Protein AF-0000000084378434 (afdb_homodimer)

Radius of gyration: 30.89 Å; Cα contacts (8 Å, |Δi|>4): 3018; chains: 2; bounding box: 74×103×75 Å

Organism: NCBI:txid1548547

pLDDT: mean 96.82, std 3.49, range [67.31, 98.94]

Nearest PDB structures (foldseek):
  7egv-assembly1_A  TM=9.034E-01  e=2.522E-41  Trichoderma harzianum
  7egv-assembly1_B  TM=8.816E-01  e=1.423E-39  Trichoderma harzianum
  6u9d-assembly1_M  TM=8.420E-01  e=3.900E-41  Saccharomyces cerevisiae
  7ehe-assembly1_B  TM=8.910E-01  e=1.259E-38  Trichoderma harzianum
  9ev4-assembly1_A  TM=8.511E-01  e=2.263E-37  Corynebacterium glutamicum

InterPro domains:
  IPR011766 Thiamine pyrophosphate enzyme, TPP-binding [PF02775] (401-548)
  IPR012000 Thiamine pyrophosphate enzyme, central domain [PF00205] (185-322)
  IPR012001 Thiamine pyrophosphate enzyme, N-terminal TPP-binding domain [PF02776] (1-115)
  IPR017820 Sulphoacetaldehyde acetyltransferase [TIGR03457] (1-577)
  IPR029035 DHS-like NAD/FAD-binding domain superfamily [SSF52467] (177-361)
  IPR029061 Thiamin diphosphate-binding fold [SSF52518] (1-175)
  IPR029061 Thiamin diphosphate-binding fold [SSF52518] (379-575)
  IPR045229 Thiamine pyrophosphate enzyme [PTHR18968] (2-553)

Solvent-accessible surface area (backbone atoms only — not comparable to full-atom values): 55497 Å² total; per-residue (Å²): 69,19,24,24,54,34,43,51,50,26,39,44,59,66,64,50,46,56,36,24,15,41,69,33,76,38,49,37,76,39,57,69,49,28,59,85,65,58,26,46,74,43,53,45,49,40,36,32,44,12,27,24,15,14,30,23,20,8,55,53,59,73,43,74,10,30,22,38,29,23,28,28,36,38,43,42,39,22,47,42,22,37,36,36,22,32,63,61,41,23,22,23,35,39,40,34,27,26,47,36,77,91,46,64,90,54,62,31,69,18,50,50,80,61,65,57,48,44,57,88,33,36,78,43,76,30,66,49,85,45,46,81,40,32,30,59,37,52,44,49,27,56,36,44,7,62,77,66,35,11,14,12,32,36,36,33,36,29,62,38,44,54,65,76,38,89,78,77,71,57,73,72,67,83,80,86,69,51,38,39,54,71,67,39,42,51,49,46,29,53,51,55,38,62,17,66,39,42,29,34,34,28,8,59,32,16,44,78,52,72,11,47,66,34,50,48,53,42,31,61,76,53,53,21,48,34,24,18,31,50,76,24,44,20,24,50,37,55,82,42,90,45,46,36,42,19,33,18,67,50,28,26,61,25,23,36,57,54,42,38,63,18,48,22,36,40,29,36,10,41,62,62,39,55,59,36,62,43,66,41,98,90,37,77,28,68,40,86,81,33,43,25,32,36,24,26,72,50,66,81,41,57,57,63,65,46,86,56,72,34,62,27,53,10,29,31,26,43,28,36,46,54,32,38,67,69,43,67,85,52,86,40,49,19,65,80,43,35,67,60,47,49,50,49,51,51,50,35,41,51,51,39,51,50,46,58,69,69,48,45,61,62,79,52,69,68,20,47,50,32,46,58,70,42,64,80,63,38,25,40,60,49,40,45,44,52,32,43,47,73,52,53,61,75,68,40,31,38,14,27,21,44,44,36,70,42,38,50,38,45,56,51,59,72,26,58,47,57,64,25,59,45,52,35,56,42,30,46,28,64,36,36,11,59,32,16,30,52,18,24,27,71,59,37,71,89,40,54,34,33,15,36,31,36,46,56,31,37,52,53,40,56,57,46,51,43,30,27,56,66,70,62,49,39,34,31,37,41,32,43,39,42,45,39,41,46,46,56,42,41,49,25,53,75,46,39,74,59,58,83,69,64,33,75,39,81,72,62,51,64,19,51,34,28,41,35,45,68,33,42,44,40,76,38,49,47,58,85,46,44,30,58,50,50,50,52,35,49,46,35,22,75,72,68,50,34,34,25,34,39,27,35,36,28,38,62,48,54,66,81,64,94,55,82,81,71,64,71,76,58,75,65,69,50,77,90,43,55,81,72,84,69,22,23,24,54,36,41,51,51,24,39,44,57,65,64,52,47,56,35,25,14,40,70,32,76,39,49,38,76,39,57,70,48,28,59,85,66,58,24,46,73,45,52,45,49,40,35,33,43,12,27,23,14,14,32,23,20,9,55,54,60,75,43,74,10,30,22,39,30,23,30,30,35,38,42,42,39,23,46,42,22,37,38,36,21,32,62,61,41,23,24,23,36,38,41,35,27,28,46,36,76,91,48,63,90,54,62,30,71,19,50,50,81,61,65,58,49,44,56,87,31,37,77,42,76,29,67,49,86,44,45,82,41,32,30,57,38,51,44,48,26,56,35,45,7,61,75,66,35,11,14,12,34,36,34,33,36,28,64,38,44,53,65,75,38,88,78,78,72,57,73,73,67,83,79,84,69,51,40,38,53,69,66,39,43,51,51,47,30,53,52,56,38,62,17,66,39,43,28,34,35,28,6,61,32,18,45,78,50,73,13,46,68,34,51,48,54,41,31,61,76,53,53,21,47,32,24,18,32,51,75,22,45,19,24,51,37,55,82,43,90,44,45,37,43,18,34,18,67,49,27,26,62,26,23,35,56,55,42,39,62,20,49,23,36,40,30,35,9,38,62,61,38,56,60,35,63,44,65,42,98,90,37,77,27,67,40,85,81,32,44,25,33,35,24,27,72,49,67,81,41,56,57,63,65,45,88,57,70,35,62,27,52,10,31,30,25,43,28,35,47,54,29,38,67,69,43,68,84,52,87,39,48,20,64,79,44,34,67,62,47,48,51,49,51,51,49,36,42,51,51,40,52,50,49,60,70,68,47,45,61,63,80,52,70,68,20,47,50,31,46,59,70,44,64,80,63,38,25,40,62,50,42,46,43,51,33,43,46,72,51,52,61,76,67,40,32,38,13,27,19,44,44,37,69,42,39,49,38,45,57,49,61,74,26,58,45,57,66,25,58,44,52,34,56,40,31,47,29,64,37,36,11,59,33,17,29,53,19,25,26,72,58,38,71,88,40,54,32,34,13,36,31,34,46,54,31,36,53,52,40,55,57,45,50,44,30,26,57,66,68,62,49,37,36,31,36,41,33,42,38,41,45,39,41,46,46,56,42,39,49,24,51,75,48,40,76,59,58,82,69,63,32,75,39,82,72,64,50,64,19,52,33,29,43,34,45,68,33,43,45,40,78,38,51,46,58,85,47,43,30,58,50,50,49,51,34,50,46,34,22,76,73,68,50,34,34,26,33,38,28,35,35,28,36,61,48,52,65,82,65,92,56,81,82,71,62,71,74,58,75,63,68,49,77,89,44,54,80,73,82

Foldseek 3Di:
DFLLVLLLVLCVLQVAQEEEFADEPLNVVNVVCCVVSNHHYFYFPAQCLRLLLLQLQCLQQLAEREYEYYAAPRLLRNQLSQQLQQQLLGLYEYEHAAAAPVCAPVPDDNHDPRCVSCVVRAPEEQECPALQCSLVSSLVQRLCSLVVSGYYYYYYHSVSSGDDYDDDRDHHDDDAKAQFDPVLLVVLLVLLQAWQAEAEEQEPLLLSLVQQVLVVLLCVLSLYAYEYFPQFLQRYACPDLSYQWYAFQLIFPLNLQSQQPTQEYEYFADLNDPRRQDDDPNDNRHHDNHAYEHEHCDPVSVCPRHHHPGYGNTRRNNNSVSSCVSPVPPNGNNVVCSVVVSVSSVVSRVVRVVVLVVCQADDDPVRVVLVVVCVLQAGALSLLLQLCLVLDDQQAAEEEAAAFSSSNNSHRDGHRHGSRTHYSRPSRDQLNFVSSQLSNCVNPVQHATEYEHEPVSCVVHVSSLLSCQVVLRAHEYEYEYAQWRLQVQLVCVVAWVNPDDPTGHDDDQSQVVSVVSPAHRAEDGDSVCSSVVVVVSRCCCNPVSGYYYYYHYHTSRGDDHSDPPPDDHDDDDDPVCRVGD/DFLLVLLLVLCVLQVAQEEEFADEPLNVVNVVCCVVSNHHYFYFPAQCLRLLLLQLQQLQQLAEREYEYYAAPRLLRNQLSQQLQQQLLGLYEYEHAAAAPVCAPVPDDNHDPRCVSCVVRAPEEQECPALQCSLVSSLVQRLCSLVVSGYYYYYYHSVSSGDDYDDDRDHHDDDAKAQFDPVLLVVLLVLLQAWQAEAEEQEPLLLSLVQQVLVVLLCVLLLYAYEYFPQFLQRYAPPDLSYQWYAFQLIFPLNLQSQQPTQEYEYFADLNDPRRQDDDPNDNRHHDNHAYEYEHCDPVSVCPRHHHDGYGNTRRNNNSVSSCVSPVPPNGNNVVCSVVVSVSSVVSRVVRVVVLVVCQADDDPVQVVLVVVCVLQAGALSLLLQLCLVQDDQQAAEEEAAAFSSSNNSHRDGHRHGSRTHYSRPSRDQLNFVSSQLSNCVNPVQHATEYEHEPVSCVVHVSSLLSCQVVLRAHEYEYEYAQWRLQVQLVCVVAFVSPDDPTGHDDDQPQVVSVVSPAHRAEDGDSVCSSVVVVVSRCCCNPVSGYYYYYHYHTSRGDDHSDPPPDDHDDDDDPVCRVGD

Structure (mmCIF, N/CA/C/O backbone):
data_AF-0000000084378434-model_v1
#
loop_
_entity.id
_entity.type
_entity.pdbx_description
1 polymer 'Sulfoacetaldehyde acetyltransferase'
#
loop_
_atom_site.group_PDB
_atom_site.id
_atom_site.type_symbol
_atom_site.label_atom_id
_atom_site.label_alt_id
_atom_site.label_comp_id
_atom_site.label_asym_id
_atom_site.label_entity_id
_atom_site.label_seq_id
_atom_site.pdbx_PDB_ins_code
_atom_site.Cartn_x
_atom_site.Cartn_y
_atom_site.Cartn_z
_atom_site.occupancy
_atom_site.B_iso_or_equiv
_atom_site.auth_seq_id
_atom_site.auth_comp_id
_atom_site.auth_asym_id
_atom_site.auth_atom_id
_atom_site.pdbx_PDB_model_num
ATOM 1 N N . MET A 1 1 ? -36.688 0.278 -0.148 1 97.38 1 MET A N 1
ATOM 2 C CA . MET A 1 1 ? -35.531 0.044 0.696 1 97.38 1 MET A CA 1
ATOM 3 C C . MET A 1 1 ? -34.562 1.222 0.627 1 97.38 1 MET A C 1
ATOM 5 O O . MET A 1 1 ? -34.781 2.186 -0.103 1 97.38 1 MET A O 1
ATOM 9 N N . THR A 1 2 ? -33.562 1.3 1.478 1 98.25 2 THR A N 1
ATOM 10 C CA . THR A 1 2 ? -32.469 2.277 1.367 1 98.25 2 THR A CA 1
ATOM 11 C C . THR A 1 2 ? -31.391 1.784 0.414 1 98.25 2 THR A C 1
ATOM 13 O O . THR A 1 2 ? -31.312 0.588 0.127 1 98.25 2 THR A O 1
ATOM 16 N N . PRO A 1 3 ? -30.562 2.688 -0.14 1 98.5 3 PRO A N 1
ATOM 17 C CA . PRO A 1 3 ? -29.438 2.238 -0.955 1 98.5 3 PRO A CA 1
ATOM 18 C C . PRO A 1 3 ? -28.484 1.31 -0.194 1 98.5 3 PRO A C 1
ATOM 20 O O . PRO A 1 3 ? -27.938 0.37 -0.776 1 98.5 3 PRO A O 1
ATOM 23 N N . SER A 1 4 ? -28.297 1.536 1.069 1 98.69 4 SER A N 1
ATOM 24 C CA . SER A 1 4 ? -27.516 0.621 1.884 1 98.69 4 SER A CA 1
ATOM 25 C C . SER A 1 4 ? -28.125 -0.776 1.898 1 98.69 4 SER A C 1
ATOM 27 O O . SER A 1 4 ? -27.406 -1.773 1.764 1 98.69 4 SER A O 1
ATOM 29 N N . GLU A 1 5 ? -29.453 -0.837 2.117 1 98.75 5 GLU A N 1
ATOM 30 C CA . GLU A 1 5 ? -30.141 -2.123 2.088 1 98.75 5 GLU A CA 1
ATOM 31 C C . GLU A 1 5 ? -30.016 -2.787 0.719 1 98.75 5 GLU A C 1
ATOM 33 O O . GLU A 1 5 ? -29.766 -3.992 0.628 1 98.75 5 GLU A O 1
ATOM 38 N N . ALA A 1 6 ? -30.156 -2.012 -0.349 1 98.81 6 ALA A N 1
ATOM 39 C CA . ALA A 1 6 ? -30.047 -2.531 -1.71 1 98.81 6 ALA A CA 1
ATOM 40 C C . ALA A 1 6 ? -28.641 -3.078 -1.975 1 98.81 6 ALA A C 1
ATOM 42 O O . ALA A 1 6 ? -28.5 -4.129 -2.604 1 98.81 6 ALA A O 1
ATOM 43 N N . PHE A 1 7 ? -27.625 -2.34 -1.566 1 98.81 7 PHE A N 1
ATOM 44 C CA . PHE A 1 7 ? -26.234 -2.75 -1.69 1 98.81 7 PHE A CA 1
ATOM 45 C C . PHE A 1 7 ? -26 -4.086 -0.995 1 98.81 7 PHE A C 1
ATOM 47 O O . PHE A 1 7 ? -25.516 -5.035 -1.611 1 98.81 7 PHE A O 1
ATOM 54 N N . VAL A 1 8 ? -26.406 -4.223 0.242 1 98.94 8 VAL A N 1
ATOM 55 C CA . VAL A 1 8 ? -26.156 -5.398 1.069 1 98.94 8 VAL A CA 1
ATOM 56 C C . VAL A 1 8 ? -26.953 -6.586 0.524 1 98.94 8 VAL A C 1
ATOM 58 O O . VAL A 1 8 ? -26.406 -7.684 0.378 1 98.94 8 VAL A O 1
ATOM 61 N N . GLU A 1 9 ? -28.234 -6.371 0.181 1 98.81 9 GLU A N 1
ATOM 62 C CA . GLU A 1 9 ? -29.062 -7.453 -0.327 1 98.81 9 GLU A CA 1
ATOM 63 C C . GLU A 1 9 ? -28.562 -7.953 -1.679 1 98.81 9 GLU A C 1
ATOM 65 O O . GLU A 1 9 ? -28.672 -9.141 -1.989 1 98.81 9 GLU A O 1
ATOM 70 N N . THR A 1 10 ? -28 -7.023 -2.502 1 98.88 10 THR A N 1
ATOM 71 C CA . THR A 1 10 ? -27.406 -7.457 -3.766 1 98.88 10 THR A CA 1
ATOM 72 C C . THR A 1 10 ? -26.188 -8.328 -3.525 1 98.88 10 THR A C 1
ATOM 74 O O . THR A 1 10 ? -25.969 -9.32 -4.23 1 98.88 10 THR A O 1
ATOM 77 N N . MET A 1 11 ? -25.359 -7.984 -2.533 1 98.88 11 MET A N 1
ATOM 78 C CA . MET A 1 11 ? -24.219 -8.82 -2.176 1 98.88 11 MET A CA 1
ATOM 79 C C . MET A 1 11 ? -24.672 -10.188 -1.679 1 98.88 11 MET A C 1
ATOM 81 O O . MET A 1 11 ? -24.078 -11.211 -2.027 1 98.88 11 MET A O 1
ATOM 85 N N . VAL A 1 12 ? -25.75 -10.172 -0.882 1 98.75 12 VAL A N 1
ATOM 86 C CA . VAL A 1 12 ? -26.297 -11.422 -0.391 1 98.75 12 VAL A CA 1
ATOM 87 C C . VAL A 1 12 ? -26.766 -12.281 -1.568 1 98.75 12 VAL A C 1
ATOM 89 O O . VAL A 1 12 ? -26.5 -13.484 -1.615 1 98.75 12 VAL A O 1
ATOM 92 N N . ALA A 1 13 ? -27.469 -11.617 -2.49 1 98.62 13 ALA A N 1
ATOM 93 C CA . ALA A 1 13 ? -27.953 -12.328 -3.674 1 98.62 13 ALA A CA 1
ATOM 94 C C . ALA A 1 13 ? -26.797 -12.938 -4.457 1 98.62 13 ALA A C 1
ATOM 96 O O . ALA A 1 13 ? -26.938 -13.992 -5.074 1 98.62 13 ALA A O 1
ATOM 97 N N . GLN A 1 14 ? -25.625 -12.336 -4.426 1 98.62 14 GLN A N 1
ATOM 98 C CA . GLN A 1 14 ? -24.438 -12.797 -5.145 1 98.62 14 GLN A CA 1
ATOM 99 C C . GLN A 1 14 ? -23.672 -13.82 -4.32 1 98.62 14 GLN A C 1
ATOM 101 O O . GLN A 1 14 ? -22.625 -14.312 -4.754 1 98.62 14 GLN A O 1
ATOM 106 N N . GLY A 1 15 ? -24.109 -14.109 -3.109 1 98.12 15 GLY A N 1
ATOM 107 C CA . GLY A 1 15 ? -23.531 -15.172 -2.301 1 98.12 15 GLY A CA 1
ATOM 108 C C . GLY A 1 15 ? -22.359 -14.703 -1.444 1 98.12 15 GLY A C 1
ATOM 109 O O . GLY A 1 15 ? -21.547 -15.516 -1.003 1 98.12 15 GLY A O 1
ATOM 110 N N . VAL A 1 16 ? -22.281 -13.398 -1.179 1 98.75 16 VAL A N 1
ATOM 111 C CA . VAL A 1 16 ? -21.188 -12.867 -0.367 1 98.75 16 VAL A CA 1
ATOM 112 C C . VAL A 1 16 ? -21.375 -13.289 1.09 1 98.75 16 VAL A C 1
ATOM 114 O O . VAL A 1 16 ? -22.453 -13.086 1.664 1 98.75 16 VAL A O 1
ATOM 117 N N . THR A 1 17 ? -20.312 -13.836 1.662 1 98.5 17 THR A N 1
ATOM 118 C CA . THR A 1 17 ? -20.391 -14.289 3.049 1 98.5 17 THR A CA 1
ATOM 119 C C . THR A 1 17 ? -19.344 -13.57 3.906 1 98.5 17 THR A C 1
ATOM 121 O O . THR A 1 17 ? -19.5 -13.469 5.125 1 98.5 17 THR A O 1
ATOM 124 N N . ASP A 1 18 ? -18.297 -13.141 3.318 1 98.75 18 ASP A N 1
ATOM 125 C CA . ASP A 1 18 ? -17.172 -12.523 4.02 1 98.75 18 ASP A CA 1
ATOM 126 C C . ASP A 1 18 ? -16.672 -11.281 3.277 1 98.75 18 ASP A C 1
ATOM 128 O O . ASP A 1 18 ? -16.609 -11.273 2.047 1 98.75 18 ASP A O 1
ATOM 132 N N . ILE A 1 19 ? -16.391 -10.281 3.992 1 98.88 19 ILE A N 1
ATOM 133 C CA . ILE A 1 19 ? -15.773 -9.078 3.461 1 98.88 19 ILE A CA 1
ATOM 134 C C . ILE A 1 19 ? -14.539 -8.727 4.285 1 98.88 19 ILE A C 1
ATOM 136 O O . ILE A 1 19 ? -14.594 -8.695 5.516 1 98.88 19 ILE A O 1
ATOM 140 N N . PHE A 1 20 ? -13.391 -8.555 3.643 1 98.88 20 PHE A N 1
ATOM 141 C CA . PHE A 1 20 ? -12.148 -8.156 4.301 1 98.88 20 PHE A CA 1
ATOM 142 C C . PHE A 1 20 ? -11.938 -6.652 4.191 1 98.88 20 PHE A C 1
ATOM 144 O O . PHE A 1 20 ? -12.125 -6.066 3.123 1 98.88 20 PHE A O 1
ATOM 151 N N . GLY A 1 21 ? -11.602 -5.969 5.254 1 98.56 21 GLY A N 1
ATOM 152 C CA . GLY A 1 21 ? -11.328 -4.543 5.141 1 98.56 21 GLY A CA 1
ATOM 153 C C . GLY A 1 21 ? -11.117 -3.873 6.484 1 98.56 21 GLY A C 1
ATOM 154 O O . GLY A 1 21 ? -10.812 -4.539 7.477 1 98.56 21 GLY A O 1
ATOM 155 N N . ILE A 1 22 ? -11 -2.578 6.555 1 98 22 ILE A N 1
ATOM 156 C CA . ILE A 1 22 ? -11.008 -1.731 7.742 1 98 22 ILE A CA 1
ATOM 157 C C . ILE A 1 22 ? -12.273 -0.875 7.758 1 98 22 ILE A C 1
ATOM 159 O O . ILE A 1 22 ? -12.648 -0.293 6.738 1 98 22 ILE A O 1
ATOM 163 N N . MET A 1 23 ? -12.891 -0.795 8.875 1 96.69 23 MET A N 1
ATOM 164 C CA . MET A 1 23 ? -14.148 -0.06 8.992 1 96.69 23 MET A CA 1
ATOM 165 C C . MET A 1 23 ? -13.953 1.409 8.633 1 96.69 23 MET A C 1
ATOM 167 O O . MET A 1 23 ? -12.852 1.941 8.75 1 96.69 23 MET A O 1
ATOM 171 N N . GLY A 1 24 ? -14.977 1.98 8.172 1 94.31 24 GLY A N 1
ATOM 172 C CA . GLY A 1 24 ? -14.938 3.396 7.84 1 94.31 24 GLY A CA 1
ATOM 173 C C . GLY A 1 24 ? -16.312 4.047 7.836 1 94.31 24 GLY A C 1
ATOM 174 O O . GLY A 1 24 ? -17.312 3.396 7.516 1 94.31 24 GLY A O 1
ATOM 175 N N . SER A 1 25 ? -16.281 5.305 8.133 1 94.44 25 SER A N 1
ATOM 176 C CA . SER A 1 25 ? -17.531 6.059 8.188 1 94.44 25 SER A CA 1
ATOM 177 C C . SER A 1 25 ? -18.156 6.207 6.801 1 94.44 25 SER A C 1
ATOM 179 O O . SER A 1 25 ? -19.359 6.445 6.672 1 94.44 25 SER A O 1
ATOM 181 N N . ALA A 1 26 ? -17.359 5.996 5.801 1 95.69 26 ALA A N 1
ATOM 182 C CA . ALA A 1 26 ? -17.828 6.23 4.438 1 95.69 26 ALA A CA 1
ATOM 183 C C . ALA A 1 26 ? -18.828 5.168 4.02 1 95.69 26 ALA A C 1
ATOM 185 O O . ALA A 1 26 ? -19.562 5.352 3.045 1 95.69 26 ALA A O 1
ATOM 186 N N . PHE A 1 27 ? -18.875 4.039 4.676 1 97.62 27 PHE A N 1
ATOM 187 C CA . PHE A 1 27 ? -19.812 2.982 4.328 1 97.62 27 PHE A CA 1
ATOM 188 C C . PHE A 1 27 ? -20.422 2.367 5.586 1 97.62 27 PHE A C 1
ATOM 190 O O . PHE A 1 27 ? -20.828 1.199 5.582 1 97.62 27 PHE A O 1
ATOM 197 N N . MET A 1 28 ? -20.469 3.135 6.664 1 97.06 28 MET A N 1
ATOM 198 C CA . MET A 1 28 ? -20.828 2.604 7.98 1 97.06 28 MET A CA 1
ATOM 199 C C . MET A 1 28 ? -22.297 2.211 8.023 1 97.06 28 MET A C 1
ATOM 201 O O . MET A 1 28 ? -22.672 1.26 8.719 1 97.06 28 MET A O 1
ATOM 205 N N . ASP A 1 29 ? -23.109 2.938 7.312 1 97.94 29 ASP A N 1
ATOM 206 C CA . ASP A 1 29 ? -24.531 2.602 7.297 1 97.94 29 ASP A CA 1
ATOM 207 C C . ASP A 1 29 ? -24.766 1.199 6.734 1 97.94 29 ASP A C 1
ATOM 209 O O . ASP A 1 29 ? -25.516 0.413 7.301 1 97.94 29 ASP A O 1
ATOM 213 N N . ALA A 1 30 ? -24.125 0.882 5.617 1 98.44 30 ALA A N 1
ATOM 214 C CA . ALA A 1 30 ? -24.219 -0.456 5.043 1 98.44 30 ALA A CA 1
ATOM 215 C C . ALA A 1 30 ? -23.562 -1.495 5.953 1 98.44 30 ALA A C 1
ATOM 217 O O . ALA A 1 30 ? -24.109 -2.586 6.145 1 98.44 30 ALA A O 1
ATOM 218 N N . MET A 1 31 ? -22.406 -1.149 6.477 1 98.25 31 MET A N 1
ATOM 219 C CA . MET A 1 31 ? -21.656 -2.061 7.328 1 98.25 31 MET A CA 1
ATOM 220 C C . MET A 1 31 ? -22.469 -2.471 8.547 1 98.25 31 MET A C 1
ATOM 222 O O . MET A 1 31 ? -22.375 -3.609 9.008 1 98.25 31 MET A O 1
ATOM 226 N N . ASP A 1 32 ? -23.344 -1.57 9.008 1 98.19 32 ASP A N 1
ATOM 227 C CA . ASP A 1 32 ? -24.172 -1.787 10.195 1 98.19 32 ASP A CA 1
ATOM 228 C C . ASP A 1 32 ? -25.125 -2.963 10 1 98.19 32 ASP A C 1
ATOM 230 O O . ASP A 1 32 ? -25.578 -3.57 10.969 1 98.19 32 ASP A O 1
ATOM 234 N N . ILE A 1 33 ? -25.438 -3.342 8.766 1 98.38 33 ILE A N 1
ATOM 235 C CA . ILE A 1 33 ? -26.391 -4.414 8.547 1 98.38 33 ILE A CA 1
ATOM 236 C C . ILE A 1 33 ? -25.719 -5.586 7.848 1 98.38 33 ILE A C 1
ATOM 238 O O . ILE A 1 33 ? -26.391 -6.484 7.336 1 98.38 33 ILE A O 1
ATOM 242 N N . PHE A 1 34 ? -24.344 -5.684 7.809 1 98.56 34 PHE A N 1
ATOM 243 C CA . PHE A 1 34 ? -23.641 -6.836 7.266 1 98.56 34 PHE A CA 1
ATOM 244 C C . PHE A 1 34 ? -23.984 -8.102 8.039 1 98.56 34 PHE A C 1
ATOM 246 O O . PHE A 1 34 ? -24.438 -9.086 7.449 1 98.56 34 PHE A O 1
ATOM 253 N N . GLU A 1 35 ? -23.875 -8.008 9.367 1 97.62 35 GLU A N 1
ATOM 254 C CA . GLU A 1 35 ? -24.016 -9.195 10.195 1 97.62 35 GLU A CA 1
ATOM 255 C C . GLU A 1 35 ? -25.438 -9.766 10.102 1 97.62 35 GLU A C 1
ATOM 257 O O . GLU A 1 35 ? -25.609 -10.961 9.859 1 97.62 35 GLU A O 1
ATOM 262 N N . PRO A 1 36 ? -26.5 -8.906 10.273 1 97.75 36 PRO A N 1
ATOM 263 C CA . PRO A 1 36 ? -27.844 -9.477 10.148 1 97.75 36 PRO A CA 1
ATOM 264 C C . PRO A 1 36 ? -28.141 -9.969 8.742 1 97.75 36 PRO A C 1
ATOM 266 O O . PRO A 1 36 ? -29.094 -10.742 8.539 1 97.75 36 PRO A O 1
ATOM 269 N N . ALA A 1 37 ? -27.375 -9.547 7.766 1 98.5 37 ALA A N 1
ATOM 270 C CA . ALA A 1 37 ? -27.547 -10.023 6.395 1 98.5 37 ALA A CA 1
ATOM 271 C C . ALA A 1 37 ? -26.797 -11.336 6.184 1 98.5 37 ALA A C 1
ATOM 273 O O . ALA A 1 37 ? -26.906 -11.961 5.125 1 98.5 37 ALA A O 1
ATOM 274 N N . GLY A 1 38 ? -26 -11.781 7.168 1 98.19 38 GLY A N 1
ATOM 275 C CA . GLY A 1 38 ? -25.219 -13.008 7.066 1 98.19 38 GLY A CA 1
ATOM 276 C C . GLY A 1 38 ? -23.828 -12.789 6.512 1 98.19 38 GLY A C 1
ATOM 277 O O . GLY A 1 38 ? -23.172 -13.734 6.059 1 98.19 38 GLY A O 1
ATOM 278 N N . ILE A 1 39 ? -23.359 -11.539 6.457 1 98.56 39 ILE A N 1
ATOM 279 C CA . ILE A 1 39 ? -22.031 -11.211 5.941 1 98.56 39 ILE A CA 1
ATOM 280 C C . ILE A 1 39 ? -21.078 -10.938 7.102 1 98.56 39 ILE A C 1
ATOM 282 O O . ILE A 1 39 ? -21.328 -10.047 7.914 1 98.56 39 ILE A O 1
ATOM 286 N N . ARG A 1 40 ? -20.016 -11.703 7.203 1 98.31 40 ARG A N 1
ATOM 287 C CA . ARG A 1 40 ? -18.969 -11.5 8.203 1 98.31 40 ARG A CA 1
ATOM 288 C C . ARG A 1 40 ? -17.953 -10.453 7.738 1 98.31 40 ARG A C 1
ATOM 290 O O . ARG A 1 40 ? -17.406 -10.555 6.637 1 98.31 40 ARG A O 1
ATOM 297 N N . PHE A 1 41 ? -17.844 -9.406 8.5 1 98.38 41 PHE A N 1
ATOM 298 C CA . PHE A 1 41 ? -16.797 -8.422 8.266 1 98.38 41 PHE A CA 1
ATOM 299 C C . PHE A 1 41 ? -15.523 -8.805 9.008 1 98.38 41 PHE A C 1
ATOM 301 O O . PHE A 1 41 ? -15.547 -9.016 10.227 1 98.38 41 PHE A O 1
ATOM 308 N N . ILE A 1 42 ? -14.398 -8.953 8.344 1 98.5 42 ILE A N 1
ATOM 309 C CA . ILE A 1 42 ? -13.125 -9.336 8.945 1 98.5 42 ILE A CA 1
ATOM 310 C C . ILE A 1 42 ? -12.172 -8.141 8.938 1 98.5 42 ILE A C 1
ATOM 312 O O . ILE A 1 42 ? -11.57 -7.828 7.914 1 98.5 42 ILE A O 1
ATOM 316 N N . PRO A 1 43 ? -12.016 -7.48 10.086 1 98.12 43 PRO A N 1
ATOM 317 C CA . PRO A 1 43 ? -11.078 -6.355 10.164 1 98.12 43 PRO A CA 1
ATOM 318 C C . PRO A 1 43 ? -9.617 -6.789 10.023 1 98.12 43 PRO A C 1
ATOM 320 O O . PRO A 1 43 ? -9.188 -7.738 10.688 1 98.12 43 PRO A O 1
ATOM 323 N N . VAL A 1 44 ? -8.953 -6.133 9.148 1 98.44 44 VAL A N 1
ATOM 324 C CA . VAL A 1 44 ? -7.551 -6.441 8.898 1 98.44 44 VAL A CA 1
ATOM 325 C C . VAL A 1 44 ? -6.664 -5.344 9.484 1 98.44 44 VAL A C 1
ATOM 327 O O . VAL A 1 44 ? -7.168 -4.367 10.047 1 98.44 44 VAL A O 1
ATOM 330 N N . VAL A 1 45 ? -5.355 -5.547 9.422 1 97.81 45 VAL A N 1
ATOM 331 C CA . VAL A 1 45 ? -4.406 -4.551 9.914 1 97.81 45 VAL A CA 1
ATOM 332 C C . VAL A 1 45 ? -4.172 -3.49 8.844 1 97.81 45 VAL A C 1
ATOM 334 O O . VAL A 1 45 ? -4.055 -2.303 9.148 1 97.81 45 VAL A O 1
ATOM 337 N N . HIS A 1 46 ? -4.121 -3.896 7.621 1 98.44 46 HIS A N 1
ATOM 338 C CA . HIS A 1 46 ? -3.857 -3.025 6.48 1 98.44 46 HIS A CA 1
ATOM 339 C C . HIS A 1 46 ? -4.695 -3.428 5.273 1 98.44 46 HIS A C 1
ATOM 341 O O . HIS A 1 46 ? -4.816 -4.613 4.961 1 98.44 46 HIS A O 1
ATOM 347 N N . GLU A 1 47 ? -5.258 -2.525 4.527 1 98.62 47 GLU A N 1
ATOM 348 C CA . GLU A 1 47 ? -6.188 -2.809 3.438 1 98.62 47 GLU A CA 1
ATOM 349 C C . GLU A 1 47 ? -5.496 -3.545 2.295 1 98.62 47 GLU A C 1
ATOM 351 O O . GLU A 1 47 ? -6.141 -4.254 1.523 1 98.62 47 GLU A O 1
ATOM 356 N N . GLN A 1 48 ? -4.141 -3.377 2.111 1 98.69 48 GLN A N 1
ATOM 357 C CA . GLN A 1 48 ? -3.43 -4.219 1.153 1 98.69 48 GLN A CA 1
ATOM 358 C C . GLN A 1 48 ? -3.621 -5.699 1.475 1 98.69 48 GLN A C 1
ATOM 360 O O . GLN A 1 48 ? -3.805 -6.516 0.571 1 98.69 48 GLN A O 1
ATOM 365 N N . GLY A 1 49 ? -3.529 -6.074 2.795 1 98.75 49 GLY A N 1
ATOM 366 C CA . GLY A 1 49 ? -3.822 -7.434 3.221 1 98.75 49 GLY A CA 1
ATOM 367 C C . GLY A 1 49 ? -5.238 -7.867 2.896 1 98.75 49 GLY A C 1
ATOM 368 O O . GLY A 1 49 ? -5.465 -9.008 2.488 1 98.75 49 GLY A O 1
ATOM 369 N N . ALA A 1 50 ? -6.207 -6.93 3.012 1 98.94 50 ALA A N 1
ATOM 370 C CA . ALA A 1 50 ? -7.602 -7.223 2.689 1 98.94 50 ALA A CA 1
ATOM 371 C C . ALA A 1 50 ? -7.75 -7.648 1.232 1 98.94 50 ALA A C 1
ATOM 373 O O . ALA A 1 50 ? -8.445 -8.625 0.933 1 98.94 50 ALA A O 1
ATOM 374 N N . ALA A 1 51 ? -7.105 -6.898 0.354 1 98.88 51 ALA A N 1
ATOM 375 C CA . ALA A 1 51 ? -7.191 -7.207 -1.07 1 98.88 51 ALA A CA 1
ATOM 376 C C 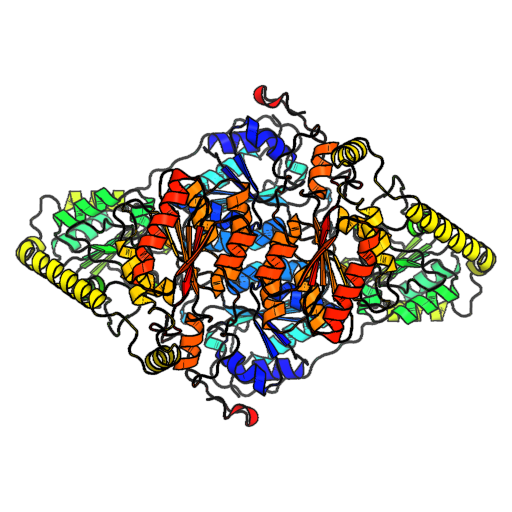. ALA A 1 51 ? -6.566 -8.562 -1.377 1 98.88 51 ALA A C 1
ATOM 378 O O . ALA A 1 51 ? -7.117 -9.352 -2.152 1 98.88 51 ALA A O 1
ATOM 379 N N . HIS A 1 52 ? -5.398 -8.875 -0.793 1 98.94 52 HIS A N 1
ATOM 380 C CA . HIS A 1 52 ? -4.766 -10.172 -0.985 1 98.94 52 HIS A CA 1
ATOM 381 C C . HIS A 1 52 ? -5.617 -11.297 -0.403 1 98.94 52 HIS A C 1
ATOM 383 O O . HIS A 1 52 ? -5.691 -12.383 -0.975 1 98.94 52 HIS A O 1
ATOM 389 N N . MET A 1 53 ? -6.234 -11.047 0.797 1 98.94 53 MET A N 1
ATOM 390 C CA . MET A 1 53 ? -7.113 -12.047 1.4 1 98.94 53 MET A CA 1
ATOM 391 C C . MET A 1 53 ? -8.312 -12.32 0.502 1 98.94 53 MET A C 1
ATOM 393 O O . MET A 1 53 ? -8.711 -13.477 0.332 1 98.94 53 MET A O 1
ATOM 397 N N . ALA A 1 54 ? -8.875 -11.234 -0.117 1 98.94 54 ALA A N 1
ATOM 398 C CA . ALA A 1 54 ? -9.977 -11.414 -1.059 1 98.94 54 ALA A CA 1
ATOM 399 C C . ALA A 1 54 ? -9.547 -12.266 -2.25 1 98.94 54 ALA A C 1
ATOM 401 O O . ALA A 1 54 ? -10.328 -13.086 -2.742 1 98.94 54 ALA A O 1
ATOM 402 N N . ASP A 1 55 ? -8.328 -12.07 -2.717 1 98.81 55 ASP A N 1
ATOM 403 C CA . ASP A 1 55 ? -7.77 -12.867 -3.803 1 98.81 55 ASP A CA 1
ATOM 404 C C . ASP A 1 55 ? -7.707 -14.344 -3.42 1 98.81 55 ASP A C 1
ATOM 406 O O . ASP A 1 55 ? -8.227 -15.203 -4.137 1 98.81 55 ASP A O 1
ATOM 410 N N . GLY A 1 56 ? -7.066 -14.641 -2.234 1 98.81 56 GLY A N 1
ATOM 411 C CA . GLY A 1 56 ? -6.984 -16.016 -1.766 1 98.81 56 GLY A CA 1
ATOM 412 C C . GLY A 1 56 ? -8.344 -16.672 -1.597 1 98.81 56 GLY A C 1
ATOM 413 O O . GLY A 1 56 ? -8.539 -17.812 -2.002 1 98.81 56 GLY A O 1
ATOM 414 N N . PHE A 1 57 ? -9.289 -15.938 -1.013 1 98.88 57 PHE A N 1
ATOM 415 C CA . PHE A 1 57 ? -10.648 -16.438 -0.813 1 98.88 57 PHE A CA 1
ATOM 416 C C . PHE A 1 57 ? -11.281 -16.844 -2.141 1 98.88 57 PHE A C 1
ATOM 418 O O . PHE A 1 57 ? -11.875 -17.906 -2.25 1 98.88 57 PHE A O 1
ATOM 425 N N . SER A 1 58 ? -11.133 -15.953 -3.127 1 98.56 58 SER A N 1
ATOM 426 C CA . SER A 1 58 ? -11.766 -16.188 -4.422 1 98.56 58 SER A CA 1
ATOM 427 C C . SER A 1 58 ? -11.164 -17.406 -5.117 1 98.56 58 SER A C 1
ATOM 429 O O . SER A 1 58 ? -11.891 -18.203 -5.715 1 98.56 58 SER A O 1
ATOM 431 N N . ARG A 1 59 ? -9.875 -17.594 -5.051 1 97.94 59 ARG A N 1
ATOM 432 C CA . ARG A 1 59 ? -9.188 -18.641 -5.785 1 97.94 59 ARG A CA 1
ATOM 433 C C . ARG A 1 59 ? -9.5 -20.016 -5.199 1 97.94 59 ARG A C 1
ATOM 435 O O . ARG A 1 59 ? -9.578 -21 -5.93 1 97.94 59 ARG A O 1
ATOM 442 N N . VAL A 1 60 ? -9.727 -20.062 -3.863 1 97.75 60 VAL A N 1
ATOM 443 C CA . VAL A 1 60 ? -10.039 -21.344 -3.221 1 97.75 60 VAL A CA 1
ATOM 444 C C . VAL A 1 60 ? -11.508 -21.688 -3.428 1 97.75 60 VAL A C 1
ATOM 446 O O . VAL A 1 60 ? -11.852 -22.828 -3.744 1 97.75 60 VAL A O 1
ATOM 449 N N . SER A 1 61 ? -12.367 -20.688 -3.314 1 96.94 61 SER A N 1
ATOM 450 C CA . SER A 1 61 ? -13.805 -20.922 -3.281 1 96.94 61 SER A CA 1
ATOM 451 C C . SER A 1 61 ? -14.383 -21.016 -4.688 1 96.94 61 SER A C 1
ATOM 453 O O . SER A 1 61 ? -15.445 -21.609 -4.895 1 96.94 61 SER A O 1
ATOM 455 N N . GLY A 1 62 ? -13.719 -20.359 -5.613 1 95.19 62 GLY A N 1
ATOM 456 C CA . GLY A 1 62 ? -14.289 -20.234 -6.941 1 95.19 62 GLY A CA 1
ATOM 457 C C . GLY A 1 62 ? -15.359 -19.156 -7.031 1 95.19 62 GLY A C 1
ATOM 458 O O . GLY A 1 62 ? -15.969 -18.969 -8.086 1 95.19 62 GLY A O 1
ATOM 459 N N . ARG A 1 63 ? -15.562 -18.453 -5.863 1 95.94 63 ARG A N 1
ATOM 460 C CA . ARG A 1 63 ? -16.531 -17.375 -5.781 1 95.94 63 ARG A CA 1
ATOM 461 C C . ARG A 1 63 ? -15.82 -16.016 -5.688 1 95.94 63 ARG A C 1
ATOM 463 O O . ARG A 1 63 ? -14.594 -15.945 -5.773 1 95.94 63 ARG A O 1
ATOM 470 N N . HIS A 1 64 ? -16.672 -14.977 -5.582 1 98.12 64 HIS A N 1
ATOM 471 C CA . HIS A 1 64 ? -16.094 -13.641 -5.441 1 98.12 64 HIS A CA 1
ATOM 472 C C . HIS A 1 64 ? -15.305 -13.516 -4.145 1 98.12 64 HIS A C 1
ATOM 474 O O . HIS A 1 64 ? -15.719 -14.039 -3.105 1 98.12 64 HIS A O 1
ATOM 480 N N . GLY A 1 65 ? -14.117 -12.961 -4.207 1 98.88 65 GLY A N 1
ATOM 481 C CA . GLY A 1 65 ? -13.547 -12.312 -3.033 1 98.88 65 GLY A CA 1
ATOM 482 C C . GLY A 1 65 ? -13.953 -10.852 -2.91 1 98.88 65 GLY A C 1
ATOM 483 O O . GLY A 1 65 ? -14.07 -10.148 -3.914 1 98.88 65 GLY A O 1
ATOM 484 N N . VAL A 1 66 ? -14.234 -10.344 -1.702 1 98.94 66 VAL A N 1
ATOM 485 C CA . VAL A 1 66 ? -14.703 -8.969 -1.535 1 98.94 66 VAL A CA 1
ATOM 486 C C . VAL A 1 66 ? -13.828 -8.25 -0.507 1 98.94 66 VAL A C 1
ATOM 488 O O . VAL A 1 66 ? -13.547 -8.789 0.562 1 98.94 66 VAL A O 1
ATOM 491 N N . CYS A 1 67 ? -13.305 -7.117 -0.838 1 98.88 67 CYS A N 1
ATOM 492 C CA . CYS A 1 67 ? -12.625 -6.234 0.103 1 98.88 67 CYS A CA 1
ATOM 493 C C . CYS A 1 67 ? -13.195 -4.824 0.035 1 98.88 67 CYS A C 1
ATOM 495 O O . CYS A 1 67 ? -13.828 -4.453 -0.956 1 98.88 67 CYS A O 1
ATOM 497 N N . ILE A 1 68 ? -13.07 -4.098 1.128 1 98.75 68 ILE A N 1
ATOM 498 C CA . ILE A 1 68 ? -13.633 -2.758 1.252 1 98.75 68 ILE A CA 1
ATOM 499 C C . ILE A 1 68 ? -12.742 -1.908 2.154 1 98.75 68 ILE A C 1
ATOM 501 O O . ILE A 1 68 ? -11.992 -2.441 2.977 1 98.75 68 ILE A O 1
ATOM 505 N N . GLY A 1 69 ? -12.648 -0.653 1.979 1 96.5 69 GLY A N 1
ATOM 506 C CA . GLY A 1 69 ? -11.914 0.268 2.834 1 96.5 69 GLY A CA 1
ATOM 507 C C . GLY A 1 69 ? -12.539 1.65 2.891 1 96.5 69 GLY A C 1
ATOM 508 O O . GLY A 1 69 ? -13.508 1.93 2.186 1 96.5 69 GLY A O 1
ATOM 509 N N . GLN A 1 70 ? -12.047 2.496 3.834 1 95.31 70 GLN A N 1
ATOM 510 C CA . GLN A 1 70 ? -12.438 3.9 3.932 1 95.31 70 GLN A CA 1
ATOM 511 C C . GLN A 1 70 ? -12.023 4.672 2.684 1 95.31 70 GLN A C 1
ATOM 513 O O . GLN A 1 70 ? -11.016 4.355 2.057 1 95.31 70 GLN A O 1
ATOM 518 N N . ASN A 1 71 ? -12.789 5.695 2.279 1 96.19 71 ASN A N 1
ATOM 519 C CA . ASN A 1 71 ? -12.461 6.457 1.078 1 96.19 71 ASN A CA 1
ATOM 520 C C . ASN A 1 71 ? -11.062 7.062 1.159 1 96.19 71 ASN A C 1
ATOM 522 O O . ASN A 1 71 ? -10.562 7.34 2.252 1 96.19 71 ASN A O 1
ATOM 526 N N . GLY A 1 72 ? -10.477 7.363 -0.024 1 97.06 72 GLY A N 1
ATOM 527 C CA . GLY A 1 72 ? -9.172 7.992 -0.094 1 97.06 72 GLY A CA 1
ATOM 528 C C . GLY A 1 72 ? -8.039 7.059 0.287 1 97.06 72 GLY A C 1
ATOM 529 O O . GLY A 1 72 ? -7.719 6.129 -0.456 1 97.06 72 GLY A O 1
ATOM 530 N N . PRO A 1 73 ? -7.48 7.234 1.466 1 97.31 73 PRO A N 1
ATOM 531 C CA . PRO A 1 73 ? -6.293 6.453 1.829 1 97.31 73 PRO A CA 1
ATOM 532 C C . PRO A 1 73 ? -6.59 4.961 1.973 1 97.31 73 PRO A C 1
ATOM 534 O O . PRO A 1 73 ? -5.777 4.129 1.568 1 97.31 73 PRO A O 1
ATOM 537 N N . GLY A 1 74 ? -7.73 4.598 2.588 1 97.88 74 GLY A N 1
ATOM 538 C CA . GLY A 1 74 ? -8.07 3.188 2.695 1 97.88 74 GLY A CA 1
ATOM 539 C C . GLY A 1 74 ? -8.148 2.486 1.353 1 97.88 74 GLY A C 1
ATOM 540 O O . GLY A 1 74 ? -7.734 1.331 1.225 1 97.88 74 GLY A O 1
ATOM 541 N N . ILE A 1 75 ? -8.664 3.205 0.36 1 98.5 75 ILE A N 1
ATOM 542 C CA . ILE A 1 75 ? -8.844 2.629 -0.967 1 98.5 75 ILE A CA 1
ATOM 543 C C . ILE A 1 75 ? -7.5 2.549 -1.686 1 98.5 75 ILE A C 1
ATOM 545 O O . ILE A 1 75 ? -7.18 1.533 -2.307 1 98.5 75 ILE A O 1
ATOM 549 N N . THR A 1 76 ? -6.676 3.59 -1.613 1 98.31 76 THR A N 1
ATOM 550 C CA . THR A 1 76 ? -5.398 3.596 -2.318 1 98.31 76 THR A CA 1
ATOM 551 C C . THR A 1 76 ? -4.461 2.539 -1.741 1 98.31 76 THR A C 1
ATOM 553 O O . THR A 1 76 ? -3.523 2.102 -2.412 1 98.31 76 THR A O 1
ATOM 556 N N . ASN A 1 77 ? -4.68 2.088 -0.519 1 98.62 77 ASN A N 1
ATOM 557 C CA . ASN A 1 77 ? -3.896 1.018 0.091 1 98.62 77 ASN A CA 1
ATOM 558 C C . ASN A 1 77 ? -4.137 -0.319 -0.605 1 98.62 77 ASN A C 1
ATOM 560 O O . ASN A 1 77 ? -3.363 -1.263 -0.429 1 98.62 77 ASN A O 1
ATOM 564 N N . CYS A 1 78 ? -5.184 -0.437 -1.446 1 98.69 78 CYS A N 1
ATOM 565 C CA . CYS A 1 78 ? -5.578 -1.712 -2.033 1 98.69 78 CYS A CA 1
ATOM 566 C C . CYS A 1 78 ? -4.957 -1.896 -3.412 1 98.69 78 CYS A C 1
ATOM 568 O O . CYS A 1 78 ? -5.078 -2.965 -4.016 1 98.69 78 CYS A O 1
ATOM 570 N N . VAL A 1 79 ? -4.219 -0.958 -3.957 1 98.62 79 VAL A N 1
ATOM 571 C CA . VAL A 1 79 ? -3.84 -0.935 -5.367 1 98.62 79 VAL A CA 1
ATOM 572 C C . VAL A 1 79 ? -2.982 -2.156 -5.691 1 98.62 79 VAL A C 1
ATOM 574 O O . VAL A 1 79 ? -3.24 -2.859 -6.672 1 98.62 79 VAL A O 1
ATOM 577 N N . THR A 1 80 ? -1.973 -2.441 -4.883 1 98.62 80 THR A N 1
ATOM 578 C CA . THR A 1 80 ? -1.072 -3.559 -5.145 1 98.62 80 THR A CA 1
ATOM 579 C C . THR A 1 80 ? -1.824 -4.883 -5.078 1 98.62 80 THR A C 1
ATOM 581 O O . THR A 1 80 ? -1.612 -5.766 -5.914 1 98.62 80 THR A O 1
ATOM 584 N N . GLY A 1 81 ? -2.707 -5.047 -4.023 1 98.62 81 GLY A N 1
ATOM 585 C CA . GLY A 1 81 ? -3.484 -6.27 -3.904 1 98.62 81 GLY A CA 1
ATOM 586 C C . GLY A 1 81 ? -4.43 -6.492 -5.07 1 98.62 81 GLY A C 1
ATOM 587 O O . GLY A 1 81 ? -4.578 -7.617 -5.551 1 98.62 81 GLY A O 1
ATOM 588 N N . ILE A 1 82 ? -5.059 -5.41 -5.582 1 98.75 82 ILE A N 1
ATOM 589 C CA . ILE A 1 82 ? -5.992 -5.512 -6.695 1 98.75 82 ILE A CA 1
ATOM 590 C C . ILE A 1 82 ? -5.23 -5.793 -7.988 1 98.75 82 ILE A C 1
ATOM 592 O O . ILE A 1 82 ? -5.684 -6.57 -8.828 1 98.75 82 ILE A O 1
ATOM 596 N N . ALA A 1 83 ? -4.066 -5.18 -8.141 1 98.38 83 ALA A N 1
ATOM 597 C CA . ALA A 1 83 ? -3.227 -5.473 -9.305 1 98.38 83 ALA A CA 1
ATOM 598 C C . ALA A 1 83 ? -2.82 -6.941 -9.328 1 98.38 83 ALA A C 1
ATOM 600 O O . ALA A 1 83 ? -2.803 -7.566 -10.391 1 98.38 83 ALA A O 1
ATOM 601 N N . ALA A 1 84 ? -2.465 -7.488 -8.188 1 98.06 84 ALA A N 1
ATOM 602 C CA . ALA A 1 84 ? -2.129 -8.906 -8.094 1 98.06 84 ALA A CA 1
ATOM 603 C C . ALA A 1 84 ? -3.307 -9.781 -8.516 1 98.06 84 ALA A C 1
ATOM 605 O O . ALA A 1 84 ? -3.137 -10.75 -9.258 1 98.06 84 ALA A O 1
ATOM 606 N N . ALA A 1 85 ? -4.473 -9.406 -8.039 1 98.38 85 ALA A N 1
ATOM 607 C CA . ALA A 1 85 ? -5.676 -10.156 -8.398 1 98.38 85 ALA A CA 1
ATOM 608 C C . ALA A 1 85 ? -5.941 -10.07 -9.898 1 98.38 85 ALA A C 1
ATOM 610 O O . ALA A 1 85 ? -6.422 -11.031 -10.5 1 98.38 85 ALA A O 1
ATOM 611 N N . TYR A 1 86 ? -5.672 -8.898 -10.477 1 97.5 86 TYR A N 1
ATOM 612 C CA . TYR A 1 86 ? -5.859 -8.688 -11.906 1 97.5 86 TYR A CA 1
ATOM 613 C C . TYR A 1 86 ? -5.008 -9.648 -12.719 1 97.5 86 TYR A C 1
ATOM 615 O O . TYR A 1 86 ? -5.516 -10.328 -13.617 1 97.5 86 TYR A O 1
ATOM 623 N N . TRP A 1 87 ? -3.779 -9.812 -12.367 1 95.06 87 TRP A N 1
ATOM 624 C CA . TRP A 1 87 ? -2.85 -10.648 -13.117 1 95.06 87 TRP A CA 1
ATOM 625 C C . TRP A 1 87 ? -3.072 -12.125 -12.805 1 95.06 87 TRP A C 1
ATOM 627 O O . TRP A 1 87 ? -2.684 -13 -13.586 1 95.06 87 TRP A O 1
ATOM 637 N N . ALA A 1 88 ? -3.73 -12.414 -11.688 1 95.69 88 ALA A N 1
ATOM 638 C CA . ALA A 1 88 ? -4.059 -13.797 -11.32 1 95.69 88 ALA A CA 1
ATOM 639 C C . ALA A 1 88 ? -5.41 -14.203 -11.891 1 95.69 88 ALA A C 1
ATOM 641 O O . ALA A 1 88 ? -5.809 -15.367 -11.789 1 95.69 88 ALA A O 1
ATOM 642 N N . HIS A 1 89 ? -6.168 -13.227 -12.492 1 95.94 89 HIS A N 1
ATOM 643 C CA . HIS A 1 89 ? -7.504 -13.469 -13.023 1 95.94 89 HIS A CA 1
ATOM 644 C C . HIS A 1 89 ? -8.461 -13.922 -11.922 1 95.94 89 HIS A C 1
ATOM 646 O O . HIS A 1 89 ? -9.227 -14.867 -12.102 1 95.94 89 HIS A O 1
ATOM 652 N N . SER A 1 90 ? -8.336 -13.297 -10.727 1 97.75 90 SER A N 1
ATOM 653 C CA . SER A 1 90 ? -9.195 -13.594 -9.586 1 97.75 90 SER A CA 1
ATOM 654 C C . SER A 1 90 ? -10.438 -12.695 -9.57 1 97.75 90 SER A C 1
ATOM 656 O O . SER A 1 90 ? -10.32 -11.477 -9.672 1 97.75 90 SER A O 1
ATOM 658 N N . PRO A 1 91 ? -11.609 -13.219 -9.484 1 98.38 91 PRO A N 1
ATOM 659 C CA . PRO A 1 91 ? -12.836 -12.414 -9.438 1 98.38 91 PRO A CA 1
ATOM 660 C C . PRO A 1 91 ? -13.023 -11.711 -8.094 1 98.38 91 PRO A C 1
ATOM 662 O O . PRO A 1 91 ? -13.922 -12.062 -7.332 1 98.38 91 PRO A O 1
ATOM 665 N N . VAL A 1 92 ? -12.297 -10.68 -7.871 1 98.94 92 VAL A N 1
ATOM 666 C CA . VAL A 1 92 ? -12.375 -9.859 -6.668 1 98.94 92 VAL A CA 1
ATOM 667 C C . VAL A 1 92 ? -13.203 -8.609 -6.949 1 98.94 92 VAL A C 1
ATOM 669 O O . VAL A 1 92 ? -13.078 -8 -8.016 1 98.94 92 VAL A O 1
ATOM 672 N N . VAL A 1 93 ? -14.141 -8.289 -6.051 1 98.94 93 VAL A N 1
ATOM 673 C CA . VAL A 1 93 ? -14.852 -7.016 -6.109 1 98.94 93 VAL A CA 1
ATOM 674 C C . VAL A 1 93 ? -14.344 -6.094 -5.004 1 98.94 93 VAL A C 1
ATOM 676 O O . VAL A 1 93 ? -14.516 -6.383 -3.816 1 98.94 93 VAL A O 1
ATOM 679 N N . ILE A 1 94 ? -13.695 -5.059 -5.391 1 98.94 94 ILE A N 1
ATOM 680 C CA . ILE A 1 94 ? -13.328 -4.039 -4.414 1 98.94 94 ILE A CA 1
ATOM 681 C C . ILE A 1 94 ? -14.422 -2.977 -4.336 1 98.94 94 ILE A C 1
ATOM 683 O O . ILE A 1 94 ? -14.766 -2.355 -5.348 1 98.94 94 ILE A O 1
ATOM 687 N N . VAL A 1 95 ? -14.977 -2.842 -3.152 1 98.94 95 VAL A N 1
ATOM 688 C CA . VAL A 1 95 ? -15.938 -1.774 -2.883 1 98.94 95 VAL A CA 1
ATOM 689 C C . VAL A 1 95 ? -15.195 -0.525 -2.406 1 98.94 95 VAL A C 1
ATOM 691 O O . VAL A 1 95 ? -14.461 -0.57 -1.421 1 98.94 95 VAL A O 1
ATOM 694 N N . THR A 1 96 ? -15.398 0.555 -3.131 1 98.81 96 THR A N 1
ATOM 695 C CA . THR A 1 96 ? -14.625 1.764 -2.869 1 98.81 96 THR A CA 1
ATOM 696 C C . THR A 1 96 ? -15.547 2.938 -2.547 1 98.81 96 THR A C 1
ATOM 698 O O . THR A 1 96 ? -15.805 3.781 -3.406 1 98.81 96 THR A O 1
ATOM 701 N N . PRO A 1 97 ? -15.938 3.045 -1.229 1 98.38 97 PRO A N 1
ATOM 702 C CA . PRO A 1 97 ? -16.609 4.293 -0.852 1 98.38 97 PRO A CA 1
ATOM 703 C C . PRO A 1 97 ? -15.773 5.531 -1.19 1 98.38 97 PRO A C 1
ATOM 705 O O . PRO A 1 97 ? -14.547 5.508 -1.06 1 98.38 97 PRO A O 1
ATOM 708 N N . GLU A 1 98 ? -16.406 6.547 -1.63 1 96.31 98 GLU A N 1
ATOM 709 C CA . GLU A 1 98 ? -15.758 7.777 -2.057 1 96.31 98 GLU A CA 1
ATOM 710 C C . GLU A 1 98 ? -16.281 8.977 -1.276 1 96.31 98 GLU A C 1
ATOM 712 O O . GLU A 1 98 ? -17.297 8.883 -0.594 1 96.31 98 GLU A O 1
ATOM 717 N N . THR A 1 99 ? -15.57 10.078 -1.344 1 94.56 99 THR A N 1
ATOM 718 C CA . THR A 1 99 ? -15.977 11.336 -0.709 1 94.56 99 THR A CA 1
ATOM 719 C C . THR A 1 99 ? -17.391 11.727 -1.137 1 94.56 99 THR A C 1
ATOM 721 O O . THR A 1 99 ? -17.828 11.391 -2.24 1 94.56 99 THR A O 1
ATOM 724 N N . GLY A 1 100 ? -18.062 12.438 -0.228 1 94.5 100 GLY A N 1
ATOM 725 C CA . GLY A 1 100 ? -19.406 12.883 -0.521 1 94.5 100 GLY A CA 1
ATOM 726 C C . GLY A 1 100 ? -19.484 13.828 -1.707 1 94.5 100 GLY A C 1
ATOM 727 O O . GLY A 1 100 ? -18.594 14.656 -1.906 1 94.5 100 GLY A O 1
ATOM 728 N N . THR A 1 101 ? -20.562 13.766 -2.42 1 95.06 101 THR A N 1
ATOM 729 C CA . THR A 1 101 ? -20.719 14.477 -3.684 1 95.06 101 THR A CA 1
ATOM 730 C C . THR A 1 101 ? -20.703 15.984 -3.461 1 95.06 101 THR A C 1
ATOM 732 O O . THR A 1 101 ? -20.281 16.75 -4.34 1 95.06 101 THR A O 1
ATOM 735 N N . MET A 1 102 ? -21.047 16.438 -2.285 1 91.25 102 MET A N 1
ATOM 736 C CA . MET A 1 102 ? -21.125 17.859 -2.02 1 91.25 102 MET A CA 1
ATOM 737 C C . MET A 1 102 ? -19.75 18.438 -1.724 1 91.25 102 MET A C 1
ATOM 739 O O . MET A 1 102 ? -19.547 19.656 -1.782 1 91.25 102 MET A O 1
ATOM 743 N N . GLY A 1 103 ? -18.828 17.594 -1.451 1 90.38 103 GLY A N 1
ATOM 744 C CA . GLY A 1 103 ? -17.5 18.062 -1.086 1 90.38 103 GLY A CA 1
ATOM 745 C C . GLY A 1 103 ? -16.453 17.781 -2.146 1 90.38 103 GLY A C 1
ATOM 746 O O . GLY A 1 103 ? -15.312 18.234 -2.037 1 90.38 103 GLY A O 1
ATOM 747 N N . MET A 1 104 ? -16.859 17.031 -3.215 1 93.19 104 MET A N 1
ATOM 748 C CA . MET A 1 104 ? -15.906 16.641 -4.254 1 93.19 104 MET A CA 1
ATOM 749 C C . MET A 1 104 ? -15.312 17.859 -4.938 1 93.19 104 MET A C 1
ATOM 751 O O . MET A 1 104 ? -16.047 18.766 -5.359 1 93.19 104 MET A O 1
ATOM 755 N N . GLY A 1 105 ? -14.031 17.906 -4.988 1 92.75 105 GLY A N 1
ATOM 756 C CA . GLY A 1 105 ? -13.336 18.984 -5.688 1 92.75 105 GLY A CA 1
ATOM 757 C C . GLY A 1 105 ? -12.914 20.109 -4.773 1 92.75 105 GLY A C 1
ATOM 758 O O . GLY A 1 105 ? -12.195 21.031 -5.195 1 92.75 105 GLY A O 1
ATOM 759 N N . LEU A 1 106 ? -13.211 20.016 -3.486 1 92.38 106 LEU A N 1
ATOM 760 C CA . LEU A 1 106 ? -12.938 21.125 -2.578 1 92.38 106 LEU A CA 1
ATOM 761 C C . LEU A 1 106 ? -11.688 20.844 -1.746 1 92.38 106 LEU A C 1
ATOM 763 O O . LEU A 1 106 ? -11.227 21.703 -0.998 1 92.38 106 LEU A O 1
ATOM 767 N N . GLY A 1 107 ? -11.148 19.625 -1.951 1 88.94 107 GLY A N 1
ATOM 768 C CA . GLY A 1 107 ? -9.961 19.281 -1.182 1 88.94 107 GLY A CA 1
ATOM 769 C C . GLY A 1 107 ? -10.273 18.922 0.26 1 88.94 107 GLY A C 1
ATOM 770 O O . GLY A 1 107 ? -9.508 19.266 1.167 1 88.94 107 GLY A O 1
ATOM 771 N N . GLY A 1 108 ? -11.391 18.219 0.41 1 86.19 108 GLY A N 1
ATOM 772 C CA . GLY A 1 108 ? -11.836 17.844 1.742 1 86.19 108 GLY A CA 1
ATOM 773 C C . GLY A 1 108 ? -11.102 16.641 2.297 1 86.19 108 GLY A C 1
ATOM 774 O O . GLY A 1 108 ? -10.164 16.141 1.672 1 86.19 108 GLY A O 1
ATOM 775 N N . PHE A 1 109 ? -11.523 16.219 3.459 1 88.5 109 PHE A N 1
ATOM 776 C CA . PHE A 1 109 ? -10.891 15.156 4.223 1 88.5 109 PHE A CA 1
ATOM 777 C C . PHE A 1 109 ? -10.992 13.828 3.48 1 88.5 109 PHE A C 1
ATOM 779 O O . PHE A 1 109 ? -12.086 13.422 3.068 1 88.5 109 PHE A O 1
ATOM 786 N N . GLN A 1 110 ? -9.859 13.188 3.17 1 93.12 110 GLN A N 1
ATOM 787 C CA . GLN A 1 110 ? -9.711 11.867 2.566 1 93.12 110 GLN A CA 1
ATOM 788 C C . GLN A 1 110 ? -10.281 11.844 1.152 1 93.12 110 GLN A C 1
ATOM 790 O O . GLN A 1 110 ? -10.828 10.82 0.715 1 93.12 110 GLN A O 1
ATOM 795 N N . GLU A 1 111 ? -10.281 13.008 0.508 1 93.19 111 GLU A N 1
ATOM 796 C CA . GLU A 1 111 ? -10.727 13.078 -0.881 1 93.19 111 GLU A CA 1
ATOM 797 C C . GLU A 1 111 ? -9.688 12.477 -1.822 1 93.19 111 GLU A C 1
ATOM 799 O O . GLU A 1 111 ? -8.484 12.688 -1.645 1 93.19 111 GLU A O 1
ATOM 804 N N . ALA A 1 112 ? -10.133 11.672 -2.697 1 96.12 112 ALA A N 1
ATOM 805 C CA . ALA A 1 112 ? -9.305 11.109 -3.76 1 96.12 112 ALA A CA 1
ATOM 806 C C . ALA A 1 112 ? -10.156 10.734 -4.973 1 96.12 112 ALA A C 1
ATOM 808 O O . ALA A 1 112 ? -11.258 10.195 -4.828 1 96.12 112 ALA A O 1
ATOM 809 N N . ASN A 1 113 ? -9.641 11.172 -6.129 1 96.44 113 ASN A N 1
ATOM 810 C CA . ASN A 1 113 ? -10.219 10.594 -7.336 1 96.44 113 ASN A CA 1
ATOM 811 C C . ASN A 1 113 ? -9.789 9.141 -7.52 1 96.44 113 ASN A C 1
ATOM 813 O O . ASN A 1 113 ? -8.719 8.867 -8.062 1 96.44 113 ASN A O 1
ATOM 817 N N . GLN A 1 114 ? -10.727 8.242 -7.219 1 97.88 114 GLN A N 1
ATOM 818 C CA . GLN A 1 114 ? -10.328 6.863 -6.969 1 97.88 114 GLN A CA 1
ATOM 819 C C . GLN A 1 114 ? -10.344 6.043 -8.258 1 97.88 114 GLN A C 1
ATOM 821 O O . GLN A 1 114 ? -9.57 5.094 -8.406 1 97.88 114 GLN A O 1
ATOM 826 N N . LEU A 1 115 ? -11.141 6.352 -9.25 1 98 115 LEU A N 1
ATOM 827 C CA . LEU A 1 115 ? -11.383 5.504 -10.414 1 98 115 LEU A CA 1
ATOM 828 C C . LEU A 1 115 ? -10.117 5.383 -11.266 1 98 115 LEU A C 1
ATOM 830 O O . LEU A 1 115 ? -9.695 4.277 -11.594 1 98 115 LEU A O 1
ATOM 834 N N . PRO A 1 116 ? -9.406 6.48 -11.555 1 97.69 116 PRO A N 1
ATOM 835 C CA . PRO A 1 116 ? -8.211 6.355 -12.391 1 97.69 116 PRO A CA 1
ATOM 836 C C . PRO A 1 116 ? -7.121 5.5 -11.75 1 97.69 116 PRO A C 1
ATOM 838 O O . PRO A 1 116 ? -6.352 4.844 -12.453 1 97.69 116 PRO A O 1
ATOM 841 N N . VAL A 1 117 ? -7.121 5.434 -10.508 1 97.94 117 VAL A N 1
ATOM 842 C CA . VAL A 1 117 ? -6.09 4.723 -9.758 1 97.94 117 VAL A CA 1
ATOM 843 C C . VAL A 1 117 ? -6.145 3.232 -10.086 1 97.94 117 VAL A C 1
ATOM 845 O O . VAL A 1 117 ? -5.113 2.559 -10.125 1 97.94 117 VAL A O 1
ATOM 848 N N . PHE A 1 118 ? -7.375 2.727 -10.375 1 98.31 118 PHE A N 1
ATOM 849 C CA . PHE A 1 118 ? -7.574 1.29 -10.523 1 98.31 118 PHE A CA 1
ATOM 850 C C . PHE A 1 118 ? -7.832 0.934 -11.984 1 98.31 118 PHE A C 1
ATOM 852 O O . PHE A 1 118 ? -8.008 -0.239 -12.32 1 98.31 118 PHE A O 1
ATOM 859 N N . GLN A 1 119 ? -7.801 1.909 -12.844 1 97.69 119 GLN A N 1
ATOM 860 C CA . GLN A 1 119 ? -8.312 1.721 -14.195 1 97.69 119 GLN A CA 1
ATOM 861 C C . GLN A 1 119 ? -7.531 0.638 -14.938 1 97.69 119 GLN A C 1
ATOM 863 O O . GLN A 1 119 ? -8.102 -0.11 -15.734 1 97.69 119 GLN A O 1
ATOM 868 N N . GLU A 1 120 ? -6.227 0.529 -14.641 1 96.5 120 GLU A N 1
ATOM 869 C CA . GLU A 1 120 ? -5.379 -0.409 -15.367 1 96.5 120 GLU A CA 1
ATOM 870 C C . GLU A 1 120 ? -5.43 -1.801 -14.742 1 96.5 120 GLU A C 1
ATOM 872 O O . GLU A 1 120 ? -4.922 -2.764 -15.32 1 96.5 120 GLU A O 1
ATOM 877 N N . PHE A 1 121 ? -6.152 -1.93 -13.602 1 97.62 121 PHE A N 1
ATOM 878 C CA . PHE A 1 121 ? -6.078 -3.178 -12.852 1 97.62 121 PHE A CA 1
ATOM 879 C C . PHE A 1 121 ? -7.477 -3.721 -12.57 1 97.62 121 PHE A C 1
ATOM 881 O O . PHE A 1 121 ? -7.668 -4.48 -11.617 1 97.62 121 PHE A O 1
ATOM 888 N N . THR A 1 122 ? -8.461 -3.279 -13.25 1 98.5 122 THR A N 1
ATOM 889 C CA . THR A 1 122 ? -9.82 -3.803 -13.117 1 98.5 122 THR A CA 1
ATOM 890 C C . THR A 1 122 ? -10.398 -4.145 -14.484 1 98.5 122 THR A C 1
ATOM 892 O O . THR A 1 122 ? -10.008 -3.557 -15.5 1 98.5 122 THR A O 1
ATOM 895 N N . LYS A 1 123 ? -11.305 -5.145 -14.484 1 98.25 123 LYS A N 1
ATOM 896 C CA . LYS A 1 123 ? -12 -5.543 -15.711 1 98.25 123 LYS A CA 1
ATOM 897 C C . LYS A 1 123 ? -13.203 -4.648 -15.977 1 98.25 123 LYS A C 1
ATOM 899 O O . LYS A 1 123 ? -13.672 -4.551 -17.109 1 98.25 123 LYS A O 1
ATOM 904 N N . TYR A 1 124 ? -13.695 -4.027 -14.93 1 98.56 124 TYR A N 1
ATOM 905 C CA . TYR A 1 124 ? -14.859 -3.145 -14.984 1 98.56 124 TYR A CA 1
ATOM 906 C C . TYR A 1 124 ? -14.883 -2.201 -13.789 1 98.56 124 TYR A C 1
ATOM 908 O O . TYR A 1 124 ? -14.555 -2.6 -12.672 1 98.56 124 TYR A O 1
ATOM 916 N N . GLN A 1 125 ? -15.164 -0.972 -14.062 1 98.81 125 GLN A N 1
ATOM 917 C CA . GLN A 1 125 ? -15.391 0.008 -13 1 98.81 125 GLN A CA 1
ATOM 918 C C . GLN A 1 125 ? -16.844 0.485 -12.984 1 98.81 125 GLN A C 1
ATOM 920 O O . GLN A 1 125 ? -17.266 1.191 -13.891 1 98.81 125 GLN A O 1
ATOM 925 N N . GLY A 1 126 ? -17.609 0.043 -11.93 1 98.81 126 GLY A N 1
ATOM 926 C CA . GLY A 1 126 ? -18.953 0.547 -11.695 1 98.81 126 GLY A CA 1
ATOM 927 C C . GLY A 1 126 ? -19 1.736 -10.758 1 98.81 126 GLY A C 1
ATOM 928 O O . GLY A 1 126 ? -18.719 1.6 -9.562 1 98.81 126 GLY A O 1
ATOM 929 N N . HIS A 1 127 ? -19.25 2.898 -11.281 1 98.56 127 HIS A N 1
ATOM 930 C CA . HIS A 1 127 ? -19.406 4.109 -10.484 1 98.56 127 HIS A CA 1
ATOM 931 C C . HIS A 1 127 ? -20.891 4.43 -10.266 1 98.56 127 HIS A C 1
ATOM 933 O O . HIS A 1 127 ? -21.625 4.699 -11.219 1 98.56 127 HIS A O 1
ATOM 939 N N . VAL A 1 128 ? -21.359 4.371 -9.023 1 98.69 128 VAL A N 1
ATOM 940 C CA . VAL A 1 128 ? -22.75 4.715 -8.719 1 98.69 128 VAL A CA 1
ATOM 941 C C . VAL A 1 128 ? -22.953 6.219 -8.867 1 98.69 128 VAL A C 1
ATOM 943 O O . VAL A 1 128 ? -22.719 6.98 -7.922 1 98.69 128 VAL A O 1
ATOM 946 N N . ASN A 1 129 ? -23.484 6.621 -9.977 1 97.75 129 ASN A N 1
ATOM 947 C CA . ASN A 1 129 ? -23.656 8.039 -10.258 1 97.75 129 ASN A CA 1
ATOM 948 C C . ASN A 1 129 ? -25.031 8.539 -9.789 1 97.75 129 ASN A C 1
ATOM 950 O O . ASN A 1 129 ? -25.297 9.734 -9.82 1 97.75 129 ASN A O 1
ATOM 954 N N . ASN A 1 130 ? -25.922 7.645 -9.461 1 97.81 130 ASN A N 1
ATOM 955 C CA . ASN A 1 130 ? -27.234 7.883 -8.859 1 97.81 130 ASN A CA 1
ATOM 956 C C . ASN A 1 130 ? -27.594 6.793 -7.855 1 97.81 130 ASN A C 1
ATOM 958 O O . ASN A 1 130 ? -27.562 5.605 -8.18 1 97.81 130 ASN A O 1
ATOM 962 N N . PRO A 1 131 ? -28 7.172 -6.625 1 97.56 131 PRO A N 1
ATOM 963 C CA . PRO A 1 131 ? -28.25 6.164 -5.594 1 97.56 131 PRO A CA 1
ATOM 964 C C . PRO A 1 131 ? -29.344 5.168 -6 1 97.56 131 PRO A C 1
ATOM 966 O O . PRO A 1 131 ? -29.344 4.027 -5.531 1 97.56 131 PRO A O 1
ATOM 969 N N . ASN A 1 132 ? -30.25 5.547 -6.879 1 98 132 ASN A N 1
ATOM 970 C CA . ASN A 1 132 ? -31.312 4.652 -7.34 1 98 132 ASN A CA 1
ATOM 971 C C . ASN A 1 132 ? -30.734 3.5 -8.164 1 98 132 ASN A C 1
ATOM 973 O O . ASN A 1 132 ? -31.438 2.508 -8.406 1 98 132 ASN A O 1
ATOM 977 N N . ARG A 1 133 ? -29.469 3.576 -8.547 1 98.31 133 ARG A N 1
ATOM 978 C CA . ARG A 1 133 ? -28.844 2.559 -9.383 1 98.31 133 ARG A CA 1
ATOM 979 C C . ARG A 1 133 ? -27.891 1.691 -8.57 1 98.31 133 ARG A C 1
ATOM 981 O O . ARG A 1 133 ? -27.094 0.944 -9.125 1 98.31 133 ARG A O 1
ATOM 988 N N . MET A 1 134 ? -28 1.742 -7.258 1 98.75 134 MET A N 1
ATOM 989 C CA . MET A 1 134 ? -27.109 1.033 -6.348 1 98.75 134 MET A CA 1
ATOM 990 C C . MET A 1 134 ? -27.109 -0.465 -6.633 1 98.75 134 MET A C 1
ATOM 992 O O . MET A 1 134 ? -26.062 -1.067 -6.836 1 98.75 134 MET A O 1
ATOM 996 N N . ALA A 1 135 ? -28.281 -1.075 -6.695 1 98.75 135 ALA A N 1
ATOM 997 C CA . ALA A 1 135 ? -28.391 -2.516 -6.91 1 98.75 135 ALA A CA 1
ATOM 998 C C . ALA A 1 135 ? -27.859 -2.908 -8.281 1 98.75 135 ALA A C 1
ATOM 1000 O O . ALA A 1 135 ? -27.203 -3.943 -8.43 1 98.75 135 ALA A O 1
ATOM 1001 N N . GLU A 1 136 ? -28.141 -2.078 -9.266 1 98.56 136 GLU A N 1
ATOM 1002 C CA . GLU A 1 136 ? -27.719 -2.324 -10.641 1 98.56 136 GLU A CA 1
ATOM 1003 C C . GLU A 1 136 ? -26.203 -2.389 -10.75 1 98.56 136 GLU A C 1
ATOM 1005 O O . GLU A 1 136 ? -25.641 -3.377 -11.234 1 98.56 136 GLU A O 1
ATOM 1010 N N . PHE A 1 137 ? -25.484 -1.382 -10.234 1 98.81 137 PHE A N 1
ATOM 1011 C CA . PHE A 1 137 ? -24.031 -1.319 -10.344 1 98.81 137 PHE A CA 1
ATOM 1012 C C . PHE A 1 137 ? -23.375 -2.385 -9.477 1 98.81 137 PHE A C 1
ATOM 1014 O O . PHE A 1 137 ? -22.359 -2.961 -9.852 1 98.81 137 PHE A O 1
ATOM 1021 N N . THR A 1 138 ? -23.953 -2.598 -8.344 1 98.94 138 THR A N 1
ATOM 1022 C CA . THR A 1 138 ? -23.422 -3.658 -7.496 1 98.94 138 THR A CA 1
ATOM 1023 C C . THR A 1 138 ? -23.484 -5.004 -8.219 1 98.94 138 THR A C 1
ATOM 1025 O O . THR A 1 138 ? -22.469 -5.699 -8.32 1 98.94 138 THR A O 1
ATOM 1028 N N . ALA A 1 139 ? -24.641 -5.328 -8.727 1 98.88 139 ALA A N 1
ATOM 1029 C CA . ALA A 1 139 ? -24.812 -6.598 -9.43 1 98.88 139 ALA A CA 1
ATOM 1030 C C . ALA A 1 139 ? -23.875 -6.695 -10.625 1 98.88 139 ALA A C 1
ATOM 1032 O O . ALA A 1 139 ? -23.281 -7.746 -10.867 1 98.88 139 ALA A O 1
ATOM 1033 N N . ARG A 1 140 ? -23.734 -5.641 -11.328 1 98.75 140 ARG A N 1
ATOM 1034 C CA . ARG A 1 140 ? -22.891 -5.633 -12.531 1 98.75 140 ARG A CA 1
ATOM 1035 C C . ARG A 1 140 ? -21.438 -5.883 -12.18 1 98.75 140 ARG A C 1
ATOM 1037 O O . ARG A 1 140 ? -20.734 -6.617 -12.891 1 98.75 140 ARG A O 1
ATOM 1044 N N . CYS A 1 141 ? -20.938 -5.211 -11.102 1 98.88 141 CYS A N 1
ATOM 1045 C CA . CYS A 1 141 ? -19.547 -5.43 -10.688 1 98.88 141 CYS A CA 1
ATOM 1046 C C . CYS A 1 141 ? -19.312 -6.895 -10.328 1 98.88 141 CYS A C 1
ATOM 1048 O O . CYS A 1 141 ? -18.281 -7.465 -10.688 1 98.88 141 CYS A O 1
ATOM 1050 N N . PHE A 1 142 ? -20.266 -7.484 -9.656 1 98.88 142 PHE A N 1
ATOM 1051 C CA . PHE A 1 142 ? -20.125 -8.875 -9.25 1 98.88 142 PHE A CA 1
ATOM 1052 C C . PHE A 1 142 ? -20.234 -9.805 -10.453 1 98.88 142 PHE A C 1
ATOM 1054 O O . PHE A 1 142 ? -19.438 -10.734 -10.602 1 98.88 142 PHE A O 1
ATOM 1061 N N . ASP A 1 143 ? -21.172 -9.602 -11.367 1 98.56 143 ASP A N 1
ATOM 1062 C CA . ASP A 1 143 ? -21.328 -10.43 -12.555 1 98.56 143 ASP A CA 1
ATOM 1063 C C . ASP A 1 143 ? -20.078 -10.352 -13.445 1 98.56 143 ASP A C 1
ATOM 1065 O O . ASP A 1 143 ? -19.578 -11.375 -13.922 1 98.56 143 ASP A O 1
ATOM 1069 N N . ARG A 1 144 ? -19.547 -9.164 -13.602 1 98.25 144 ARG A N 1
ATOM 1070 C CA . ARG A 1 144 ? -18.422 -8.938 -14.492 1 98.25 144 ARG A CA 1
ATOM 1071 C C . ARG A 1 144 ? -17.141 -9.531 -13.906 1 98.25 144 ARG A C 1
ATOM 1073 O O . ARG A 1 144 ? -16.266 -10 -14.648 1 98.25 144 ARG A O 1
ATOM 1080 N N . ALA A 1 145 ? -17.016 -9.5 -12.594 1 98.5 145 ALA A N 1
ATOM 1081 C CA . ALA A 1 145 ? -15.836 -10.094 -11.977 1 98.5 145 ALA A CA 1
ATOM 1082 C C . ALA A 1 145 ? -15.703 -11.562 -12.352 1 98.5 145 ALA A C 1
ATOM 1084 O O . ALA A 1 145 ? -14.609 -12.039 -12.664 1 98.5 145 ALA A O 1
ATOM 1085 N N . LEU A 1 146 ? -16.797 -12.297 -12.391 1 96.44 146 LEU A N 1
ATOM 1086 C CA . LEU A 1 146 ? -16.781 -13.719 -12.711 1 96.44 146 LEU A CA 1
ATOM 1087 C C . LEU A 1 146 ? -16.703 -13.93 -14.219 1 96.44 146 LEU A C 1
ATOM 1089 O O . LEU A 1 146 ? -15.977 -14.812 -14.688 1 96.44 146 LEU A O 1
ATOM 1093 N N . THR A 1 147 ? -17.453 -13.125 -14.977 1 94.44 147 THR A N 1
ATOM 1094 C CA . THR A 1 147 ? -17.516 -13.336 -16.422 1 94.44 147 THR A CA 1
ATOM 1095 C C . THR A 1 147 ? -16.188 -12.961 -17.078 1 94.44 147 THR A C 1
ATOM 1097 O O . THR A 1 147 ? -15.742 -13.617 -18.016 1 94.44 147 THR A O 1
ATOM 1100 N N . ASP A 1 148 ? -15.555 -11.898 -16.531 1 95.25 148 ASP A N 1
ATOM 1101 C CA . ASP A 1 148 ? -14.305 -11.43 -17.109 1 95.25 148 ASP A CA 1
ATOM 1102 C C . ASP A 1 148 ? -13.102 -11.992 -16.375 1 95.25 148 ASP A C 1
ATOM 1104 O O . ASP A 1 148 ? -11.953 -11.797 -16.797 1 95.25 148 ASP A O 1
ATOM 1108 N N . LEU A 1 149 ? -13.352 -12.758 -15.352 1 94.44 149 LEU A N 1
ATOM 1109 C CA . LEU A 1 149 ? -12.312 -13.398 -14.547 1 94.44 149 LEU A CA 1
ATOM 1110 C C . LEU A 1 149 ? -11.25 -12.398 -14.125 1 94.44 149 LEU A C 1
ATOM 1112 O O . LEU A 1 149 ? -10.078 -12.547 -14.484 1 94.44 149 LEU A O 1
ATOM 1116 N N . GLY A 1 150 ? -11.547 -11.469 -13.32 1 97.38 150 GLY A N 1
ATOM 1117 C CA . GLY A 1 150 ? -10.656 -10.438 -12.805 1 97.38 150 GLY A CA 1
ATOM 1118 C C . GLY A 1 150 ? -11.352 -9.477 -11.859 1 97.38 150 GLY A C 1
ATOM 1119 O O . GLY A 1 150 ? -12.562 -9.555 -11.664 1 97.38 150 GLY A O 1
ATOM 1120 N N . PRO A 1 151 ? -10.609 -8.609 -11.281 1 98.81 151 PRO A N 1
ATOM 1121 C CA . PRO A 1 151 ? -11.211 -7.695 -10.305 1 98.81 151 PRO A CA 1
ATOM 1122 C C . PRO A 1 151 ? -12.062 -6.609 -10.961 1 98.81 151 PRO A C 1
ATOM 1124 O O . PRO A 1 151 ? -11.789 -6.207 -12.094 1 98.81 151 PRO A O 1
ATOM 1127 N N . THR A 1 152 ? -13.086 -6.195 -10.266 1 98.94 152 THR A N 1
ATOM 1128 C CA . THR A 1 152 ? -13.898 -5.031 -10.609 1 98.94 152 THR A CA 1
ATOM 1129 C C . THR A 1 152 ? -13.945 -4.043 -9.453 1 98.94 152 THR A C 1
ATOM 1131 O O . THR A 1 152 ? -13.609 -4.391 -8.312 1 98.94 152 THR A O 1
ATOM 1134 N N . GLN A 1 153 ? -14.203 -2.795 -9.766 1 98.94 153 GLN A N 1
ATOM 1135 C CA . GLN A 1 153 ? -14.305 -1.743 -8.758 1 98.94 153 GLN A CA 1
ATOM 1136 C C . GLN A 1 153 ? -15.727 -1.19 -8.695 1 98.94 153 GLN A C 1
ATOM 1138 O O . GLN A 1 153 ? -16.281 -0.771 -9.711 1 98.94 153 GLN A O 1
ATOM 1143 N N . LEU A 1 154 ? -16.328 -1.283 -7.539 1 98.94 154 LEU A N 1
ATOM 1144 C CA . LEU A 1 154 ? -17.609 -0.627 -7.258 1 98.94 154 LEU A CA 1
ATOM 1145 C C . LEU A 1 154 ? -17.391 0.651 -6.453 1 98.94 154 LEU A C 1
ATOM 1147 O O . LEU A 1 154 ? -17.141 0.597 -5.246 1 98.94 154 LEU A O 1
ATOM 1151 N N . ASN A 1 155 ? -17.453 1.768 -7.141 1 98.88 155 ASN A N 1
ATOM 1152 C CA . ASN A 1 155 ? -17.188 3.068 -6.527 1 98.88 155 ASN A CA 1
ATOM 1153 C C . ASN A 1 155 ? -18.484 3.768 -6.133 1 98.88 155 ASN A C 1
ATOM 1155 O O . ASN A 1 155 ? -19.375 3.977 -6.973 1 98.88 155 ASN A O 1
ATOM 1159 N N . ILE A 1 156 ? -18.641 4.137 -4.828 1 98.75 156 ILE A N 1
ATOM 1160 C CA . ILE A 1 156 ? -19.891 4.66 -4.312 1 98.75 156 ILE A CA 1
ATOM 1161 C C . ILE A 1 156 ? -19.641 5.941 -3.521 1 98.75 156 ILE A C 1
ATOM 1163 O O . ILE A 1 156 ? -19.031 5.902 -2.443 1 98.75 156 ILE A O 1
ATOM 1167 N N . PRO A 1 157 ? -20.141 7.121 -4.004 1 97.81 157 PRO A N 1
ATOM 1168 C CA . PRO A 1 157 ? -20.094 8.289 -3.115 1 97.81 157 PRO A CA 1
ATOM 1169 C C . PRO A 1 157 ? -20.766 8.031 -1.771 1 97.81 157 PRO A C 1
ATOM 1171 O O . PRO A 1 157 ? -21.859 7.457 -1.723 1 97.81 157 PRO A O 1
ATOM 1174 N N . ARG A 1 158 ? -20.109 8.422 -0.711 1 96.75 158 ARG A N 1
ATOM 1175 C CA . ARG A 1 158 ? -20.547 8.023 0.627 1 96.75 158 ARG A CA 1
ATOM 1176 C C . ARG A 1 158 ? -21.953 8.5 0.916 1 96.75 158 ARG A C 1
ATOM 1178 O O . ARG A 1 158 ? -22.703 7.84 1.637 1 96.75 158 ARG A O 1
ATOM 1185 N N . ASP A 1 159 ? -22.406 9.656 0.385 1 96.38 159 ASP A N 1
ATOM 1186 C CA . ASP A 1 159 ? -23.75 10.18 0.649 1 96.38 159 ASP A CA 1
ATOM 1187 C C . ASP A 1 159 ? -24.797 9.414 -0.139 1 96.38 159 ASP A C 1
ATOM 1189 O O . ASP A 1 159 ? -26 9.531 0.139 1 96.38 159 ASP A O 1
ATOM 1193 N N . TYR A 1 160 ? -24.375 8.539 -1.072 1 97.69 160 TYR A N 1
ATOM 1194 C CA . TYR A 1 160 ? -25.312 7.781 -1.887 1 97.69 160 TYR A CA 1
ATOM 1195 C C . TYR A 1 160 ? -25.734 6.496 -1.187 1 97.69 160 TYR A C 1
ATOM 1197 O O . TYR A 1 160 ? -26.594 5.766 -1.681 1 97.69 160 TYR A O 1
ATOM 1205 N N . PHE A 1 161 ? -25.219 6.172 -0.032 1 98.06 161 PHE A N 1
ATOM 1206 C CA . PHE A 1 161 ? -25.688 5.051 0.773 1 98.06 161 PHE A CA 1
ATOM 1207 C C . PHE A 1 161 ? -27.016 5.379 1.438 1 98.06 161 PHE A C 1
ATOM 1209 O O . PHE A 1 161 ? -27.703 4.484 1.938 1 98.06 161 PHE A O 1
ATOM 1216 N N . TYR A 1 162 ? -27.422 6.629 1.469 1 96.81 162 TYR A N 1
ATOM 1217 C CA . TYR A 1 162 ? -28.625 7.086 2.156 1 96.81 162 TYR A CA 1
ATOM 1218 C C . TYR A 1 162 ? -29.75 7.391 1.162 1 96.81 162 TYR A C 1
ATOM 1220 O O . TYR A 1 162 ? -29.484 7.57 -0.031 1 96.81 162 TYR A O 1
ATOM 1228 N N . GLY A 1 163 ? -30.922 7.422 1.734 1 95.88 163 GLY A N 1
ATOM 1229 C CA . GLY A 1 163 ? -32.094 7.707 0.921 1 95.88 163 GLY A CA 1
ATOM 1230 C C . GLY A 1 163 ? -33.062 6.535 0.834 1 95.88 163 GLY A C 1
ATOM 1231 O O . GLY A 1 163 ? -33.062 5.668 1.708 1 95.88 163 GLY A O 1
ATOM 1232 N N . ASP A 1 164 ? -33.938 6.641 -0.061 1 95.88 164 ASP A N 1
ATOM 1233 C CA . ASP A 1 164 ? -34.906 5.57 -0.305 1 95.88 164 ASP A CA 1
ATOM 1234 C C . ASP A 1 164 ? -35.062 5.297 -1.801 1 95.88 164 ASP A C 1
ATOM 1236 O O . ASP A 1 164 ? -34.938 6.211 -2.619 1 95.88 164 ASP A O 1
ATOM 1240 N N . LEU A 1 165 ? -35.156 4.035 -2.1 1 96.81 165 LEU A N 1
ATOM 1241 C CA . LEU A 1 165 ? -35.344 3.635 -3.488 1 96.81 165 LEU A CA 1
ATOM 1242 C C . LEU A 1 165 ? -36.281 2.434 -3.58 1 96.81 165 LEU A C 1
ATOM 1244 O O . LEU A 1 165 ? -36.5 1.712 -2.6 1 96.81 165 LEU A O 1
ATOM 1248 N N . ASN A 1 166 ? -36.969 2.387 -4.719 1 96.06 166 ASN A N 1
ATOM 1249 C CA . ASN A 1 166 ? -37.75 1.21 -5.094 1 96.06 166 ASN A CA 1
ATOM 1250 C C . ASN A 1 166 ? -37.062 0.416 -6.203 1 96.06 166 ASN A C 1
ATOM 1252 O O . ASN A 1 166 ? -37 0.868 -7.348 1 96.06 166 ASN A O 1
ATOM 1256 N N . VAL A 1 167 ? -36.5 -0.738 -5.789 1 96.81 167 VAL A N 1
ATOM 1257 C CA . VAL A 1 167 ? -35.719 -1.505 -6.773 1 96.81 167 VAL A CA 1
ATOM 1258 C C . VAL A 1 167 ? -35.875 -2.998 -6.492 1 96.81 167 VAL A C 1
ATOM 1260 O O . VAL A 1 167 ? -36.156 -3.4 -5.359 1 96.81 167 VAL A O 1
ATOM 1263 N N . GLU A 1 168 ? -35.844 -3.771 -7.535 1 96.75 168 GLU A N 1
ATOM 1264 C CA . GLU A 1 168 ? -35.719 -5.219 -7.402 1 96.75 168 GLU A CA 1
ATOM 1265 C C . GLU A 1 168 ? -34.25 -5.625 -7.344 1 96.75 168 GLU A C 1
ATOM 1267 O O . GLU A 1 168 ? -33.406 -5.117 -8.109 1 96.75 168 GLU A O 1
ATOM 1272 N N . ILE A 1 169 ? -33.875 -6.48 -6.422 1 98.31 169 ILE A N 1
ATOM 1273 C CA . ILE A 1 169 ? -32.5 -6.996 -6.336 1 98.31 169 ILE A CA 1
AT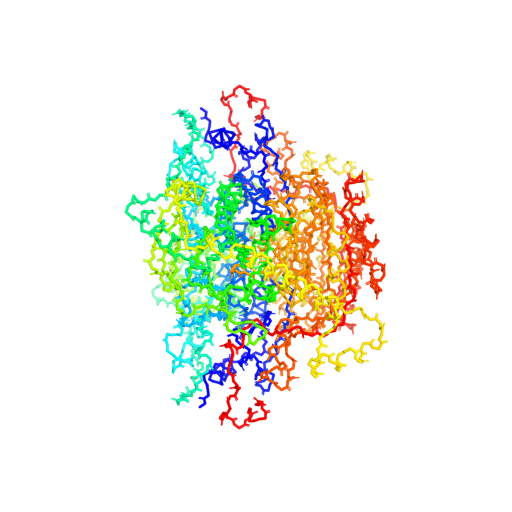OM 1274 C C . ILE A 1 169 ? -32.25 -7.938 -7.508 1 98.31 169 ILE A C 1
ATOM 1276 O O . ILE A 1 169 ? -32.906 -8.961 -7.656 1 98.31 169 ILE A O 1
ATOM 1280 N N . PRO A 1 170 ? -31.25 -7.582 -8.32 1 98 170 PRO A N 1
ATOM 1281 C CA . PRO A 1 170 ? -30.969 -8.438 -9.484 1 98 170 PRO A CA 1
ATOM 1282 C C . PRO A 1 170 ? -30.469 -9.82 -9.086 1 98 170 PRO A C 1
ATOM 1284 O O . PRO A 1 170 ? -29.703 -9.953 -8.133 1 98 170 PRO A O 1
ATOM 1287 N N . GLU A 1 171 ? -30.938 -10.781 -9.805 1 97.31 171 GLU A N 1
ATOM 1288 C CA . GLU A 1 171 ? -30.359 -12.117 -9.672 1 97.31 171 GLU A CA 1
ATOM 1289 C C . GLU A 1 171 ? -29.016 -12.211 -10.359 1 97.31 171 GLU A C 1
ATOM 1291 O O . GLU A 1 171 ? -28.797 -11.602 -11.406 1 97.31 171 GLU A O 1
ATOM 1296 N N . PRO A 1 172 ? -28.141 -13.016 -9.789 1 97.75 172 PRO A N 1
ATOM 1297 C CA . PRO A 1 172 ? -26.844 -13.211 -10.445 1 97.75 172 PRO A CA 1
ATOM 1298 C C . PRO A 1 172 ? -26.984 -13.719 -11.883 1 97.75 172 PRO A C 1
ATOM 1300 O O . PRO A 1 172 ? -27.828 -14.562 -12.164 1 97.75 172 PRO A O 1
ATOM 1303 N N . ILE A 1 173 ? -26.156 -13.188 -12.734 1 96.5 173 ILE A N 1
ATOM 1304 C CA . ILE A 1 173 ? -26.078 -13.656 -14.117 1 96.5 173 ILE A CA 1
ATOM 1305 C C . ILE A 1 173 ? -24.859 -14.555 -14.289 1 96.5 173 ILE A C 1
ATOM 1307 O O . ILE A 1 173 ? -23.734 -14.125 -14.062 1 96.5 173 ILE A O 1
ATOM 1311 N N . ARG A 1 174 ? -25.109 -15.797 -14.609 1 94.38 174 ARG A N 1
ATOM 1312 C CA . ARG A 1 174 ? -24.062 -16.766 -14.898 1 94.38 174 ARG A CA 1
ATOM 1313 C C . ARG A 1 174 ? -24.109 -17.219 -16.359 1 94.38 174 ARG A C 1
ATOM 1315 O O . ARG A 1 174 ? -25.141 -17.672 -16.828 1 94.38 174 ARG A O 1
ATOM 1322 N N . ILE A 1 175 ? -22.984 -17.016 -16.984 1 93 175 ILE A N 1
ATOM 1323 C CA . ILE A 1 175 ? -22.922 -17.328 -18.406 1 93 175 ILE A CA 1
ATOM 1324 C C . ILE A 1 175 ? -21.969 -18.5 -18.641 1 93 175 ILE A C 1
ATOM 1326 O O . ILE A 1 175 ? -20.797 -18.453 -18.219 1 93 175 ILE A O 1
ATOM 1330 N N . GLU A 1 176 ? -22.453 -19.516 -19.234 1 93.5 176 GLU A N 1
ATOM 1331 C CA . GLU A 1 176 ? -21.625 -20.656 -19.594 1 93.5 176 GLU A CA 1
ATOM 1332 C C . GLU A 1 176 ? -20.781 -20.359 -20.828 1 93.5 176 GLU A C 1
ATOM 1334 O O . GLU A 1 176 ? -21.297 -19.953 -21.859 1 93.5 176 GLU A O 1
ATOM 1339 N N . ARG A 1 177 ? -19.484 -20.562 -20.688 1 94.19 177 ARG A N 1
ATOM 1340 C CA . ARG A 1 177 ? -18.578 -20.344 -21.828 1 94.19 177 ARG A CA 1
ATOM 1341 C C . ARG A 1 177 ? -18.578 -21.562 -22.75 1 94.19 177 ARG A C 1
ATOM 1343 O O . ARG A 1 177 ? -18.672 -22.703 -22.297 1 94.19 177 ARG A O 1
ATOM 1350 N N . GLY A 1 178 ? -18.453 -21.281 -24.031 1 96.19 178 GLY A N 1
ATOM 1351 C CA . GLY A 1 178 ? -18.438 -22.344 -25.016 1 96.19 178 GLY A CA 1
ATOM 1352 C C . GLY A 1 178 ? -17.047 -22.891 -25.281 1 96.19 178 GLY A C 1
ATOM 1353 O O . GLY A 1 178 ? -16.062 -22.422 -24.719 1 96.19 178 GLY A O 1
ATOM 1354 N N . ALA A 1 179 ? -17 -23.922 -26.141 1 98.12 179 ALA A N 1
ATOM 1355 C CA . ALA A 1 179 ? -15.773 -24.656 -26.438 1 98.12 179 ALA A CA 1
ATOM 1356 C C . ALA A 1 179 ? -14.891 -23.875 -27.406 1 98.12 179 ALA A C 1
ATOM 1358 O O . ALA A 1 179 ? -13.688 -24.125 -27.5 1 98.12 179 ALA A O 1
ATOM 1359 N N . GLY A 1 180 ? -15.391 -22.922 -28.109 1 97.94 180 GLY A N 1
ATOM 1360 C CA . GLY A 1 180 ? -14.711 -22.234 -29.203 1 97.94 180 GLY A CA 1
ATOM 1361 C C . GLY A 1 180 ? -15.305 -22.562 -30.562 1 97.94 180 GLY A C 1
ATOM 1362 O O . GLY A 1 180 ? -16.328 -23.234 -30.656 1 97.94 180 GLY A O 1
ATOM 1363 N N . GLY A 1 181 ? -14.82 -21.984 -31.609 1 97.88 181 GLY A N 1
ATOM 1364 C CA . GLY A 1 181 ? -15.352 -22.141 -32.969 1 97.88 181 GLY A CA 1
ATOM 1365 C C . GLY A 1 181 ? -15.18 -23.547 -33.5 1 97.88 181 GLY A C 1
ATOM 1366 O O . GLY A 1 181 ? -14.172 -24.203 -33.25 1 97.88 181 GLY A O 1
ATOM 1367 N N . LYS A 1 182 ? -16.203 -23.984 -34.312 1 98.19 182 LYS A N 1
ATOM 1368 C CA . LYS A 1 182 ? -16.219 -25.328 -34.875 1 98.19 182 LYS A CA 1
ATOM 1369 C C . LYS A 1 182 ? -14.977 -25.594 -35.719 1 98.19 182 LYS A C 1
ATOM 1371 O O . LYS A 1 182 ? -14.344 -26.656 -35.594 1 98.19 182 LYS A O 1
ATOM 1376 N N . ASN A 1 183 ? -14.57 -24.672 -36.531 1 98.56 183 ASN A N 1
ATOM 1377 C CA . ASN A 1 183 ? -13.43 -24.859 -37.438 1 98.56 183 ASN A CA 1
ATOM 1378 C C . ASN A 1 183 ? -12.125 -24.953 -36.625 1 98.56 183 ASN A C 1
ATOM 1380 O O . ASN A 1 183 ? -11.258 -25.781 -36.969 1 98.56 183 ASN A O 1
ATOM 1384 N N . ALA A 1 184 ? -12 -24.141 -35.656 1 98.69 184 ALA A N 1
ATOM 1385 C CA . ALA A 1 184 ? -10.805 -24.172 -34.812 1 98.69 184 ALA A CA 1
ATOM 1386 C C . ALA A 1 184 ? -10.695 -25.5 -34.062 1 98.69 184 ALA A C 1
ATOM 1388 O O . ALA A 1 184 ? -9.609 -26.078 -33.969 1 98.69 184 ALA A O 1
ATOM 1389 N N . LEU A 1 185 ? -11.828 -25.953 -33.594 1 98.81 185 LEU A N 1
ATOM 1390 C CA . LEU A 1 185 ? -11.852 -27.219 -32.906 1 98.81 185 LEU A CA 1
ATOM 1391 C C . LEU A 1 185 ? -11.539 -28.375 -33.844 1 98.81 185 LEU A C 1
ATOM 1393 O O . LEU A 1 185 ? -10.82 -29.312 -33.469 1 98.81 185 LEU A O 1
ATOM 1397 N N . ASP A 1 186 ? -12.055 -28.312 -35.062 1 98.75 186 ASP A N 1
ATOM 1398 C CA . ASP A 1 186 ? -11.758 -29.328 -36.062 1 98.75 186 ASP A CA 1
ATOM 1399 C C . ASP A 1 186 ? -10.273 -29.344 -36.438 1 98.75 186 ASP A C 1
ATOM 1401 O O . ASP A 1 186 ? -9.664 -30.406 -36.531 1 98.75 186 ASP A O 1
ATOM 1405 N N . GLN A 1 187 ? -9.758 -28.203 -36.531 1 98.81 187 GLN A N 1
ATOM 1406 C CA . GLN A 1 187 ? -8.344 -28.078 -36.875 1 98.81 187 GLN A CA 1
ATOM 1407 C C . GLN A 1 187 ? -7.465 -28.578 -35.719 1 98.81 187 GLN A C 1
ATOM 1409 O O . GLN A 1 187 ? -6.465 -29.266 -35.969 1 98.81 187 GLN A O 1
ATOM 1414 N N . ALA A 1 188 ? -7.859 -28.219 -34.531 1 98.88 188 ALA A N 1
ATOM 1415 C CA . ALA A 1 188 ? -7.125 -28.688 -33.375 1 98.88 188 ALA A CA 1
ATOM 1416 C C . ALA A 1 188 ? -7.148 -30.219 -33.281 1 98.88 188 ALA A C 1
ATOM 1418 O O . ALA A 1 188 ? -6.117 -30.844 -33.062 1 98.88 188 ALA A O 1
ATOM 1419 N N . ALA A 1 189 ? -8.336 -30.766 -33.5 1 98.75 189 ALA A N 1
ATOM 1420 C CA . ALA A 1 189 ? -8.492 -32.219 -33.469 1 98.75 189 ALA A CA 1
ATOM 1421 C C . ALA A 1 189 ? -7.652 -32.906 -34.562 1 98.75 189 ALA A C 1
ATOM 1423 O O . ALA A 1 189 ? -7.027 -33.938 -34.312 1 98.75 189 ALA A O 1
ATOM 1424 N N . ALA A 1 190 ? -7.648 -32.312 -35.719 1 98.56 190 ALA A N 1
ATOM 1425 C CA . ALA A 1 190 ? -6.895 -32.875 -36.844 1 98.56 190 ALA A CA 1
ATOM 1426 C C . ALA A 1 190 ? -5.395 -32.875 -36.531 1 98.56 190 ALA A C 1
ATOM 1428 O O . ALA A 1 190 ? -4.688 -33.812 -36.875 1 98.56 190 ALA A O 1
ATOM 1429 N N . LEU A 1 191 ? -4.922 -31.797 -35.969 1 98.62 191 LEU A N 1
ATOM 1430 C CA . LEU A 1 191 ? -3.514 -31.703 -35.625 1 98.62 191 LEU A CA 1
ATOM 1431 C C . LEU A 1 191 ? -3.148 -32.75 -34.562 1 98.62 191 LEU A C 1
ATOM 1433 O O . LEU A 1 191 ? -2.113 -33.406 -34.688 1 98.62 191 LEU A O 1
ATOM 1437 N N . LEU A 1 192 ? -3.998 -32.906 -33.625 1 98.75 192 LEU A N 1
ATOM 1438 C CA . LEU A 1 192 ? -3.732 -33.875 -32.562 1 98.75 192 LEU A CA 1
ATOM 1439 C C . LEU A 1 192 ? -3.812 -35.312 -33.094 1 98.75 192 LEU A C 1
ATOM 1441 O O . LEU A 1 192 ? -3.076 -36.188 -32.656 1 98.75 192 LEU A O 1
ATOM 1445 N N . ALA A 1 193 ? -4.695 -35.531 -34.031 1 98.31 193 ALA A N 1
ATOM 1446 C CA . ALA A 1 193 ? -4.844 -36.844 -34.625 1 98.31 193 ALA A CA 1
ATOM 1447 C C . ALA A 1 193 ? -3.557 -37.281 -35.312 1 98.31 193 ALA A C 1
ATOM 1449 O O . ALA A 1 193 ? -3.229 -38.469 -35.344 1 98.31 193 ALA A O 1
ATOM 1450 N N . ARG A 1 194 ? -2.818 -36.375 -35.812 1 97.88 194 ARG A N 1
ATOM 1451 C CA . ARG A 1 194 ? -1.608 -36.688 -36.562 1 97.88 194 ARG A CA 1
ATOM 1452 C C . ARG A 1 194 ? -0.369 -36.562 -35.688 1 97.88 194 ARG A C 1
ATOM 1454 O O . ARG A 1 194 ? 0.74 -36.875 -36.094 1 97.88 194 ARG A O 1
ATOM 1461 N N . ALA A 1 195 ? -0.541 -36.188 -34.469 1 98.5 195 ALA A N 1
ATOM 1462 C CA . ALA A 1 195 ? 0.589 -35.938 -33.562 1 98.5 195 ALA A CA 1
ATOM 1463 C C . ALA A 1 195 ? 1.276 -37.25 -33.188 1 98.5 195 ALA A C 1
ATOM 1465 O O . ALA A 1 195 ? 0.612 -38.25 -32.844 1 98.5 195 ALA A O 1
ATOM 1466 N N . LYS A 1 196 ? 2.539 -37.25 -33.281 1 98.06 196 LYS A N 1
ATOM 1467 C CA . LYS A 1 196 ? 3.332 -38.406 -32.875 1 98.06 196 LYS A CA 1
ATOM 1468 C C . LYS A 1 196 ? 3.764 -38.312 -31.406 1 98.06 196 LYS A C 1
ATOM 1470 O O . LYS A 1 196 ? 3.873 -39.312 -30.703 1 98.06 196 LYS A O 1
ATOM 1475 N N . PHE A 1 197 ? 4.035 -37.125 -30.969 1 98.38 197 PHE A N 1
ATOM 1476 C CA . PHE A 1 197 ? 4.43 -36.844 -29.594 1 98.38 197 PHE A CA 1
ATOM 1477 C C . PHE A 1 197 ? 3.723 -35.594 -29.062 1 98.38 197 PHE A C 1
ATOM 1479 O O . PHE A 1 197 ? 4.367 -34.594 -28.766 1 98.38 197 PHE A O 1
ATOM 1486 N N . PRO A 1 198 ? 2.395 -35.719 -28.828 1 98.75 198 PRO A N 1
ATOM 1487 C CA . PRO A 1 198 ? 1.667 -34.562 -28.266 1 98.75 198 PRO A CA 1
ATOM 1488 C C . PRO A 1 198 ? 1.998 -34.312 -26.781 1 98.75 198 PRO A C 1
ATOM 1490 O O . PRO A 1 198 ? 2.225 -35.281 -26.031 1 98.75 198 PRO A O 1
ATOM 1493 N N . VAL A 1 199 ? 2.1 -33.125 -26.375 1 98.88 199 VAL A N 1
ATOM 1494 C CA . VAL A 1 199 ? 2.248 -32.688 -24.984 1 98.88 199 VAL A CA 1
ATOM 1495 C C . VAL A 1 199 ? 1.157 -31.688 -24.641 1 98.88 199 VAL A C 1
ATOM 1497 O O . VAL A 1 199 ? 0.817 -30.828 -25.453 1 98.88 199 VAL A O 1
ATOM 1500 N N . ILE A 1 200 ? 0.562 -31.828 -23.469 1 98.94 200 ILE A N 1
ATOM 1501 C CA . ILE A 1 200 ? -0.449 -30.906 -22.984 1 98.94 200 ILE A CA 1
ATOM 1502 C C . ILE A 1 200 ? 0.151 -30 -21.906 1 98.94 200 ILE A C 1
ATOM 1504 O O . ILE A 1 200 ? 0.792 -30.484 -20.969 1 98.94 200 ILE A O 1
ATOM 1508 N N . ILE A 1 201 ? 0.04 -28.688 -22.078 1 98.81 201 ILE A N 1
ATOM 1509 C CA . ILE A 1 201 ? 0.299 -27.719 -21.016 1 98.81 201 ILE A CA 1
ATOM 1510 C C . ILE A 1 201 ? -1.01 -27.359 -20.312 1 98.81 201 ILE A C 1
ATOM 1512 O O . ILE A 1 201 ? -1.893 -26.75 -20.906 1 98.81 201 ILE A O 1
ATOM 1516 N N . SER A 1 202 ? -1.097 -27.781 -19.094 1 98.81 202 SER A N 1
ATOM 1517 C CA . SER A 1 202 ? -2.271 -27.484 -18.281 1 98.81 202 SER A CA 1
ATOM 1518 C C . SER A 1 202 ? -2.098 -26.172 -17.516 1 98.81 202 SER A C 1
ATOM 1520 O O . SER A 1 202 ? -1.193 -26.047 -16.688 1 98.81 202 SER A O 1
ATOM 1522 N N . GLY A 1 203 ? -2.984 -25.188 -17.797 1 98.06 203 GLY A N 1
ATOM 1523 C CA . GLY A 1 203 ? -2.797 -23.859 -17.234 1 98.06 203 GLY A CA 1
ATOM 1524 C C . GLY A 1 203 ? -3.871 -23.484 -16.219 1 98.06 203 GLY A C 1
ATOM 1525 O O . GLY A 1 203 ? -4.633 -24.344 -15.773 1 98.06 203 GLY A O 1
ATOM 1526 N N . GLY A 1 204 ? -3.83 -22.203 -15.805 1 96.81 204 GLY A N 1
ATOM 1527 C CA . GLY A 1 204 ? -4.781 -21.672 -14.836 1 96.81 204 GLY A CA 1
ATOM 1528 C C . GLY A 1 204 ? -6.219 -21.766 -15.305 1 96.81 204 GLY A C 1
ATOM 1529 O O . GLY A 1 204 ? -7.137 -21.906 -14.484 1 96.81 204 GLY A O 1
ATOM 1530 N N . GLY A 1 205 ? -6.426 -21.75 -16.609 1 97.38 205 GLY A N 1
ATOM 1531 C CA . GLY A 1 205 ? -7.766 -21.891 -17.141 1 97.38 205 GLY A CA 1
ATOM 1532 C C . GLY A 1 205 ? -8.406 -23.234 -16.859 1 97.38 205 GLY A C 1
ATOM 1533 O O . GLY A 1 205 ? -9.625 -23.344 -16.781 1 97.38 205 GLY A O 1
ATOM 1534 N N . VAL A 1 206 ? -7.582 -24.281 -16.734 1 98.56 206 VAL A N 1
ATOM 1535 C CA . VAL A 1 206 ? -8.094 -25.609 -16.391 1 98.56 206 VAL A CA 1
ATOM 1536 C C . VAL A 1 206 ? -8.68 -25.594 -14.984 1 98.56 206 VAL A C 1
ATOM 1538 O O . VAL A 1 206 ? -9.719 -26.188 -14.734 1 98.56 206 VAL A O 1
ATOM 1541 N N . ILE A 1 207 ? -7.992 -24.844 -14.102 1 97.81 207 ILE A N 1
ATOM 1542 C CA . ILE A 1 207 ? -8.461 -24.719 -12.719 1 97.81 207 ILE A CA 1
ATOM 1543 C C . ILE A 1 207 ? -9.734 -23.891 -12.68 1 97.81 207 ILE A C 1
ATOM 1545 O O . ILE A 1 207 ? -10.742 -24.312 -12.117 1 97.81 207 ILE A O 1
ATOM 1549 N N . ASN A 1 208 ? -9.695 -22.734 -13.352 1 95.69 208 ASN A N 1
ATOM 1550 C CA . ASN A 1 208 ? -10.805 -21.797 -13.297 1 95.69 208 ASN A CA 1
ATOM 1551 C C . ASN A 1 208 ? -12.07 -22.375 -13.93 1 95.69 208 ASN A C 1
ATOM 1553 O O . ASN A 1 208 ? -13.18 -22.047 -13.508 1 95.69 208 ASN A O 1
ATOM 1557 N N . ALA A 1 209 ? -11.859 -23.312 -14.852 1 96.5 209 ALA A N 1
ATOM 1558 C CA . ALA A 1 209 ? -12.977 -23.922 -15.555 1 96.5 209 ALA A CA 1
ATOM 1559 C C . ALA A 1 209 ? -13.43 -25.219 -14.859 1 96.5 209 ALA A C 1
ATOM 1561 O O . ALA A 1 209 ? -14.328 -25.906 -15.336 1 96.5 209 ALA A O 1
ATOM 1562 N N . ASN A 1 210 ? -12.797 -25.578 -13.742 1 96.62 210 ASN A N 1
ATOM 1563 C CA . ASN A 1 210 ? -13.039 -26.875 -13.117 1 96.62 210 ASN A CA 1
ATOM 1564 C C . ASN A 1 210 ? -12.906 -28.016 -14.117 1 96.62 210 ASN A C 1
ATOM 1566 O O . ASN A 1 210 ? -13.781 -28.891 -14.195 1 96.62 210 ASN A O 1
ATOM 1570 N N . ALA A 1 211 ? -11.82 -28 -14.852 1 98.31 211 ALA A N 1
ATOM 1571 C CA . ALA A 1 211 ? -11.711 -28.844 -16.047 1 98.31 211 ALA A CA 1
ATOM 1572 C C . ALA A 1 211 ? -10.594 -29.875 -15.891 1 98.31 211 ALA A C 1
ATOM 1574 O O . ALA A 1 211 ? -10.031 -30.344 -16.875 1 98.31 211 ALA A O 1
ATOM 1575 N N . VAL A 1 212 ? -10.234 -30.203 -14.68 1 98.62 212 VAL A N 1
ATOM 1576 C CA . VAL A 1 212 ? -9.156 -31.172 -14.469 1 98.62 212 VAL A CA 1
ATOM 1577 C C . VAL A 1 212 ? -9.547 -32.531 -15.055 1 98.62 212 VAL A C 1
ATOM 1579 O O . VAL A 1 212 ? -8.734 -33.188 -15.703 1 98.62 212 VAL A O 1
ATOM 1582 N N . ALA A 1 213 ? -10.789 -32.938 -14.852 1 98.56 213 ALA A N 1
ATOM 1583 C CA . ALA A 1 213 ? -11.266 -34.219 -15.367 1 98.56 213 ALA A CA 1
ATOM 1584 C C . ALA A 1 213 ? -11.203 -34.25 -16.891 1 98.56 213 ALA A C 1
ATOM 1586 O O . ALA A 1 213 ? -10.812 -35.281 -17.484 1 98.56 213 ALA A O 1
ATOM 1587 N N . GLU A 1 214 ? -11.633 -33.188 -17.516 1 98.69 214 GLU A N 1
ATOM 1588 C CA . GLU A 1 214 ? -11.586 -33.094 -18.969 1 98.69 214 GLU A CA 1
ATOM 1589 C C . GLU A 1 214 ? -10.148 -33.156 -19.484 1 98.69 214 GLU A C 1
ATOM 1591 O O . GLU A 1 214 ? -9.867 -33.781 -20.5 1 98.69 214 GLU A O 1
ATOM 1596 N N . CYS A 1 215 ? -9.281 -32.469 -18.797 1 98.88 215 CYS A N 1
ATOM 1597 C CA . CYS A 1 215 ? -7.867 -32.5 -19.156 1 98.88 215 CYS A CA 1
ATOM 1598 C C . CYS A 1 215 ? -7.309 -33.906 -19.031 1 98.88 215 CYS A C 1
ATOM 1600 O O . CYS A 1 215 ? -6.566 -34.375 -19.906 1 98.88 215 CYS A O 1
ATOM 1602 N N . GLN A 1 216 ? -7.68 -34.625 -17.953 1 98.75 216 GLN A N 1
ATOM 1603 C CA . GLN A 1 216 ? -7.238 -36 -17.734 1 98.75 216 GLN A CA 1
ATOM 1604 C C . GLN A 1 216 ? -7.711 -36.906 -18.859 1 98.75 216 GLN A C 1
ATOM 1606 O O . GLN A 1 216 ? -6.93 -37.688 -19.391 1 98.75 216 GLN A O 1
ATOM 1611 N N . ALA A 1 217 ? -8.969 -36.781 -19.203 1 98.75 217 ALA A N 1
ATOM 1612 C CA . ALA A 1 217 ? -9.547 -37.625 -20.234 1 98.75 217 ALA A CA 1
ATOM 1613 C C . ALA A 1 217 ? -8.828 -37.438 -21.562 1 98.75 217 ALA A C 1
ATOM 1615 O O . ALA A 1 217 ? -8.539 -38.406 -22.266 1 98.75 217 ALA A O 1
ATOM 1616 N N . LEU A 1 218 ? -8.57 -36.25 -21.875 1 98.62 218 LEU A N 1
ATOM 1617 C CA . LEU A 1 218 ? -7.883 -35.938 -23.125 1 98.62 218 LEU A CA 1
ATOM 1618 C C . LEU A 1 218 ? -6.449 -36.469 -23.094 1 98.62 218 LEU A C 1
ATOM 1620 O O . LEU A 1 218 ? -5.98 -37.062 -24.078 1 98.62 218 LEU A O 1
ATOM 1624 N N . ALA A 1 219 ? -5.75 -36.219 -22 1 98.81 219 ALA A N 1
ATOM 1625 C CA . ALA A 1 219 ? -4.383 -36.719 -21.844 1 98.81 219 ALA A CA 1
ATOM 1626 C C . ALA A 1 219 ? -4.32 -38.25 -21.969 1 98.81 219 ALA A C 1
ATOM 1628 O O . ALA A 1 219 ? -3.426 -38.781 -22.609 1 98.81 219 ALA A O 1
ATOM 1629 N N . GLU A 1 220 ? -5.25 -38.938 -21.359 1 98.44 220 GLU A N 1
ATOM 1630 C CA . GLU A 1 220 ? -5.301 -40.406 -21.375 1 98.44 220 GLU A CA 1
ATOM 1631 C C . GLU A 1 220 ? -5.578 -40.938 -22.781 1 98.44 220 GLU A C 1
ATOM 1633 O O . GLU A 1 220 ? -4.965 -41.906 -23.203 1 98.44 220 GLU A O 1
ATOM 1638 N N . ARG A 1 221 ? -6.48 -40.281 -23.5 1 98.44 221 ARG A N 1
ATOM 1639 C CA . ARG A 1 221 ? -6.762 -40.719 -24.875 1 98.44 221 ARG A CA 1
ATOM 1640 C C . ARG A 1 221 ? -5.527 -40.562 -25.75 1 98.44 221 ARG A C 1
ATOM 1642 O O . ARG A 1 221 ? -5.262 -41.438 -26.594 1 98.44 221 ARG A O 1
ATOM 1649 N N . LEU A 1 222 ? -4.746 -39.562 -25.5 1 98.5 222 LEU A N 1
ATOM 1650 C CA . LEU A 1 222 ? -3.582 -39.25 -26.328 1 98.5 222 LEU A CA 1
ATOM 1651 C C . LEU A 1 222 ? -2.344 -39.969 -25.797 1 98.5 222 LEU A C 1
ATOM 1653 O O . LEU A 1 222 ? -1.347 -40.094 -26.516 1 98.5 222 LEU A O 1
ATOM 1657 N N . GLY A 1 223 ? -2.402 -40.438 -24.531 1 98.31 223 GLY A N 1
ATOM 1658 C CA . GLY A 1 223 ? -1.172 -40.875 -23.891 1 98.31 223 GLY A CA 1
ATOM 1659 C C . GLY A 1 223 ? -0.135 -39.75 -23.797 1 98.31 223 GLY A C 1
ATOM 1660 O O . GLY A 1 223 ? 1.066 -40.031 -23.891 1 98.31 223 GLY A O 1
ATOM 1661 N N . ALA A 1 224 ? -0.594 -38.594 -23.688 1 98.75 224 ALA A N 1
ATOM 1662 C CA . ALA A 1 224 ? 0.272 -37.406 -23.75 1 98.75 224 ALA A CA 1
ATOM 1663 C C . ALA A 1 224 ? 0.766 -37 -22.375 1 98.75 224 ALA A C 1
ATOM 1665 O O . ALA A 1 224 ? -0.012 -36.969 -21.406 1 98.75 224 ALA A O 1
ATOM 1666 N N . PRO A 1 225 ? 2.115 -36.75 -22.203 1 98.81 225 PRO A N 1
ATOM 1667 C CA . PRO A 1 225 ? 2.529 -36.094 -20.953 1 98.81 225 PRO A CA 1
ATOM 1668 C C . PRO A 1 225 ? 1.827 -34.75 -20.703 1 98.81 225 PRO A C 1
ATOM 1670 O O . PRO A 1 225 ? 1.586 -34 -21.656 1 98.81 225 PRO A O 1
ATOM 1673 N N . VAL A 1 226 ? 1.479 -34.5 -19.469 1 98.88 226 VAL A N 1
ATOM 1674 C CA . VAL A 1 226 ? 0.878 -33.25 -19.062 1 98.88 226 VAL A CA 1
ATOM 1675 C C . VAL A 1 226 ? 1.857 -32.469 -18.188 1 98.88 226 VAL A C 1
ATOM 1677 O O . VAL A 1 226 ? 2.314 -32.969 -17.156 1 98.88 226 VAL A O 1
ATOM 1680 N N . VAL A 1 227 ? 2.201 -31.281 -18.625 1 98.56 227 VAL A N 1
ATOM 1681 C CA . VAL A 1 227 ? 3.033 -30.375 -17.828 1 98.56 227 VAL A CA 1
ATOM 1682 C C . VAL A 1 227 ? 2.191 -29.203 -17.328 1 98.56 227 VAL A C 1
ATOM 1684 O O . VAL A 1 227 ? 1.239 -28.781 -17.984 1 98.56 227 VAL A O 1
ATOM 1687 N N . ASN A 1 228 ? 2.484 -28.703 -16.109 1 98.31 228 ASN A N 1
ATOM 1688 C CA . ASN A 1 228 ? 1.788 -27.547 -15.562 1 98.31 228 ASN A CA 1
ATOM 1689 C C . ASN A 1 228 ? 2.41 -26.234 -16.047 1 98.31 228 ASN A C 1
ATOM 1691 O O . ASN A 1 228 ? 3.635 -26.125 -16.125 1 98.31 228 ASN A O 1
ATOM 1695 N N . SER A 1 229 ? 1.54 -25.297 -16.406 1 97 229 SER A N 1
ATOM 1696 C CA . SER A 1 229 ? 2.088 -23.969 -16.656 1 97 229 SER A CA 1
ATOM 1697 C C . SER A 1 229 ? 2.736 -23.406 -15.406 1 97 229 SER A C 1
ATOM 1699 O O . SER A 1 229 ? 2.438 -23.828 -14.289 1 97 229 SER A O 1
ATOM 1701 N N . TYR A 1 230 ? 3.637 -22.422 -15.555 1 95.38 230 TYR A N 1
ATOM 1702 C CA . TYR A 1 230 ? 4.383 -21.812 -14.469 1 95.38 230 TYR A CA 1
ATOM 1703 C C . TYR A 1 230 ? 3.441 -21.25 -13.406 1 95.38 230 TYR A C 1
ATOM 1705 O O . TYR A 1 230 ? 2.537 -20.469 -13.719 1 95.38 230 TYR A O 1
ATOM 1713 N N . LEU A 1 231 ? 3.604 -21.734 -12.102 1 95.62 231 LEU A N 1
ATOM 1714 C CA . LEU A 1 231 ? 2.926 -21.281 -10.891 1 95.62 231 LEU A CA 1
ATOM 1715 C C . LEU A 1 231 ? 1.481 -21.781 -10.859 1 95.62 231 LEU A C 1
ATOM 1717 O O . LEU A 1 231 ? 0.635 -21.188 -10.188 1 95.62 231 LEU A O 1
ATOM 1721 N N . HIS A 1 232 ? 1.181 -22.766 -11.664 1 97.38 232 HIS A N 1
ATOM 1722 C CA . HIS A 1 232 ? -0.075 -23.516 -11.594 1 97.38 232 HIS A CA 1
ATOM 1723 C C . HIS A 1 232 ? 0.174 -25 -11.43 1 97.38 232 HIS A C 1
ATOM 1725 O O . HIS A 1 232 ? -0.406 -25.812 -12.148 1 97.38 232 HIS A O 1
ATOM 1731 N N . ASN A 1 233 ? 1.001 -25.297 -10.469 1 98.06 233 ASN A N 1
ATOM 1732 C CA . ASN A 1 233 ? 1.374 -26.672 -10.18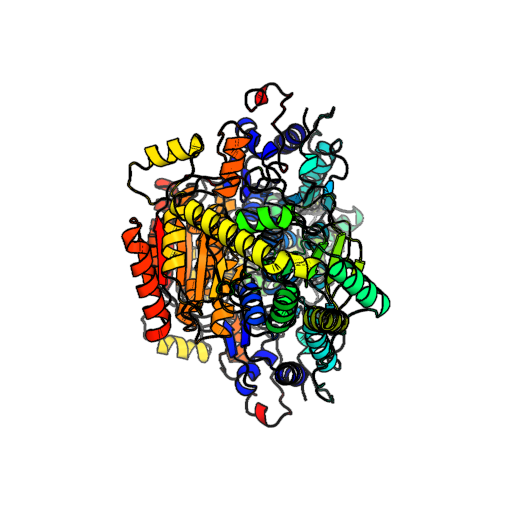 1 98.06 233 ASN A CA 1
ATOM 1733 C C . ASN A 1 233 ? 0.153 -27.531 -9.844 1 98.06 233 ASN A C 1
ATOM 1735 O O . ASN A 1 233 ? 0.223 -28.766 -9.875 1 98.06 233 ASN A O 1
ATOM 1739 N N . ASP A 1 234 ? -0.961 -26.875 -9.578 1 98.44 234 ASP A N 1
ATOM 1740 C CA . ASP A 1 234 ? -2.166 -27.562 -9.141 1 98.44 234 ASP A CA 1
ATOM 1741 C C . ASP A 1 234 ? -3.158 -27.734 -10.289 1 98.44 234 ASP A C 1
ATOM 1743 O O . ASP A 1 234 ? -4.32 -28.078 -10.062 1 98.44 234 ASP A O 1
ATOM 1747 N N . SER A 1 235 ? -2.729 -27.547 -11.508 1 98.5 235 SER A N 1
ATOM 1748 C CA . SER A 1 235 ? -3.635 -27.578 -12.656 1 98.5 235 SER A CA 1
ATOM 1749 C C . SER A 1 235 ? -3.84 -29 -13.164 1 98.5 235 SER A C 1
ATOM 1751 O O . SER A 1 235 ? -4.688 -29.234 -14.023 1 98.5 235 SER A O 1
ATOM 1753 N N . PHE A 1 236 ? -3.104 -29.969 -12.711 1 98.81 236 PHE A N 1
ATOM 1754 C CA . PHE A 1 236 ? -3.189 -31.391 -13.016 1 98.81 236 PHE A CA 1
ATOM 1755 C C . PHE A 1 236 ? -2.656 -32.219 -11.859 1 98.81 236 PHE A C 1
ATOM 1757 O O . PHE A 1 236 ? -1.646 -31.875 -11.25 1 98.81 236 PHE A O 1
ATOM 1764 N N . PRO A 1 237 ? -3.287 -33.344 -11.469 1 98.56 237 PRO A N 1
ATOM 1765 C CA . PRO A 1 237 ? -2.912 -34.062 -10.258 1 98.56 237 PRO A CA 1
ATOM 1766 C C . PRO A 1 237 ? -1.515 -34.656 -10.344 1 98.56 237 PRO A C 1
ATOM 1768 O O . PRO A 1 237 ? -1.228 -35.438 -11.266 1 98.56 237 PRO A O 1
ATOM 1771 N N . ALA A 1 238 ? -0.785 -34.438 -9.328 1 98 238 ALA A N 1
ATOM 1772 C CA . ALA A 1 238 ? 0.625 -34.812 -9.328 1 98 238 ALA A CA 1
ATOM 1773 C C . ALA A 1 238 ? 0.779 -36.312 -9.203 1 98 238 ALA A C 1
ATOM 1775 O O . ALA A 1 238 ? 1.845 -36.875 -9.5 1 98 238 ALA A O 1
ATOM 1776 N N . ASP A 1 239 ? -0.207 -37.062 -8.789 1 97.06 239 ASP A N 1
ATOM 1777 C CA . ASP A 1 239 ? -0.104 -38.5 -8.633 1 97.06 239 ASP A CA 1
ATOM 1778 C C . ASP A 1 239 ? -0.574 -39.219 -9.891 1 97.06 239 ASP A C 1
ATOM 1780 O O . ASP A 1 239 ? -0.559 -40.438 -9.953 1 97.06 239 ASP A O 1
ATOM 1784 N N . HIS A 1 240 ? -1.047 -38.5 -10.922 1 98.25 240 HIS A N 1
ATOM 1785 C CA . HIS A 1 240 ? -1.41 -39.125 -12.195 1 98.25 240 HIS A CA 1
ATOM 1786 C C . HIS A 1 240 ? -0.173 -39.594 -12.961 1 98.25 240 HIS A C 1
ATOM 1788 O O . HIS A 1 240 ? 0.853 -38.906 -12.961 1 98.25 240 HIS A O 1
ATOM 1794 N N . PRO A 1 241 ? -0.204 -40.688 -13.586 1 98 241 PRO A N 1
ATOM 1795 C CA . PRO A 1 241 ? 0.972 -41.219 -14.273 1 98 241 PRO A CA 1
ATOM 1796 C C . PRO A 1 241 ? 1.464 -40.312 -15.398 1 98 241 PRO A C 1
ATOM 1798 O O . PRO A 1 241 ? 2.652 -40.312 -15.727 1 98 241 PRO A O 1
ATOM 1801 N N . LEU A 1 242 ? 0.605 -39.469 -15.945 1 98.69 242 LEU A N 1
ATOM 1802 C CA . LEU A 1 242 ? 0.97 -38.656 -17.094 1 98.69 242 LEU A CA 1
ATOM 1803 C C . LEU A 1 242 ? 1.447 -37.281 -16.625 1 98.69 242 LEU A C 1
ATOM 1805 O O . LEU A 1 242 ? 1.865 -36.438 -17.438 1 98.69 242 LEU A O 1
ATOM 1809 N N . TRP A 1 243 ? 1.363 -37 -15.305 1 98.69 243 TRP A N 1
ATOM 1810 C CA . TRP A 1 243 ? 1.854 -35.75 -14.758 1 98.69 243 TRP A CA 1
ATOM 1811 C C . TRP A 1 243 ? 3.375 -35.656 -14.836 1 98.69 243 TRP A C 1
ATOM 1813 O O . TRP A 1 243 ? 4.066 -36.625 -14.484 1 98.69 243 TRP A O 1
ATOM 1823 N N . CYS A 1 244 ? 3.889 -34.469 -15.266 1 98.75 244 CYS A N 1
ATOM 1824 C CA . CYS A 1 244 ? 5.336 -34.406 -15.453 1 98.75 244 CYS A CA 1
ATOM 1825 C C . CYS A 1 244 ? 5.934 -33.25 -14.664 1 98.75 244 CYS A C 1
ATOM 1827 O O . CYS A 1 244 ? 7.152 -33.094 -14.609 1 98.75 244 CYS A O 1
ATOM 1829 N N . GLY A 1 245 ? 5.121 -32.375 -14.016 1 98.12 245 GLY A N 1
ATOM 1830 C CA . GLY A 1 245 ? 5.625 -31.266 -13.211 1 98.12 245 GLY A CA 1
ATOM 1831 C C . GLY A 1 245 ? 5.461 -29.906 -13.883 1 98.12 245 GLY A C 1
ATOM 1832 O O . GLY A 1 245 ? 4.965 -29.828 -15.008 1 98.12 245 GLY A O 1
ATOM 1833 N N . PRO A 1 246 ? 5.812 -28.875 -13.211 1 97.81 246 PRO A N 1
ATOM 1834 C CA . PRO A 1 246 ? 5.602 -27.516 -13.703 1 97.81 246 PRO A CA 1
ATOM 1835 C C . PRO A 1 246 ? 6.727 -27.047 -14.625 1 97.81 246 PRO A C 1
ATOM 1837 O O . PRO A 1 246 ? 7.879 -27.438 -14.453 1 97.81 246 PRO A O 1
ATOM 1840 N N . LEU A 1 247 ? 6.34 -26.172 -15.562 1 96.69 247 LEU A N 1
ATOM 1841 C CA . LEU A 1 247 ? 7.297 -25.422 -16.375 1 96.69 247 LEU A CA 1
ATOM 1842 C C . LEU A 1 247 ? 7.742 -24.156 -15.656 1 96.69 247 LEU A C 1
ATOM 1844 O O . LEU A 1 247 ? 7.387 -23.938 -14.492 1 96.69 247 LEU A O 1
ATOM 1848 N N . GLY A 1 248 ? 8.578 -23.375 -16.344 1 92.5 248 GLY A N 1
ATOM 1849 C CA . GLY A 1 248 ? 8.953 -22.047 -15.891 1 92.5 248 GLY A CA 1
ATOM 1850 C C . GLY A 1 248 ? 10.18 -22.047 -15 1 92.5 248 GLY A C 1
ATOM 1851 O O . GLY A 1 248 ? 10.922 -23.031 -14.953 1 92.5 248 GLY A O 1
ATOM 1852 N N . TYR A 1 249 ? 10.344 -20.906 -14.273 1 91.44 249 TYR A N 1
ATOM 1853 C CA . TYR A 1 249 ? 11.516 -20.703 -13.438 1 91.44 249 TYR A CA 1
ATOM 1854 C C . TYR A 1 249 ? 11.617 -21.766 -12.359 1 91.44 249 TYR A C 1
ATOM 1856 O O . TYR A 1 249 ? 10.68 -21.953 -11.578 1 91.44 249 TYR A O 1
ATOM 1864 N N . GLN A 1 250 ? 12.742 -22.484 -12.383 1 93.19 250 GLN A N 1
ATOM 1865 C CA . GLN A 1 250 ? 13.008 -23.562 -11.422 1 93.19 250 GLN A CA 1
ATOM 1866 C C . GLN A 1 250 ? 11.922 -24.641 -11.484 1 93.19 250 GLN A C 1
ATOM 1868 O O . GLN A 1 250 ? 11.523 -25.172 -10.445 1 93.19 250 GLN A O 1
ATOM 1873 N N . GLY A 1 251 ? 11.383 -24.875 -12.688 1 95.44 251 GLY A N 1
ATOM 1874 C CA . GLY A 1 251 ? 10.391 -25.922 -12.883 1 95.44 251 GLY A CA 1
ATOM 1875 C C . GLY A 1 251 ? 11.008 -27.312 -13.023 1 95.44 251 GLY A C 1
ATOM 1876 O O . GLY A 1 251 ? 12.117 -27.547 -12.547 1 95.44 251 GLY A O 1
ATOM 1877 N N . SER A 1 252 ? 10.297 -28.25 -13.586 1 97.62 252 SER A N 1
ATOM 1878 C CA . SER A 1 252 ? 10.68 -29.656 -13.727 1 97.62 252 SER A CA 1
ATOM 1879 C C . SER A 1 252 ? 11.477 -29.875 -15.008 1 97.62 252 SER A C 1
ATOM 1881 O O . SER A 1 252 ? 11.016 -29.516 -16.094 1 97.62 252 SER A O 1
ATOM 1883 N N . LYS A 1 253 ? 12.648 -30.5 -14.875 1 97.69 253 LYS A N 1
ATOM 1884 C CA . LYS A 1 253 ? 13.406 -30.859 -16.062 1 97.69 253 LYS A CA 1
ATOM 1885 C C . LYS A 1 253 ? 12.688 -31.938 -16.875 1 97.69 253 LYS A C 1
ATOM 1887 O O . LYS A 1 253 ? 12.781 -31.969 -18.094 1 97.69 253 LYS A O 1
ATOM 1892 N N . ALA A 1 254 ? 11.93 -32.781 -16.141 1 98.56 254 ALA A N 1
ATOM 1893 C CA . ALA A 1 254 ? 11.125 -33.781 -16.844 1 98.56 254 ALA A CA 1
ATOM 1894 C C . ALA A 1 254 ? 10.148 -33.094 -17.812 1 98.56 254 ALA A C 1
ATOM 1896 O O . ALA A 1 254 ? 10.039 -33.5 -18.969 1 98.56 254 ALA A O 1
ATOM 1897 N N . SER A 1 255 ? 9.484 -32.125 -17.297 1 98.31 255 SER A N 1
ATOM 1898 C CA . SER A 1 255 ? 8.539 -31.359 -18.109 1 98.31 255 SER A CA 1
ATOM 1899 C C . SER A 1 255 ? 9.234 -30.688 -19.281 1 98.31 255 SER A C 1
ATOM 1901 O O . SER A 1 255 ? 8.742 -30.734 -20.422 1 98.31 255 SER A O 1
ATOM 1903 N N . MET A 1 256 ? 10.352 -30.078 -19 1 97.88 256 MET A N 1
ATOM 1904 C CA . MET A 1 256 ? 11.07 -29.328 -20.031 1 97.88 256 MET A CA 1
ATOM 1905 C C . MET A 1 256 ? 11.594 -30.266 -21.125 1 97.88 256 MET A C 1
ATOM 1907 O O . MET A 1 256 ? 11.477 -29.969 -22.312 1 97.88 256 MET A O 1
ATOM 1911 N N . ASN A 1 257 ? 12.141 -31.391 -20.734 1 98.06 257 ASN A N 1
ATOM 1912 C CA . ASN A 1 257 ? 12.656 -32.375 -21.688 1 98.06 257 ASN A CA 1
ATOM 1913 C C . ASN A 1 257 ? 11.547 -32.938 -22.562 1 98.06 257 ASN A C 1
ATOM 1915 O O . ASN A 1 257 ? 11.711 -33.062 -23.781 1 98.06 257 ASN A O 1
ATOM 1919 N N . LEU A 1 258 ? 10.461 -33.281 -21.953 1 98.5 258 LEU A N 1
ATOM 1920 C CA . LEU A 1 258 ? 9.352 -33.875 -22.703 1 98.5 258 LEU A CA 1
ATOM 1921 C C . LEU A 1 258 ? 8.719 -32.844 -23.641 1 98.5 258 LEU A C 1
ATOM 1923 O O . LEU A 1 258 ? 8.383 -33.156 -24.781 1 98.5 258 LEU A O 1
ATOM 1927 N N . LEU A 1 259 ? 8.547 -31.625 -23.156 1 98.5 259 LEU A N 1
ATOM 1928 C CA . LEU A 1 259 ? 7.98 -30.578 -23.984 1 98.5 259 LEU A CA 1
ATOM 1929 C C . LEU A 1 259 ? 8.859 -30.312 -25.203 1 98.5 259 LEU A C 1
ATOM 1931 O O . LEU A 1 259 ? 8.352 -30.078 -26.312 1 98.5 259 LEU A O 1
ATOM 1935 N N . SER A 1 260 ? 10.148 -30.312 -25.031 1 97.81 260 SER A N 1
ATOM 1936 C CA . SER A 1 260 ? 11.094 -30.016 -26.109 1 97.81 260 SER A CA 1
ATOM 1937 C C . SER A 1 260 ? 10.961 -31.016 -27.25 1 97.81 260 SER A C 1
ATOM 1939 O O . SER A 1 260 ? 11.352 -30.734 -28.391 1 97.81 260 SER A O 1
ATOM 1941 N N . ARG A 1 261 ? 10.344 -32.156 -27.031 1 97.12 261 ARG A N 1
ATOM 1942 C CA . ARG A 1 261 ? 10.234 -33.25 -28.016 1 97.12 261 ARG A CA 1
ATOM 1943 C C . ARG A 1 261 ? 8.883 -33.188 -28.734 1 97.12 261 ARG A C 1
ATOM 1945 O O . ARG A 1 261 ? 8.656 -33.906 -29.703 1 97.12 261 ARG A O 1
ATOM 1952 N N . ALA A 1 262 ? 8.055 -32.344 -28.297 1 98.44 262 ALA A N 1
ATOM 1953 C CA . ALA A 1 262 ? 6.684 -32.312 -28.797 1 98.44 262 ALA A CA 1
ATOM 1954 C C . ALA A 1 262 ? 6.645 -31.922 -30.281 1 98.44 262 ALA A C 1
ATOM 1956 O O . ALA A 1 262 ? 7.383 -31.031 -30.719 1 98.44 262 ALA A O 1
ATOM 1957 N N . ASP A 1 263 ? 5.863 -32.625 -31.047 1 98.56 263 ASP A N 1
ATOM 1958 C CA . ASP A 1 263 ? 5.555 -32.156 -32.406 1 98.56 263 ASP A CA 1
ATOM 1959 C C . ASP A 1 263 ? 4.242 -31.375 -32.438 1 98.56 263 ASP A C 1
ATOM 1961 O O . ASP A 1 263 ? 4.004 -30.594 -33.375 1 98.56 263 ASP A O 1
ATOM 1965 N N . VAL A 1 264 ? 3.338 -31.594 -31.469 1 98.81 264 VAL A N 1
ATOM 1966 C CA . VAL A 1 264 ? 2.137 -30.797 -31.25 1 98.81 264 VAL A CA 1
ATOM 1967 C C . VAL A 1 264 ? 2.008 -30.469 -29.766 1 98.81 264 VAL A C 1
ATOM 1969 O O . VAL A 1 264 ? 2.156 -31.344 -28.906 1 98.81 264 VAL A O 1
ATOM 1972 N N . VAL A 1 265 ? 1.848 -29.203 -29.422 1 98.81 265 VAL A N 1
ATOM 1973 C CA . VAL A 1 265 ? 1.59 -28.75 -28.062 1 98.81 265 VAL A CA 1
ATOM 1974 C C . VAL A 1 265 ? 0.144 -28.266 -27.938 1 98.81 265 VAL A C 1
ATOM 1976 O O . VAL A 1 265 ? -0.303 -27.422 -28.719 1 98.81 265 VAL A O 1
ATOM 1979 N N . LEU A 1 266 ? -0.6 -28.844 -27.062 1 98.94 266 LEU A N 1
ATOM 1980 C CA . LEU A 1 266 ? -1.897 -28.312 -26.672 1 98.94 266 LEU A CA 1
ATOM 1981 C C . LEU A 1 266 ? -1.782 -27.469 -25.406 1 98.94 266 LEU A C 1
ATOM 1983 O O . LEU A 1 266 ? -1.684 -28.016 -24.312 1 98.94 266 LEU A O 1
ATOM 1987 N N . ALA A 1 267 ? -1.729 -26.172 -25.562 1 98.81 267 ALA A N 1
ATOM 1988 C CA . ALA A 1 267 ? -1.772 -25.25 -24.422 1 98.81 267 ALA A CA 1
ATOM 1989 C C . ALA A 1 267 ? -3.209 -25 -23.969 1 98.81 267 ALA A C 1
ATOM 1991 O O . ALA A 1 267 ? -3.902 -24.141 -24.516 1 98.81 267 ALA A O 1
ATOM 1992 N N . LEU A 1 268 ? -3.596 -25.75 -22.938 1 98.88 268 LEU A N 1
ATOM 1993 C CA . LEU A 1 268 ? -4.984 -25.766 -22.484 1 98.88 268 LEU A CA 1
ATOM 1994 C C . LEU A 1 268 ? -5.18 -24.812 -21.312 1 98.88 268 LEU A C 1
ATOM 1996 O O . LEU A 1 268 ? -4.703 -25.078 -20.203 1 98.88 268 LEU A O 1
ATOM 2000 N N . GLY A 1 269 ? -5.867 -23.703 -21.531 1 98.12 269 GLY A N 1
ATOM 2001 C CA . GLY A 1 269 ? -6.168 -22.766 -20.469 1 98.12 269 GLY A CA 1
ATOM 2002 C C . GLY A 1 269 ? -4.957 -21.969 -20.016 1 98.12 269 GLY A C 1
ATOM 2003 O O . GLY A 1 269 ? -4.762 -21.781 -18.812 1 98.12 269 GLY A O 1
ATOM 2004 N N . THR A 1 270 ? -4.066 -21.594 -20.875 1 96.81 270 THR A N 1
ATOM 2005 C CA . THR A 1 270 ? -2.875 -20.828 -20.5 1 96.81 270 THR A CA 1
ATOM 2006 C C . THR A 1 270 ? -2.553 -19.781 -21.562 1 96.81 270 THR A C 1
ATOM 2008 O O . THR A 1 270 ? -2.719 -20.031 -22.766 1 96.81 270 THR A O 1
ATOM 2011 N N . ARG A 1 271 ? -2.072 -18.625 -21.094 1 93.62 271 ARG A N 1
ATOM 2012 C CA . ARG A 1 271 ? -1.685 -17.531 -21.969 1 93.62 271 ARG A CA 1
ATOM 2013 C C . ARG A 1 271 ? -0.251 -17.719 -22.469 1 93.62 271 ARG A C 1
ATOM 2015 O O . ARG A 1 271 ? 0.221 -16.953 -23.312 1 93.62 271 ARG A O 1
ATOM 2022 N N . LEU A 1 272 ? 0.447 -18.703 -22.016 1 94.25 272 LEU A N 1
ATOM 2023 C CA . LEU A 1 272 ? 1.834 -18.953 -22.375 1 94.25 272 LEU A CA 1
ATOM 2024 C C . LEU A 1 272 ? 2.699 -17.719 -22.125 1 94.25 272 LEU A C 1
ATOM 2026 O O . LEU A 1 272 ? 3.439 -17.281 -23.016 1 94.25 272 LEU A O 1
ATOM 2030 N N . GLY A 1 273 ? 2.598 -17.188 -20.859 1 88.31 273 GLY A N 1
ATOM 2031 C CA . GLY A 1 273 ? 3.32 -15.977 -20.5 1 88.31 273 GLY A CA 1
ATOM 2032 C C . GLY A 1 273 ? 4.816 -16.094 -20.719 1 88.31 273 GLY A C 1
ATOM 2033 O O . GLY A 1 273 ? 5.379 -17.188 -20.641 1 88.31 273 GLY A O 1
ATOM 2034 N N . PRO A 1 274 ? 5.441 -14.977 -20.969 1 86.25 274 PRO A N 1
ATOM 2035 C CA . PRO A 1 274 ? 6.871 -14.984 -21.297 1 86.25 274 PRO A CA 1
ATOM 2036 C C . PRO A 1 274 ? 7.719 -15.633 -20.203 1 86.25 274 PRO A C 1
ATOM 2038 O O . PRO A 1 274 ? 8.664 -16.359 -20.516 1 86.25 274 PRO A O 1
ATOM 2041 N N . PHE A 1 275 ? 7.363 -15.438 -19.078 1 82.5 275 PHE A N 1
ATOM 2042 C CA . PHE A 1 275 ? 8.18 -15.898 -17.953 1 82.5 275 PHE A CA 1
ATOM 2043 C C . PHE A 1 275 ? 8.055 -17.406 -17.781 1 82.5 275 PHE A C 1
ATOM 2045 O O . PHE A 1 275 ? 9.008 -18.078 -17.375 1 82.5 275 PHE A O 1
ATOM 2052 N N . GLY A 1 276 ? 6.984 -17.984 -18.234 1 85.44 276 GLY A N 1
ATOM 2053 C CA . GLY A 1 276 ? 6.734 -19.406 -18.062 1 85.44 276 GLY A CA 1
ATOM 2054 C C . GLY A 1 276 ? 7.387 -20.266 -19.141 1 85.44 276 GLY A C 1
ATOM 2055 O O . GLY A 1 276 ? 7.488 -21.484 -18.984 1 85.44 276 GLY A O 1
ATOM 2056 N N . THR A 1 277 ? 7.945 -19.609 -20.141 1 86.94 277 THR A N 1
ATOM 2057 C CA . THR A 1 277 ? 8.477 -20.359 -21.266 1 86.94 277 THR A CA 1
ATOM 2058 C C . THR A 1 277 ? 9.953 -20.031 -21.484 1 86.94 277 THR A C 1
ATOM 2060 O O . THR A 1 277 ? 10.539 -20.438 -22.5 1 86.94 277 THR A O 1
ATOM 2063 N N . LEU A 1 278 ? 10.5 -19.359 -20.531 1 86.5 278 LEU A N 1
ATOM 2064 C CA . LEU A 1 278 ? 11.906 -18.984 -20.641 1 86.5 278 LEU A CA 1
ATOM 2065 C C . LEU A 1 278 ? 12.812 -20.188 -20.391 1 86.5 278 LEU A C 1
ATOM 2067 O O . LEU A 1 278 ? 12.508 -21.031 -19.547 1 86.5 278 LEU A O 1
ATOM 2071 N N . PRO A 1 279 ? 13.961 -20.219 -21.172 1 89.44 279 PRO A N 1
ATOM 2072 C CA . PRO A 1 279 ? 14.922 -21.297 -20.906 1 89.44 279 PRO A CA 1
ATOM 2073 C C . PRO A 1 279 ? 15.336 -21.375 -19.438 1 89.44 279 PRO A C 1
ATOM 2075 O O . PRO A 1 279 ? 15.477 -20.344 -18.781 1 89.44 279 PRO A O 1
ATOM 2078 N N . GLN A 1 280 ? 15.43 -22.531 -19 1 90.75 280 GLN A N 1
ATOM 2079 C CA . GLN A 1 280 ? 15.859 -22.812 -17.641 1 90.75 280 GLN A CA 1
ATOM 2080 C C . GLN A 1 280 ? 16.953 -23.875 -17.609 1 90.75 280 GLN A C 1
ATOM 2082 O O . GLN A 1 280 ? 17 -24.75 -18.484 1 90.75 280 GLN A O 1
ATOM 2087 N N . TYR A 1 281 ? 17.797 -23.906 -16.578 1 90.62 281 TYR A N 1
ATOM 2088 C CA . TYR A 1 281 ? 18.844 -24.891 -16.406 1 90.62 281 TYR A CA 1
ATOM 2089 C C . TYR A 1 281 ? 19.703 -25.016 -17.641 1 90.62 281 TYR A C 1
ATOM 2091 O O . TYR A 1 281 ? 20.203 -26.109 -17.969 1 90.62 281 TYR A O 1
ATOM 2099 N N . GLY A 1 282 ? 19.75 -23.922 -18.422 1 88.25 282 GLY A N 1
ATOM 2100 C CA . GLY A 1 282 ? 20.469 -23.969 -19.688 1 88.25 282 GLY A CA 1
ATOM 2101 C C . GLY A 1 282 ? 19.734 -24.719 -20.781 1 88.25 282 GLY A C 1
ATOM 2102 O O . GLY A 1 282 ? 20.266 -24.922 -21.875 1 88.25 282 GLY A O 1
ATOM 2103 N N . LEU A 1 283 ? 18.5 -25.062 -20.516 1 91.38 283 LEU A N 1
ATOM 2104 C CA . LEU A 1 283 ? 17.703 -25.812 -21.469 1 91.38 283 LEU A CA 1
ATOM 2105 C C . LEU A 1 283 ? 16.781 -24.875 -22.25 1 91.38 283 LEU A C 1
ATOM 2107 O O . LEU A 1 283 ? 15.977 -24.156 -21.656 1 91.38 283 LEU A O 1
ATOM 2111 N N . GLU A 1 284 ? 16.922 -24.844 -23.516 1 93 284 GLU A N 1
ATOM 2112 C CA . GLU A 1 284 ? 15.922 -24.25 -24.406 1 93 284 GLU A CA 1
ATOM 2113 C C . GLU A 1 284 ? 14.805 -25.25 -24.719 1 93 284 GLU A C 1
ATOM 2115 O O . GLU A 1 284 ? 14.828 -25.906 -25.766 1 93 284 GLU A O 1
ATOM 2120 N N . TYR A 1 285 ? 13.844 -25.25 -23.922 1 95 285 TYR A N 1
ATOM 2121 C CA . TYR A 1 285 ? 12.953 -26.406 -23.922 1 95 285 TYR A CA 1
ATOM 2122 C C . TYR A 1 285 ? 11.695 -26.125 -24.75 1 95 285 TYR A C 1
ATOM 2124 O O . TYR A 1 285 ? 10.906 -27.031 -25.016 1 95 285 TYR A O 1
ATOM 2132 N N . TRP A 1 286 ? 11.406 -24.875 -25.141 1 95.75 286 TRP A N 1
ATOM 2133 C CA . TRP A 1 286 ? 10.258 -24.641 -26.016 1 95.75 286 TRP A CA 1
ATOM 2134 C C . TRP A 1 286 ? 10.484 -25.266 -27.375 1 95.75 286 TRP A C 1
ATOM 2136 O O . TRP A 1 286 ? 11.477 -24.984 -28.047 1 95.75 286 TRP A O 1
ATOM 2146 N N . PRO A 1 287 ? 9.594 -26.047 -27.828 1 96 287 PRO A N 1
ATOM 2147 C CA . PRO A 1 287 ? 9.836 -26.734 -29.094 1 96 287 PRO A CA 1
ATOM 2148 C C . PRO A 1 287 ? 9.734 -25.812 -30.297 1 96 287 PRO A C 1
ATOM 2150 O O . PRO A 1 287 ? 8.711 -25.156 -30.484 1 96 287 PRO A O 1
ATOM 2153 N N . LYS A 1 288 ? 10.648 -25.812 -31.109 1 91.44 288 LYS A N 1
ATOM 2154 C CA . LYS A 1 288 ? 10.781 -24.875 -32.219 1 91.44 288 LYS A CA 1
ATOM 2155 C C . LYS A 1 288 ? 9.867 -25.25 -33.375 1 91.44 288 LYS A C 1
ATOM 2157 O O . LYS A 1 288 ? 9.367 -24.375 -34.094 1 91.44 288 LYS A O 1
ATOM 2162 N N . ASP A 1 289 ? 9.625 -26.484 -33.594 1 94.62 289 ASP A N 1
ATOM 2163 C CA . ASP A 1 289 ? 8.938 -26.922 -34.781 1 94.62 289 ASP A CA 1
ATOM 2164 C C . ASP A 1 289 ? 7.539 -27.438 -34.469 1 94.62 289 ASP A C 1
ATOM 2166 O O . ASP A 1 289 ? 6.801 -27.844 -35.375 1 94.62 289 ASP A O 1
ATOM 2170 N N . ALA A 1 290 ? 7.184 -27.391 -33.219 1 98 290 ALA A N 1
ATOM 2171 C CA . ALA A 1 290 ? 5.895 -27.953 -32.812 1 98 290 ALA A CA 1
ATOM 2172 C C . ALA A 1 290 ? 4.746 -27.062 -33.281 1 98 290 ALA A C 1
ATOM 2174 O O . ALA A 1 290 ? 4.852 -25.828 -33.281 1 98 290 ALA A O 1
ATOM 2175 N N . SER A 1 291 ? 3.65 -27.672 -33.781 1 98.62 291 SER A N 1
ATOM 2176 C CA . SER A 1 291 ? 2.389 -26.953 -33.938 1 98.62 291 SER A CA 1
ATOM 2177 C C . SER A 1 291 ? 1.73 -26.703 -32.594 1 98.62 291 SER A C 1
ATOM 2179 O O . SER A 1 291 ? 1.479 -27.641 -31.828 1 98.62 291 SER A O 1
ATOM 2181 N N . VAL A 1 292 ? 1.435 -25.453 -32.312 1 98.69 292 VAL A N 1
ATOM 2182 C CA . VAL A 1 292 ? 0.876 -25.094 -31 1 98.69 292 VAL A CA 1
ATOM 2183 C C . VAL A 1 292 ? -0.616 -24.797 -31.141 1 98.69 292 VAL A C 1
ATOM 2185 O O . VAL A 1 292 ? -1.018 -23.969 -31.953 1 98.69 292 VAL A O 1
ATOM 2188 N N . ILE A 1 293 ? -1.41 -25.531 -30.438 1 98.88 293 ILE A N 1
ATOM 2189 C CA . ILE A 1 293 ? -2.822 -25.234 -30.219 1 98.88 293 ILE A CA 1
ATOM 2190 C C . ILE A 1 293 ? -3 -24.5 -28.891 1 98.88 293 ILE A C 1
ATOM 2192 O O . ILE A 1 293 ? -2.625 -25.016 -27.828 1 98.88 293 ILE A O 1
ATOM 2196 N N . GLN A 1 294 ? -3.52 -23.344 -28.922 1 98.81 294 GLN A N 1
ATOM 2197 C CA . GLN A 1 294 ? -3.74 -22.594 -27.688 1 98.81 294 GLN A CA 1
ATOM 2198 C C . GLN A 1 294 ? -5.23 -22.391 -27.422 1 98.81 294 GLN A C 1
ATOM 2200 O O . GLN A 1 294 ? -5.965 -21.922 -28.297 1 98.81 294 GLN A O 1
ATOM 2205 N N . VAL A 1 295 ? -5.668 -22.828 -26.281 1 98.81 295 VAL A N 1
ATOM 2206 C CA . VAL A 1 295 ? -7.035 -22.625 -25.812 1 98.81 295 VAL A CA 1
ATOM 2207 C C . VAL A 1 295 ? -7.055 -21.562 -24.703 1 98.81 295 VAL A C 1
ATOM 2209 O O . VAL A 1 295 ? -6.398 -21.734 -23.672 1 98.81 295 VAL A O 1
ATOM 2212 N N . ASP A 1 296 ? -7.715 -20.516 -24.891 1 97.75 296 ASP A N 1
ATOM 2213 C CA . ASP A 1 296 ? -7.875 -19.438 -23.906 1 97.75 296 ASP A CA 1
ATOM 2214 C C . ASP A 1 296 ? -9.25 -18.797 -24.031 1 97.75 296 ASP A C 1
ATOM 2216 O O . ASP A 1 296 ? -9.797 -18.688 -25.125 1 97.75 296 ASP A O 1
ATOM 2220 N N . ALA A 1 297 ? -9.766 -18.453 -22.891 1 96.31 297 ALA A N 1
ATOM 2221 C CA . ALA A 1 297 ? -11.094 -17.828 -22.891 1 96.31 297 ALA A CA 1
ATOM 2222 C C . ALA A 1 297 ? -11.016 -16.375 -23.344 1 96.31 297 ALA A C 1
ATOM 2224 O O . ALA A 1 297 ? -12.039 -15.773 -23.688 1 96.31 297 ALA A O 1
ATOM 2225 N N . ASP A 1 298 ? -9.891 -15.789 -23.266 1 95.12 298 ASP A N 1
ATOM 2226 C CA . ASP A 1 298 ? -9.656 -14.422 -23.719 1 95.12 298 ASP A CA 1
ATOM 2227 C C . ASP A 1 298 ? -8.977 -14.391 -25.078 1 95.12 298 ASP A C 1
ATOM 2229 O O . ASP A 1 298 ? -7.797 -14.734 -25.203 1 95.12 298 ASP A O 1
ATOM 2233 N N . HIS A 1 299 ? -9.672 -13.953 -26.125 1 96.06 299 HIS A N 1
ATOM 2234 C CA . HIS A 1 299 ? -9.164 -13.953 -27.5 1 96.06 299 HIS A CA 1
ATOM 2235 C C . HIS A 1 299 ? -7.914 -13.094 -27.625 1 96.06 299 HIS A C 1
ATOM 2237 O O . HIS A 1 299 ? -7.109 -13.281 -28.531 1 96.06 299 HIS A O 1
ATOM 2243 N N . LYS A 1 300 ? -7.711 -12.102 -26.703 1 94.75 300 LYS A N 1
ATOM 2244 C CA . LYS A 1 300 ? -6.578 -11.188 -26.812 1 94.75 300 LYS A CA 1
ATOM 2245 C C . LYS A 1 300 ? -5.27 -11.891 -26.469 1 94.75 300 LYS A C 1
ATOM 2247 O O . LYS A 1 300 ? -4.188 -11.391 -26.797 1 94.75 300 LYS A O 1
ATOM 2252 N N . MET A 1 301 ? -5.359 -13.047 -25.766 1 95.5 301 MET A N 1
ATOM 2253 C CA . MET A 1 301 ? -4.164 -13.758 -25.328 1 95.5 301 MET A CA 1
ATOM 2254 C C . MET A 1 301 ? -3.697 -14.758 -26.375 1 95.5 301 MET A C 1
ATOM 2256 O O . MET A 1 301 ? -2.57 -15.25 -26.312 1 95.5 301 MET A O 1
ATOM 2260 N N . LEU A 1 302 ? -4.594 -15.125 -27.297 1 97.69 302 LEU A N 1
ATOM 2261 C CA . LEU A 1 302 ? -4.266 -16.141 -28.297 1 97.69 302 LEU A CA 1
ATOM 2262 C C . LEU A 1 302 ? -3.178 -15.648 -29.25 1 97.69 302 LEU A C 1
ATOM 2264 O O . LEU A 1 302 ? -3.375 -14.672 -29.969 1 97.69 302 LEU A O 1
ATOM 2268 N N . GLY A 1 303 ? -2.102 -16.266 -29.203 1 96.81 303 GLY A N 1
ATOM 2269 C CA . GLY A 1 303 ? -1.013 -15.953 -30.109 1 96.81 303 GLY A CA 1
ATOM 2270 C C . GLY A 1 303 ? -0.239 -14.711 -29.719 1 96.81 303 GLY A C 1
ATOM 2271 O O . GLY A 1 303 ? 0.579 -14.211 -30.5 1 96.81 303 GLY A O 1
ATOM 2272 N N . LEU A 1 304 ? -0.429 -14.227 -28.531 1 95.31 304 LEU A N 1
ATOM 2273 C CA . LEU A 1 304 ? 0.194 -12.977 -28.109 1 95.31 304 LEU A CA 1
ATOM 2274 C C . LEU A 1 304 ? 1.687 -13.172 -27.859 1 95.31 304 LEU A C 1
ATOM 2276 O O . LEU A 1 304 ? 2.5 -12.344 -28.281 1 95.31 304 LEU A O 1
ATOM 2280 N N . VAL A 1 305 ? 2.037 -14.234 -27.234 1 94.06 305 VAL A N 1
ATOM 2281 C CA . VAL A 1 305 ? 3.408 -14.398 -26.75 1 94.06 305 VAL A CA 1
ATOM 2282 C C . VAL A 1 305 ? 4.137 -15.422 -27.609 1 94.06 305 VAL A C 1
ATOM 2284 O O . VAL A 1 305 ? 5.32 -15.25 -27.922 1 94.06 305 VAL A O 1
ATOM 2287 N N . LYS A 1 306 ? 3.395 -16.453 -28.047 1 94.94 306 LYS A N 1
ATOM 2288 C CA . LYS A 1 306 ? 3.955 -17.531 -28.875 1 94.94 306 LYS A CA 1
ATOM 2289 C C . LYS A 1 306 ? 3.209 -17.641 -30.203 1 94.94 306 LYS A C 1
ATOM 2291 O O . LYS A 1 306 ? 2.008 -17.375 -30.266 1 94.94 306 LYS A O 1
ATOM 2296 N N . GLU A 1 307 ? 4 -18.047 -31.188 1 96.06 307 GLU A N 1
ATOM 2297 C CA . GLU A 1 307 ? 3.346 -18.391 -32.438 1 96.06 307 GLU A CA 1
ATOM 2298 C C . GLU A 1 307 ? 2.469 -19.625 -32.281 1 96.06 307 GLU A C 1
ATOM 2300 O O . GLU A 1 307 ? 2.893 -20.625 -31.703 1 96.06 307 GLU A O 1
ATOM 2305 N N . ILE A 1 308 ? 1.231 -19.594 -32.812 1 98 308 ILE A N 1
ATOM 2306 C CA . ILE A 1 308 ? 0.326 -20.719 -32.688 1 98 308 ILE A CA 1
ATOM 2307 C C . ILE A 1 308 ? -0.167 -21.156 -34.062 1 98 308 ILE A C 1
ATOM 2309 O O . ILE A 1 308 ? -0.269 -20.344 -34.969 1 98 308 ILE A O 1
ATOM 2313 N N . ALA A 1 309 ? -0.426 -22.391 -34.125 1 98.62 309 ALA A N 1
ATOM 2314 C CA . ALA A 1 309 ? -1.034 -22.938 -35.344 1 98.62 309 ALA A CA 1
ATOM 2315 C C . ALA A 1 309 ? -2.551 -22.781 -35.312 1 98.62 309 ALA A C 1
ATOM 2317 O O . ALA A 1 309 ? -3.174 -22.516 -36.344 1 98.62 309 ALA A O 1
ATOM 2318 N N . VAL A 1 310 ? -3.17 -23.016 -34.188 1 98.75 310 VAL A N 1
ATOM 2319 C CA . VAL A 1 310 ? -4.613 -22.906 -34 1 98.75 310 VAL A CA 1
ATOM 2320 C C . VAL A 1 310 ? -4.926 -22.219 -32.688 1 98.75 310 VAL A C 1
ATOM 2322 O O . VAL A 1 310 ? -4.383 -22.594 -31.641 1 98.75 310 VAL A O 1
ATOM 2325 N N . GLY A 1 311 ? -5.672 -21.156 -32.719 1 98.69 311 GLY A N 1
ATOM 2326 C CA . GLY A 1 311 ? -6.242 -20.547 -31.547 1 98.69 311 GLY A CA 1
ATOM 2327 C C . GLY A 1 311 ? -7.695 -20.922 -31.312 1 98.69 311 GLY A C 1
ATOM 2328 O O . GLY A 1 311 ? -8.523 -20.797 -32.219 1 98.69 311 GLY A O 1
ATOM 2329 N N . VAL A 1 312 ? -7.973 -21.469 -30.172 1 98.81 312 VAL A N 1
ATOM 2330 C CA . VAL A 1 312 ? -9.336 -21.797 -29.781 1 98.81 312 VAL A CA 1
ATOM 2331 C C . VAL A 1 312 ? -9.805 -20.844 -28.672 1 98.81 312 VAL A C 1
ATOM 2333 O O . VAL A 1 312 ? -9.312 -20.906 -27.547 1 98.81 312 VAL A O 1
ATOM 2336 N N . CYS A 1 313 ? -10.688 -19.953 -28.984 1 98.38 313 CYS A N 1
ATOM 2337 C CA . CYS A 1 313 ? -11.258 -19.047 -28 1 98.38 313 CYS A CA 1
ATOM 2338 C C . CYS A 1 313 ? -12.43 -19.703 -27.266 1 98.38 313 CYS A C 1
ATOM 2340 O O . CYS A 1 313 ? -13.578 -19.594 -27.703 1 98.38 313 CYS A O 1
ATOM 2342 N N . GLY A 1 314 ? -12.164 -20.359 -26.141 1 97.94 314 GLY A N 1
ATOM 2343 C CA . GLY A 1 314 ? -13.203 -21.094 -25.422 1 97.94 314 GLY A CA 1
ATOM 2344 C C . GLY A 1 314 ? -12.789 -21.5 -24.016 1 97.94 314 GLY A C 1
ATOM 2345 O O . GLY A 1 314 ? -11.664 -21.219 -23.594 1 97.94 314 GLY A O 1
ATOM 2346 N N . ASP A 1 315 ? -13.742 -22.062 -23.391 1 98 315 ASP A N 1
ATOM 2347 C CA . ASP A 1 315 ? -13.523 -22.625 -22.062 1 98 315 ASP A CA 1
ATOM 2348 C C . ASP A 1 315 ? -12.625 -23.859 -22.141 1 98 315 ASP A C 1
ATOM 2350 O O . ASP A 1 315 ? -12.805 -24.719 -23.016 1 98 315 ASP A O 1
ATOM 2354 N N . ALA A 1 316 ? -11.688 -23.953 -21.219 1 98.56 316 ALA A N 1
ATOM 2355 C CA . ALA A 1 316 ? -10.719 -25.031 -21.266 1 98.56 316 ALA A CA 1
ATOM 2356 C C . ALA A 1 316 ? -11.406 -26.391 -21.219 1 98.56 316 ALA A C 1
ATOM 2358 O O . ALA A 1 316 ? -11.047 -27.312 -21.969 1 98.56 316 ALA A O 1
ATOM 2359 N N . GLY A 1 317 ? -12.383 -26.547 -20.281 1 98.62 317 GLY A N 1
ATOM 2360 C CA . GLY A 1 317 ? -13.094 -27.812 -20.156 1 98.62 317 GLY A CA 1
ATOM 2361 C C . GLY A 1 317 ? -13.945 -28.141 -21.359 1 98.62 317 GLY A C 1
ATOM 2362 O O . GLY A 1 317 ? -13.891 -29.25 -21.891 1 98.62 317 GLY A O 1
ATOM 2363 N N . ALA A 1 318 ? -14.68 -27.172 -21.828 1 98.62 318 ALA A N 1
ATOM 2364 C CA . ALA A 1 318 ? -15.539 -27.359 -22.984 1 98.62 318 ALA A CA 1
ATOM 2365 C C . ALA A 1 318 ? -14.711 -27.672 -24.234 1 98.62 318 ALA A C 1
ATOM 2367 O O . ALA A 1 318 ? -15.086 -28.516 -25.047 1 98.62 318 ALA A O 1
ATOM 2368 N N . ALA A 1 319 ? -13.633 -26.969 -24.406 1 98.88 319 ALA A N 1
ATOM 2369 C CA . ALA A 1 319 ? -12.758 -27.203 -25.562 1 98.88 319 ALA A CA 1
ATOM 2370 C C . ALA A 1 319 ? -12.141 -28.594 -25.5 1 98.88 319 ALA A C 1
ATOM 2372 O O . ALA A 1 319 ? -12.078 -29.281 -26.516 1 98.88 319 ALA A O 1
ATOM 2373 N N . ALA A 1 320 ? -11.664 -28.984 -24.344 1 98.81 320 ALA A N 1
ATOM 2374 C CA . ALA A 1 320 ? -11.07 -30.312 -24.172 1 98.81 320 ALA A CA 1
ATOM 2375 C C . ALA A 1 320 ? -12.07 -31.406 -24.516 1 98.81 320 ALA A C 1
ATOM 2377 O O . ALA A 1 320 ? -11.734 -32.375 -25.203 1 98.81 320 ALA A O 1
ATOM 2378 N N . ASP A 1 321 ? -13.266 -31.25 -24.047 1 98.56 321 ASP A N 1
ATOM 2379 C CA . ASP A 1 321 ? -14.328 -32.219 -24.312 1 98.56 321 ASP A CA 1
ATOM 2380 C C . ASP A 1 321 ? -14.641 -32.281 -25.797 1 98.56 321 ASP A C 1
ATOM 2382 O O . ASP A 1 321 ? -14.828 -33.375 -26.359 1 98.56 321 ASP A O 1
ATOM 2386 N N . ALA A 1 322 ? -14.742 -31.141 -26.375 1 98.75 322 ALA A N 1
ATOM 2387 C CA . ALA A 1 322 ? -15.062 -31.062 -27.812 1 98.75 322 ALA A CA 1
ATOM 2388 C C . ALA A 1 322 ? -13.961 -31.703 -28.641 1 98.75 322 ALA A C 1
ATOM 2390 O O . ALA A 1 322 ? -14.25 -32.406 -29.625 1 98.75 322 ALA A O 1
ATOM 2391 N N . ILE A 1 323 ? -12.734 -31.422 -28.344 1 98.81 323 ILE A N 1
ATOM 2392 C CA . ILE A 1 323 ? -11.602 -32 -29.062 1 98.81 323 ILE A CA 1
ATOM 2393 C C . ILE A 1 323 ? -11.602 -33.531 -28.859 1 98.81 323 ILE A C 1
ATOM 2395 O O . ILE A 1 323 ? -11.43 -34.281 -29.828 1 98.81 323 ILE A O 1
ATOM 2399 N N . LEU A 1 324 ? -11.781 -34 -27.594 1 98.75 324 LEU A N 1
ATOM 2400 C CA . LEU A 1 324 ? -11.797 -35.438 -27.281 1 98.75 324 LEU A CA 1
ATOM 2401 C C . LEU A 1 324 ? -12.867 -36.156 -28.094 1 98.75 324 LEU A C 1
ATOM 2403 O O . LEU A 1 324 ? -12.625 -37.25 -28.625 1 98.75 324 LEU A O 1
ATOM 2407 N N . SER A 1 325 ? -14.016 -35.562 -28.156 1 98.38 325 SER A N 1
ATOM 2408 C CA . SER A 1 325 ? -15.117 -36.156 -28.891 1 98.38 325 SER A CA 1
ATOM 2409 C C . SER A 1 325 ? -14.758 -36.375 -30.359 1 98.38 325 SER A C 1
ATOM 2411 O O . SER A 1 325 ? -15.203 -37.344 -30.984 1 98.38 325 SER A O 1
ATOM 2413 N N . ARG A 1 326 ? -13.969 -35.531 -30.922 1 98.06 326 ARG A N 1
ATOM 2414 C CA . ARG A 1 326 ? -13.617 -35.562 -32.344 1 98.06 326 ARG A CA 1
ATOM 2415 C C . ARG A 1 326 ? -12.57 -36.656 -32.625 1 98.06 326 ARG A C 1
ATOM 2417 O O . ARG A 1 326 ? -12.5 -37.188 -33.719 1 98.06 326 ARG A O 1
ATOM 2424 N N . ILE A 1 327 ? -11.789 -37 -31.609 1 97.94 327 ILE A N 1
ATOM 2425 C CA . ILE A 1 327 ? -10.68 -37.875 -31.891 1 97.94 327 ILE A CA 1
ATOM 2426 C C . ILE A 1 327 ? -10.906 -39.219 -31.203 1 97.94 327 ILE A C 1
ATOM 2428 O O . ILE A 1 327 ? -10.117 -40.156 -31.359 1 97.94 327 ILE A O 1
ATOM 2432 N N . SER A 1 328 ? -11.945 -39.344 -30.422 1 96 328 SER A N 1
ATOM 2433 C CA . SER A 1 328 ? -12.164 -40.5 -29.562 1 96 328 SER A CA 1
ATOM 2434 C C . SER A 1 328 ? -12.227 -41.781 -30.375 1 96 328 SER A C 1
ATOM 2436 O O . SER A 1 328 ? -11.742 -42.844 -29.938 1 96 328 SER A O 1
ATOM 2438 N N . SER A 1 329 ? -12.711 -41.781 -31.562 1 93.69 329 SER A N 1
ATOM 2439 C CA . SER A 1 329 ? -12.93 -43 -32.344 1 93.69 329 SER A CA 1
ATOM 2440 C C . SER A 1 329 ? -11.906 -43.094 -33.469 1 93.69 329 SER A C 1
ATOM 2442 O O . SER A 1 329 ? -11.961 -44.062 -34.25 1 93.69 329 SER A O 1
ATOM 2444 N N . GLU A 1 330 ? -11.031 -42.281 -33.438 1 95.06 330 GLU A N 1
ATOM 2445 C CA . GLU A 1 330 ? -10.039 -42.312 -34.5 1 95.06 330 GLU A CA 1
ATOM 2446 C C . GLU A 1 330 ? -8.773 -43.031 -34.094 1 95.06 330 GLU A C 1
ATOM 2448 O O . GLU A 1 330 ? -8.5 -43.188 -32.875 1 95.06 330 GLU A O 1
ATOM 2453 N N . THR A 1 331 ? -8.211 -43.656 -35.125 1 97 331 THR A N 1
ATOM 2454 C CA . THR A 1 331 ? -6.844 -44.125 -34.875 1 97 331 THR A CA 1
ATOM 2455 C C . THR A 1 331 ? -5.863 -42.969 -34.938 1 97 331 THR A C 1
ATOM 2457 O O . THR A 1 331 ? -5.766 -42.281 -35.969 1 97 331 THR A O 1
ATOM 2460 N N . LEU A 1 332 ? -5.199 -42.75 -33.844 1 98.12 332 LEU A N 1
ATOM 2461 C CA . LEU A 1 332 ? -4.289 -41.625 -33.781 1 98.12 332 LEU A CA 1
ATOM 2462 C C . LEU A 1 332 ? -2.859 -42.062 -34.094 1 98.12 332 LEU A C 1
ATOM 2464 O O . LEU A 1 332 ? -2.479 -43.188 -33.844 1 98.12 332 LEU A O 1
ATOM 2468 N N . ALA A 1 333 ? -2.105 -41.094 -34.594 1 98.12 333 ALA A N 1
ATOM 2469 C CA . ALA A 1 333 ? -0.698 -41.375 -34.875 1 98.12 333 ALA A CA 1
ATOM 2470 C C . ALA A 1 333 ? 0.046 -41.75 -33.594 1 98.12 333 ALA A C 1
ATOM 2472 O O . ALA A 1 333 ? 0.91 -42.656 -33.625 1 98.12 333 ALA A O 1
ATOM 2473 N N . CYS A 1 334 ? -0.337 -41.188 -32.531 1 97.5 334 CYS A N 1
ATOM 2474 C CA . CYS A 1 334 ? 0.39 -41.375 -31.281 1 97.5 334 CYS A CA 1
ATOM 2475 C C . CYS A 1 334 ? -0 -42.688 -30.641 1 97.5 334 CYS A C 1
ATOM 2477 O O . CYS A 1 334 ? 0.676 -43.156 -29.719 1 97.5 334 CYS A O 1
ATOM 2479 N N . ASP A 1 335 ? -1.017 -43.344 -31.094 1 97.38 335 ASP A N 1
ATOM 2480 C CA . ASP A 1 335 ? -1.381 -44.656 -30.594 1 97.38 335 ASP A CA 1
ATOM 2481 C C . ASP A 1 335 ? -0.257 -45.656 -30.812 1 97.38 335 ASP A C 1
ATOM 2483 O O . ASP A 1 335 ? -0.069 -46.562 -30.016 1 97.38 335 ASP A O 1
ATOM 2487 N N . ALA A 1 336 ? 0.464 -45.438 -31.812 1 96.88 336 ALA A N 1
ATOM 2488 C CA . ALA A 1 336 ? 1.496 -46.375 -32.25 1 96.88 336 ALA A CA 1
ATOM 2489 C C . ALA A 1 336 ? 2.666 -46.375 -31.281 1 96.88 336 ALA A C 1
ATOM 2491 O O . ALA A 1 336 ? 3.404 -47.375 -31.203 1 96.88 336 ALA A O 1
ATOM 2492 N N . THR A 1 337 ? 2.812 -45.406 -30.547 1 96.25 337 THR A N 1
ATOM 2493 C CA . THR A 1 337 ? 3.994 -45.281 -29.703 1 96.25 337 THR A CA 1
ATOM 2494 C C . THR A 1 337 ? 3.6 -45.094 -28.234 1 96.25 337 THR A C 1
ATOM 2496 O O . THR A 1 337 ? 4.391 -44.562 -27.438 1 96.25 337 THR A O 1
ATOM 2499 N N . ARG A 1 338 ? 2.428 -45.406 -27.875 1 96.75 338 ARG A N 1
ATOM 2500 C CA . ARG A 1 338 ? 1.855 -45.094 -26.578 1 96.75 338 ARG A CA 1
ATOM 2501 C C . ARG A 1 338 ? 2.713 -45.688 -25.453 1 96.75 338 ARG A C 1
ATOM 2503 O O . ARG A 1 338 ? 3.064 -44.969 -24.5 1 96.75 338 ARG A O 1
ATOM 2510 N N . ASP A 1 339 ? 3.104 -46.938 -25.516 1 97.06 339 ASP A N 1
ATOM 2511 C CA . ASP A 1 339 ? 3.875 -47.625 -24.469 1 97.06 339 ASP A CA 1
ATOM 2512 C C . ASP A 1 339 ? 5.289 -47.062 -24.375 1 97.06 339 ASP A C 1
ATOM 2514 O O . ASP A 1 339 ? 5.824 -46.875 -23.281 1 97.06 339 ASP A O 1
ATOM 2518 N N . GLU A 1 340 ? 5.781 -46.844 -25.516 1 97.25 340 GLU A N 1
ATOM 2519 C CA . GLU A 1 340 ? 7.117 -46.25 -25.547 1 97.25 340 GLU A CA 1
ATOM 2520 C C . GLU A 1 340 ? 7.133 -44.875 -24.906 1 97.25 340 GLU A C 1
ATOM 2522 O O . GLU A 1 340 ? 8.031 -44.531 -24.125 1 97.25 340 GLU A O 1
ATOM 2527 N N . ARG A 1 341 ? 6.168 -44.062 -25.219 1 97.75 341 ARG A N 1
ATOM 2528 C CA . ARG A 1 341 ? 6.074 -42.719 -24.656 1 97.75 341 ARG A CA 1
ATOM 2529 C C . ARG A 1 341 ? 5.809 -42.781 -23.156 1 97.75 341 ARG A C 1
ATOM 2531 O O . ARG A 1 341 ? 6.344 -42 -22.391 1 97.75 341 ARG A O 1
ATOM 2538 N N . ALA A 1 342 ? 5.035 -43.719 -22.719 1 98.19 342 ALA A N 1
ATOM 2539 C CA . ALA A 1 342 ? 4.797 -43.938 -21.281 1 98.19 342 ALA A CA 1
ATOM 2540 C C . ALA A 1 342 ? 6.098 -44.219 -20.547 1 98.19 342 ALA A C 1
ATOM 2542 O O . ALA A 1 342 ? 6.32 -43.75 -19.438 1 98.19 342 ALA A O 1
ATOM 2543 N N . SER A 1 343 ? 6.867 -45.031 -21.172 1 98.12 343 SER A N 1
ATOM 2544 C CA . SER A 1 343 ? 8.164 -45.375 -20.594 1 98.12 343 SER A CA 1
ATOM 2545 C C . SER A 1 343 ? 9.078 -44.156 -20.562 1 98.12 343 SER A C 1
ATOM 2547 O O . SER A 1 343 ? 9.812 -43.938 -19.578 1 98.12 343 SER A O 1
ATOM 2549 N N . GLN A 1 344 ? 9.016 -43.375 -21.594 1 98 344 GLN A N 1
ATOM 2550 C CA . GLN A 1 344 ? 9.812 -42.156 -21.641 1 98 344 GLN A CA 1
ATOM 2551 C C . GLN A 1 344 ? 9.391 -41.156 -20.547 1 98 344 GLN A C 1
ATOM 2553 O O . GLN A 1 344 ? 10.234 -40.562 -19.891 1 98 344 GLN A O 1
ATOM 2558 N N . ILE A 1 345 ? 8.109 -41.062 -20.391 1 98.62 345 ILE A N 1
ATOM 2559 C CA . ILE A 1 345 ? 7.566 -40.188 -19.344 1 98.62 345 ILE A CA 1
ATOM 2560 C C . ILE A 1 345 ? 8.055 -40.656 -17.969 1 98.62 345 ILE A C 1
ATOM 2562 O O . ILE A 1 345 ? 8.562 -39.844 -17.188 1 98.62 345 ILE A O 1
ATOM 2566 N N . LYS A 1 346 ? 7.93 -41.906 -17.719 1 98.44 346 LYS A N 1
ATOM 2567 C CA . LYS A 1 346 ? 8.352 -42.469 -16.438 1 98.44 346 LYS A CA 1
ATOM 2568 C C . LYS A 1 346 ? 9.844 -42.281 -16.203 1 98.44 346 LYS A C 1
ATOM 2570 O O . LYS A 1 346 ? 10.258 -41.938 -15.094 1 98.44 346 LYS A O 1
ATOM 2575 N N . ASN A 1 347 ? 10.625 -42.469 -17.25 1 98.56 347 ASN A N 1
ATOM 2576 C CA . ASN A 1 347 ? 12.07 -42.344 -17.141 1 98.56 347 ASN A CA 1
ATOM 2577 C C . ASN A 1 347 ? 12.477 -40.906 -16.844 1 98.56 347 ASN A C 1
ATOM 2579 O O . ASN A 1 347 ? 13.344 -40.656 -16 1 98.56 347 ASN A O 1
ATOM 2583 N N . GLU A 1 348 ? 11.852 -39.938 -17.578 1 98.62 348 GLU A N 1
ATOM 2584 C CA . GLU A 1 348 ? 12.156 -38.531 -17.359 1 98.62 348 GLU A CA 1
ATOM 2585 C C . GLU A 1 348 ? 11.773 -38.125 -15.938 1 98.62 348 GLU A C 1
ATOM 2587 O O . GLU A 1 348 ? 12.508 -37.375 -15.289 1 98.62 348 GLU A O 1
ATOM 2592 N N . LYS A 1 349 ? 10.656 -38.562 -15.508 1 98.5 349 LYS A N 1
ATOM 2593 C CA . LYS A 1 349 ? 10.203 -38.25 -14.164 1 98.5 349 LYS A CA 1
ATOM 2594 C C . LYS A 1 349 ? 11.148 -38.812 -13.109 1 98.5 349 LYS A C 1
ATOM 2596 O O . LYS A 1 349 ? 11.508 -38.125 -12.148 1 98.5 349 LYS A O 1
ATOM 2601 N N . SER A 1 350 ? 11.484 -40.062 -13.273 1 98.38 350 SER A N 1
ATOM 2602 C CA . SER A 1 350 ? 12.375 -40.75 -12.328 1 98.38 350 SER A CA 1
ATOM 2603 C C . SER A 1 350 ? 13.734 -40.062 -12.273 1 98.38 350 SER A C 1
ATOM 2605 O O . SER A 1 350 ? 14.312 -39.875 -11.203 1 98.38 350 SER A O 1
ATOM 2607 N N . ALA A 1 351 ? 14.211 -39.719 -13.453 1 98.56 351 ALA A N 1
ATOM 2608 C CA . ALA A 1 351 ? 15.5 -39.031 -13.523 1 98.56 351 ALA A CA 1
ATOM 2609 C C . ALA A 1 351 ? 15.445 -37.688 -12.797 1 98.56 351 ALA A C 1
ATOM 2611 O O . ALA A 1 351 ? 16.391 -37.312 -12.094 1 98.56 351 ALA A O 1
ATOM 2612 N N . TRP A 1 352 ? 14.422 -36.969 -13.016 1 98.19 352 TRP A N 1
ATOM 2613 C CA . TRP A 1 352 ? 14.258 -35.656 -12.375 1 98.19 352 TRP A CA 1
ATOM 2614 C C . TRP A 1 352 ? 14.141 -35.812 -10.859 1 98.19 352 TRP A C 1
ATOM 2616 O O . TRP A 1 352 ? 14.742 -35.031 -10.109 1 98.19 352 TRP A O 1
ATOM 2626 N N . GLU A 1 353 ? 13.383 -36.781 -10.406 1 97.5 353 GLU A N 1
ATOM 2627 C CA . GLU A 1 353 ? 13.25 -37.031 -8.977 1 97.5 353 GLU A CA 1
ATOM 2628 C C . GLU A 1 353 ? 14.602 -37.375 -8.352 1 97.5 353 GLU A C 1
ATOM 2630 O O . GLU A 1 353 ? 14.891 -36.938 -7.234 1 97.5 353 GLU A O 1
ATOM 2635 N N . GLN A 1 354 ? 15.305 -38.156 -9.031 1 98.06 354 GLN A N 1
ATOM 2636 C CA . GLN A 1 354 ? 16.641 -38.5 -8.547 1 98.06 354 GLN A CA 1
ATOM 2637 C C . GLN A 1 354 ? 17.531 -37.281 -8.477 1 98.06 354 GLN A C 1
ATOM 2639 O O . GLN A 1 354 ? 18.297 -37.094 -7.52 1 98.06 354 GLN A O 1
ATOM 2644 N N . GLU A 1 355 ? 17.406 -36.469 -9.477 1 97.25 355 GLU A N 1
ATOM 2645 C CA . GLU A 1 355 ? 18.188 -35.25 -9.461 1 97.25 355 GLU A CA 1
ATOM 2646 C C . GLU A 1 355 ? 17.812 -34.375 -8.273 1 97.25 355 GLU A C 1
ATOM 2648 O O . GLU A 1 355 ? 18.672 -33.781 -7.625 1 97.25 355 GLU A O 1
ATOM 2653 N N . LEU A 1 356 ? 16.516 -34.219 -7.984 1 96.94 356 LEU A N 1
ATOM 2654 C CA . LEU A 1 356 ? 16.047 -33.438 -6.855 1 96.94 356 LEU A CA 1
ATOM 2655 C C . LEU A 1 356 ? 16.562 -34 -5.535 1 96.94 356 LEU A C 1
ATOM 2657 O O . LEU A 1 356 ? 16.891 -33.25 -4.609 1 96.94 356 LEU A O 1
ATOM 2661 N N . ASN A 1 357 ? 16.641 -35.312 -5.445 1 96.38 357 ASN A N 1
ATOM 2662 C CA . ASN A 1 357 ? 17.172 -35.969 -4.25 1 96.38 357 ASN A CA 1
ATOM 2663 C C . ASN A 1 357 ? 18.656 -35.656 -4.051 1 96.38 357 ASN A C 1
ATOM 2665 O O . ASN A 1 357 ? 19.109 -35.469 -2.922 1 96.38 357 ASN A O 1
ATOM 2669 N N . ASP A 1 358 ? 19.344 -35.562 -5.152 1 96.62 358 ASP A N 1
ATOM 2670 C CA . ASP A 1 358 ? 20.797 -35.406 -5.102 1 96.62 358 ASP A CA 1
ATOM 2671 C C . ASP A 1 358 ? 21.188 -33.938 -4.992 1 96.62 358 ASP A C 1
ATOM 2673 O O . ASP A 1 358 ? 22.297 -33.594 -4.582 1 96.62 358 ASP A O 1
ATOM 2677 N N . TRP A 1 359 ? 20.312 -33.031 -5.441 1 95.5 359 TRP A N 1
ATOM 2678 C CA . TRP A 1 359 ? 20.562 -31.609 -5.484 1 95.5 359 TRP A CA 1
ATOM 2679 C C . TRP A 1 359 ? 20.297 -30.969 -4.129 1 95.5 359 TRP A C 1
ATOM 2681 O O . TRP A 1 359 ? 19.266 -30.312 -3.926 1 95.5 359 TRP A O 1
ATOM 2691 N N . ILE A 1 360 ? 21.266 -31.016 -3.205 1 93.5 360 ILE A N 1
ATOM 2692 C CA . ILE A 1 360 ? 20.984 -30.641 -1.821 1 93.5 360 ILE A CA 1
ATOM 2693 C C . ILE A 1 360 ? 21.406 -29.203 -1.577 1 93.5 360 ILE A C 1
ATOM 2695 O O . ILE A 1 360 ? 21 -28.594 -0.586 1 93.5 360 ILE A O 1
ATOM 2699 N N . HIS A 1 361 ? 22.312 -28.609 -2.441 1 94.81 361 HIS A N 1
ATOM 2700 C CA . HIS A 1 361 ? 22.75 -27.219 -2.354 1 94.81 361 HIS A CA 1
ATOM 2701 C C . HIS A 1 361 ? 23.219 -26.703 -3.707 1 94.81 361 HIS A C 1
ATOM 2703 O O . HIS A 1 361 ? 23.422 -27.484 -4.637 1 94.81 361 HIS A O 1
ATOM 2709 N N . GLU A 1 362 ? 23.219 -25.422 -3.842 1 95.31 362 GLU A N 1
ATOM 2710 C CA . GLU A 1 362 ? 23.75 -24.812 -5.062 1 95.31 362 GLU A CA 1
ATOM 2711 C C . GLU A 1 362 ? 25.25 -25.031 -5.195 1 95.31 362 GLU A C 1
ATOM 2713 O O . GLU A 1 362 ? 25.938 -25.203 -4.191 1 95.31 362 GLU A O 1
ATOM 2718 N N . LYS A 1 363 ? 25.766 -24.969 -6.449 1 94.25 363 LYS A N 1
ATOM 2719 C CA . LYS A 1 363 ? 27.156 -25.375 -6.656 1 94.25 363 LYS A CA 1
ATOM 2720 C C . LYS A 1 363 ? 27.984 -24.234 -7.238 1 94.25 363 LYS A C 1
ATOM 2722 O O . LYS A 1 363 ? 29.188 -24.375 -7.441 1 94.25 363 LYS A O 1
ATOM 2727 N N . ASP A 1 364 ? 27.359 -23.125 -7.535 1 93.81 364 ASP A N 1
ATOM 2728 C CA . ASP A 1 364 ? 28.125 -22 -8.062 1 93.81 364 ASP A CA 1
ATOM 2729 C C . ASP A 1 364 ? 29.094 -21.453 -7.012 1 93.81 364 ASP A C 1
ATOM 2731 O O . ASP A 1 364 ? 28.953 -21.734 -5.82 1 93.81 364 ASP A O 1
ATOM 2735 N N . GLU A 1 365 ? 30.062 -20.656 -7.426 1 96.19 365 GLU A N 1
ATOM 2736 C CA . GLU A 1 365 ? 31.156 -20.203 -6.578 1 96.19 365 GLU A CA 1
ATOM 2737 C C . GLU A 1 365 ? 30.641 -19.406 -5.387 1 96.19 365 GLU A C 1
ATOM 2739 O O . GLU A 1 365 ? 31.047 -19.641 -4.25 1 96.19 365 GLU A O 1
ATOM 2744 N N . PHE A 1 366 ? 29.797 -18.469 -5.629 1 96.25 366 PHE A N 1
ATOM 2745 C CA . PHE A 1 366 ? 29.266 -17.641 -4.555 1 96.25 366 PHE A CA 1
ATOM 2746 C C . PHE A 1 366 ? 28.578 -18.5 -3.5 1 96.25 366 PHE A C 1
ATOM 2748 O O . PHE A 1 366 ? 28.781 -18.297 -2.301 1 96.25 366 PHE A O 1
ATOM 2755 N N . SER A 1 367 ? 27.781 -19.406 -3.938 1 97.12 367 SER A N 1
ATOM 2756 C CA . SER A 1 367 ? 27.031 -20.266 -3.029 1 97.12 367 SER A CA 1
ATOM 2757 C C . SER A 1 367 ? 27.953 -21.141 -2.186 1 97.12 367 SER A C 1
ATOM 2759 O O . SER A 1 367 ? 27.734 -21.312 -0.987 1 97.12 367 SER A O 1
ATOM 2761 N N . LEU A 1 368 ? 28.938 -21.672 -2.844 1 97.25 368 LEU A N 1
ATOM 2762 C CA . LEU A 1 368 ? 29.891 -22.516 -2.111 1 97.25 368 LEU A CA 1
ATOM 2763 C C . LEU A 1 368 ? 30.625 -21.688 -1.05 1 97.25 368 LEU A C 1
ATOM 2765 O O . LEU A 1 368 ? 30.875 -22.188 0.05 1 97.25 368 LEU A O 1
ATOM 2769 N N . GLU A 1 369 ? 30.906 -20.469 -1.369 1 97.69 369 GLU A N 1
ATOM 2770 C CA . GLU A 1 369 ? 31.516 -19.578 -0.39 1 97.69 369 GLU A CA 1
ATOM 2771 C C . GLU A 1 369 ? 30.547 -19.266 0.754 1 97.69 369 GLU A C 1
ATOM 2773 O O . GLU A 1 369 ? 30.953 -19.234 1.92 1 97.69 369 GLU A O 1
ATOM 2778 N N . ALA A 1 370 ? 29.328 -18.984 0.387 1 96.5 370 ALA A N 1
ATOM 2779 C CA . ALA A 1 370 ? 28.297 -18.688 1.39 1 96.5 370 ALA A CA 1
ATOM 2780 C C . ALA A 1 370 ? 28.094 -19.875 2.328 1 96.5 370 ALA A C 1
ATOM 2782 O O . ALA A 1 370 ? 27.906 -19.703 3.533 1 96.5 370 ALA A O 1
ATOM 2783 N N . ILE A 1 371 ? 28.094 -21.078 1.813 1 96.94 371 ILE A N 1
ATOM 2784 C CA . ILE A 1 371 ? 27.938 -22.297 2.596 1 96.94 371 ILE A CA 1
ATOM 2785 C C . ILE A 1 371 ? 29.109 -22.453 3.561 1 96.94 371 ILE A C 1
ATOM 2787 O O . ILE A 1 371 ? 28.906 -22.781 4.738 1 96.94 371 ILE A O 1
ATOM 2791 N N . LYS A 1 372 ? 30.25 -22.25 3.049 1 97 372 LYS A N 1
ATOM 2792 C CA . LYS A 1 372 ? 31.438 -22.328 3.896 1 97 372 LYS A CA 1
ATOM 2793 C C . LYS A 1 372 ? 31.375 -21.297 5.023 1 97 372 LYS A C 1
ATOM 2795 O O . LYS A 1 372 ? 31.703 -21.609 6.168 1 97 372 LYS A O 1
ATOM 2800 N N . ALA A 1 373 ? 30.938 -20.141 4.641 1 95.25 373 ALA A N 1
ATOM 2801 C CA . ALA A 1 373 ? 30.844 -19.062 5.617 1 95.25 373 ALA A CA 1
ATOM 2802 C C . ALA A 1 373 ? 29.828 -19.375 6.707 1 95.25 373 ALA A C 1
ATOM 2804 O O . ALA A 1 373 ? 30 -18.984 7.863 1 95.25 373 ALA A O 1
ATOM 2805 N N . ALA A 1 374 ? 28.797 -20.062 6.34 1 94.5 374 ALA A N 1
ATOM 2806 C CA . ALA A 1 374 ? 27.766 -20.422 7.297 1 94.5 374 ALA A CA 1
ATOM 2807 C C . ALA A 1 374 ? 28.266 -21.453 8.305 1 94.5 374 ALA A C 1
ATOM 2809 O O . ALA A 1 374 ? 27.703 -21.609 9.391 1 94.5 374 ALA A O 1
ATOM 2810 N N . ASP A 1 375 ? 29.281 -22.172 8.008 1 93.94 375 ASP A N 1
ATOM 2811 C CA . ASP A 1 375 ? 30 -23.078 8.898 1 93.94 375 ASP A CA 1
ATOM 2812 C C . ASP A 1 375 ? 29.047 -24.062 9.562 1 93.94 375 ASP A C 1
ATOM 2814 O O . ASP A 1 375 ? 29.062 -24.219 10.781 1 93.94 375 ASP A O 1
ATOM 2818 N N . GLY A 1 376 ? 28.141 -24.609 8.812 1 90.12 376 GLY A N 1
ATOM 2819 C CA . GLY A 1 376 ? 27.25 -25.656 9.273 1 90.12 376 GLY A CA 1
ATOM 2820 C C . GLY A 1 376 ? 26.125 -25.141 10.164 1 90.12 376 GLY A C 1
ATOM 2821 O O . GLY A 1 376 ? 25.312 -25.922 10.656 1 90.12 376 GLY A O 1
ATOM 2822 N N . ARG A 1 377 ? 25.984 -23.938 10.414 1 91.62 377 ARG A N 1
ATOM 2823 C CA . ARG A 1 377 ? 25.031 -23.344 11.336 1 91.62 377 ARG A CA 1
ATOM 2824 C C . ARG A 1 377 ? 23.641 -23.25 10.711 1 91.62 377 ARG A C 1
ATOM 2826 O O . ARG A 1 377 ? 22.641 -23.188 11.422 1 91.62 377 ARG A O 1
ATOM 2833 N N . TYR A 1 378 ? 23.391 -23.203 9.305 1 95.5 378 TYR A N 1
ATOM 2834 C CA . TYR A 1 378 ? 22.156 -23 8.578 1 95.5 378 TYR A CA 1
ATOM 2835 C C . TYR A 1 378 ? 21.906 -24.125 7.586 1 95.5 378 TYR A C 1
ATOM 2837 O O . TYR A 1 378 ? 22.859 -24.75 7.102 1 95.5 378 TYR A O 1
ATOM 2845 N N . MET A 1 379 ? 20.688 -24.406 7.367 1 96.69 379 MET A N 1
ATOM 2846 C CA . MET A 1 379 ? 20.359 -25.469 6.414 1 96.69 379 MET A CA 1
ATOM 2847 C C . MET A 1 379 ? 20.391 -24.938 4.984 1 96.69 379 MET A C 1
ATOM 2849 O O . MET A 1 379 ? 20.266 -23.734 4.762 1 96.69 379 MET A O 1
ATOM 2853 N N . HIS A 1 380 ? 20.594 -25.891 4.059 1 97.06 380 HIS A N 1
ATOM 2854 C CA . HIS A 1 380 ? 20.5 -25.547 2.643 1 97.06 380 HIS A CA 1
ATOM 2855 C C . HIS A 1 380 ? 19.047 -25.375 2.223 1 97.06 380 HIS A C 1
ATOM 2857 O O . HIS A 1 380 ? 18.188 -26.203 2.555 1 97.06 380 HIS A O 1
ATOM 2863 N N . PRO A 1 381 ? 18.766 -24.297 1.49 1 96.94 381 PRO A N 1
ATOM 2864 C CA . PRO A 1 381 ? 17.375 -24.031 1.092 1 96.94 381 PRO A CA 1
ATOM 2865 C C . PRO A 1 381 ? 16.734 -25.219 0.379 1 96.94 381 PRO A C 1
ATOM 2867 O O . PRO A 1 381 ? 15.578 -25.562 0.655 1 96.94 381 PRO A O 1
ATOM 2870 N N . ARG A 1 382 ? 17.422 -25.922 -0.537 1 97 382 ARG A N 1
ATOM 2871 C CA . ARG A 1 382 ? 16.859 -27.031 -1.293 1 97 382 ARG A CA 1
ATOM 2872 C C . ARG A 1 382 ? 16.516 -28.203 -0.375 1 97 382 ARG A C 1
ATOM 2874 O O . ARG A 1 382 ? 15.508 -28.891 -0.587 1 97 382 ARG A O 1
ATOM 2881 N N . GLN A 1 383 ? 17.344 -28.391 0.659 1 96.19 383 GLN A N 1
ATOM 2882 C CA . GLN A 1 383 ? 17.047 -29.438 1.625 1 96.19 383 GLN A CA 1
ATOM 2883 C C . GLN A 1 383 ? 15.789 -29.109 2.424 1 96.19 383 GLN A C 1
ATOM 2885 O O . GLN A 1 383 ? 14.977 -30 2.697 1 96.19 383 GLN A O 1
ATOM 2890 N N . ALA A 1 384 ? 15.734 -27.875 2.83 1 97.56 384 ALA A N 1
ATOM 2891 C CA . ALA A 1 384 ? 14.547 -27.438 3.553 1 97.56 384 ALA A CA 1
ATOM 2892 C C . ALA A 1 384 ? 13.289 -27.625 2.707 1 97.56 384 ALA A C 1
ATOM 2894 O O . ALA A 1 384 ? 12.266 -28.094 3.203 1 97.56 384 ALA A O 1
ATOM 2895 N N . LEU A 1 385 ? 13.328 -27.234 1.432 1 98 385 LEU A N 1
ATOM 2896 C CA . LEU A 1 385 ? 12.188 -27.344 0.523 1 98 385 LEU A CA 1
ATOM 2897 C C . LEU A 1 385 ? 11.797 -28.797 0.312 1 98 385 LEU A C 1
ATOM 2899 O O . LEU A 1 385 ? 10.602 -29.125 0.246 1 98 385 LEU A O 1
ATOM 2903 N N . ARG A 1 386 ? 12.766 -29.703 0.153 1 97.5 386 ARG A N 1
ATOM 2904 C CA . ARG A 1 386 ? 12.492 -31.125 -0.019 1 97.5 386 ARG A CA 1
ATOM 2905 C C . ARG A 1 386 ? 11.82 -31.703 1.224 1 97.5 386 ARG A C 1
ATOM 2907 O O . ARG A 1 386 ? 10.883 -32.5 1.118 1 97.5 386 ARG A O 1
ATOM 2914 N N . ALA A 1 387 ? 12.336 -31.297 2.41 1 97.81 387 ALA A N 1
ATOM 2915 C CA . ALA A 1 387 ? 11.75 -31.75 3.67 1 97.81 387 ALA A CA 1
ATOM 2916 C C . ALA A 1 387 ? 10.312 -31.25 3.807 1 97.81 387 ALA A C 1
ATOM 2918 O O . ALA A 1 387 ? 9.438 -32 4.266 1 97.81 387 ALA A O 1
ATOM 2919 N N . LEU A 1 388 ? 10.062 -30.047 3.447 1 98.56 388 LEU A N 1
ATOM 2920 C CA . LEU A 1 388 ? 8.711 -29.484 3.494 1 98.56 388 LEU A CA 1
ATOM 2921 C C . LEU A 1 388 ? 7.773 -30.25 2.561 1 98.56 388 LEU A C 1
ATOM 2923 O O . LEU A 1 388 ? 6.637 -30.547 2.926 1 98.56 388 LEU A O 1
ATOM 2927 N N . GLU A 1 389 ? 8.227 -30.469 1.307 1 97.62 389 GLU A N 1
ATOM 2928 C CA . GLU A 1 389 ? 7.422 -31.203 0.335 1 97.62 389 GLU A CA 1
ATOM 2929 C C . GLU A 1 389 ? 6.965 -32.562 0.898 1 97.62 389 GLU A C 1
ATOM 2931 O O . GLU A 1 389 ? 5.793 -32.906 0.772 1 97.62 389 GLU A O 1
ATOM 2936 N N . LYS A 1 390 ? 7.848 -33.25 1.532 1 96.44 390 LYS A N 1
ATOM 2937 C CA . LYS A 1 390 ? 7.555 -34.594 2.062 1 96.44 390 LYS A CA 1
ATOM 2938 C C . LYS A 1 390 ? 6.594 -34.5 3.244 1 96.44 390 LYS A C 1
ATOM 2940 O O . LYS A 1 390 ? 5.797 -35.406 3.467 1 96.44 390 LYS A O 1
ATOM 2945 N N . ALA A 1 391 ? 6.641 -33.406 3.936 1 97.75 391 ALA A N 1
ATOM 2946 C CA . ALA A 1 391 ? 5.859 -33.281 5.16 1 97.75 391 ALA A CA 1
ATOM 2947 C C . ALA A 1 391 ? 4.477 -32.688 4.871 1 97.75 391 ALA A C 1
ATOM 2949 O O . ALA A 1 391 ? 3.568 -32.781 5.699 1 97.75 391 ALA A O 1
ATOM 2950 N N . LEU A 1 392 ? 4.273 -32.062 3.752 1 97.81 392 LEU A N 1
ATOM 2951 C CA . LEU A 1 392 ? 3.021 -31.391 3.432 1 97.81 392 LEU A CA 1
ATOM 2952 C C . LEU A 1 392 ? 1.895 -32.406 3.223 1 97.81 392 LEU A C 1
ATOM 2954 O O . LEU A 1 392 ? 2.031 -33.312 2.432 1 97.81 392 LEU A O 1
ATOM 2958 N N . PRO A 1 393 ? 0.76 -32.219 3.914 1 97.25 393 PRO A N 1
ATOM 2959 C CA . PRO A 1 393 ? -0.385 -33.094 3.656 1 97.25 393 PRO A CA 1
ATOM 2960 C C . PRO A 1 393 ? -0.917 -32.969 2.23 1 97.25 393 PRO A C 1
ATOM 2962 O O . PRO A 1 393 ? -0.733 -31.938 1.591 1 97.25 393 PRO A O 1
ATOM 2965 N N . THR A 1 394 ? -1.691 -33.969 1.789 1 95.56 394 THR A N 1
ATOM 2966 C CA . THR A 1 394 ? -2.145 -34.062 0.405 1 95.56 394 THR A CA 1
ATOM 2967 C C . THR A 1 394 ? -3.182 -33 0.101 1 95.56 394 THR A C 1
ATOM 2969 O O . THR A 1 394 ? -3.344 -32.594 -1.052 1 95.56 394 THR A O 1
ATOM 2972 N N . ASP A 1 395 ? -3.861 -32.469 1.099 1 96.88 395 ASP A N 1
ATOM 2973 C CA . ASP A 1 395 ? -4.93 -31.516 0.861 1 96.88 395 ASP A CA 1
ATOM 2974 C C . ASP A 1 395 ? -4.492 -30.109 1.268 1 96.88 395 ASP A C 1
ATOM 2976 O O . ASP A 1 395 ? -5.32 -29.188 1.356 1 96.88 395 ASP A O 1
ATOM 2980 N N . ALA A 1 396 ? -3.213 -29.891 1.475 1 98.25 396 ALA A N 1
ATOM 2981 C CA . ALA A 1 396 ? -2.693 -28.594 1.912 1 98.25 396 ALA A CA 1
ATOM 2982 C C . ALA A 1 396 ? -2.846 -27.547 0.817 1 98.25 396 ALA A C 1
ATOM 2984 O O . ALA A 1 396 ? -2.738 -27.859 -0.372 1 98.25 396 ALA A O 1
ATOM 2985 N N . MET A 1 397 ? -3.199 -26.344 1.223 1 98.81 397 MET A N 1
ATOM 2986 C CA . MET A 1 397 ? -3.098 -25.141 0.398 1 98.81 397 MET A CA 1
ATOM 2987 C C . MET A 1 397 ? -1.784 -24.406 0.663 1 98.81 397 MET A C 1
ATOM 2989 O O . MET A 1 397 ? -1.385 -24.25 1.815 1 98.81 397 MET A O 1
ATOM 2993 N N . VAL A 1 398 ? -1.08 -24.031 -0.404 1 98.88 398 VAL A N 1
ATOM 2994 C CA . VAL A 1 398 ? 0.216 -23.375 -0.244 1 98.88 398 VAL A CA 1
ATOM 2995 C C . VAL A 1 398 ? 0.245 -22.078 -1.044 1 98.88 398 VAL A C 1
ATOM 2997 O O . VAL A 1 398 ? -0.154 -22.047 -2.211 1 98.88 398 VAL A O 1
ATOM 3000 N N . SER A 1 399 ? 0.56 -21 -0.393 1 98.81 399 SER A N 1
ATOM 3001 C CA . SER A 1 399 ? 0.895 -19.766 -1.096 1 98.81 399 SER A CA 1
ATOM 3002 C C . SER A 1 399 ? 2.398 -19.5 -1.08 1 98.81 399 SER A C 1
ATOM 3004 O O . SER A 1 399 ? 3.088 -19.891 -0.132 1 98.81 399 SER A O 1
ATOM 3006 N N . THR A 1 400 ? 2.934 -18.938 -2.115 1 98.38 400 THR A N 1
ATOM 3007 C CA . THR A 1 400 ? 4.348 -18.594 -2.178 1 98.38 400 THR A CA 1
ATOM 3008 C C . THR A 1 400 ? 4.516 -17.109 -2.516 1 98.38 400 THR A C 1
ATOM 3010 O O . THR A 1 400 ? 3.793 -16.578 -3.359 1 98.38 400 THR A O 1
ATOM 3013 N N . ASP A 1 401 ? 5.402 -16.469 -1.798 1 97.56 401 ASP A N 1
ATOM 3014 C CA . ASP A 1 401 ? 5.859 -15.133 -2.191 1 97.56 401 ASP A CA 1
ATOM 3015 C C . ASP A 1 401 ? 6.855 -15.211 -3.35 1 97.56 401 ASP A C 1
ATOM 3017 O O . ASP A 1 401 ? 7.105 -16.297 -3.885 1 97.56 401 ASP A O 1
ATOM 3021 N N . ILE A 1 402 ? 7.305 -14.078 -3.812 1 94.12 402 ILE A N 1
ATOM 3022 C CA . ILE A 1 402 ? 8.398 -14.078 -4.781 1 94.12 402 ILE A CA 1
ATOM 3023 C C . ILE A 1 402 ? 9.734 -13.977 -4.051 1 94.12 402 ILE A C 1
ATOM 3025 O O . ILE A 1 402 ? 9.781 -13.617 -2.871 1 94.12 402 ILE A O 1
ATOM 3029 N N . GLY A 1 403 ? 10.773 -14.359 -4.684 1 93.31 403 GLY A N 1
ATOM 3030 C CA . GLY A 1 403 ? 12.109 -14.398 -4.098 1 93.31 403 GLY A CA 1
ATOM 3031 C C . GLY A 1 403 ? 12.898 -15.625 -4.5 1 93.31 403 GLY A C 1
ATOM 3032 O O . GLY A 1 403 ? 12.352 -16.562 -5.082 1 93.31 403 GLY A O 1
ATOM 3033 N N . ASN A 1 404 ? 14.102 -15.633 -4.082 1 95 404 ASN A N 1
ATOM 3034 C CA . ASN A 1 404 ? 15.008 -16.688 -4.543 1 95 404 ASN A CA 1
ATOM 3035 C C . ASN A 1 404 ? 14.555 -18.062 -4.062 1 95 404 ASN A C 1
ATOM 3037 O O . ASN A 1 404 ? 14.203 -18.922 -4.871 1 95 404 ASN A O 1
ATOM 3041 N N . ILE A 1 405 ? 14.406 -18.281 -2.746 1 94.69 405 ILE A N 1
ATOM 3042 C CA . ILE A 1 405 ? 14.047 -19.578 -2.205 1 94.69 405 ILE A CA 1
ATOM 3043 C C . ILE A 1 405 ? 12.609 -19.922 -2.59 1 94.69 405 ILE A C 1
ATOM 3045 O O . ILE A 1 405 ? 12.312 -21.062 -2.949 1 94.69 405 ILE A O 1
ATOM 3049 N N . ASN A 1 406 ? 11.758 -18.938 -2.574 1 94.94 406 ASN A N 1
ATOM 3050 C CA . ASN A 1 406 ? 10.359 -19.172 -2.92 1 94.94 406 ASN A CA 1
ATOM 3051 C C . ASN A 1 406 ? 10.195 -19.562 -4.387 1 94.94 406 ASN A C 1
ATOM 3053 O O . ASN A 1 406 ? 9.336 -20.375 -4.73 1 94.94 406 ASN A O 1
ATOM 3057 N N . SER A 1 407 ? 11.031 -19 -5.211 1 93.31 407 SER A N 1
ATOM 3058 C CA . SER A 1 407 ? 10.977 -19.375 -6.621 1 93.31 407 SER A CA 1
ATOM 3059 C C . SER A 1 407 ? 11.539 -20.781 -6.844 1 93.31 407 SER A C 1
ATOM 3061 O O . SER A 1 407 ? 11.047 -21.516 -7.695 1 93.31 407 SER A O 1
ATOM 3063 N N . VAL A 1 408 ? 12.531 -21.125 -6.086 1 95.75 408 VAL A N 1
ATOM 3064 C CA . VAL A 1 408 ? 13.117 -22.469 -6.16 1 95.75 408 VAL A CA 1
ATOM 3065 C C . VAL A 1 408 ? 12.086 -23.5 -5.727 1 95.75 408 VAL A C 1
ATOM 3067 O O . VAL A 1 408 ? 12.102 -24.641 -6.215 1 95.75 408 VAL A O 1
ATOM 3070 N N . ALA A 1 409 ? 11.141 -23.094 -4.926 1 97.19 409 ALA A N 1
ATOM 3071 C CA . ALA A 1 409 ? 10.117 -24 -4.414 1 97.19 409 ALA A CA 1
ATOM 3072 C C . ALA A 1 409 ? 9.273 -24.578 -5.551 1 97.19 409 ALA A C 1
ATOM 3074 O O . ALA A 1 409 ? 8.641 -25.625 -5.395 1 97.19 409 ALA A O 1
ATOM 3075 N N . ASN A 1 410 ? 9.281 -23.969 -6.738 1 96.38 410 ASN A N 1
ATOM 3076 C CA . ASN A 1 410 ? 8.516 -24.422 -7.895 1 96.38 410 ASN A CA 1
ATOM 3077 C C . ASN A 1 410 ? 8.852 -25.875 -8.25 1 96.38 410 ASN A C 1
ATOM 3079 O O . ASN A 1 410 ? 7.977 -26.625 -8.695 1 96.38 410 ASN A O 1
ATOM 3083 N N . SER A 1 411 ? 10.07 -26.328 -8.031 1 96.06 411 SER A N 1
ATOM 3084 C CA . SER A 1 411 ? 10.516 -27.672 -8.383 1 96.06 411 SER A CA 1
ATOM 3085 C C . SER A 1 411 ? 10.008 -28.703 -7.387 1 96.06 411 SER A C 1
ATOM 3087 O O . SER A 1 411 ? 10.016 -29.906 -7.672 1 96.06 411 SER A O 1
ATOM 3089 N N . TYR A 1 412 ? 9.523 -28.234 -6.258 1 97.25 412 TYR A N 1
ATOM 3090 C CA . TYR A 1 412 ? 9.25 -29.172 -5.172 1 97.25 412 TYR A CA 1
ATOM 3091 C C . TYR A 1 412 ? 7.754 -29.234 -4.887 1 97.25 412 TYR A C 1
ATOM 3093 O O . TYR A 1 412 ? 7.281 -30.203 -4.266 1 97.25 412 TYR A O 1
ATOM 3101 N N . LEU A 1 413 ? 6.992 -28.266 -5.297 1 97.88 413 LEU A N 1
ATOM 3102 C CA . LEU A 1 413 ? 5.578 -28.188 -4.957 1 97.88 413 LEU A CA 1
ATOM 3103 C C . LEU A 1 413 ? 4.758 -29.125 -5.84 1 97.88 413 LEU A C 1
ATOM 3105 O O . LEU A 1 413 ? 4.844 -29.062 -7.07 1 97.88 413 LEU A O 1
ATOM 3109 N N . ARG A 1 414 ? 4.004 -29.984 -5.305 1 96.5 414 ARG A N 1
ATOM 3110 C CA . ARG A 1 414 ? 3.123 -30.938 -5.965 1 96.5 414 ARG A CA 1
ATOM 3111 C C . ARG A 1 414 ? 1.753 -30.969 -5.297 1 96.5 414 ARG A C 1
ATOM 3113 O O . ARG A 1 414 ? 1.652 -30.922 -4.066 1 96.5 414 ARG A O 1
ATOM 3120 N N . PHE A 1 415 ? 0.732 -31.031 -6.09 1 98.25 415 PHE A N 1
ATOM 3121 C CA . PHE A 1 415 ? -0.625 -31 -5.555 1 98.25 415 PHE A CA 1
ATOM 3122 C C . PHE A 1 415 ? -1.485 -32.094 -6.203 1 98.25 415 PHE A C 1
ATOM 3124 O O . PHE A 1 415 ? -1.365 -32.344 -7.402 1 98.25 415 PHE A O 1
ATOM 3131 N N . LYS A 1 416 ? -2.35 -32.688 -5.449 1 96.62 416 LYS A N 1
ATOM 3132 C CA . LYS A 1 416 ? -3.252 -33.719 -5.945 1 96.62 416 LYS A CA 1
ATOM 3133 C C . LYS A 1 416 ? -4.562 -33.094 -6.438 1 96.62 416 LYS A C 1
ATOM 3135 O O . LYS A 1 416 ? -5.23 -33.688 -7.305 1 96.62 416 LYS A O 1
ATOM 3140 N N . GLN A 1 417 ? -4.93 -32.031 -5.871 1 96.38 417 GLN A N 1
ATOM 3141 C CA . GLN A 1 417 ? -6.195 -31.406 -6.246 1 96.38 417 GLN A CA 1
ATOM 3142 C C . GLN A 1 417 ? -6 -29.938 -6.641 1 96.38 417 GLN A C 1
ATOM 3144 O O . GLN A 1 417 ? -5.055 -29.297 -6.191 1 96.38 417 GLN A O 1
ATOM 3149 N N . PRO A 1 418 ? -6.863 -29.422 -7.57 1 97.81 418 PRO A N 1
ATOM 3150 C CA . PRO A 1 418 ? -6.805 -28.016 -7.965 1 97.81 418 PRO A CA 1
ATOM 3151 C C . PRO A 1 418 ? -7.105 -27.062 -6.809 1 97.81 418 PRO A C 1
ATOM 3153 O O . PRO A 1 418 ? -7.492 -27.516 -5.727 1 97.81 418 PRO A O 1
ATOM 3156 N N . ARG A 1 419 ? -6.879 -25.766 -7.02 1 98.25 419 ARG A N 1
ATOM 3157 C CA . ARG A 1 419 ? -7.133 -24.719 -6.035 1 98.25 419 ARG A CA 1
ATOM 3158 C C . ARG A 1 419 ? -6.363 -24.984 -4.746 1 98.25 419 ARG A C 1
ATOM 3160 O O . ARG A 1 419 ? -6.938 -24.938 -3.654 1 98.25 419 ARG A O 1
ATOM 3167 N N . SER A 1 420 ? -5.047 -25.328 -4.922 1 98.62 420 SER A N 1
ATOM 3168 C CA . SER A 1 420 ? -4.184 -25.656 -3.795 1 98.62 420 SER A CA 1
ATOM 3169 C C . SER A 1 420 ? -2.912 -24.828 -3.805 1 98.62 420 SER A C 1
ATOM 3171 O O . SER A 1 420 ? -2.16 -24.812 -2.826 1 98.62 420 SER A O 1
ATOM 3173 N N . PHE A 1 421 ? -2.635 -24.125 -4.879 1 98.5 421 PHE A N 1
ATOM 3174 C CA . PHE A 1 421 ? -1.412 -23.344 -4.996 1 98.5 421 PHE A CA 1
ATOM 3175 C C . PHE A 1 421 ? -1.731 -21.891 -5.332 1 98.5 421 PHE A C 1
ATOM 3177 O O . PHE A 1 421 ? -2.434 -21.609 -6.305 1 98.5 421 PHE A O 1
ATOM 3184 N N . PHE A 1 422 ? -1.216 -20.938 -4.527 1 98.31 422 PHE A N 1
ATOM 3185 C CA . PHE A 1 422 ? -1.475 -19.516 -4.664 1 98.31 422 PHE A CA 1
ATOM 3186 C C . PHE A 1 422 ? -0.169 -18.734 -4.758 1 98.31 422 PHE A C 1
ATOM 3188 O O . PHE A 1 422 ? 0.376 -18.297 -3.738 1 98.31 422 PHE A O 1
ATOM 3195 N N . ALA A 1 423 ? 0.265 -18.516 -5.945 1 96.12 423 ALA A N 1
ATOM 3196 C CA . ALA A 1 423 ? 1.484 -17.75 -6.184 1 96.12 423 ALA A CA 1
ATOM 3197 C C . ALA A 1 423 ? 1.158 -16.312 -6.594 1 96.12 423 ALA A C 1
ATOM 3199 O O . ALA A 1 423 ? 0.02 -16.016 -6.961 1 96.12 423 ALA A O 1
ATOM 3200 N N . ALA A 1 424 ? 2.137 -15.352 -6.492 1 91.19 424 ALA A N 1
ATOM 3201 C CA . ALA A 1 424 ? 1.977 -13.938 -6.832 1 91.19 424 ALA A CA 1
ATOM 3202 C C . ALA A 1 424 ? 1.933 -13.734 -8.344 1 91.19 424 ALA A C 1
ATOM 3204 O O . ALA A 1 424 ? 1.716 -12.625 -8.82 1 91.19 424 ALA A O 1
ATOM 3205 N N . MET A 1 425 ? 1.975 -14.797 -9.141 1 91.69 425 MET A N 1
ATOM 3206 C CA . MET A 1 425 ? 1.838 -14.867 -10.586 1 91.69 425 MET A CA 1
ATOM 3207 C C . MET A 1 425 ? 2.779 -13.883 -11.273 1 91.69 425 MET A C 1
ATOM 3209 O O . MET A 1 425 ? 3.9 -13.664 -10.812 1 91.69 425 MET A O 1
ATOM 3213 N N . SER A 1 426 ? 2.371 -13.312 -12.445 1 88.69 426 SER A N 1
ATOM 3214 C CA . SER A 1 426 ? 3.248 -12.453 -13.227 1 88.69 426 SER A CA 1
ATOM 3215 C C . SER A 1 426 ? 3.5 -11.125 -12.523 1 88.69 426 SER A C 1
ATOM 3217 O O . SER A 1 426 ? 4.527 -10.477 -12.75 1 88.69 426 SER A O 1
ATOM 3219 N N . PHE A 1 427 ? 2.592 -10.742 -11.648 1 94.38 427 PHE A N 1
ATOM 3220 C CA . PHE A 1 427 ? 2.805 -9.477 -10.961 1 94.38 427 PHE A CA 1
ATOM 3221 C C . PHE A 1 427 ? 3.955 -9.586 -9.969 1 94.38 427 PHE A C 1
ATOM 3223 O O . PHE A 1 427 ? 4.672 -8.617 -9.727 1 94.38 427 PHE A O 1
ATOM 3230 N N . GLY A 1 428 ? 4.121 -10.781 -9.344 1 94.94 428 GLY A N 1
ATOM 3231 C CA . GLY A 1 428 ? 5.309 -11.125 -8.578 1 94.94 428 GLY A CA 1
ATOM 3232 C C . GLY A 1 428 ? 5.578 -10.164 -7.434 1 94.94 428 GLY A C 1
ATOM 3233 O O . GLY A 1 428 ? 6.715 -9.734 -7.23 1 94.94 428 GLY A O 1
ATOM 3234 N N . ASN A 1 429 ? 4.555 -9.711 -6.715 1 96.31 429 ASN A N 1
ATOM 3235 C CA . ASN A 1 429 ? 4.812 -8.773 -5.625 1 96.31 429 ASN A CA 1
ATOM 3236 C C . ASN A 1 429 ? 5.227 -9.492 -4.348 1 96.31 429 ASN A C 1
ATOM 3238 O O . ASN A 1 429 ? 4.73 -10.586 -4.055 1 96.31 429 ASN A O 1
ATOM 3242 N N . CYS A 1 430 ? 6.133 -8.914 -3.598 1 97.25 430 CYS A N 1
ATOM 3243 C CA . CYS A 1 430 ? 6.457 -9.336 -2.24 1 97.25 430 CYS A CA 1
ATOM 3244 C C . CYS A 1 430 ? 5.344 -8.953 -1.27 1 97.25 430 CYS A C 1
ATOM 3246 O O . CYS A 1 430 ? 4.621 -7.984 -1.5 1 97.25 430 CYS A O 1
ATOM 3248 N N . GLY A 1 431 ? 5.234 -9.742 -0.2 1 97.94 431 GLY A N 1
ATOM 3249 C CA . GLY A 1 431 ? 4.191 -9.492 0.776 1 97.94 431 GLY A CA 1
ATOM 3250 C C . GLY A 1 431 ? 2.859 -10.117 0.405 1 97.94 431 GLY A C 1
ATOM 3251 O O . GLY A 1 431 ? 1.845 -9.867 1.058 1 97.94 431 GLY A O 1
ATOM 3252 N N . TYR A 1 432 ? 2.832 -10.938 -0.571 1 98.56 432 TYR A N 1
ATOM 3253 C CA . TYR A 1 432 ? 1.633 -11.516 -1.163 1 98.56 432 TYR A CA 1
ATOM 3254 C C . TYR A 1 432 ? 1.193 -12.758 -0.395 1 98.56 432 TYR A C 1
ATOM 3256 O O . TYR A 1 432 ? 0.007 -12.93 -0.101 1 98.56 432 TYR A O 1
ATOM 3264 N N . ALA A 1 433 ? 2.066 -13.664 -0.035 1 98.81 433 ALA A N 1
ATOM 3265 C CA . ALA A 1 433 ? 1.778 -15.055 0.314 1 98.81 433 ALA A CA 1
ATOM 3266 C C . ALA A 1 433 ? 0.976 -15.141 1.609 1 98.81 433 ALA A C 1
ATOM 3268 O O . ALA A 1 433 ? -0.023 -15.859 1.683 1 98.81 433 ALA A O 1
ATOM 3269 N N . PHE A 1 434 ? 1.396 -14.391 2.633 1 98.88 434 PHE A N 1
ATOM 3270 C CA . PHE A 1 434 ? 0.822 -14.562 3.963 1 98.88 434 PHE A CA 1
ATOM 3271 C C . PHE A 1 434 ? -0.629 -14.094 3.988 1 98.88 434 PHE A C 1
ATOM 3273 O O . PHE A 1 434 ? -1.524 -14.859 4.352 1 98.88 434 PHE A O 1
ATOM 3280 N N . PRO A 1 435 ? -0.96 -12.844 3.518 1 98.94 435 PRO A N 1
ATOM 3281 C CA . PRO A 1 435 ? -2.371 -12.453 3.533 1 98.94 435 PRO A CA 1
ATOM 3282 C C . PRO A 1 435 ? -3.232 -13.305 2.607 1 98.94 435 PRO A C 1
ATOM 3284 O O . PRO A 1 435 ? -4.387 -13.594 2.924 1 98.94 435 PRO A O 1
ATOM 3287 N N . THR A 1 436 ? -2.691 -13.742 1.485 1 98.94 436 THR A N 1
ATOM 3288 C CA . THR A 1 436 ? -3.449 -14.547 0.538 1 98.94 436 THR A CA 1
ATOM 3289 C C . THR A 1 436 ? -3.871 -15.875 1.172 1 98.94 436 THR A C 1
ATOM 3291 O O . THR A 1 436 ? -5.016 -16.297 1.021 1 98.94 436 THR A O 1
ATOM 3294 N N . ILE A 1 437 ? -2.957 -16.5 1.927 1 98.94 437 ILE A N 1
ATOM 3295 C CA . ILE A 1 437 ? -3.268 -17.797 2.525 1 98.94 437 ILE A CA 1
ATOM 3296 C C . ILE A 1 437 ? -4.289 -17.609 3.646 1 98.94 437 ILE A C 1
ATOM 3298 O O . ILE A 1 437 ? -5.09 -18.516 3.914 1 98.94 437 ILE A O 1
ATOM 3302 N N . ILE A 1 438 ? -4.277 -16.438 4.34 1 98.94 438 ILE A N 1
ATOM 3303 C CA . ILE A 1 438 ? -5.285 -16.125 5.348 1 98.94 438 ILE A CA 1
ATOM 3304 C C . ILE A 1 438 ? -6.672 -16.125 4.711 1 98.94 438 ILE A C 1
ATOM 3306 O O . ILE A 1 438 ? -7.605 -16.734 5.234 1 98.94 438 ILE A O 1
ATOM 3310 N N . GLY A 1 439 ? -6.812 -15.43 3.543 1 98.94 439 GLY A N 1
ATOM 3311 C CA . GLY A 1 439 ? -8.078 -15.43 2.822 1 98.94 439 GLY A CA 1
ATOM 3312 C C . GLY A 1 439 ? -8.508 -16.812 2.379 1 98.94 439 GLY A C 1
ATOM 3313 O O . GLY A 1 439 ? -9.688 -17.156 2.471 1 98.94 439 GLY A O 1
ATOM 3314 N N . ALA A 1 440 ? -7.512 -17.594 1.875 1 98.94 440 ALA A N 1
ATOM 3315 C CA . ALA A 1 440 ? -7.805 -18.953 1.459 1 98.94 440 ALA A CA 1
ATOM 3316 C C . ALA A 1 440 ? -8.336 -19.781 2.627 1 98.94 440 ALA A C 1
ATOM 3318 O O . ALA A 1 440 ? -9.281 -20.562 2.469 1 98.94 440 ALA A O 1
ATOM 3319 N N . LYS A 1 441 ? -7.734 -19.656 3.832 1 98.94 441 LYS A N 1
ATOM 3320 C CA . LYS A 1 441 ? -8.148 -20.375 5.031 1 98.94 441 LYS A CA 1
ATOM 3321 C C . LYS A 1 441 ? -9.578 -20.016 5.426 1 98.94 441 LYS A C 1
ATOM 3323 O O . LYS A 1 441 ? -10.328 -20.875 5.887 1 98.94 441 LYS A O 1
ATOM 3328 N N . VAL A 1 442 ? -9.961 -18.766 5.277 1 98.88 442 VAL A N 1
ATOM 3329 C CA . VAL A 1 442 ? -11.32 -18.344 5.574 1 98.88 442 VAL A CA 1
ATOM 3330 C C . VAL A 1 442 ? -12.305 -19.078 4.668 1 98.88 442 VAL A C 1
ATOM 3332 O O . VAL A 1 442 ? -13.375 -19.5 5.113 1 98.88 442 VAL A O 1
ATOM 3335 N N . ALA A 1 443 ? -11.945 -19.297 3.371 1 98.75 443 ALA A N 1
ATOM 3336 C CA . ALA A 1 443 ? -12.812 -19.953 2.389 1 98.75 443 ALA A CA 1
ATOM 3337 C C . ALA A 1 443 ? -12.859 -21.453 2.609 1 98.75 443 ALA A C 1
ATOM 3339 O O . ALA A 1 443 ? -13.867 -22.094 2.314 1 98.75 443 ALA A O 1
ATOM 3340 N N . ALA A 1 444 ? -11.742 -22.047 3.076 1 98.62 444 ALA A N 1
ATOM 3341 C CA . ALA A 1 444 ? -11.625 -23.484 3.301 1 98.62 444 ALA A CA 1
ATOM 3342 C C . ALA A 1 444 ? -10.984 -23.781 4.652 1 98.62 444 ALA A C 1
ATOM 3344 O O . ALA A 1 444 ? -9.859 -24.281 4.715 1 98.62 444 ALA A O 1
ATOM 3345 N N . PRO A 1 445 ? -11.758 -23.594 5.754 1 98.31 445 PRO A N 1
ATOM 3346 C CA . PRO A 1 445 ? -11.188 -23.719 7.098 1 98.31 445 PRO A CA 1
ATOM 3347 C C . PRO A 1 445 ? -10.734 -25.141 7.422 1 98.31 445 PRO A C 1
ATOM 3349 O O . PRO A 1 445 ? -9.898 -25.328 8.312 1 98.31 445 PRO A O 1
ATOM 3352 N N . GLU A 1 446 ? -11.25 -26.125 6.672 1 97.88 446 GLU A N 1
ATOM 3353 C CA . GLU A 1 446 ? -10.938 -27.531 6.957 1 97.88 446 GLU A CA 1
ATOM 3354 C C . GLU A 1 446 ? -9.586 -27.922 6.363 1 97.88 446 GLU A C 1
ATOM 3356 O O . GLU A 1 446 ? -9 -28.922 6.77 1 97.88 446 GLU A O 1
ATOM 3361 N N . ARG A 1 447 ? -9.062 -27.188 5.348 1 98.5 447 ARG A N 1
ATOM 3362 C CA . ARG A 1 447 ? -7.816 -27.531 4.676 1 98.5 447 ARG A CA 1
ATOM 3363 C C . ARG A 1 447 ? -6.625 -26.859 5.348 1 98.5 447 ARG A C 1
ATOM 3365 O O . ARG A 1 447 ? -6.715 -25.703 5.758 1 98.5 447 ARG A O 1
ATOM 3372 N N . PRO A 1 448 ? -5.484 -27.578 5.543 1 98.75 448 PRO A N 1
ATOM 3373 C CA . PRO A 1 448 ? -4.273 -26.922 6.023 1 98.75 448 PRO A CA 1
ATOM 3374 C C . PRO A 1 448 ? -3.809 -25.797 5.098 1 98.75 448 PRO A C 1
ATOM 3376 O O . PRO A 1 448 ? -3.881 -25.922 3.875 1 98.75 448 PRO A O 1
ATOM 3379 N N . ALA A 1 449 ? -3.447 -24.688 5.676 1 98.88 449 ALA A N 1
ATOM 3380 C CA . ALA A 1 449 ? -3.033 -23.484 4.941 1 98.88 449 ALA A CA 1
ATOM 3381 C C . ALA A 1 449 ? -1.613 -23.078 5.316 1 98.88 449 ALA A C 1
ATOM 3383 O O . ALA A 1 449 ? -1.324 -22.828 6.488 1 98.88 449 ALA A O 1
ATOM 3384 N N . VAL A 1 450 ? -0.667 -23 4.324 1 98.94 450 VAL A N 1
ATOM 3385 C CA . VAL A 1 450 ? 0.746 -22.75 4.582 1 98.94 450 VAL A CA 1
ATOM 3386 C C . VAL A 1 450 ? 1.263 -21.688 3.615 1 98.94 450 VAL A C 1
ATOM 3388 O O . VAL A 1 450 ? 1.045 -21.781 2.404 1 98.94 450 VAL A O 1
ATOM 3391 N N . ALA A 1 451 ? 1.944 -20.688 4.133 1 98.88 451 ALA A N 1
ATOM 3392 C CA . ALA A 1 451 ? 2.596 -19.672 3.309 1 98.88 451 ALA A CA 1
ATOM 3393 C C . ALA A 1 451 ? 4.109 -19.844 3.311 1 98.88 451 ALA A C 1
ATOM 3395 O O . ALA A 1 451 ? 4.719 -20.031 4.367 1 98.88 451 ALA A O 1
ATOM 3396 N N . TYR A 1 452 ? 4.734 -19.906 2.119 1 98.81 452 TYR A N 1
ATOM 3397 C CA . TYR A 1 452 ? 6.184 -19.828 1.965 1 98.81 452 TYR A CA 1
ATOM 3398 C C . TYR A 1 452 ? 6.625 -18.391 1.692 1 98.81 452 TYR A C 1
ATOM 3400 O O . TYR A 1 452 ? 6.234 -17.797 0.685 1 98.81 452 TYR A O 1
ATOM 3408 N N . VAL A 1 453 ? 7.453 -17.875 2.6 1 98.5 453 VAL A N 1
ATOM 3409 C CA . VAL A 1 453 ? 7.805 -16.453 2.494 1 98.5 453 VAL A CA 1
ATOM 3410 C C . VAL A 1 453 ? 9.289 -16.266 2.805 1 98.5 453 VAL A C 1
ATOM 3412 O O . VAL A 1 453 ? 9.82 -16.891 3.721 1 98.5 453 VAL A O 1
ATOM 3415 N N . GLY A 1 454 ? 9.984 -15.422 1.969 1 97.88 454 GLY A N 1
ATOM 3416 C CA . GLY A 1 454 ? 11.328 -15.008 2.322 1 97.88 454 GLY A CA 1
ATOM 3417 C C . GLY A 1 454 ? 11.359 -13.945 3.408 1 97.88 454 GLY A C 1
ATOM 3418 O O . GLY A 1 454 ? 10.367 -13.258 3.635 1 97.88 454 GLY A O 1
ATOM 3419 N N . ASP A 1 455 ? 12.516 -13.797 4.051 1 97.75 455 ASP A N 1
ATOM 3420 C CA . ASP A 1 455 ? 12.633 -12.891 5.191 1 97.75 455 ASP A CA 1
ATOM 3421 C C . ASP A 1 455 ? 12.336 -11.453 4.781 1 97.75 455 ASP A C 1
ATOM 3423 O O . ASP A 1 455 ? 11.664 -10.719 5.512 1 97.75 455 ASP A O 1
ATOM 3427 N N . GLY A 1 456 ? 12.812 -10.984 3.588 1 97.5 456 GLY A N 1
ATOM 3428 C CA . GLY A 1 456 ? 12.492 -9.641 3.127 1 97.5 456 GLY A CA 1
ATOM 3429 C C . GLY A 1 456 ? 11 -9.43 2.912 1 97.5 456 GLY A C 1
ATOM 3430 O O . GLY A 1 456 ? 10.43 -8.461 3.42 1 97.5 456 GLY A O 1
ATOM 3431 N N . ALA A 1 457 ? 10.359 -10.336 2.152 1 97.88 457 ALA A N 1
ATOM 3432 C CA . ALA A 1 457 ? 8.93 -10.258 1.867 1 97.88 457 ALA A CA 1
ATOM 3433 C C . ALA A 1 457 ? 8.109 -10.359 3.148 1 97.88 457 ALA A C 1
ATOM 3435 O O . ALA A 1 457 ? 7.051 -9.742 3.27 1 97.88 457 ALA A O 1
ATOM 3436 N N . TRP A 1 458 ? 8.609 -11.133 4.129 1 98.44 458 TRP A N 1
ATOM 3437 C CA . TRP A 1 458 ? 7.914 -11.328 5.398 1 98.44 458 TRP A CA 1
ATOM 3438 C C . TRP A 1 458 ? 7.719 -9.992 6.117 1 98.44 458 TRP A C 1
ATOM 3440 O O . TRP A 1 458 ? 6.652 -9.742 6.684 1 98.44 458 TRP A O 1
ATOM 3450 N N . GLY A 1 459 ? 8.711 -9.164 6.074 1 97.62 459 GLY A N 1
ATOM 3451 C CA . GLY A 1 459 ? 8.617 -7.867 6.727 1 97.62 459 GLY A CA 1
ATOM 3452 C C . GLY A 1 459 ? 7.465 -7.027 6.215 1 97.62 459 GLY A C 1
ATOM 3453 O O . GLY A 1 459 ? 6.91 -6.211 6.953 1 97.62 459 GLY A O 1
ATOM 3454 N N . MET A 1 460 ? 6.992 -7.277 5.008 1 98.06 460 MET A N 1
ATOM 3455 C CA . MET A 1 460 ? 5.988 -6.445 4.352 1 98.06 460 MET A CA 1
ATOM 3456 C C . MET A 1 460 ? 4.586 -6.809 4.824 1 98.06 460 MET A C 1
ATOM 3458 O O . MET A 1 460 ? 3.672 -5.984 4.758 1 98.06 460 MET A O 1
ATOM 3462 N N . SER A 1 461 ? 4.41 -8.078 5.312 1 98.06 461 SER A N 1
ATOM 3463 C CA . SER A 1 461 ? 3.035 -8.5 5.574 1 98.06 461 SER A CA 1
ATOM 3464 C C . SER A 1 461 ? 2.908 -9.172 6.938 1 98.06 461 SER A C 1
ATOM 3466 O O . SER A 1 461 ? 1.814 -9.57 7.336 1 98.06 461 SER A O 1
ATOM 3468 N N . LEU A 1 462 ? 3.98 -9.273 7.781 1 98.5 462 LEU A N 1
ATOM 3469 C CA . LEU A 1 462 ? 3.975 -10.023 9.031 1 98.5 462 LEU A CA 1
ATOM 3470 C C . LEU A 1 462 ? 2.943 -9.453 10 1 98.5 462 LEU A C 1
ATOM 3472 O O . LEU A 1 462 ? 2.5 -10.148 10.922 1 98.5 462 LEU A O 1
ATOM 3476 N N . MET A 1 463 ? 2.508 -8.164 9.805 1 97.94 463 MET A N 1
ATOM 3477 C CA . MET A 1 463 ? 1.592 -7.531 10.742 1 97.94 463 MET A CA 1
ATOM 3478 C C . MET A 1 463 ? 0.233 -8.227 10.734 1 97.94 463 MET A C 1
ATOM 3480 O O . MET A 1 463 ? -0.501 -8.172 11.727 1 97.94 463 MET A O 1
ATOM 3484 N N . GLU A 1 464 ? -0.115 -8.922 9.633 1 98.69 464 GLU A N 1
ATOM 3485 C CA . GLU A 1 464 ? -1.401 -9.609 9.539 1 98.69 464 GLU A CA 1
ATOM 3486 C C . GLU A 1 464 ? -1.455 -10.812 10.484 1 98.69 464 GLU A C 1
ATOM 3488 O O . GLU A 1 464 ? -2.508 -11.43 10.648 1 98.69 464 GLU A O 1
ATOM 3493 N N . THR A 1 465 ? -0.286 -11.148 11.164 1 98.81 465 THR A N 1
ATOM 3494 C CA . THR A 1 465 ? -0.329 -12.102 12.266 1 98.81 465 THR A CA 1
ATOM 3495 C C . THR A 1 465 ? -1.333 -11.664 13.32 1 98.81 465 THR A C 1
ATOM 3497 O O . THR A 1 465 ? -2.039 -12.492 13.898 1 98.81 465 THR A O 1
ATOM 3500 N N . MET A 1 466 ? -1.409 -10.367 13.508 1 98.12 466 MET A N 1
ATOM 3501 C CA . MET A 1 466 ? -2.352 -9.828 14.484 1 98.12 466 MET A CA 1
ATOM 3502 C C . MET A 1 466 ? -3.791 -10.062 14.039 1 98.12 466 MET A C 1
ATOM 3504 O O . MET A 1 466 ? -4.676 -10.289 14.867 1 98.12 466 MET A O 1
ATOM 3508 N N . THR A 1 467 ? -4.098 -9.977 12.711 1 98.31 467 THR A N 1
ATOM 3509 C CA . THR A 1 467 ? -5.414 -10.305 12.18 1 98.31 467 THR A CA 1
ATOM 3510 C C . THR A 1 467 ? -5.758 -11.766 12.453 1 98.31 467 THR A C 1
ATOM 3512 O O . THR A 1 467 ? -6.863 -12.078 12.898 1 98.31 467 THR A O 1
ATOM 3515 N N . CYS A 1 468 ? -4.762 -12.664 12.195 1 98.75 468 CYS A N 1
ATOM 3516 C CA . CYS A 1 468 ? -4.984 -14.094 12.422 1 98.75 468 CYS A CA 1
ATOM 3517 C C . CYS A 1 468 ? -5.379 -14.359 13.867 1 98.75 468 CYS A C 1
ATOM 3519 O O . CYS A 1 468 ? -6.34 -15.094 14.125 1 98.75 468 CYS A O 1
ATOM 3521 N N . VAL A 1 469 ? -4.621 -13.773 14.758 1 98.31 469 VAL A N 1
ATOM 3522 C CA . VAL A 1 469 ? -4.828 -14.023 16.188 1 98.31 469 VAL A CA 1
ATOM 3523 C C . VAL A 1 469 ? -6.164 -13.43 16.625 1 98.31 469 VAL A C 1
ATOM 3525 O O . VAL A 1 469 ? -6.961 -14.102 17.281 1 98.31 469 VAL A O 1
ATOM 3528 N N . ARG A 1 470 ? -6.441 -12.203 16.219 1 97.12 470 ARG A N 1
ATOM 3529 C CA . ARG A 1 470 ? -7.629 -11.477 16.641 1 97.12 470 ARG A CA 1
ATOM 3530 C C . ARG A 1 470 ? -8.898 -12.102 16.078 1 97.12 470 ARG A C 1
ATOM 3532 O O . ARG A 1 470 ? -9.922 -12.164 16.75 1 97.12 470 ARG A O 1
ATOM 3539 N N . GLU A 1 471 ? -8.875 -12.547 14.82 1 97.44 471 GLU A N 1
ATOM 3540 C CA . GLU A 1 471 ? -10.062 -13.031 14.117 1 97.44 471 GLU A CA 1
ATOM 3541 C C . GLU A 1 471 ? -10.117 -14.562 14.117 1 97.44 471 GLU A C 1
ATOM 3543 O O . GLU A 1 471 ? -10.977 -15.156 13.477 1 97.44 471 GLU A O 1
ATOM 3548 N N . ASN A 1 472 ? -9.156 -15.211 14.836 1 97.56 472 ASN A N 1
ATOM 3549 C CA . ASN A 1 472 ? -9.109 -16.672 14.961 1 97.56 472 ASN A CA 1
ATOM 3550 C C . ASN A 1 472 ? -9.078 -17.344 13.594 1 97.56 472 ASN A C 1
ATOM 3552 O O . ASN A 1 472 ? -9.914 -18.203 13.305 1 97.56 472 ASN A O 1
ATOM 3556 N N . ILE A 1 473 ? -8.219 -16.938 12.75 1 98.81 473 ILE A N 1
ATOM 3557 C CA . ILE A 1 473 ? -7.949 -17.547 11.461 1 98.81 473 ILE A CA 1
ATOM 3558 C C . ILE A 1 473 ? -6.57 -18.203 11.477 1 98.81 473 ILE A C 1
ATOM 3560 O O . ILE A 1 473 ? -5.57 -17.578 11.133 1 98.81 473 ILE A O 1
ATOM 3564 N N . PRO A 1 474 ? -6.48 -19.469 11.859 1 98.81 474 PRO A N 1
ATOM 3565 C CA . PRO A 1 474 ? -5.188 -20.125 12.062 1 98.81 474 PRO A CA 1
ATOM 3566 C C . PRO A 1 474 ? -4.504 -20.5 10.742 1 98.81 474 PRO A C 1
ATOM 3568 O O . PRO A 1 474 ? -5.09 -21.203 9.914 1 98.81 474 PRO A O 1
ATOM 3571 N N . VAL A 1 475 ? -3.314 -20.047 10.523 1 98.94 475 VAL A N 1
ATOM 3572 C CA . VAL A 1 475 ? -2.502 -20.391 9.367 1 98.94 475 VAL A CA 1
ATOM 3573 C C . VAL A 1 475 ? -1.068 -20.672 9.805 1 98.94 475 VAL A C 1
ATOM 3575 O O . VAL A 1 475 ? -0.721 -20.484 10.969 1 98.94 475 VAL A O 1
ATOM 3578 N N . THR A 1 476 ? -0.273 -21.234 8.945 1 98.94 476 THR A N 1
ATOM 3579 C CA . THR A 1 476 ? 1.15 -21.469 9.156 1 98.94 476 THR A CA 1
ATOM 3580 C C . THR A 1 476 ? 1.984 -20.703 8.133 1 98.94 476 THR A C 1
ATOM 3582 O O . THR A 1 476 ? 1.679 -20.719 6.941 1 98.94 476 THR A O 1
ATOM 3585 N N . ALA A 1 477 ? 2.93 -19.969 8.602 1 98.94 477 ALA A N 1
ATOM 3586 C CA . ALA A 1 477 ? 3.914 -19.359 7.711 1 98.94 477 ALA A CA 1
ATOM 3587 C C . ALA A 1 477 ? 5.289 -20 7.902 1 98.94 477 ALA A C 1
ATOM 3589 O O . ALA A 1 477 ? 5.766 -20.141 9.031 1 98.94 477 ALA A O 1
ATOM 3590 N N . VAL A 1 478 ? 5.859 -20.438 6.844 1 98.88 478 VAL A N 1
ATOM 3591 C CA . VAL A 1 478 ? 7.262 -20.844 6.805 1 98.88 478 VAL A CA 1
ATOM 3592 C C . VAL A 1 478 ? 8.109 -19.688 6.27 1 98.88 478 VAL A C 1
ATOM 3594 O O . VAL A 1 478 ? 8.062 -19.375 5.078 1 98.88 478 VAL A O 1
ATOM 3597 N N . VAL A 1 479 ? 8.883 -19.125 7.141 1 98.81 479 VAL A N 1
ATOM 3598 C CA . VAL A 1 479 ? 9.695 -17.969 6.789 1 98.81 479 VAL A CA 1
ATOM 3599 C C . VAL A 1 479 ? 11.148 -18.391 6.594 1 98.81 479 VAL A C 1
ATOM 3601 O O . VAL A 1 479 ? 11.828 -18.75 7.555 1 98.81 479 VAL A O 1
ATOM 3604 N N . PHE A 1 480 ? 11.594 -18.312 5.352 1 98.38 480 PHE A N 1
ATOM 3605 C CA . PHE A 1 480 ? 12.992 -18.609 5.055 1 98.38 480 PHE A CA 1
ATOM 3606 C C . PHE A 1 480 ? 13.875 -17.406 5.379 1 98.38 480 PHE A C 1
ATOM 3608 O O . PHE A 1 480 ? 13.891 -16.422 4.633 1 98.38 480 PHE A O 1
ATOM 3615 N N . ASN A 1 481 ? 14.578 -17.516 6.461 1 98 481 ASN A N 1
ATOM 3616 C CA . ASN A 1 481 ? 15.453 -16.438 6.914 1 98 481 ASN A CA 1
ATOM 3617 C C . ASN A 1 481 ? 16.891 -16.672 6.469 1 98 481 ASN A C 1
ATOM 3619 O O . ASN A 1 481 ? 17.641 -17.422 7.098 1 98 481 ASN A O 1
ATOM 3623 N N . ASN A 1 482 ? 17.281 -16.031 5.43 1 96.81 482 ASN A N 1
ATOM 3624 C CA . ASN A 1 482 ? 18.656 -16.109 4.961 1 96.81 482 ASN A CA 1
ATOM 3625 C C . ASN A 1 482 ? 19.359 -14.758 5.055 1 96.81 482 ASN A C 1
ATOM 3627 O O . ASN A 1 482 ? 20.484 -14.602 4.566 1 96.81 482 ASN A O 1
ATOM 3631 N N . GLY A 1 483 ? 18.625 -13.734 5.527 1 96.75 483 GLY A N 1
ATOM 3632 C CA . GLY A 1 483 ? 19.219 -12.445 5.867 1 96.75 483 GLY A CA 1
ATOM 3633 C C . GLY A 1 483 ? 19.547 -11.602 4.652 1 96.75 483 GLY A C 1
ATOM 3634 O O . GLY A 1 483 ? 20.453 -10.773 4.691 1 96.75 483 GLY A O 1
ATOM 3635 N N . GLN A 1 484 ? 18.812 -11.797 3.561 1 97.12 484 GLN A N 1
ATOM 3636 C CA . GLN A 1 484 ? 19.141 -11.047 2.357 1 97.12 484 GLN A CA 1
ATOM 3637 C C . GLN A 1 484 ? 17.984 -11.039 1.371 1 97.12 484 GLN A C 1
ATOM 3639 O O . GLN A 1 484 ? 17.141 -11.945 1.386 1 97.12 484 GLN A O 1
ATOM 3644 N N . TRP A 1 485 ? 17.906 -10 0.543 1 97.06 485 TRP A N 1
ATOM 3645 C CA . TRP A 1 485 ? 17.109 -10.062 -0.68 1 97.06 485 TRP A CA 1
ATOM 3646 C C . TRP A 1 485 ? 17.797 -10.945 -1.724 1 97.06 485 TRP A C 1
ATOM 3648 O O . TRP A 1 485 ? 18.453 -10.438 -2.633 1 97.06 485 TRP A O 1
ATOM 3658 N N . GLY A 1 486 ? 17.547 -12.219 -1.618 1 96 486 GLY A N 1
ATOM 3659 C CA . GLY A 1 486 ? 18.328 -13.203 -2.342 1 96 486 GLY A CA 1
ATOM 3660 C C . GLY A 1 486 ? 18.219 -13.078 -3.848 1 96 486 GLY A C 1
ATOM 3661 O O . GLY A 1 486 ? 19.203 -13.203 -4.57 1 96 486 GLY A O 1
ATOM 3662 N N . ALA A 1 487 ? 17.047 -12.836 -4.371 1 94.19 487 ALA A N 1
ATOM 3663 C CA . ALA A 1 487 ? 16.844 -12.742 -5.812 1 94.19 487 ALA A CA 1
ATOM 3664 C C . ALA A 1 487 ? 17.625 -11.578 -6.402 1 94.19 487 ALA A C 1
ATOM 3666 O O . ALA A 1 487 ? 18.281 -11.727 -7.438 1 94.19 487 ALA A O 1
ATOM 3667 N N . GLU A 1 488 ? 17.578 -10.43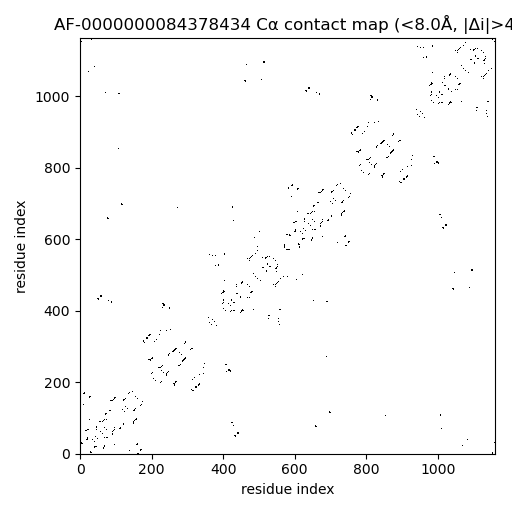 -5.754 1 94.44 488 GLU A N 1
ATOM 3668 C CA . GLU A 1 488 ? 18.281 -9.242 -6.246 1 94.44 488 GLU A CA 1
ATOM 3669 C C . GLU A 1 488 ? 19.781 -9.359 -6.02 1 94.44 488 GLU A C 1
ATOM 3671 O O . GLU A 1 488 ? 20.578 -8.867 -6.828 1 94.44 488 GLU A O 1
ATOM 3676 N N . LYS A 1 489 ? 20.125 -9.961 -4.926 1 95.56 489 LYS A N 1
ATOM 3677 C CA . LYS A 1 489 ? 21.547 -10.148 -4.645 1 95.56 489 LYS A CA 1
ATOM 3678 C C . LYS A 1 489 ? 22.203 -11.016 -5.707 1 95.56 489 LYS A C 1
ATOM 3680 O O . LYS A 1 489 ? 23.375 -10.805 -6.051 1 95.56 489 LYS A O 1
ATOM 3685 N N . LYS A 1 490 ? 21.516 -12.016 -6.188 1 95.5 490 LYS A N 1
ATOM 3686 C CA . LYS A 1 490 ? 22.031 -12.852 -7.266 1 95.5 490 LYS A CA 1
ATOM 3687 C C . LYS A 1 490 ? 22.422 -12.008 -8.477 1 95.5 490 LYS A C 1
ATOM 3689 O O . LYS A 1 490 ? 23.422 -12.281 -9.141 1 95.5 490 LYS A O 1
ATOM 3694 N N . ASN A 1 491 ? 21.609 -10.992 -8.766 1 94.94 491 ASN A N 1
ATOM 3695 C CA . ASN A 1 491 ? 21.938 -10.086 -9.859 1 94.94 491 ASN A CA 1
ATOM 3696 C C . ASN A 1 491 ? 23.203 -9.281 -9.562 1 94.94 491 ASN A C 1
ATOM 3698 O O . ASN A 1 491 ? 24 -9.016 -10.469 1 94.94 491 ASN A O 1
ATOM 3702 N N . GLN A 1 492 ? 23.422 -8.906 -8.32 1 95.75 492 GLN A N 1
ATOM 3703 C CA . GLN A 1 492 ? 24.625 -8.172 -7.949 1 95.75 492 GLN A CA 1
ATOM 3704 C C . GLN A 1 492 ? 25.859 -9.062 -8.047 1 95.75 492 GLN A C 1
ATOM 3706 O O . GLN A 1 492 ? 26.953 -8.594 -8.398 1 95.75 492 GLN A O 1
ATOM 3711 N N . VAL A 1 493 ? 25.688 -10.328 -7.77 1 95.38 493 VAL A N 1
ATOM 3712 C CA . VAL A 1 493 ? 26.766 -11.305 -7.91 1 95.38 493 VAL A CA 1
ATOM 3713 C C . VAL A 1 493 ? 27.141 -11.453 -9.383 1 95.38 493 VAL A C 1
ATOM 3715 O O . VAL A 1 493 ? 28.328 -11.43 -9.734 1 95.38 493 VAL A O 1
ATOM 3718 N N . ASP A 1 494 ? 26.141 -11.523 -10.211 1 94.44 494 ASP A N 1
ATOM 3719 C CA . ASP A 1 494 ? 26.359 -11.906 -11.609 1 94.44 494 ASP A CA 1
ATOM 3720 C C . ASP A 1 494 ? 26.781 -10.703 -12.445 1 94.44 494 ASP A C 1
ATOM 3722 O O . ASP A 1 494 ? 27.516 -10.844 -13.422 1 94.44 494 ASP A O 1
ATOM 3726 N N . PHE A 1 495 ? 26.312 -9.461 -11.992 1 94.88 495 PHE A N 1
ATOM 3727 C CA . PHE A 1 495 ? 26.453 -8.359 -12.938 1 94.88 495 PHE A CA 1
ATOM 3728 C C . PHE A 1 495 ? 27.281 -7.227 -12.336 1 94.88 495 PHE A C 1
ATOM 3730 O O . PHE A 1 495 ? 27.781 -6.363 -13.055 1 94.88 495 PHE A O 1
ATOM 3737 N N . TYR A 1 496 ? 27.5 -7.191 -11.039 1 96.12 496 TYR A N 1
ATOM 3738 C CA . TYR A 1 496 ? 28.094 -6 -10.438 1 96.12 496 TYR A CA 1
ATOM 3739 C C . TYR A 1 496 ? 29.25 -6.367 -9.523 1 96.12 496 TYR A C 1
ATOM 3741 O O . TYR A 1 496 ? 29.469 -5.723 -8.492 1 96.12 496 TYR A O 1
ATOM 3749 N N . ASN A 1 497 ? 29.969 -7.422 -9.828 1 95.94 497 ASN A N 1
ATOM 3750 C CA . ASN A 1 497 ? 31.203 -7.836 -9.172 1 95.94 497 ASN A CA 1
ATOM 3751 C C . ASN A 1 497 ? 31.047 -7.887 -7.66 1 95.94 497 ASN A C 1
ATOM 3753 O O . ASN A 1 497 ? 31.906 -7.395 -6.922 1 95.94 497 ASN A O 1
ATOM 3757 N N . ARG A 1 498 ? 29.828 -8.297 -7.207 1 95.56 498 ARG A N 1
ATOM 3758 C CA . ARG A 1 498 ? 29.516 -8.539 -5.801 1 95.56 498 ARG A CA 1
ATOM 3759 C C . ARG A 1 498 ? 29.547 -7.234 -5.004 1 95.56 498 ARG A C 1
ATOM 3761 O O . ARG A 1 498 ? 29.938 -7.23 -3.834 1 95.56 498 ARG A O 1
ATOM 3768 N N . ARG A 1 499 ? 29.359 -6.055 -5.684 1 96.5 499 ARG A N 1
ATOM 3769 C CA . ARG A 1 499 ? 29.078 -4.828 -4.953 1 96.5 499 ARG A CA 1
ATOM 3770 C C . ARG A 1 499 ? 27.641 -4.816 -4.441 1 96.5 499 ARG A C 1
ATOM 3772 O O . ARG A 1 499 ? 26.703 -4.602 -5.215 1 96.5 499 ARG A O 1
ATOM 3779 N N . PHE A 1 500 ? 27.5 -5.145 -3.166 1 95.31 500 PHE A N 1
ATOM 3780 C CA . PHE A 1 500 ? 26.188 -5.359 -2.576 1 95.31 500 PHE A CA 1
ATOM 3781 C C . PHE A 1 500 ? 25.625 -4.059 -2.006 1 95.31 500 PHE A C 1
ATOM 3783 O O . PHE A 1 500 ? 26.203 -3.488 -1.076 1 95.31 500 PHE A O 1
ATOM 3790 N N . VAL A 1 501 ? 24.531 -3.576 -2.602 1 94.94 501 VAL A N 1
ATOM 3791 C CA . VAL A 1 501 ? 23.844 -2.367 -2.172 1 94.94 501 VAL A CA 1
ATOM 3792 C C . VAL A 1 501 ? 22.391 -2.699 -1.816 1 94.94 501 VAL A C 1
ATOM 3794 O O . VAL A 1 501 ? 21.641 -3.211 -2.652 1 94.94 501 VAL A O 1
ATOM 3797 N N . GLY A 1 502 ? 22.016 -2.475 -0.604 1 93.94 502 GLY A N 1
ATOM 3798 C CA . GLY A 1 502 ? 20.625 -2.502 -0.195 1 93.94 502 GLY A CA 1
ATOM 3799 C C . GLY A 1 502 ? 20.078 -3.906 -0.05 1 93.94 502 GLY A C 1
ATOM 3800 O O . GLY A 1 502 ? 18.859 -4.094 0.084 1 93.94 502 GLY A O 1
ATOM 3801 N N . GLY A 1 503 ? 20.906 -4.945 -0.107 1 93.38 503 GLY A N 1
ATOM 3802 C CA . GLY A 1 503 ? 20.375 -6.305 -0.172 1 93.38 503 GLY A CA 1
ATOM 3803 C C . GLY A 1 503 ? 20.531 -7.062 1.134 1 93.38 503 GLY A C 1
ATOM 3804 O O . GLY A 1 503 ? 19.938 -8.125 1.312 1 93.38 503 GLY A O 1
ATOM 3805 N N . GLU A 1 504 ? 21.25 -6.539 2.059 1 93.75 504 GLU A N 1
ATOM 3806 C CA . GLU A 1 504 ? 21.5 -7.219 3.326 1 93.75 504 GLU A CA 1
ATOM 3807 C C . GLU A 1 504 ? 20.406 -6.906 4.344 1 93.75 504 GLU A C 1
ATOM 3809 O O . GLU A 1 504 ? 20.031 -5.746 4.523 1 93.75 504 GLU A O 1
ATOM 3814 N N . LEU A 1 505 ? 19.906 -7.984 4.941 1 94.69 505 LEU A N 1
ATOM 3815 C CA . LEU A 1 505 ? 18.859 -7.84 5.945 1 94.69 505 LEU A CA 1
ATOM 3816 C C . LEU A 1 505 ? 19.328 -8.359 7.301 1 94.69 505 LEU A C 1
ATOM 3818 O O . LEU A 1 505 ? 19.469 -9.562 7.496 1 94.69 505 LEU A O 1
ATOM 3822 N N . GLU A 1 506 ? 19.734 -7.496 8.164 1 91.5 506 GLU A N 1
ATOM 3823 C CA . GLU A 1 506 ? 19.922 -7.898 9.555 1 91.5 506 GLU A CA 1
ATOM 3824 C C . GLU A 1 506 ? 18.578 -8.031 10.273 1 91.5 506 GLU A C 1
ATOM 3826 O O . GLU A 1 506 ? 17.922 -7.027 10.578 1 91.5 506 GLU A O 1
ATOM 3831 N N . ASN A 1 507 ? 18.266 -9.242 10.516 1 88.06 507 ASN A N 1
ATOM 3832 C CA . ASN A 1 507 ? 16.922 -9.508 11.055 1 88.06 507 ASN A CA 1
ATOM 3833 C C . ASN A 1 507 ? 16.984 -9.891 12.531 1 88.06 507 ASN A C 1
ATOM 3835 O O . ASN A 1 507 ? 17.953 -10.508 12.977 1 88.06 507 ASN A O 1
ATOM 3839 N N . GLN A 1 508 ? 15.906 -9.578 13.172 1 91.81 508 GLN A N 1
ATOM 3840 C CA . GLN A 1 508 ? 15.617 -10.203 14.461 1 91.81 508 GLN A CA 1
ATOM 3841 C C . GLN A 1 508 ? 14.938 -11.555 14.273 1 91.81 508 GLN A C 1
ATOM 3843 O O . GLN A 1 508 ? 14.836 -12.055 13.148 1 91.81 508 GLN A O 1
ATOM 3848 N N . SER A 1 509 ? 14.625 -12.125 15.422 1 95.69 509 SER A N 1
ATOM 3849 C CA . SER A 1 509 ? 13.938 -13.414 15.367 1 95.69 509 SER A CA 1
ATOM 3850 C C . SER A 1 509 ? 12.477 -13.25 14.945 1 95.69 509 SER A C 1
ATOM 3852 O O . SER A 1 509 ? 11.672 -12.695 15.695 1 95.69 509 SER A O 1
ATOM 3854 N N . PHE A 1 510 ? 12.18 -13.758 13.789 1 98.12 510 PHE A N 1
ATOM 3855 C CA . PHE A 1 510 ? 10.797 -13.68 13.344 1 98.12 510 PHE A CA 1
ATOM 3856 C C . PHE A 1 510 ? 9.898 -14.555 14.211 1 98.12 510 PHE A C 1
ATOM 3858 O O . PHE A 1 510 ? 8.719 -14.234 14.406 1 98.12 510 PHE A O 1
ATOM 3865 N N . ALA A 1 511 ? 10.438 -15.695 14.727 1 98.44 511 ALA A N 1
ATOM 3866 C CA . ALA A 1 511 ? 9.711 -16.5 15.703 1 98.44 511 ALA A CA 1
ATOM 3867 C C . ALA A 1 511 ? 9.414 -15.688 16.969 1 98.44 511 ALA A C 1
ATOM 3869 O O . ALA A 1 511 ? 8.32 -15.781 17.531 1 98.44 511 ALA A O 1
ATOM 3870 N N . GLY A 1 512 ? 10.422 -14.945 17.422 1 98.31 512 GLY A N 1
ATOM 3871 C CA . GLY A 1 512 ? 10.219 -14.086 18.578 1 98.31 512 GLY A CA 1
ATOM 3872 C C . GLY A 1 512 ? 9.164 -13.023 18.344 1 98.31 512 GLY A C 1
ATOM 3873 O O . GLY A 1 512 ? 8.32 -12.781 19.219 1 98.31 512 GLY A O 1
ATOM 3874 N N . ILE A 1 513 ? 9.227 -12.375 17.219 1 98.5 513 ILE A N 1
ATOM 3875 C CA . ILE A 1 513 ? 8.242 -11.359 16.859 1 98.5 513 ILE A CA 1
ATOM 3876 C C . ILE A 1 513 ? 6.848 -11.984 16.828 1 98.5 513 ILE A C 1
ATOM 3878 O O . ILE A 1 513 ? 5.883 -11.383 17.312 1 98.5 513 ILE A O 1
ATOM 3882 N N . ALA A 1 514 ? 6.75 -13.203 16.25 1 98.56 514 ALA A N 1
ATOM 3883 C CA . ALA A 1 514 ? 5.477 -13.914 16.188 1 98.56 514 ALA A CA 1
ATOM 3884 C C . ALA A 1 514 ? 4.902 -14.133 17.578 1 98.56 514 ALA A C 1
ATOM 3886 O O . ALA A 1 514 ? 3.717 -13.898 17.812 1 98.56 514 ALA A O 1
ATOM 3887 N N . ARG A 1 515 ? 5.715 -14.57 18.516 1 98.56 515 ARG A N 1
ATOM 3888 C CA . ARG A 1 515 ? 5.266 -14.797 19.875 1 98.56 515 ARG A CA 1
ATOM 3889 C C . ARG A 1 515 ? 4.789 -13.492 20.531 1 98.56 515 ARG A C 1
ATOM 3891 O O . ARG A 1 515 ? 3.781 -13.477 21.234 1 98.56 515 ARG A O 1
ATOM 3898 N N . ALA A 1 516 ? 5.539 -12.43 20.234 1 98.12 516 ALA A N 1
ATOM 3899 C CA . ALA A 1 516 ? 5.148 -11.125 20.766 1 98.12 516 ALA A CA 1
ATOM 3900 C C . ALA A 1 516 ? 3.807 -10.68 20.188 1 98.12 516 ALA A C 1
ATOM 3902 O O . ALA A 1 516 ? 3.109 -9.859 20.797 1 98.12 516 ALA A O 1
ATOM 3903 N N . MET A 1 517 ? 3.383 -11.227 19.078 1 98.25 517 MET A N 1
ATOM 3904 C CA . MET A 1 517 ? 2.131 -10.844 18.438 1 98.25 517 MET A CA 1
ATOM 3905 C C . MET A 1 517 ? 1.015 -11.82 18.781 1 98.25 517 MET A C 1
ATOM 3907 O O . MET A 1 517 ? -0.104 -11.695 18.281 1 98.25 517 MET A O 1
ATOM 3911 N N . GLY A 1 518 ? 1.294 -12.82 19.562 1 98.06 518 GLY A N 1
ATOM 3912 C CA . GLY A 1 518 ? 0.261 -13.711 20.062 1 98.06 518 GLY A CA 1
ATOM 3913 C C . GLY A 1 518 ? 0.177 -15.016 19.297 1 98.06 518 GLY A C 1
ATOM 3914 O O . GLY A 1 518 ? -0.67 -15.867 19.578 1 98.06 518 GLY A O 1
ATOM 3915 N N . ALA A 1 519 ? 1.028 -15.227 18.297 1 98.75 519 ALA A N 1
ATOM 3916 C CA . ALA A 1 519 ? 1.099 -16.484 17.562 1 98.75 519 ALA A CA 1
ATOM 3917 C C . ALA A 1 519 ? 2.18 -17.391 18.125 1 98.75 519 ALA A C 1
ATOM 3919 O O . ALA A 1 519 ? 2.914 -17.016 19.031 1 98.75 519 ALA A O 1
ATOM 3920 N N . ASN A 1 520 ? 2.207 -18.641 17.656 1 98.81 520 ASN A N 1
ATOM 3921 C CA . ASN A 1 520 ? 3.344 -19.516 17.938 1 98.81 520 ASN A CA 1
ATOM 3922 C C . ASN A 1 520 ? 4.543 -19.172 17.062 1 98.81 520 ASN A C 1
ATOM 3924 O O . ASN A 1 520 ? 4.379 -18.75 15.906 1 98.81 520 ASN A O 1
ATOM 3928 N N . GLY A 1 521 ? 5.695 -19.203 17.625 1 98.75 521 GLY A N 1
ATOM 3929 C CA . GLY A 1 521 ? 6.941 -19.016 16.906 1 98.75 521 GLY A CA 1
ATOM 3930 C C . GLY A 1 521 ? 7.961 -20.109 17.156 1 98.75 521 GLY A C 1
ATOM 3931 O O . GLY A 1 521 ? 8.328 -20.359 18.297 1 98.75 521 GLY A O 1
ATOM 3932 N N . ILE A 1 522 ? 8.422 -20.75 16.062 1 98.25 522 ILE A N 1
ATOM 3933 C CA . ILE A 1 522 ? 9.398 -21.828 16.141 1 98.25 522 ILE A CA 1
ATOM 3934 C C . ILE A 1 522 ? 10.586 -21.531 15.227 1 98.25 522 ILE A C 1
ATOM 3936 O O . ILE A 1 522 ? 10.406 -21.094 14.086 1 98.25 522 ILE A O 1
ATOM 3940 N N . THR A 1 523 ? 11.742 -21.656 15.727 1 98.25 523 THR A N 1
ATOM 3941 C CA . THR A 1 523 ? 12.945 -21.547 14.906 1 98.25 523 THR A CA 1
ATOM 3942 C C . THR A 1 523 ? 13.508 -22.922 14.586 1 98.25 523 THR A C 1
ATOM 3944 O O . THR A 1 523 ? 13.648 -23.766 15.477 1 98.25 523 THR A O 1
ATOM 3947 N N . VAL A 1 524 ? 13.773 -23.188 13.352 1 98.25 524 VAL A N 1
ATOM 3948 C CA . VAL A 1 524 ? 14.328 -24.453 12.891 1 98.25 524 VAL A CA 1
ATOM 3949 C C . VAL A 1 524 ? 15.672 -24.219 12.211 1 98.25 524 VAL A C 1
ATOM 3951 O O . VAL A 1 524 ? 15.766 -23.438 11.25 1 98.25 524 VAL A O 1
ATOM 3954 N N . SER A 1 525 ? 16.75 -24.938 12.617 1 95.56 525 SER A N 1
ATOM 3955 C CA . SER A 1 525 ? 18.078 -24.734 12.062 1 95.56 525 SER A CA 1
ATOM 3956 C C . SER A 1 525 ? 18.641 -26.031 11.5 1 95.56 525 SER A C 1
ATOM 3958 O O . SER A 1 525 ? 19.719 -26.031 10.898 1 95.56 525 SER A O 1
ATOM 3960 N N . ASP A 1 526 ? 17.969 -27.109 11.734 1 96.19 526 ASP A N 1
ATOM 3961 C CA . ASP A 1 526 ? 18.375 -28.422 11.227 1 96.19 526 ASP A CA 1
ATOM 3962 C C . ASP A 1 526 ? 17.312 -29.016 10.305 1 96.19 526 ASP A C 1
ATOM 3964 O O . ASP A 1 526 ? 16.125 -28.969 10.617 1 96.19 526 ASP A O 1
ATOM 3968 N N . VAL A 1 527 ? 17.797 -29.609 9.25 1 96.5 527 VAL A N 1
ATOM 3969 C CA . VAL A 1 527 ? 16.891 -30.141 8.227 1 96.5 527 VAL A CA 1
ATOM 3970 C C . VAL A 1 527 ? 16.016 -31.219 8.836 1 96.5 527 VAL A C 1
ATOM 3972 O O . VAL A 1 527 ? 14.836 -31.359 8.469 1 96.5 527 VAL A O 1
ATOM 3975 N N . ALA A 1 528 ? 16.516 -31.984 9.742 1 96.94 528 ALA A N 1
ATOM 3976 C CA . ALA A 1 528 ? 15.781 -33.094 10.359 1 96.94 528 ALA A CA 1
ATOM 3977 C C . ALA A 1 528 ? 14.562 -32.562 11.125 1 96.94 528 ALA A C 1
ATOM 3979 O O . ALA A 1 528 ? 13.602 -33.312 11.352 1 96.94 528 ALA A O 1
ATOM 3980 N N . ASP A 1 529 ? 14.586 -31.297 11.484 1 98.06 529 ASP A N 1
ATOM 3981 C CA . ASP A 1 529 ? 13.523 -30.719 12.305 1 98.06 529 ASP A CA 1
ATOM 3982 C C . ASP A 1 529 ? 12.469 -30.047 11.438 1 98.06 529 ASP A C 1
ATOM 3984 O O . ASP A 1 529 ? 11.398 -29.672 11.93 1 98.06 529 ASP A O 1
ATOM 3988 N N . VAL A 1 530 ? 12.719 -29.906 10.148 1 98.44 530 VAL A N 1
ATOM 3989 C CA . VAL A 1 530 ? 11.805 -29.172 9.273 1 98.44 530 VAL A CA 1
ATOM 3990 C C . VAL A 1 530 ? 10.461 -29.875 9.211 1 98.44 530 VAL A C 1
ATOM 3992 O O . VAL A 1 530 ? 9.414 -29.266 9.43 1 98.44 530 VAL A O 1
ATOM 3995 N N . GLY A 1 531 ? 10.43 -31.156 8.859 1 98.25 531 GLY A N 1
ATOM 3996 C CA . GLY A 1 531 ? 9.211 -31.938 8.789 1 98.25 531 GLY A CA 1
ATOM 3997 C C . GLY A 1 531 ? 8.414 -31.922 10.078 1 98.25 531 GLY A C 1
ATOM 3998 O O . GLY A 1 531 ? 7.242 -31.531 10.086 1 98.25 531 GLY A O 1
ATOM 3999 N N . PRO A 1 532 ? 9.023 -32.312 11.203 1 98.38 532 PRO A N 1
ATOM 4000 C CA . PRO A 1 532 ? 8.344 -32.281 12.5 1 98.38 532 PRO A CA 1
ATOM 4001 C C . PRO A 1 532 ? 7.793 -30.922 12.875 1 98.38 532 PRO A C 1
ATOM 4003 O O . PRO A 1 532 ? 6.688 -30.812 13.414 1 98.38 532 PRO A O 1
ATOM 4006 N N . ALA A 1 533 ? 8.57 -29.875 12.594 1 98.62 533 ALA A N 1
ATOM 4007 C CA . ALA A 1 533 ? 8.109 -28.531 12.898 1 98.62 533 ALA A CA 1
ATOM 4008 C C . ALA A 1 533 ? 6.852 -28.188 12.109 1 98.62 533 ALA A C 1
ATOM 4010 O O . ALA A 1 533 ? 5.922 -27.562 12.641 1 98.62 533 ALA A O 1
ATOM 4011 N N . LEU A 1 534 ? 6.855 -28.516 10.836 1 98.75 534 LEU A N 1
ATOM 4012 C CA . LEU A 1 534 ? 5.672 -28.281 10.016 1 98.75 534 LEU A CA 1
ATOM 4013 C C . LEU A 1 534 ? 4.484 -29.078 10.531 1 98.75 534 LEU A C 1
ATOM 4015 O O . LEU A 1 534 ? 3.363 -28.562 10.602 1 98.75 534 LEU A O 1
ATOM 4019 N N . ASP A 1 535 ? 4.711 -30.359 10.867 1 98.38 535 ASP A N 1
ATOM 4020 C CA . ASP A 1 535 ? 3.65 -31.203 11.398 1 98.3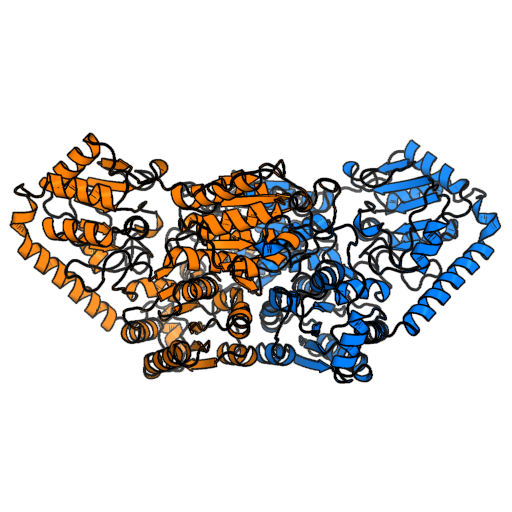8 535 ASP A CA 1
ATOM 4021 C C . ASP A 1 535 ? 3.043 -30.609 12.656 1 98.38 535 ASP A C 1
ATOM 4023 O O . ASP A 1 535 ? 1.82 -30.562 12.805 1 98.38 535 ASP A O 1
ATOM 4027 N N . ASP A 1 536 ? 3.918 -30.188 13.523 1 98.56 536 ASP A N 1
ATOM 4028 C CA . ASP A 1 536 ? 3.461 -29.547 14.758 1 98.56 536 ASP A CA 1
ATOM 4029 C C . ASP A 1 536 ? 2.641 -28.297 14.469 1 98.56 536 ASP A C 1
ATOM 4031 O O . ASP A 1 536 ? 1.595 -28.078 15.078 1 98.56 536 ASP A O 1
ATOM 4035 N N . ALA A 1 537 ? 3.131 -27.469 13.555 1 98.88 537 ALA A N 1
ATOM 4036 C CA . ALA A 1 537 ? 2.443 -26.234 13.195 1 98.88 537 ALA A CA 1
ATOM 4037 C C . ALA A 1 537 ? 1.064 -26.531 12.602 1 98.88 537 ALA A C 1
ATOM 4039 O O . ALA A 1 537 ? 0.092 -25.844 12.914 1 98.88 537 ALA A O 1
ATOM 4040 N N . LEU A 1 538 ? 0.96 -27.531 11.797 1 98.75 538 LEU A N 1
ATOM 4041 C CA . LEU A 1 538 ? -0.302 -27.875 11.148 1 98.75 538 LEU A CA 1
ATOM 4042 C C . LEU A 1 538 ? -1.28 -28.484 12.148 1 98.75 538 LEU A C 1
ATOM 4044 O O . LEU A 1 538 ? -2.49 -28.281 12.039 1 98.75 538 LEU A O 1
ATOM 4048 N N . GLN A 1 539 ? -0.757 -29.25 13.078 1 98.31 539 GLN A N 1
ATOM 4049 C CA . GLN A 1 539 ? -1.615 -29.766 14.141 1 98.31 539 GLN A CA 1
ATOM 4050 C C . GLN A 1 539 ? -2.186 -28.625 14.984 1 98.31 539 GLN A C 1
ATOM 4052 O O . GLN A 1 539 ? -3.383 -28.594 15.273 1 98.31 539 GLN A O 1
ATOM 4057 N N . ALA A 1 540 ? -1.303 -27.719 15.312 1 98.69 540 ALA A N 1
ATOM 4058 C CA . ALA A 1 540 ? -1.755 -26.547 16.062 1 98.69 540 ALA A CA 1
ATOM 4059 C C . ALA A 1 540 ? -2.797 -25.766 15.266 1 98.69 540 ALA A C 1
ATOM 4061 O O . ALA A 1 540 ? -3.764 -25.25 15.836 1 98.69 540 ALA A O 1
ATOM 4062 N N . GLN A 1 541 ? -2.629 -25.656 13.969 1 98.81 541 GLN A N 1
ATOM 4063 C CA . GLN A 1 541 ? -3.543 -24.938 13.078 1 98.81 541 GLN A CA 1
ATOM 4064 C C . GLN A 1 541 ? -4.918 -25.609 13.062 1 98.81 541 GLN A C 1
ATOM 4066 O O . GLN A 1 541 ? -5.938 -24.938 13.25 1 98.81 541 GLN A O 1
ATOM 4071 N N . GLN A 1 542 ? -4.965 -26.922 12.844 1 98.19 542 GLN A N 1
ATOM 4072 C CA . GLN A 1 542 ? -6.195 -27.656 12.562 1 98.19 542 GLN A CA 1
ATOM 4073 C C . GLN A 1 542 ? -6.93 -28.016 13.852 1 98.19 542 GLN A C 1
ATOM 4075 O O . GLN A 1 542 ? -8.156 -28.062 13.883 1 98.19 542 GLN A O 1
ATOM 4080 N N . LYS A 1 543 ? -6.164 -28.172 14.953 1 97.81 543 LYS A N 1
ATOM 4081 C CA . LYS A 1 543 ? -6.781 -28.688 16.172 1 97.81 543 LYS A CA 1
ATOM 4082 C C . LYS A 1 543 ? -6.93 -27.578 17.219 1 97.81 543 LYS A C 1
ATOM 4084 O O . LYS A 1 543 ? -7.945 -27.516 17.922 1 97.81 543 LYS A O 1
ATOM 4089 N N . ASP A 1 544 ? -5.949 -26.734 17.297 1 97.56 544 ASP A N 1
ATOM 4090 C CA . ASP A 1 544 ? -5.941 -25.75 18.375 1 97.56 544 ASP A CA 1
ATOM 4091 C C . ASP A 1 544 ? -6.375 -24.375 17.875 1 97.56 544 ASP A C 1
ATOM 4093 O O . ASP A 1 544 ? -6.586 -23.469 18.672 1 97.56 544 ASP A O 1
ATOM 4097 N N . GLY A 1 545 ? -6.469 -24.203 16.547 1 97.94 545 GLY A N 1
ATOM 4098 C CA . GLY A 1 545 ? -6.836 -22.906 15.992 1 97.94 545 GLY A CA 1
ATOM 4099 C C . GLY A 1 545 ? -5.75 -21.859 16.156 1 97.94 545 GLY A C 1
ATOM 4100 O O . GLY A 1 545 ? -6.047 -20.688 16.344 1 97.94 545 GLY A O 1
ATOM 4101 N N . ALA A 1 546 ? -4.465 -22.281 16.141 1 98.62 546 ALA A N 1
ATOM 4102 C CA . ALA A 1 546 ? -3.354 -21.375 16.375 1 98.62 546 ALA A CA 1
ATOM 4103 C C . ALA A 1 546 ? -2.584 -21.094 15.086 1 98.62 546 ALA A C 1
ATOM 4105 O O . ALA A 1 546 ? -2.408 -21.984 14.258 1 98.62 546 ALA A O 1
ATOM 4106 N N . THR A 1 547 ? -2.215 -19.859 14.953 1 98.88 547 THR A N 1
ATOM 4107 C CA . THR A 1 547 ? -1.279 -19.484 13.906 1 98.88 547 THR A CA 1
ATOM 4108 C C . THR A 1 547 ? 0.161 -19.719 14.352 1 98.88 547 THR A C 1
ATOM 4110 O O . THR A 1 547 ? 0.521 -19.406 15.492 1 98.88 547 THR A O 1
ATOM 4113 N N . THR A 1 548 ? 1.001 -20.328 13.5 1 98.94 548 THR A N 1
ATOM 4114 C CA . THR A 1 548 ? 2.395 -20.609 13.828 1 98.94 548 THR A CA 1
ATOM 4115 C C . THR A 1 548 ? 3.322 -20.062 12.742 1 98.94 548 THR A C 1
ATOM 4117 O O . THR A 1 548 ? 3.092 -20.281 11.555 1 98.94 548 THR A O 1
ATOM 4120 N N . ILE A 1 549 ? 4.312 -19.328 13.172 1 98.94 549 ILE A N 1
ATOM 4121 C CA . ILE A 1 549 ? 5.402 -18.906 12.297 1 98.94 549 ILE A CA 1
ATOM 4122 C C . ILE A 1 549 ? 6.613 -19.812 12.5 1 98.94 549 ILE A C 1
ATOM 4124 O O . ILE A 1 549 ? 7.172 -19.875 13.602 1 98.94 549 ILE A O 1
ATOM 4128 N N . VAL A 1 550 ? 6.938 -20.531 11.453 1 98.88 550 VAL A N 1
ATOM 4129 C CA . VAL A 1 550 ? 8.117 -21.391 11.453 1 98.88 550 VAL A CA 1
ATOM 4130 C C . VAL A 1 550 ? 9.281 -20.672 10.766 1 98.88 550 VAL A C 1
ATOM 4132 O O . VAL A 1 550 ? 9.305 -20.547 9.539 1 98.88 550 VAL A O 1
ATOM 4135 N N . GLU A 1 551 ? 10.18 -20.219 11.555 1 98.62 551 GLU A N 1
ATOM 4136 C CA . GLU A 1 551 ? 11.375 -19.547 11.055 1 98.62 551 GLU A CA 1
ATOM 4137 C C . GLU A 1 551 ? 12.469 -20.547 10.695 1 98.62 551 GLU A C 1
ATOM 4139 O O . GLU A 1 551 ? 13.055 -21.172 11.586 1 98.62 551 GLU A O 1
ATOM 4144 N N . VAL A 1 552 ? 12.695 -20.688 9.414 1 98.56 552 VAL A N 1
ATOM 4145 C CA . VAL A 1 552 ? 13.688 -21.625 8.914 1 98.56 552 VAL A CA 1
ATOM 4146 C C . VAL A 1 552 ? 14.984 -20.891 8.602 1 98.56 552 VAL A C 1
ATOM 4148 O O . VAL A 1 552 ? 15.023 -20.047 7.711 1 98.56 552 VAL A O 1
ATOM 4151 N N . MET A 1 553 ? 16.062 -21.266 9.297 1 98 553 MET A N 1
ATOM 4152 C CA . MET A 1 553 ? 17.359 -20.609 9.109 1 98 553 MET A CA 1
ATOM 4153 C C . MET A 1 553 ? 18.125 -21.25 7.949 1 98 553 MET A C 1
ATOM 4155 O O . MET A 1 553 ? 18.484 -22.422 8 1 98 553 MET A O 1
ATOM 4159 N N . CYS A 1 554 ? 18.344 -20.438 6.891 1 97.44 554 CYS A N 1
ATOM 4160 C CA . CYS A 1 554 ? 18.953 -20.953 5.664 1 97.44 554 CYS A CA 1
ATOM 4161 C C . CYS A 1 554 ? 20.266 -20.25 5.363 1 97.44 554 CYS A C 1
ATOM 4163 O O . CYS A 1 554 ? 20.484 -19.109 5.809 1 97.44 554 CYS A O 1
ATOM 4165 N N . THR A 1 555 ? 21.156 -20.922 4.641 1 97.44 555 THR A N 1
ATOM 4166 C CA . THR A 1 555 ? 22.375 -20.312 4.133 1 97.44 555 THR A CA 1
ATOM 4167 C C . THR A 1 555 ? 22.031 -19.219 3.111 1 97.44 555 THR A C 1
ATOM 4169 O O . THR A 1 555 ? 20.891 -19.109 2.674 1 97.44 555 THR A O 1
ATOM 4172 N N . GLN A 1 556 ? 23.031 -18.484 2.707 1 96.94 556 GLN A N 1
ATOM 4173 C CA . GLN A 1 556 ? 22.859 -17.406 1.748 1 96.94 556 GLN A CA 1
ATOM 4174 C C . GLN A 1 556 ? 23.109 -17.891 0.322 1 96.94 556 GLN A C 1
ATOM 4176 O O . GLN A 1 556 ? 23.312 -17.078 -0.584 1 96.94 556 GLN A O 1
ATOM 4181 N N . GLU A 1 557 ? 23.219 -19.234 0.182 1 97.19 557 GLU A N 1
ATOM 4182 C CA . GLU A 1 557 ? 23.391 -19.719 -1.186 1 97.19 557 GLU A CA 1
ATOM 4183 C C . GLU A 1 557 ? 22.234 -19.266 -2.076 1 97.19 557 GLU A C 1
ATOM 4185 O O . GLU A 1 557 ? 21.109 -19.062 -1.6 1 97.19 557 GLU A O 1
ATOM 4190 N N . LEU A 1 558 ? 22.484 -19 -3.338 1 95.06 558 LEU A N 1
ATOM 4191 C CA . LEU A 1 558 ? 21.531 -18.406 -4.27 1 95.06 558 LEU A CA 1
ATOM 4192 C C . LEU A 1 558 ? 21.297 -19.328 -5.465 1 95.06 558 LEU A C 1
ATOM 4194 O O . LEU A 1 558 ? 22.25 -19.828 -6.059 1 95.06 558 LEU A O 1
ATOM 4198 N N . GLY A 1 559 ? 19.984 -19.547 -5.676 1 90.19 559 GLY A N 1
ATOM 4199 C CA . GLY A 1 559 ? 19.656 -20.234 -6.918 1 90.19 559 GLY A CA 1
ATOM 4200 C C . GLY A 1 559 ? 19.891 -19.375 -8.148 1 90.19 559 GLY A C 1
ATOM 4201 O O . GLY A 1 559 ? 20.328 -18.234 -8.039 1 90.19 559 GLY A O 1
ATOM 4202 N N . ASP A 1 560 ? 19.672 -19.938 -9.328 1 84.56 560 ASP A N 1
ATOM 4203 C CA . ASP A 1 560 ? 19.859 -19.25 -10.602 1 84.56 560 ASP A CA 1
ATOM 4204 C C . ASP A 1 560 ? 19.031 -17.969 -10.664 1 84.56 560 ASP A C 1
ATOM 4206 O O . ASP A 1 560 ? 17.984 -17.875 -10.016 1 84.56 560 ASP A O 1
ATOM 4210 N N . PRO A 1 561 ? 19.531 -17.031 -11.406 1 78.69 561 PRO A N 1
ATOM 4211 C CA . PRO A 1 561 ? 18.75 -15.797 -11.523 1 78.69 561 PRO A CA 1
ATOM 4212 C C . PRO A 1 561 ? 17.438 -16 -12.273 1 78.69 561 PRO A C 1
ATOM 4214 O O . PRO A 1 561 ? 17.312 -16.922 -13.07 1 78.69 561 PRO A O 1
ATOM 4217 N N . PHE A 1 562 ? 16.453 -15.148 -11.977 1 70.25 562 PHE A N 1
ATOM 4218 C CA . PHE A 1 562 ? 15.164 -15.195 -12.648 1 70.25 562 PHE A CA 1
ATOM 4219 C C . PHE A 1 562 ? 15.328 -15.023 -14.156 1 70.25 562 PHE A C 1
ATOM 4221 O O . PHE A 1 562 ? 14.758 -15.781 -14.938 1 70.25 562 PHE A O 1
ATOM 4228 N N . ARG A 1 563 ? 16.047 -13.914 -14.414 1 69.62 563 ARG A N 1
ATOM 4229 C CA . ARG A 1 563 ? 16.234 -13.562 -15.82 1 69.62 563 ARG A CA 1
ATOM 4230 C C . ARG A 1 563 ? 17.688 -13.211 -16.109 1 69.62 563 ARG A C 1
ATOM 4232 O O . ARG A 1 563 ? 18.188 -12.172 -15.672 1 69.62 563 ARG A O 1
ATOM 4239 N N . ARG A 1 564 ? 18.25 -14 -16.891 1 67.31 564 ARG A N 1
ATOM 4240 C CA . ARG A 1 564 ? 19.625 -13.719 -17.266 1 67.31 564 ARG A CA 1
ATOM 4241 C C . ARG A 1 564 ? 19.688 -12.578 -18.281 1 67.31 564 ARG A C 1
ATOM 4243 O O . ARG A 1 564 ? 20.719 -11.906 -18.406 1 67.31 564 ARG A O 1
ATOM 4250 N N . ASP A 1 565 ? 18.562 -12.344 -18.875 1 70.75 565 ASP A N 1
ATOM 4251 C CA . ASP A 1 565 ? 18.562 -11.352 -19.953 1 70.75 565 ASP A CA 1
ATOM 4252 C C . ASP A 1 565 ? 18.031 -10.008 -19.438 1 70.75 565 ASP A C 1
ATOM 4254 O O . ASP A 1 565 ? 17.828 -9.078 -20.234 1 70.75 565 ASP A O 1
ATOM 4258 N N . ALA A 1 566 ? 17.891 -9.945 -18.141 1 76.06 566 ALA A N 1
ATOM 4259 C CA . ALA A 1 566 ? 17.25 -8.742 -17.625 1 76.06 566 ALA A CA 1
ATOM 4260 C C . ALA A 1 566 ? 18.266 -7.617 -17.438 1 76.06 566 ALA A C 1
ATOM 4262 O O . ALA A 1 566 ? 17.891 -6.441 -17.422 1 76.06 566 ALA A O 1
ATOM 4263 N N . LEU A 1 567 ? 19.484 -7.922 -17.312 1 89.06 567 LEU A N 1
ATOM 4264 C CA . LEU A 1 567 ? 20.516 -6.93 -17.047 1 89.06 567 LEU A CA 1
ATOM 4265 C C . LEU A 1 567 ? 21.641 -7.047 -18.078 1 89.06 567 LEU A C 1
ATOM 4267 O O . LEU A 1 567 ? 21.766 -8.062 -18.75 1 89.06 567 LEU A O 1
ATOM 4271 N N . SER A 1 568 ? 22.328 -5.941 -18.266 1 91.44 568 SER A N 1
ATOM 4272 C CA . SER A 1 568 ? 23.562 -5.918 -19.047 1 91.44 568 SER A CA 1
ATOM 4273 C C . SER A 1 568 ? 24.766 -5.582 -18.156 1 91.44 568 SER A C 1
ATOM 4275 O O . SER A 1 568 ? 24.609 -4.984 -17.094 1 91.44 568 SER A O 1
ATOM 4277 N N . LYS A 1 569 ? 25.906 -6.012 -18.625 1 93.12 569 LYS A N 1
ATOM 4278 C CA . LYS A 1 569 ? 27.125 -5.656 -17.906 1 93.12 569 LYS A CA 1
ATOM 4279 C C . LYS A 1 569 ? 27.312 -4.141 -17.844 1 93.12 569 LYS A C 1
ATOM 4281 O O . LYS A 1 569 ? 27.062 -3.445 -18.828 1 93.12 569 LYS A O 1
ATOM 4286 N N . PRO A 1 570 ? 27.719 -3.633 -16.688 1 95.44 570 PRO A N 1
ATOM 4287 C CA . PRO A 1 570 ? 27.844 -2.182 -16.547 1 95.44 570 PRO A CA 1
ATOM 4288 C C . PRO A 1 570 ? 28.938 -1.59 -17.438 1 95.44 570 PRO A C 1
ATOM 4290 O O . PRO A 1 570 ? 30 -2.195 -17.609 1 95.44 570 PRO A O 1
ATOM 4293 N N . VAL A 1 571 ? 28.672 -0.49 -18.031 1 97.19 571 VAL A N 1
ATOM 4294 C CA . VAL A 1 571 ? 29.609 0.372 -18.734 1 97.19 571 VAL A CA 1
ATOM 4295 C C . VAL A 1 571 ? 29.688 1.73 -18.047 1 97.19 571 VAL A C 1
ATOM 4297 O O . VAL A 1 571 ? 28.672 2.268 -17.594 1 97.19 571 VAL A O 1
ATOM 4300 N N . ARG A 1 572 ? 30.984 2.225 -17.875 1 97.94 572 ARG A N 1
ATOM 4301 C CA . ARG A 1 572 ? 31.188 3.516 -17.234 1 97.94 572 ARG A CA 1
ATOM 4302 C C . ARG A 1 572 ? 32.094 4.406 -18.062 1 97.94 572 ARG A C 1
ATOM 4304 O O . ARG A 1 572 ? 33.125 3.955 -18.562 1 97.94 572 ARG A O 1
ATOM 4311 N N . TYR A 1 573 ? 31.656 5.645 -18.234 1 97.56 573 TYR A N 1
ATOM 4312 C CA . TYR A 1 573 ? 32.438 6.578 -19.031 1 97.56 573 TYR A CA 1
ATOM 4313 C C . TYR A 1 573 ? 33 7.695 -18.156 1 97.56 573 TYR A C 1
ATOM 4315 O O . TYR A 1 573 ? 34.062 8.258 -18.469 1 97.56 573 TYR A O 1
ATOM 4323 N N . LEU A 1 574 ? 32.312 8.031 -17.047 1 97.69 574 LEU A N 1
ATOM 4324 C CA . LEU A 1 574 ? 32.781 9.07 -16.156 1 97.69 574 LEU A CA 1
ATOM 4325 C C . LEU A 1 574 ? 33.906 8.531 -15.25 1 97.69 574 LEU A C 1
ATOM 4327 O O . LEU A 1 574 ? 33.812 7.418 -14.742 1 97.69 574 LEU A O 1
ATOM 4331 N N . GLU A 1 575 ? 34.906 9.328 -14.984 1 97.44 575 GLU A N 1
ATOM 4332 C CA . GLU A 1 575 ? 36.094 8.914 -14.273 1 97.44 575 GLU A CA 1
ATOM 4333 C C . GLU A 1 575 ? 35.781 8.414 -12.867 1 97.44 575 GLU A C 1
ATOM 4335 O O . GLU A 1 575 ? 36.281 7.383 -12.438 1 97.44 575 GLU A O 1
ATOM 4340 N N . LYS A 1 576 ? 34.969 9 -12.188 1 96.62 576 LYS A N 1
ATOM 4341 C CA . LYS A 1 576 ? 34.688 8.688 -10.789 1 96.62 576 LYS A CA 1
ATOM 4342 C C . LYS A 1 576 ? 33.969 7.348 -10.648 1 96.62 576 LYS A C 1
ATOM 4344 O O . LYS A 1 576 ? 33.938 6.758 -9.57 1 96.62 576 LYS A O 1
ATOM 4349 N N . TYR A 1 577 ? 33.438 6.812 -11.82 1 97.94 577 TYR A N 1
ATOM 4350 C CA . TYR A 1 577 ? 32.688 5.559 -11.75 1 97.94 577 TYR A CA 1
ATOM 4351 C C . TYR A 1 577 ? 33.469 4.426 -12.414 1 97.94 577 TYR A C 1
ATOM 4353 O O . TYR A 1 577 ? 33.031 3.281 -12.438 1 97.94 577 TYR A O 1
ATOM 4361 N N . GLN A 1 578 ? 34.625 4.605 -12.898 1 96.38 578 GLN A N 1
ATOM 4362 C CA . GLN A 1 578 ? 35.375 3.674 -13.734 1 96.38 578 GLN A CA 1
ATOM 4363 C C . GLN A 1 578 ? 35.656 2.379 -12.984 1 96.38 578 GLN A C 1
ATOM 4365 O O . GLN A 1 578 ? 35.781 1.316 -13.602 1 96.38 578 GLN A O 1
ATOM 4370 N N . GLN A 1 579 ? 35.656 2.459 -11.688 1 95.44 579 GLN A N 1
ATOM 4371 C CA . GLN A 1 579 ? 35.969 1.267 -10.906 1 95.44 579 GLN A CA 1
ATOM 4372 C C . GLN A 1 579 ? 34.719 0.438 -10.664 1 95.44 579 GLN A C 1
ATOM 4374 O O . GLN A 1 579 ? 34.781 -0.695 -10.188 1 95.44 579 GLN A O 1
ATOM 4379 N N . TYR A 1 580 ? 33.625 0.891 -11.016 1 96.69 580 TYR A N 1
ATOM 4380 C CA . TYR A 1 580 ? 32.344 0.234 -10.75 1 96.69 580 TYR A CA 1
ATOM 4381 C C . TYR A 1 580 ? 31.844 -0.505 -11.984 1 96.69 580 TYR A C 1
ATOM 4383 O O . TYR A 1 580 ? 30.766 -0.197 -12.508 1 96.69 580 TYR A O 1
ATOM 4391 N N . VAL A 1 581 ? 32.688 -1.462 -12.531 1 95.25 581 VAL A N 1
ATOM 4392 C CA . VAL A 1 581 ? 32.344 -2.307 -13.672 1 95.25 581 VAL A CA 1
ATOM 4393 C C . VAL A 1 581 ? 32.469 -3.777 -13.273 1 95.25 581 VAL A C 1
ATOM 4395 O O . VAL A 1 581 ? 33.188 -4.125 -12.336 1 95.25 581 VAL A O 1
ATOM 4398 N N . MET B 1 1 ? 28.531 9.688 -21.484 1 97.31 1 MET B N 1
ATOM 4399 C CA . MET B 1 1 ? 28.172 8.953 -20.281 1 97.31 1 MET B CA 1
ATOM 4400 C C . MET B 1 1 ? 27.062 7.941 -20.562 1 97.31 1 MET B C 1
ATOM 4402 O O . MET B 1 1 ? 26.578 7.859 -21.688 1 97.31 1 MET B O 1
ATOM 4406 N N . THR B 1 2 ? 26.766 7.031 -19.672 1 98.25 2 THR B N 1
ATOM 4407 C CA . THR B 1 2 ? 25.594 6.156 -19.766 1 98.25 2 THR B CA 1
ATOM 4408 C C . THR B 1 2 ? 24.344 6.852 -19.234 1 98.25 2 THR B C 1
ATOM 4410 O O . THR B 1 2 ? 24.453 7.832 -18.5 1 98.25 2 THR B O 1
ATOM 4413 N N . PRO B 1 3 ? 23.141 6.395 -19.641 1 98.5 3 PRO B N 1
ATOM 4414 C CA . PRO B 1 3 ? 21.922 6.949 -19.047 1 98.5 3 PRO B CA 1
ATOM 4415 C C . PRO B 1 3 ? 21.891 6.801 -17.531 1 98.5 3 PRO B C 1
ATOM 4417 O O . PRO B 1 3 ? 21.375 7.684 -16.828 1 98.5 3 PRO B O 1
ATOM 4420 N N . SER B 1 4 ? 22.406 5.723 -17.016 1 98.69 4 SER B N 1
ATOM 4421 C CA . SER B 1 4 ? 22.5 5.566 -15.57 1 98.69 4 SER B CA 1
ATOM 4422 C C . SER B 1 4 ? 23.359 6.664 -14.953 1 98.69 4 SER B C 1
ATOM 4424 O O . SER B 1 4 ? 23 7.234 -13.922 1 98.69 4 SER B O 1
ATOM 4426 N N . GLU B 1 5 ? 24.531 6.922 -15.57 1 98.75 5 GLU B N 1
ATOM 4427 C CA . GLU B 1 5 ? 25.406 7.996 -15.102 1 98.75 5 GLU B CA 1
ATOM 4428 C C . GLU B 1 5 ? 24.703 9.352 -15.188 1 98.75 5 GLU B C 1
ATOM 4430 O O . GLU B 1 5 ? 24.781 10.156 -14.266 1 98.75 5 GLU B O 1
ATOM 4435 N N . ALA B 1 6 ? 23.984 9.586 -16.281 1 98.81 6 ALA B N 1
ATOM 4436 C CA . ALA B 1 6 ? 23.266 10.844 -16.469 1 98.81 6 ALA B CA 1
ATOM 4437 C C . ALA B 1 6 ? 22.172 11.016 -15.414 1 98.81 6 ALA B C 1
ATOM 4439 O O . ALA B 1 6 ? 21.984 12.117 -14.891 1 98.81 6 ALA B O 1
ATOM 4440 N N . PHE B 1 7 ? 21.422 9.961 -15.148 1 98.81 7 PHE B N 1
ATOM 4441 C CA . PHE B 1 7 ? 20.391 9.945 -14.125 1 98.81 7 PHE B CA 1
ATOM 4442 C C . PHE B 1 7 ? 20.969 10.305 -12.758 1 98.81 7 PHE B C 1
ATOM 4444 O O . PHE B 1 7 ? 20.5 11.242 -12.109 1 98.81 7 PHE B O 1
ATOM 4451 N N . VAL B 1 8 ? 22.031 9.664 -12.352 1 98.88 8 VAL B N 1
ATOM 4452 C CA . VAL B 1 8 ? 22.641 9.82 -11.031 1 98.88 8 VAL B CA 1
ATOM 4453 C C . VAL B 1 8 ? 23.25 11.211 -10.914 1 98.88 8 VAL B C 1
ATOM 4455 O O . VAL B 1 8 ? 23.047 11.914 -9.922 1 98.88 8 VAL B O 1
ATOM 4458 N N . GLU B 1 9 ? 23.984 11.656 -11.953 1 98.81 9 GLU B N 1
ATOM 4459 C CA . GLU B 1 9 ? 24.641 12.961 -11.914 1 98.81 9 GLU B CA 1
ATOM 4460 C C . GLU B 1 9 ? 23.609 14.086 -11.891 1 98.81 9 GLU B C 1
ATOM 4462 O O . GLU B 1 9 ? 23.844 15.133 -11.281 1 98.81 9 GLU B O 1
ATOM 4467 N N . THR B 1 10 ? 22.453 13.867 -12.562 1 98.88 10 THR B N 1
ATOM 4468 C CA . THR B 1 10 ? 21.391 14.875 -12.508 1 98.88 10 THR B CA 1
ATOM 4469 C C . THR B 1 10 ? 20.812 14.969 -11.094 1 98.88 10 THR B C 1
ATOM 4471 O O . THR B 1 10 ? 20.516 16.062 -10.609 1 98.88 10 THR B O 1
ATOM 4474 N N . MET B 1 11 ? 20.656 13.82 -10.414 1 98.88 11 MET B N 1
ATOM 4475 C CA . MET B 1 11 ? 20.203 13.836 -9.023 1 98.88 11 MET B CA 1
ATOM 4476 C C . MET B 1 11 ? 21.219 14.547 -8.125 1 98.88 11 MET B C 1
ATOM 4478 O O . MET B 1 11 ? 20.828 15.312 -7.246 1 98.88 11 MET B O 1
ATOM 4482 N N . VAL B 1 12 ? 22.484 14.273 -8.398 1 98.69 12 VAL B N 1
ATOM 4483 C CA . VAL B 1 12 ? 23.547 14.938 -7.637 1 98.69 12 VAL B CA 1
ATOM 4484 C C . VAL B 1 12 ? 23.469 16.453 -7.848 1 98.69 12 VAL B C 1
ATOM 4486 O O . VAL B 1 12 ? 23.562 17.219 -6.891 1 98.69 12 VAL B O 1
ATOM 4489 N N . ALA B 1 13 ? 23.297 16.828 -9.109 1 98.62 13 ALA B N 1
ATOM 4490 C CA . ALA B 1 13 ? 23.188 18.25 -9.43 1 98.62 13 ALA B CA 1
ATOM 4491 C C . ALA B 1 13 ? 22 18.891 -8.703 1 98.62 13 ALA B C 1
ATOM 4493 O O . ALA B 1 13 ? 22.047 20.062 -8.344 1 98.62 13 ALA B O 1
ATOM 4494 N N . GLN B 1 14 ? 20.953 18.141 -8.422 1 98.56 14 GLN B N 1
ATOM 4495 C CA . GLN B 1 14 ? 19.766 18.625 -7.75 1 98.56 14 GLN B CA 1
ATOM 4496 C C . GLN B 1 14 ? 19.906 18.547 -6.234 1 98.56 14 GLN B C 1
ATOM 4498 O O . GLN B 1 14 ? 18.984 18.891 -5.492 1 98.56 14 GLN B O 1
ATOM 4503 N N . GLY B 1 15 ? 21.016 18.031 -5.746 1 98.12 15 GLY B N 1
ATOM 4504 C CA . GLY B 1 15 ? 21.328 18.031 -4.324 1 98.12 15 GLY B CA 1
ATOM 4505 C C . GLY B 1 15 ? 20.797 16.812 -3.6 1 98.12 15 GLY B C 1
ATOM 4506 O O . GLY B 1 15 ? 20.641 16.828 -2.375 1 98.12 15 GLY B O 1
ATOM 4507 N N . VAL B 1 16 ? 20.516 15.734 -4.32 1 98.75 16 VAL B N 1
ATOM 4508 C CA . VAL B 1 16 ? 20 14.523 -3.697 1 98.75 16 VAL B CA 1
ATOM 4509 C C . VAL B 1 16 ? 21.094 13.852 -2.869 1 98.75 16 VAL B C 1
ATOM 4511 O O . VAL B 1 16 ? 22.203 13.617 -3.365 1 98.75 16 VAL B O 1
ATOM 4514 N N . THR B 1 17 ? 20.75 13.539 -1.617 1 98.5 17 THR B N 1
ATOM 4515 C CA . THR B 1 17 ? 21.719 12.914 -0.736 1 98.5 17 THR B CA 1
ATOM 4516 C C . THR B 1 17 ? 21.219 11.562 -0.244 1 98.5 17 THR B C 1
ATOM 4518 O O . THR B 1 17 ? 22 10.703 0.146 1 98.5 17 THR B O 1
ATOM 4521 N N . ASP B 1 18 ? 19.953 11.383 -0.199 1 98.75 18 ASP B N 1
ATOM 4522 C CA . ASP B 1 18 ? 19.312 10.18 0.331 1 98.75 18 ASP B CA 1
ATOM 4523 C C . ASP B 1 18 ? 18.172 9.719 -0.57 1 98.75 18 ASP B C 1
ATOM 4525 O O . ASP B 1 18 ? 17.422 10.539 -1.094 1 98.75 18 ASP B O 1
ATOM 4529 N N . ILE B 1 19 ? 18.094 8.469 -0.779 1 98.88 19 ILE B N 1
ATOM 4530 C CA . ILE B 1 19 ? 16.969 7.855 -1.487 1 98.88 19 ILE B CA 1
ATOM 4531 C C . ILE B 1 19 ? 16.391 6.715 -0.649 1 98.88 19 ILE B C 1
ATOM 4533 O O . ILE B 1 19 ? 17.141 5.859 -0.158 1 98.88 19 ILE B O 1
ATOM 4537 N N . PHE B 1 20 ? 15.094 6.73 -0.4 1 98.88 20 PHE B N 1
ATOM 4538 C CA . PHE B 1 20 ? 14.398 5.676 0.331 1 98.88 20 PHE B CA 1
ATOM 4539 C C . PHE B 1 20 ? 13.773 4.672 -0.629 1 98.88 20 PHE B C 1
ATOM 4541 O O . PHE B 1 20 ? 13.148 5.062 -1.621 1 98.88 20 PHE B O 1
ATOM 4548 N N . GLY B 1 21 ? 13.938 3.395 -0.422 1 98.56 21 GLY B N 1
ATOM 4549 C CA . GLY B 1 21 ? 13.273 2.432 -1.289 1 98.56 21 GLY B CA 1
ATOM 4550 C C . GLY B 1 21 ? 13.695 0.999 -1.021 1 98.56 21 GLY B C 1
ATOM 4551 O O . GLY B 1 21 ? 14.203 0.687 0.059 1 98.56 21 GLY B O 1
ATOM 4552 N N . ILE B 1 22 ? 13.297 0.051 -1.826 1 98 22 ILE B N 1
ATOM 4553 C CA . ILE B 1 22 ? 13.75 -1.333 -1.876 1 98 22 ILE B CA 1
ATOM 4554 C C . ILE B 1 22 ? 14.516 -1.579 -3.178 1 98 22 ILE B C 1
ATOM 4556 O O . ILE B 1 22 ? 14.07 -1.163 -4.25 1 98 22 ILE B O 1
ATOM 4560 N N . MET B 1 23 ? 15.617 -2.236 -3.08 1 96.75 23 MET B N 1
ATOM 4561 C CA . MET B 1 23 ? 16.453 -2.473 -4.25 1 96.75 23 MET B CA 1
ATOM 4562 C C . MET B 1 23 ? 15.703 -3.268 -5.312 1 96.75 23 MET B C 1
ATOM 4564 O O . MET B 1 23 ? 14.773 -4.012 -4.992 1 96.75 23 MET B O 1
ATOM 4568 N N . GLY B 1 24 ? 16.062 -3.055 -6.492 1 94.31 24 GLY B N 1
ATOM 4569 C CA . GLY B 1 24 ? 15.453 -3.787 -7.594 1 94.31 24 GLY B CA 1
ATOM 4570 C C . GLY B 1 24 ? 16.344 -3.857 -8.82 1 94.31 24 GLY B C 1
ATOM 4571 O O . GLY B 1 24 ? 17.109 -2.932 -9.094 1 94.31 24 GLY B O 1
ATOM 4572 N N . SER B 1 25 ? 16.141 -4.918 -9.547 1 94.38 25 SER B N 1
ATOM 4573 C CA . SER B 1 25 ? 16.938 -5.129 -10.75 1 94.38 25 SER B CA 1
ATOM 4574 C C . SER B 1 25 ? 16.578 -4.109 -11.828 1 94.38 25 SER B C 1
ATOM 4576 O O . SER B 1 25 ? 17.375 -3.85 -12.734 1 94.38 25 SER B O 1
ATOM 4578 N N . ALA B 1 26 ? 15.453 -3.5 -11.68 1 95.69 26 ALA B N 1
ATOM 4579 C CA . ALA B 1 26 ? 14.969 -2.596 -12.727 1 95.69 26 ALA B CA 1
ATOM 4580 C C . ALA B 1 26 ? 15.797 -1.316 -12.766 1 95.69 26 ALA B C 1
ATOM 4582 O O . ALA B 1 26 ? 15.766 -0.577 -13.75 1 95.69 26 ALA B O 1
ATOM 4583 N N . PHE B 1 27 ? 16.516 -0.992 -11.719 1 97.56 27 PHE B N 1
ATOM 4584 C CA . PHE B 1 27 ? 17.328 0.213 -11.688 1 97.56 27 PHE B CA 1
ATOM 4585 C C . PHE B 1 27 ? 18.688 -0.07 -11.055 1 97.56 27 PHE B C 1
ATOM 4587 O O . PHE B 1 27 ? 19.312 0.827 -10.484 1 97.56 27 PHE B O 1
ATOM 4594 N N . MET B 1 28 ? 19.125 -1.317 -11.125 1 97 28 MET B N 1
ATOM 4595 C CA . MET B 1 28 ? 20.297 -1.764 -10.375 1 97 28 MET B CA 1
ATOM 4596 C C . MET B 1 28 ? 21.578 -1.132 -10.922 1 97 28 MET B C 1
ATOM 4598 O O . MET B 1 28 ? 22.516 -0.862 -10.172 1 97 28 MET B O 1
ATOM 4602 N N . ASP B 1 29 ? 21.609 -0.909 -12.211 1 97.88 29 ASP B N 1
ATOM 4603 C CA . ASP B 1 29 ? 22.781 -0.286 -12.797 1 97.88 29 ASP B CA 1
ATOM 4604 C C . ASP B 1 29 ? 23.016 1.106 -12.219 1 97.88 29 ASP B C 1
ATOM 4606 O O . ASP B 1 29 ? 24.141 1.456 -11.867 1 97.88 29 ASP B O 1
ATOM 4610 N N . ALA B 1 30 ? 21.969 1.912 -12.133 1 98.38 30 ALA B N 1
ATOM 4611 C CA . ALA B 1 30 ? 22.078 3.238 -11.523 1 98.38 30 ALA B CA 1
ATOM 4612 C C . ALA B 1 30 ? 22.375 3.139 -10.031 1 98.38 30 ALA B C 1
ATOM 4614 O O . ALA B 1 30 ? 23.203 3.889 -9.508 1 98.38 30 ALA B O 1
ATOM 4615 N N . MET B 1 31 ? 21.688 2.227 -9.375 1 98.19 31 MET B N 1
ATOM 4616 C CA . MET B 1 31 ? 21.828 2.049 -7.934 1 98.19 31 MET B CA 1
ATOM 4617 C C . MET B 1 31 ? 23.266 1.715 -7.57 1 98.19 31 MET B C 1
ATOM 4619 O O . MET B 1 31 ? 23.766 2.141 -6.527 1 98.19 31 MET B O 1
ATOM 4623 N N . ASP B 1 32 ? 23.969 1.03 -8.484 1 98.19 32 ASP B N 1
ATOM 4624 C CA . ASP B 1 32 ? 25.344 0.582 -8.266 1 98.19 32 ASP B CA 1
ATOM 4625 C C . ASP B 1 32 ? 26.281 1.77 -8.094 1 98.19 32 ASP B C 1
ATOM 4627 O O . ASP B 1 32 ? 27.359 1.635 -7.5 1 98.19 32 ASP B O 1
ATOM 4631 N N . ILE B 1 33 ? 25.922 2.957 -8.57 1 98.38 33 ILE B N 1
ATOM 4632 C CA . ILE B 1 33 ? 26.844 4.09 -8.492 1 98.38 33 ILE B CA 1
ATOM 4633 C C . ILE B 1 33 ? 26.234 5.18 -7.609 1 98.38 33 ILE B C 1
ATOM 4635 O O . ILE B 1 33 ? 26.703 6.32 -7.609 1 98.38 33 ILE B O 1
ATOM 4639 N N . PHE B 1 34 ? 25.172 4.895 -6.77 1 98.56 34 PHE B N 1
ATOM 4640 C CA . PHE B 1 34 ? 24.625 5.855 -5.82 1 98.56 34 PHE B CA 1
ATOM 4641 C C . PHE B 1 34 ? 25.688 6.277 -4.809 1 98.56 34 PHE B C 1
ATOM 4643 O O . PHE B 1 34 ? 25.953 7.469 -4.656 1 98.56 34 PHE B O 1
ATOM 4650 N N . GLU B 1 35 ? 26.312 5.27 -4.211 1 97.62 35 GLU B N 1
ATOM 4651 C CA . GLU B 1 35 ? 27.234 5.543 -3.104 1 97.62 35 GLU B CA 1
ATOM 4652 C C . GLU B 1 35 ? 28.422 6.371 -3.568 1 97.62 35 GLU B C 1
ATOM 4654 O O . GLU B 1 35 ? 28.75 7.395 -2.963 1 97.62 35 GLU B O 1
ATOM 4659 N N . PRO B 1 36 ? 29.125 5.961 -4.684 1 97.75 36 PRO B N 1
ATOM 4660 C CA . PRO B 1 36 ? 30.25 6.785 -5.121 1 97.75 36 PRO B CA 1
ATOM 4661 C C . PRO B 1 36 ? 29.812 8.172 -5.59 1 97.75 36 PRO B C 1
ATOM 4663 O O . PRO B 1 36 ? 30.641 9.086 -5.688 1 97.75 36 PRO B O 1
ATOM 4666 N N . ALA B 1 37 ? 28.547 8.352 -5.887 1 98.5 37 ALA B N 1
ATOM 4667 C CA . ALA B 1 37 ? 28.031 9.656 -6.27 1 98.5 37 ALA B CA 1
ATOM 4668 C C . ALA B 1 37 ? 27.688 10.492 -5.035 1 98.5 37 ALA B C 1
ATOM 4670 O O . ALA B 1 37 ? 27.344 11.672 -5.152 1 98.5 37 ALA B O 1
ATOM 4671 N N . GLY B 1 38 ? 27.734 9.898 -3.834 1 98.19 38 GLY B N 1
ATOM 4672 C CA . GLY B 1 38 ? 27.422 10.594 -2.596 1 98.19 38 GLY B CA 1
ATOM 4673 C C . GLY B 1 38 ? 25.969 10.453 -2.197 1 98.19 38 GLY B C 1
ATOM 4674 O O . GLY B 1 38 ? 25.453 11.227 -1.381 1 98.19 38 GLY B O 1
ATOM 4675 N N . ILE B 1 39 ? 25.219 9.508 -2.803 1 98.56 39 ILE B N 1
ATOM 4676 C CA . ILE B 1 39 ? 23.812 9.289 -2.494 1 98.56 39 ILE B CA 1
ATOM 4677 C C . ILE B 1 39 ? 23.672 8.047 -1.614 1 98.56 39 ILE B C 1
ATOM 4679 O O . ILE B 1 39 ? 24.078 6.953 -2 1 98.56 39 ILE B O 1
ATOM 4683 N N . ARG B 1 40 ? 23.109 8.211 -0.432 1 98.31 40 ARG B N 1
ATOM 4684 C CA . ARG B 1 40 ? 22.812 7.105 0.479 1 98.31 40 ARG B CA 1
ATOM 4685 C C . ARG B 1 40 ? 21.484 6.449 0.132 1 98.31 40 ARG B C 1
ATOM 4687 O O . ARG B 1 40 ? 20.469 7.125 0.031 1 98.31 40 ARG B O 1
ATOM 4694 N N . PHE B 1 41 ? 21.547 5.172 -0.199 1 98.31 41 PHE B N 1
ATOM 4695 C CA . PHE B 1 41 ? 20.328 4.395 -0.375 1 98.31 41 PHE B CA 1
ATOM 4696 C C . PHE B 1 41 ? 19.875 3.791 0.949 1 98.31 41 PHE B C 1
ATOM 4698 O O . PHE B 1 41 ? 20.656 3.111 1.627 1 98.31 41 PHE B O 1
ATOM 4705 N N . ILE B 1 42 ? 18.672 4.043 1.4 1 98.5 42 ILE B N 1
ATOM 4706 C CA . ILE B 1 42 ? 18.141 3.541 2.66 1 98.5 42 ILE B CA 1
ATOM 4707 C C . ILE B 1 42 ? 17.078 2.484 2.379 1 98.5 42 ILE B C 1
ATOM 4709 O O . ILE B 1 42 ? 15.93 2.816 2.059 1 98.5 42 ILE B O 1
ATOM 4713 N N . PRO B 1 43 ? 17.422 1.208 2.535 1 98.12 43 PRO B N 1
ATOM 4714 C CA . PRO B 1 43 ? 16.438 0.143 2.334 1 98.12 43 PRO B CA 1
ATOM 4715 C C . PRO B 1 43 ? 15.359 0.135 3.408 1 98.12 43 PRO B C 1
ATOM 4717 O O . PRO B 1 43 ? 15.664 0.208 4.602 1 98.12 43 PRO B O 1
ATOM 4720 N N . VAL B 1 44 ? 14.156 0.114 2.939 1 98.44 44 VAL B N 1
ATOM 4721 C CA . VAL B 1 44 ? 13.016 0.11 3.848 1 98.44 44 VAL B CA 1
ATOM 4722 C C . VAL B 1 44 ? 12.367 -1.274 3.859 1 98.44 44 VAL B C 1
ATOM 4724 O O . VAL B 1 44 ? 12.812 -2.18 3.15 1 98.44 44 VAL B O 1
ATOM 4727 N N . VAL B 1 45 ? 11.375 -1.453 4.727 1 97.81 45 VAL B N 1
ATOM 4728 C CA . VAL B 1 45 ? 10.656 -2.717 4.805 1 97.81 45 VAL B CA 1
ATOM 4729 C C . VAL B 1 45 ? 9.57 -2.758 3.732 1 97.81 45 VAL B C 1
ATOM 4731 O O . VAL B 1 45 ? 9.328 -3.803 3.121 1 97.81 45 VAL B O 1
ATOM 4734 N N . HIS B 1 46 ? 8.945 -1.667 3.492 1 98.44 46 HIS B N 1
ATOM 4735 C CA . HIS B 1 46 ? 7.848 -1.543 2.535 1 98.44 46 HIS B CA 1
ATOM 4736 C C . HIS B 1 46 ? 7.914 -0.213 1.793 1 98.44 46 HIS B C 1
ATOM 4738 O O . HIS B 1 46 ? 8.148 0.833 2.402 1 98.44 46 HIS B O 1
ATOM 4744 N N . GLU B 1 47 ? 7.676 -0.156 0.521 1 98.62 47 GLU B N 1
ATOM 4745 C CA . GLU B 1 47 ? 7.852 1.035 -0.304 1 98.62 47 GLU B CA 1
ATOM 4746 C C . GLU B 1 47 ? 6.855 2.127 0.085 1 98.62 47 GLU B C 1
ATOM 4748 O O . GLU B 1 47 ? 7.102 3.311 -0.153 1 98.62 47 GLU B O 1
ATOM 4753 N N . GLN B 1 48 ? 5.656 1.775 0.667 1 98.69 48 GLN B N 1
ATOM 4754 C CA . GLN B 1 48 ? 4.789 2.807 1.225 1 98.69 48 GLN B CA 1
ATOM 4755 C C . GLN B 1 48 ? 5.527 3.639 2.271 1 98.69 48 GLN B C 1
ATOM 4757 O O . GLN B 1 48 ? 5.375 4.859 2.322 1 98.69 48 GLN B O 1
ATOM 4762 N N . GLY B 1 49 ? 6.316 2.967 3.168 1 98.75 49 GLY B N 1
ATOM 4763 C CA . GLY B 1 49 ? 7.16 3.67 4.121 1 98.75 49 GLY B CA 1
ATOM 4764 C C . GLY B 1 49 ? 8.188 4.57 3.461 1 98.75 49 GLY B C 1
ATOM 4765 O O . GLY B 1 49 ? 8.438 5.684 3.934 1 98.75 49 GLY B O 1
ATOM 4766 N N . ALA B 1 50 ? 8.734 4.121 2.312 1 98.94 50 ALA B N 1
ATOM 4767 C CA . ALA B 1 50 ? 9.711 4.918 1.567 1 98.94 50 ALA B CA 1
ATOM 4768 C C . ALA B 1 50 ? 9.102 6.246 1.125 1 98.94 50 ALA B C 1
ATOM 4770 O O . ALA B 1 50 ? 9.734 7.297 1.259 1 98.94 50 ALA B O 1
ATOM 4771 N N . ALA B 1 51 ? 7.902 6.172 0.598 1 98.88 51 ALA B N 1
ATOM 4772 C CA . ALA B 1 51 ? 7.234 7.383 0.123 1 98.88 51 ALA B CA 1
ATOM 4773 C C . ALA B 1 51 ? 6.941 8.336 1.277 1 98.88 51 ALA B C 1
ATOM 4775 O O . ALA B 1 51 ? 7.133 9.547 1.152 1 98.88 51 ALA B O 1
ATOM 4776 N N . HIS B 1 52 ? 6.465 7.816 2.414 1 98.94 52 HIS B N 1
ATOM 4777 C CA . HIS B 1 52 ? 6.215 8.648 3.584 1 98.94 52 HIS B CA 1
ATOM 4778 C C . HIS B 1 52 ? 7.512 9.242 4.125 1 98.94 52 HIS B C 1
ATOM 4780 O O . HIS B 1 52 ? 7.535 10.391 4.574 1 98.94 52 HIS B O 1
ATOM 4786 N N . MET B 1 53 ? 8.609 8.422 4.141 1 98.94 53 MET B N 1
ATOM 4787 C CA . MET B 1 53 ? 9.906 8.922 4.594 1 98.94 53 MET B CA 1
ATOM 4788 C C . MET B 1 53 ? 10.391 10.047 3.695 1 98.94 53 MET B C 1
ATOM 4790 O O . MET B 1 53 ? 10.914 11.055 4.184 1 98.94 53 MET B O 1
ATOM 4794 N N . ALA B 1 54 ? 10.172 9.891 2.352 1 98.94 54 ALA B N 1
ATOM 4795 C CA . ALA B 1 54 ? 10.531 10.953 1.417 1 98.94 54 ALA B CA 1
ATOM 4796 C C . ALA B 1 54 ? 9.758 12.234 1.712 1 98.94 54 ALA B C 1
ATOM 4798 O O . ALA B 1 54 ? 10.297 13.336 1.608 1 98.94 54 ALA B O 1
ATOM 4799 N N . ASP B 1 55 ? 8.5 12.094 2.072 1 98.81 55 ASP B N 1
ATOM 4800 C CA . ASP B 1 55 ? 7.66 13.227 2.453 1 98.81 55 ASP B CA 1
ATOM 4801 C C . ASP B 1 55 ? 8.227 13.938 3.678 1 98.81 55 ASP B C 1
ATOM 4803 O O . ASP B 1 55 ? 8.453 15.148 3.646 1 98.81 55 ASP B O 1
ATOM 4807 N N . GLY B 1 56 ? 8.492 13.156 4.773 1 98.81 56 GLY B N 1
ATOM 4808 C CA . GLY B 1 56 ? 9.07 13.734 5.973 1 98.81 56 GLY B CA 1
ATOM 4809 C C . GLY B 1 56 ? 10.398 14.43 5.723 1 98.81 56 GLY B C 1
ATOM 4810 O O . GLY B 1 56 ? 10.625 15.539 6.219 1 98.81 56 GLY B O 1
ATOM 4811 N N . PHE B 1 57 ? 11.258 13.797 4.934 1 98.88 57 PHE B N 1
ATOM 4812 C CA . PHE B 1 57 ? 12.555 14.359 4.586 1 98.88 57 PHE B CA 1
ATOM 4813 C C . PHE B 1 57 ? 12.391 15.719 3.904 1 98.88 57 PHE B C 1
ATOM 4815 O O . PHE B 1 57 ? 13.086 16.672 4.246 1 98.88 57 PHE B O 1
ATOM 4822 N N . SER B 1 58 ? 11.477 15.758 2.943 1 98.5 58 SER B N 1
ATOM 4823 C CA . SER B 1 58 ? 11.289 16.969 2.162 1 98.5 58 SER B CA 1
ATOM 4824 C C . SER B 1 58 ? 10.758 18.109 3.029 1 98.5 58 SER B C 1
ATOM 4826 O O . SER B 1 58 ? 11.188 19.25 2.896 1 98.5 58 SER B O 1
ATOM 4828 N N . ARG B 1 59 ? 9.852 17.844 3.926 1 97.88 59 ARG B N 1
ATOM 4829 C CA . ARG B 1 59 ? 9.18 18.859 4.719 1 97.88 59 ARG B CA 1
ATOM 4830 C C . ARG B 1 59 ? 10.133 19.469 5.742 1 97.88 59 ARG B C 1
ATOM 4832 O O . ARG B 1 59 ? 10.047 20.656 6.047 1 97.88 59 ARG B O 1
ATOM 4839 N N . VAL B 1 60 ? 11.086 18.656 6.238 1 97.75 60 VAL B N 1
ATOM 4840 C CA . VAL B 1 60 ? 12.039 19.156 7.227 1 97.75 60 VAL B CA 1
ATOM 4841 C C . VAL B 1 60 ? 13.148 19.938 6.527 1 97.75 60 VAL B C 1
ATOM 4843 O O . VAL B 1 60 ? 13.547 21.016 6.977 1 97.75 60 VAL B O 1
ATOM 4846 N N . SER B 1 61 ? 13.609 19.422 5.406 1 96.88 61 SER B N 1
ATOM 4847 C CA . SER B 1 61 ? 14.805 19.953 4.766 1 96.88 61 SER B CA 1
ATOM 4848 C C . SER B 1 61 ? 14.469 21.125 3.861 1 96.88 61 SER B C 1
ATOM 4850 O O . SER B 1 61 ? 15.328 21.969 3.574 1 96.88 61 SER B O 1
ATOM 4852 N N . GLY B 1 62 ? 13.242 21.141 3.375 1 95.06 62 GLY B N 1
ATOM 4853 C CA . GLY B 1 62 ? 12.883 22.125 2.365 1 95.06 62 GLY B CA 1
ATOM 4854 C C . GLY B 1 62 ? 13.375 21.75 0.976 1 95.06 62 GLY B C 1
ATOM 4855 O O . GLY B 1 62 ? 13.188 22.516 0.024 1 95.06 62 GLY B O 1
ATOM 4856 N N . ARG B 1 63 ? 14.008 20.531 0.904 1 95.81 63 ARG B N 1
ATOM 4857 C CA . ARG B 1 63 ? 14.508 20 -0.364 1 95.81 63 ARG B CA 1
ATOM 4858 C C . ARG B 1 63 ? 13.648 18.844 -0.847 1 95.81 63 ARG B C 1
ATOM 4860 O O . ARG B 1 63 ? 12.625 18.516 -0.239 1 95.81 63 ARG B O 1
ATOM 4867 N N . HIS B 1 64 ? 14.102 18.281 -1.987 1 98.12 64 HIS B N 1
ATOM 4868 C CA . HIS B 1 64 ? 13.375 17.141 -2.514 1 98.12 64 HIS B CA 1
ATOM 4869 C C . HIS B 1 64 ? 13.469 15.945 -1.568 1 98.12 64 HIS B C 1
ATOM 4871 O O . HIS B 1 64 ? 14.523 15.695 -0.98 1 98.12 64 HIS B O 1
ATOM 4877 N N . GLY B 1 65 ? 12.359 15.297 -1.297 1 98.88 65 GLY B N 1
ATOM 4878 C CA . GLY B 1 65 ? 12.414 13.898 -0.897 1 98.88 65 GLY B CA 1
ATOM 4879 C C . GLY B 1 65 ? 12.398 12.938 -2.072 1 98.88 65 GLY B C 1
ATOM 4880 O O . GLY B 1 65 ? 11.719 13.188 -3.074 1 98.88 65 GLY B O 1
ATOM 4881 N N . VAL B 1 66 ? 13.164 11.836 -2.043 1 98.94 66 VAL B N 1
ATOM 4882 C CA . VAL B 1 66 ? 13.25 10.93 -3.178 1 98.94 66 VAL B CA 1
ATOM 4883 C C . VAL B 1 66 ? 12.969 9.5 -2.715 1 98.94 66 VAL B C 1
ATOM 4885 O O . VAL B 1 66 ? 13.508 9.055 -1.698 1 98.94 66 VAL B O 1
ATOM 4888 N N . CYS B 1 67 ? 12.062 8.82 -3.34 1 98.88 67 CYS B N 1
ATOM 4889 C CA . CYS B 1 67 ? 11.836 7.391 -3.137 1 98.88 67 CYS B CA 1
ATOM 4890 C C . CYS B 1 67 ? 11.859 6.641 -4.465 1 98.88 67 CYS B C 1
ATOM 4892 O O . CYS B 1 67 ? 11.68 7.246 -5.523 1 98.88 67 CYS B O 1
ATOM 4894 N N . ILE B 1 68 ? 12.195 5.375 -4.398 1 98.75 68 ILE B N 1
ATOM 4895 C CA . ILE B 1 68 ? 12.336 4.535 -5.582 1 98.75 68 ILE B CA 1
ATOM 4896 C C . ILE B 1 68 ? 11.922 3.102 -5.25 1 98.75 68 ILE B C 1
ATOM 4898 O O . ILE B 1 68 ? 11.961 2.693 -4.09 1 98.75 68 ILE B O 1
ATOM 4902 N N . GLY B 1 69 ? 11.406 2.35 -6.148 1 96.38 69 GLY B N 1
ATOM 4903 C CA . GLY B 1 69 ? 11.078 0.944 -5.977 1 96.38 69 GLY B CA 1
ATOM 4904 C C . GLY B 1 69 ? 11.219 0.134 -7.25 1 96.38 69 GLY B C 1
ATOM 4905 O O . GLY B 1 69 ? 11.492 0.689 -8.32 1 96.38 69 GLY B O 1
ATOM 4906 N N . GLN B 1 70 ? 11.164 -1.212 -7.117 1 95.31 70 GLN B N 1
ATOM 4907 C CA . GLN B 1 70 ? 11.141 -2.129 -8.25 1 95.31 70 GLN B CA 1
ATOM 4908 C C . GLN B 1 70 ? 9.898 -1.916 -9.109 1 95.31 70 GLN B C 1
ATOM 4910 O O . GLN B 1 70 ? 8.844 -1.544 -8.594 1 95.31 70 GLN B O 1
ATOM 4915 N N . ASN B 1 71 ? 9.984 -2.117 -10.43 1 96.25 71 ASN B N 1
ATOM 4916 C CA . ASN B 1 71 ? 8.844 -1.898 -11.312 1 96.25 71 ASN B CA 1
ATOM 4917 C C . ASN B 1 71 ? 7.641 -2.74 -10.891 1 96.25 71 ASN B C 1
ATOM 4919 O O . ASN B 1 71 ? 7.801 -3.818 -10.32 1 96.25 71 ASN B O 1
ATOM 4923 N N . GLY B 1 72 ? 6.422 -2.283 -11.289 1 97.12 72 GLY B N 1
ATOM 4924 C CA . GLY B 1 72 ? 5.191 -3.01 -11 1 97.12 72 GLY B CA 1
ATOM 4925 C C . GLY B 1 72 ? 4.793 -2.953 -9.539 1 97.12 72 GLY B C 1
ATOM 4926 O O . GLY B 1 72 ? 4.367 -1.904 -9.047 1 97.12 72 GLY B O 1
ATOM 4927 N N . PRO B 1 73 ? 4.996 -4.035 -8.812 1 97.38 73 PRO B N 1
ATOM 4928 C CA . PRO B 1 73 ? 4.504 -4.086 -7.438 1 97.38 73 PRO B CA 1
ATOM 4929 C C . PRO B 1 73 ? 5.219 -3.096 -6.52 1 97.38 73 PRO B C 1
ATOM 4931 O O . PRO B 1 73 ? 4.586 -2.48 -5.656 1 97.38 73 PRO B O 1
ATOM 4934 N N . GLY B 1 74 ? 6.551 -2.953 -6.641 1 97.88 74 GLY B N 1
ATOM 4935 C CA . GLY B 1 74 ? 7.254 -1.984 -5.82 1 97.88 74 GLY B CA 1
ATOM 4936 C C . GLY B 1 74 ? 6.734 -0.57 -5.984 1 97.88 74 GLY B C 1
ATOM 4937 O O . GLY B 1 74 ? 6.66 0.187 -5.012 1 97.88 74 GLY B O 1
ATOM 4938 N N . ILE B 1 75 ? 6.367 -0.238 -7.227 1 98.5 75 ILE B N 1
ATOM 4939 C CA . ILE B 1 75 ? 5.902 1.11 -7.527 1 98.5 75 ILE B CA 1
ATOM 4940 C C . ILE B 1 75 ? 4.473 1.29 -7.023 1 98.5 75 ILE B C 1
ATOM 4942 O O . ILE B 1 75 ? 4.145 2.316 -6.426 1 98.5 75 ILE B O 1
ATOM 4946 N N . THR B 1 76 ? 3.59 0.315 -7.23 1 98.38 76 THR B N 1
ATOM 4947 C CA . THR B 1 76 ? 2.197 0.447 -6.816 1 98.38 76 THR B CA 1
ATOM 4948 C C . THR B 1 76 ? 2.092 0.514 -5.293 1 98.38 76 THR B C 1
ATOM 4950 O O . THR B 1 76 ? 1.104 1.021 -4.758 1 98.38 76 THR B O 1
ATOM 4953 N N . ASN B 1 77 ? 3.092 0.041 -4.562 1 98.62 77 ASN B N 1
ATOM 4954 C CA . ASN B 1 77 ? 3.129 0.134 -3.105 1 98.62 77 ASN B CA 1
ATOM 4955 C C . ASN B 1 77 ? 3.271 1.58 -2.639 1 98.62 77 ASN B C 1
ATOM 4957 O O . ASN B 1 77 ? 3.027 1.887 -1.471 1 98.62 77 ASN B O 1
ATOM 4961 N N . CYS B 1 78 ? 3.625 2.518 -3.535 1 98.69 78 CYS B N 1
ATOM 4962 C CA . CYS B 1 78 ? 3.943 3.889 -3.152 1 98.69 78 CYS B CA 1
ATOM 4963 C C . CYS B 1 78 ? 2.723 4.789 -3.287 1 98.69 78 CYS B C 1
ATOM 4965 O O . CYS B 1 78 ? 2.76 5.957 -2.893 1 98.69 78 CYS B O 1
ATOM 4967 N N . VAL B 1 79 ? 1.581 4.336 -3.75 1 98.62 79 VAL B N 1
ATOM 4968 C CA . VAL B 1 79 ? 0.473 5.184 -4.18 1 98.62 79 VAL B CA 1
ATOM 4969 C C . VAL B 1 79 ? -0.043 6 -2.998 1 98.62 79 VAL B C 1
ATOM 4971 O O . VAL B 1 79 ? -0.212 7.219 -3.104 1 98.62 79 VAL B O 1
ATOM 4974 N N . THR B 1 80 ? -0.284 5.363 -1.862 1 98.62 80 THR B N 1
ATOM 4975 C CA . THR B 1 80 ? -0.828 6.055 -0.697 1 98.62 80 THR B CA 1
ATOM 4976 C C . THR B 1 80 ? 0.151 7.109 -0.187 1 98.62 80 THR B C 1
ATOM 4978 O O . THR B 1 80 ? -0.253 8.219 0.165 1 98.62 80 THR B O 1
ATOM 4981 N N . GLY B 1 81 ? 1.483 6.734 -0.114 1 98.62 81 GLY B N 1
ATOM 4982 C CA . GLY B 1 81 ? 2.486 7.688 0.331 1 98.62 81 GLY B CA 1
ATOM 4983 C C . GLY B 1 81 ? 2.609 8.891 -0.581 1 98.62 81 GLY B C 1
ATOM 4984 O O . GLY B 1 81 ? 2.756 10.023 -0.109 1 98.62 81 GLY B O 1
ATOM 4985 N N . ILE B 1 82 ? 2.512 8.68 -1.91 1 98.75 82 ILE B N 1
ATOM 4986 C CA . ILE B 1 82 ? 2.625 9.773 -2.875 1 98.75 82 ILE B CA 1
ATOM 4987 C C . ILE B 1 82 ? 1.37 10.641 -2.824 1 98.75 82 ILE B C 1
ATOM 4989 O O . ILE B 1 82 ? 1.45 11.867 -2.926 1 98.75 82 ILE B O 1
ATOM 4993 N N . ALA B 1 83 ? 0.214 10.016 -2.639 1 98.38 83 ALA B N 1
ATOM 4994 C CA . ALA B 1 83 ? -1.021 10.781 -2.475 1 98.38 83 ALA B CA 1
ATOM 4995 C C . ALA B 1 83 ? -0.95 11.68 -1.245 1 98.38 83 ALA B C 1
ATOM 4997 O O . ALA B 1 83 ? -1.404 12.828 -1.281 1 98.38 83 ALA B O 1
ATOM 4998 N N . ALA B 1 84 ? -0.415 11.172 -0.162 1 98.06 84 ALA B N 1
ATOM 4999 C CA . ALA B 1 84 ? -0.236 11.977 1.044 1 98.06 84 ALA B CA 1
ATOM 5000 C C . ALA B 1 84 ? 0.67 13.172 0.776 1 98.06 84 ALA B C 1
ATOM 5002 O O . ALA B 1 84 ? 0.376 14.289 1.206 1 98.06 84 ALA B O 1
ATOM 5003 N N . ALA B 1 85 ? 1.744 12.914 0.065 1 98.31 85 ALA B N 1
ATOM 5004 C CA . ALA B 1 85 ? 2.668 13.992 -0.275 1 98.31 85 ALA B CA 1
ATOM 5005 C C . ALA B 1 85 ? 1.992 15.031 -1.158 1 98.31 85 ALA B C 1
ATOM 5007 O O . ALA B 1 85 ? 2.277 16.234 -1.048 1 98.31 85 ALA B O 1
ATOM 5008 N N . TYR B 1 86 ? 1.136 14.562 -2.059 1 97.5 86 TYR B N 1
ATOM 5009 C CA . TYR B 1 86 ? 0.403 15.445 -2.955 1 97.5 86 TYR B CA 1
ATOM 5010 C C . TYR B 1 86 ? -0.459 16.422 -2.17 1 97.5 86 TYR B C 1
ATOM 5012 O O . TYR B 1 86 ? -0.399 17.641 -2.398 1 97.5 86 TYR B O 1
ATOM 5020 N N . TRP B 1 87 ? -1.161 15.961 -1.193 1 95.06 87 TRP B N 1
ATOM 5021 C CA . TRP B 1 87 ? -2.082 16.781 -0.421 1 95.06 87 TRP B CA 1
ATOM 5022 C C . TRP B 1 87 ? -1.328 17.641 0.599 1 95.06 87 TRP B C 1
ATOM 5024 O O . TRP B 1 87 ? -1.838 18.656 1.066 1 95.06 87 TRP B O 1
ATOM 5034 N N . ALA B 1 88 ? -0.102 17.25 0.919 1 95.62 88 ALA B N 1
ATOM 5035 C CA . ALA B 1 88 ? 0.735 18.016 1.839 1 95.62 88 ALA B CA 1
ATOM 5036 C C . ALA B 1 88 ? 1.565 19.047 1.089 1 95.62 88 ALA B C 1
ATOM 5038 O O . ALA B 1 88 ? 2.252 19.875 1.706 1 95.62 88 ALA B O 1
ATOM 5039 N N . HIS B 1 89 ? 1.537 19 -0.28 1 95.88 89 HIS B N 1
ATOM 5040 C CA . HIS B 1 89 ? 2.328 19.891 -1.115 1 95.88 89 HIS B CA 1
ATOM 5041 C C . HIS B 1 89 ? 3.822 19.703 -0.867 1 95.88 89 HIS B C 1
ATOM 5043 O O . HIS B 1 89 ? 4.562 20.688 -0.732 1 95.88 89 HIS B O 1
ATOM 5049 N N . SER B 1 90 ? 4.25 18.438 -0.695 1 97.69 90 SER B N 1
ATOM 5050 C CA . SER B 1 90 ? 5.652 18.094 -0.473 1 97.69 90 SER B CA 1
ATOM 5051 C C . SER B 1 90 ? 6.367 17.812 -1.79 1 97.69 90 SER B C 1
ATOM 5053 O O . SER B 1 90 ? 5.891 17.031 -2.609 1 97.69 90 SER B O 1
ATOM 5055 N N . PRO B 1 91 ? 7.477 18.422 -2.061 1 98.31 91 PRO B N 1
ATOM 5056 C CA . PRO B 1 91 ? 8.227 18.172 -3.293 1 98.31 91 PRO B CA 1
ATOM 5057 C C . PRO B 1 91 ? 8.953 16.828 -3.285 1 98.31 91 PRO B C 1
ATOM 5059 O O . PRO B 1 91 ? 10.18 16.781 -3.213 1 98.31 91 PRO B O 1
ATOM 5062 N N . VAL B 1 92 ? 8.234 15.789 -3.471 1 98.88 92 VAL B N 1
ATOM 5063 C CA . VAL B 1 92 ? 8.758 14.422 -3.539 1 98.88 92 VAL B CA 1
ATOM 5064 C C . VAL B 1 92 ? 8.898 13.992 -4.996 1 98.88 92 VAL B C 1
ATOM 5066 O O . VAL B 1 92 ? 8.023 14.289 -5.82 1 98.88 92 VAL B O 1
ATOM 5069 N N . VAL B 1 93 ? 10.055 13.414 -5.348 1 98.94 93 VAL B N 1
ATOM 5070 C CA . VAL B 1 93 ? 10.227 12.789 -6.652 1 98.94 93 VAL B CA 1
ATOM 5071 C C . VAL B 1 93 ? 10.219 11.273 -6.504 1 98.94 93 VAL B C 1
ATOM 5073 O O . VAL B 1 93 ? 11.102 10.695 -5.863 1 98.94 93 VAL B O 1
ATOM 5076 N N . ILE B 1 94 ? 9.203 10.656 -7.023 1 98.94 94 ILE B N 1
ATOM 5077 C CA . ILE B 1 94 ? 9.203 9.195 -7.07 1 98.94 94 ILE B CA 1
ATOM 5078 C C . ILE B 1 94 ? 9.805 8.727 -8.391 1 98.94 94 ILE B C 1
ATOM 5080 O O . ILE B 1 94 ? 9.32 9.086 -9.469 1 98.94 94 ILE B O 1
ATOM 5084 N N . VAL B 1 95 ? 10.883 7.973 -8.266 1 98.94 95 VAL B N 1
ATOM 5085 C CA . VAL B 1 95 ? 11.492 7.332 -9.422 1 98.94 95 VAL B CA 1
ATOM 5086 C C . VAL B 1 95 ? 10.859 5.957 -9.648 1 98.94 95 VAL B C 1
ATOM 5088 O O . VAL B 1 95 ? 10.867 5.109 -8.75 1 98.94 95 VAL B O 1
ATOM 5091 N N . THR B 1 96 ? 10.289 5.777 -10.828 1 98.81 96 THR B N 1
ATOM 5092 C CA . THR B 1 96 ? 9.516 4.566 -11.094 1 98.81 96 THR B CA 1
ATOM 5093 C C . THR B 1 96 ? 10.094 3.809 -12.289 1 98.81 96 THR B C 1
ATOM 5095 O O . THR B 1 96 ? 9.578 3.908 -13.406 1 98.81 96 THR B O 1
ATOM 5098 N N . PRO B 1 97 ? 11.133 2.934 -12 1 98.38 97 PRO B N 1
ATOM 5099 C CA . PRO B 1 97 ? 11.516 2.014 -13.07 1 98.38 97 PRO B CA 1
ATOM 5100 C C . PRO B 1 97 ? 10.344 1.189 -13.594 1 98.38 97 PRO B C 1
ATOM 5102 O O . PRO B 1 97 ? 9.477 0.782 -12.812 1 98.38 97 PRO B O 1
ATOM 5105 N N . GLU B 1 98 ? 10.305 0.979 -14.859 1 96.38 98 GLU B N 1
ATOM 5106 C CA . GLU B 1 98 ? 9.211 0.26 -15.516 1 96.38 98 GLU B CA 1
ATOM 5107 C C . GLU B 1 98 ? 9.742 -0.945 -16.297 1 96.38 98 GLU B C 1
ATOM 5109 O O . GLU B 1 98 ? 10.945 -1.075 -16.5 1 96.38 98 GLU B O 1
ATOM 5114 N N . THR B 1 99 ? 8.859 -1.828 -16.672 1 94.62 99 THR B N 1
ATOM 5115 C CA . THR B 1 99 ? 9.188 -2.996 -17.484 1 94.62 99 THR B CA 1
ATOM 5116 C C . THR B 1 99 ? 9.93 -2.584 -18.75 1 94.62 99 THR B C 1
ATOM 5118 O O . THR B 1 99 ? 9.727 -1.482 -19.266 1 94.62 99 THR B O 1
ATOM 5121 N N . GLY B 1 100 ? 10.773 -3.508 -19.219 1 94.56 100 GLY B N 1
ATOM 5122 C CA . GLY B 1 100 ? 11.539 -3.238 -20.422 1 94.56 100 GLY B CA 1
ATOM 5123 C C . GLY B 1 100 ? 10.664 -3.043 -21.641 1 94.56 100 GLY B C 1
ATOM 5124 O O . GLY B 1 100 ? 9.633 -3.711 -21.797 1 94.56 100 GLY B O 1
ATOM 5125 N N . THR B 1 101 ? 11.109 -2.225 -22.531 1 95.06 101 THR B N 1
ATOM 5126 C CA . THR B 1 101 ? 10.312 -1.799 -23.688 1 95.06 101 THR B CA 1
ATOM 5127 C C . THR B 1 101 ? 10.023 -2.979 -24.609 1 95.06 101 THR B C 1
ATOM 5129 O O . THR B 1 101 ? 9 -2.998 -25.297 1 95.06 101 THR B O 1
ATOM 5132 N N . MET B 1 102 ? 10.852 -3.992 -24.594 1 91.31 102 MET B N 1
ATOM 5133 C CA . MET B 1 102 ? 10.672 -5.121 -25.5 1 91.31 102 MET B CA 1
ATOM 5134 C C . MET B 1 102 ? 9.617 -6.086 -24.969 1 91.31 102 MET B C 1
ATOM 5136 O O . MET B 1 102 ? 9.109 -6.922 -25.719 1 91.31 102 MET B O 1
ATOM 5140 N N . GLY B 1 103 ? 9.281 -5.945 -23.734 1 90.44 103 GLY B N 1
ATOM 5141 C CA . GLY B 1 103 ? 8.336 -6.875 -23.141 1 90.44 103 GLY B CA 1
ATOM 5142 C C . GLY B 1 103 ? 6.996 -6.238 -22.812 1 90.44 103 GLY B C 1
ATOM 5143 O O . GLY B 1 103 ? 6.055 -6.93 -22.422 1 90.44 103 GLY B O 1
ATOM 5144 N N . MET B 1 104 ? 6.898 -4.891 -23 1 93.19 104 MET B N 1
ATOM 5145 C CA . MET B 1 104 ? 5.676 -4.172 -22.656 1 93.19 104 MET B CA 1
ATOM 5146 C C . MET B 1 104 ? 4.492 -4.695 -23.469 1 93.19 104 MET B C 1
ATOM 5148 O O . MET B 1 104 ? 4.574 -4.812 -24.688 1 93.19 104 MET B O 1
ATOM 5152 N N . GLY B 1 105 ? 3.453 -5.039 -22.797 1 92.75 105 GLY B N 1
ATOM 5153 C CA . GLY B 1 105 ? 2.227 -5.469 -23.438 1 92.75 105 GLY B CA 1
ATOM 5154 C C . GLY B 1 105 ? 2.115 -6.977 -23.562 1 92.75 105 GLY B C 1
ATOM 5155 O O . GLY B 1 105 ? 1.068 -7.5 -23.953 1 92.75 105 GLY B O 1
ATOM 5156 N N . LEU B 1 106 ? 3.111 -7.703 -23.078 1 92.31 106 LEU B N 1
ATOM 5157 C CA . LEU B 1 106 ? 3.117 -9.148 -23.281 1 92.31 106 LEU B CA 1
ATOM 5158 C C . LEU B 1 106 ? 2.707 -9.867 -22 1 92.31 106 LEU B C 1
ATOM 5160 O O . LEU B 1 106 ? 2.551 -11.094 -21.984 1 92.31 106 LEU B O 1
ATOM 5164 N N . GLY B 1 107 ? 2.502 -9.07 -20.938 1 89 107 GLY B N 1
ATOM 5165 C CA . GLY B 1 107 ? 2.123 -9.68 -19.688 1 89 107 GLY B CA 1
ATOM 5166 C C . GLY B 1 107 ? 3.285 -10.344 -18.969 1 89 107 GLY B C 1
ATOM 5167 O O . GLY B 1 107 ? 3.121 -11.398 -18.344 1 89 107 GLY B O 1
ATOM 5168 N N . GLY B 1 108 ? 4.438 -9.672 -19.078 1 86.31 108 GLY B N 1
ATOM 5169 C CA . GLY B 1 108 ? 5.645 -10.211 -18.469 1 86.31 108 GLY B CA 1
ATOM 5170 C C . GLY B 1 108 ? 5.719 -9.977 -16.969 1 86.31 108 GLY B C 1
ATOM 5171 O O . GLY B 1 108 ? 4.773 -9.461 -16.375 1 86.31 108 GLY B O 1
ATOM 5172 N N . PHE B 1 109 ? 6.828 -10.375 -16.406 1 88.75 109 PHE B N 1
ATOM 5173 C CA . PHE B 1 109 ? 7.066 -10.344 -14.969 1 88.75 109 PHE B CA 1
ATOM 5174 C C . PHE B 1 109 ? 7.078 -8.906 -14.453 1 88.75 109 PHE B C 1
ATOM 5176 O O . PHE B 1 109 ? 7.789 -8.055 -14.984 1 88.75 109 PHE B O 1
ATOM 5183 N N . GLN B 1 110 ? 6.195 -8.57 -13.5 1 93.31 110 GLN B N 1
ATOM 5184 C CA . GLN B 1 110 ? 6.09 -7.305 -12.781 1 93.31 110 GLN B CA 1
ATOM 5185 C C . GLN B 1 110 ? 5.727 -6.164 -13.727 1 93.31 110 GLN B C 1
ATOM 5187 O O . GLN B 1 110 ? 6.176 -5.031 -13.539 1 93.31 110 GLN B O 1
ATOM 5192 N N . GLU B 1 111 ? 5.035 -6.504 -14.805 1 93.19 111 GLU B N 1
ATOM 5193 C CA . GLU B 1 111 ? 4.562 -5.48 -15.734 1 93.19 111 GLU B CA 1
ATOM 5194 C C . GLU B 1 111 ? 3.385 -4.707 -15.148 1 93.19 111 GLU B C 1
ATOM 5196 O O . GLU B 1 111 ? 2.5 -5.293 -14.523 1 93.19 111 GLU B O 1
ATOM 5201 N N . ALA B 1 112 ? 3.455 -3.447 -15.258 1 96.12 112 ALA B N 1
ATOM 5202 C CA . ALA B 1 112 ? 2.363 -2.557 -14.875 1 96.12 112 ALA B CA 1
ATOM 5203 C C . ALA B 1 112 ? 2.432 -1.241 -15.648 1 96.12 112 ALA B C 1
ATOM 5205 O O . ALA B 1 112 ? 3.514 -0.685 -15.844 1 96.12 112 ALA B O 1
ATOM 5206 N N . ASN B 1 113 ? 1.25 -0.882 -16.172 1 96.5 113 ASN B N 1
ATOM 5207 C CA . ASN B 1 113 ? 1.168 0.496 -16.641 1 96.5 113 ASN B CA 1
ATOM 5208 C C . ASN B 1 113 ? 1.123 1.486 -15.477 1 96.5 113 ASN B C 1
ATOM 5210 O O . ASN B 1 113 ? 0.056 1.745 -14.922 1 96.5 113 ASN B O 1
ATOM 5214 N N . GLN B 1 114 ? 2.254 2.137 -15.258 1 97.88 114 GLN B N 1
ATOM 5215 C CA . GLN B 1 114 ? 2.463 2.785 -13.969 1 97.88 114 GLN B CA 1
ATOM 5216 C C . GLN B 1 114 ? 1.967 4.227 -13.992 1 97.88 114 GLN B C 1
ATOM 5218 O O . GLN B 1 114 ? 1.543 4.758 -12.961 1 97.88 114 GLN B O 1
ATOM 5223 N N . LEU B 1 115 ? 1.931 4.918 -15.109 1 98.06 115 LEU B N 1
ATOM 5224 C CA . LEU B 1 115 ? 1.675 6.355 -15.188 1 98.06 115 LEU B CA 1
ATOM 5225 C C . LEU B 1 115 ? 0.245 6.676 -14.758 1 98.06 115 LEU B C 1
ATOM 5227 O O . LEU B 1 115 ? 0.025 7.535 -13.906 1 98.06 115 LEU B O 1
ATOM 5231 N N . PRO B 1 116 ? -0.771 5.934 -15.227 1 97.69 116 PRO B N 1
ATOM 5232 C CA . PRO B 1 116 ? -2.143 6.266 -14.836 1 97.69 116 PRO B CA 1
ATOM 5233 C C . PRO B 1 116 ? -2.381 6.105 -13.336 1 97.69 116 PRO B C 1
ATOM 5235 O O . PRO B 1 116 ? -3.207 6.816 -12.758 1 97.69 116 PRO B O 1
ATOM 5238 N N . VAL B 1 117 ? -1.646 5.289 -12.734 1 97.94 117 VAL B N 1
ATOM 5239 C CA . VAL B 1 117 ? -1.823 4.973 -11.32 1 97.94 117 VAL B CA 1
ATOM 5240 C C . VAL B 1 117 ? -1.565 6.223 -10.477 1 97.94 117 VAL B C 1
ATOM 5242 O O . VAL B 1 117 ? -2.201 6.418 -9.438 1 97.94 117 VAL B O 1
ATOM 5245 N N . PHE B 1 118 ? -0.647 7.094 -10.953 1 98.31 118 PHE B N 1
ATOM 5246 C CA . PHE B 1 118 ? -0.193 8.227 -10.156 1 98.31 118 PHE B CA 1
ATOM 5247 C C . PHE B 1 118 ? -0.728 9.539 -10.719 1 98.31 118 PHE B C 1
ATOM 5249 O O . PHE B 1 118 ? -0.466 10.609 -10.164 1 98.31 118 PHE B O 1
ATOM 5256 N N . GLN B 1 119 ? -1.505 9.469 -11.75 1 97.69 119 GLN B N 1
ATOM 5257 C CA . GLN B 1 119 ? -1.833 10.656 -12.523 1 97.69 119 GLN B CA 1
ATOM 5258 C C . GLN B 1 119 ? -2.564 11.688 -11.664 1 97.69 119 GLN B C 1
ATOM 5260 O O . GLN B 1 119 ? -2.381 12.891 -11.836 1 97.69 119 GLN B O 1
ATOM 5265 N N . GLU B 1 120 ? -3.367 11.203 -10.711 1 96.5 120 GLU B N 1
ATOM 5266 C CA . GLU B 1 120 ? -4.188 12.102 -9.906 1 96.5 120 GLU B CA 1
ATOM 5267 C C . GLU B 1 120 ? -3.416 12.625 -8.703 1 96.5 120 GLU B C 1
ATOM 5269 O O . GLU B 1 120 ? -3.883 13.531 -8.008 1 96.5 120 GLU B O 1
ATOM 5274 N N . PHE B 1 121 ? -2.174 12.125 -8.516 1 97.56 121 PHE B N 1
ATOM 5275 C CA . PHE B 1 121 ? -1.461 12.438 -7.277 1 97.56 121 PHE B CA 1
ATOM 5276 C C . PHE B 1 121 ? -0.074 12.992 -7.578 1 97.56 121 PHE B C 1
ATOM 5278 O O . PHE B 1 121 ? 0.827 12.914 -6.738 1 97.56 121 PHE B O 1
ATOM 5285 N N . THR B 1 122 ? 0.177 13.43 -8.758 1 98.5 122 THR B N 1
ATOM 5286 C CA . THR B 1 122 ? 1.44 14.062 -9.117 1 98.5 122 THR B CA 1
ATOM 5287 C C . THR B 1 122 ? 1.196 15.391 -9.836 1 98.5 122 THR B C 1
ATOM 5289 O O . THR B 1 122 ? 0.153 15.578 -10.461 1 98.5 122 THR B O 1
ATOM 5292 N N . LYS B 1 123 ? 2.172 16.312 -9.672 1 98.25 123 LYS B N 1
ATOM 5293 C CA . LYS B 1 123 ? 2.115 17.609 -10.344 1 98.25 123 LYS B CA 1
ATOM 5294 C C . LYS B 1 123 ? 2.65 17.5 -11.766 1 98.25 123 LYS B C 1
ATOM 5296 O O . LYS B 1 123 ? 2.338 18.344 -12.617 1 98.25 123 LYS B O 1
ATOM 5301 N N . TYR B 1 124 ? 3.459 16.5 -12.016 1 98.56 124 TYR B N 1
ATOM 5302 C CA . TYR B 1 124 ? 4.086 16.266 -13.305 1 98.56 124 TYR B CA 1
ATOM 5303 C C . TYR B 1 124 ? 4.535 14.812 -13.43 1 98.56 124 TYR B C 1
ATOM 5305 O O . TYR B 1 124 ? 5.031 14.227 -12.469 1 98.56 124 TYR B O 1
ATOM 5313 N N . GLN B 1 125 ? 4.27 14.242 -14.562 1 98.81 125 GLN B N 1
ATOM 5314 C CA . GLN B 1 125 ? 4.781 12.914 -14.883 1 98.81 125 GLN B CA 1
ATOM 5315 C C . GLN B 1 125 ? 5.781 12.969 -16.031 1 98.81 125 GLN B C 1
ATOM 5317 O O . GLN B 1 125 ? 5.402 13.227 -17.188 1 98.81 125 GLN B O 1
ATOM 5322 N N . GLY B 1 126 ? 7.105 12.758 -15.695 1 98.81 126 GLY B N 1
ATOM 5323 C CA . GLY B 1 126 ? 8.141 12.625 -16.703 1 98.81 126 GLY B CA 1
ATOM 5324 C C . GLY B 1 126 ? 8.383 11.188 -17.125 1 98.81 126 GLY B C 1
ATOM 5325 O O . GLY B 1 126 ? 8.891 10.383 -16.344 1 98.81 126 GLY B O 1
ATOM 5326 N N . HIS B 1 127 ? 7.961 10.828 -18.312 1 98.5 127 HIS B N 1
ATOM 5327 C CA . HIS B 1 127 ? 8.211 9.508 -18.875 1 98.5 127 HIS B CA 1
ATOM 5328 C C . HIS B 1 127 ? 9.391 9.531 -19.828 1 98.5 127 HIS B C 1
ATOM 5330 O O . HIS B 1 127 ? 9.344 10.203 -20.859 1 98.5 127 HIS B O 1
ATOM 5336 N N . VAL B 1 128 ? 10.484 8.852 -19.5 1 98.62 128 VAL B N 1
ATOM 5337 C CA . VAL B 1 128 ? 11.641 8.781 -20.391 1 98.62 128 VAL B CA 1
ATOM 5338 C C . VAL B 1 128 ? 11.305 7.926 -21.609 1 98.62 128 VAL B C 1
ATOM 5340 O O . VAL B 1 128 ? 11.469 6.703 -21.578 1 98.62 128 VAL B O 1
ATOM 5343 N N . ASN B 1 129 ? 10.984 8.562 -22.688 1 97.75 129 ASN B N 1
ATOM 5344 C CA . ASN B 1 129 ? 10.578 7.852 -23.891 1 97.75 129 ASN B CA 1
ATOM 5345 C C . ASN B 1 129 ? 11.766 7.562 -24.797 1 97.75 129 ASN B C 1
ATOM 5347 O O . ASN B 1 129 ? 11.633 6.844 -25.797 1 97.75 129 ASN B O 1
ATOM 5351 N N . ASN B 1 130 ? 12.898 8.195 -24.578 1 97.81 130 ASN B N 1
ATOM 5352 C CA . ASN B 1 130 ? 14.188 7.977 -25.219 1 97.81 130 ASN B CA 1
ATOM 5353 C C . ASN B 1 130 ? 15.336 8.117 -24.219 1 97.81 130 ASN B C 1
ATOM 5355 O O . ASN B 1 130 ? 15.445 9.133 -23.531 1 97.81 130 ASN B O 1
ATOM 5359 N N . PRO B 1 131 ? 16.25 7.117 -24.156 1 97.56 131 PRO B N 1
ATOM 5360 C CA . PRO B 1 131 ? 17.297 7.156 -23.141 1 97.56 131 PRO B CA 1
ATOM 5361 C C . PRO B 1 131 ? 18.188 8.398 -23.266 1 97.56 131 PRO B C 1
ATOM 5363 O O . PRO B 1 131 ? 18.75 8.852 -22.266 1 97.56 131 PRO B O 1
ATOM 5366 N N . ASN B 1 132 ? 18.281 9 -24.438 1 98 132 ASN B N 1
ATOM 5367 C CA . ASN B 1 132 ? 19.078 10.203 -24.625 1 98 132 ASN B CA 1
ATOM 5368 C C . ASN B 1 132 ? 18.484 11.398 -23.891 1 98 132 ASN B C 1
ATOM 5370 O O . ASN B 1 132 ? 19.156 12.414 -23.703 1 98 132 ASN B O 1
ATOM 5374 N N . ARG B 1 133 ? 17.266 11.266 -23.391 1 98.31 133 ARG B N 1
ATOM 5375 C CA . ARG B 1 133 ? 16.578 12.359 -22.719 1 98.31 133 ARG B CA 1
ATOM 5376 C C . ARG B 1 133 ? 16.547 12.125 -21.203 1 98.31 133 ARG B C 1
ATOM 5378 O O . ARG B 1 133 ? 15.805 12.805 -20.484 1 98.31 133 ARG B O 1
ATOM 5385 N N . MET B 1 134 ? 17.359 11.219 -20.703 1 98.75 134 MET B N 1
ATOM 5386 C CA . MET B 1 134 ? 17.375 10.828 -19.297 1 98.75 134 MET B CA 1
ATOM 5387 C C . MET B 1 134 ? 17.625 12.039 -18.406 1 98.75 134 MET B C 1
ATOM 5389 O O . MET B 1 134 ? 16.859 12.305 -17.484 1 98.75 134 MET B O 1
ATOM 5393 N N . ALA B 1 135 ? 18.656 12.812 -18.688 1 98.75 135 ALA B N 1
ATOM 5394 C CA . ALA B 1 135 ? 19.016 13.961 -17.859 1 98.75 135 ALA B CA 1
ATOM 5395 C C . ALA B 1 135 ? 17.922 15.023 -17.891 1 98.75 135 ALA B C 1
ATOM 5397 O O . ALA B 1 135 ? 17.609 15.648 -16.875 1 98.75 135 ALA B O 1
ATOM 5398 N N . GLU B 1 136 ? 17.344 15.219 -19.078 1 98.56 136 GLU B N 1
ATOM 5399 C CA . GLU B 1 136 ? 16.297 16.219 -19.281 1 98.56 136 GLU B CA 1
ATOM 5400 C C . GLU B 1 136 ? 15.086 15.922 -18.406 1 98.56 136 GLU B C 1
ATOM 5402 O O . GLU B 1 136 ? 14.648 16.766 -17.641 1 98.56 136 GLU B O 1
ATOM 5407 N N . PHE B 1 137 ? 14.555 14.695 -18.469 1 98.81 137 PHE B N 1
ATOM 5408 C CA . PHE B 1 137 ? 13.352 14.336 -17.734 1 98.81 137 PHE B CA 1
ATOM 5409 C C . PHE B 1 137 ? 13.633 14.281 -16.234 1 98.81 137 PHE B C 1
ATOM 5411 O O . PHE B 1 137 ? 12.781 14.648 -15.422 1 98.81 137 PHE B O 1
ATOM 5418 N N . THR B 1 138 ? 14.781 13.797 -15.914 1 98.88 138 THR B N 1
ATOM 5419 C CA . THR B 1 138 ? 15.141 13.789 -14.5 1 98.88 138 THR B CA 1
ATOM 5420 C C . THR B 1 138 ? 15.141 15.211 -13.93 1 98.88 138 THR B C 1
ATOM 5422 O O . THR B 1 138 ? 14.484 15.477 -12.922 1 98.88 138 THR B O 1
ATOM 5425 N N . ALA B 1 139 ? 15.828 16.094 -14.602 1 98.88 139 ALA B N 1
ATOM 5426 C CA . ALA B 1 139 ? 15.906 17.484 -14.148 1 98.88 139 ALA B CA 1
ATOM 5427 C C . ALA B 1 139 ? 14.516 18.109 -14.078 1 98.88 139 ALA B C 1
ATOM 5429 O O . ALA B 1 139 ? 14.203 18.828 -13.125 1 98.88 139 ALA B O 1
ATOM 5430 N N . ARG B 1 140 ? 13.719 17.844 -15.023 1 98.75 140 ARG B N 1
ATOM 5431 C CA . ARG B 1 140 ? 12.383 18.438 -15.094 1 98.75 140 ARG B CA 1
ATOM 5432 C C . ARG B 1 140 ? 11.516 17.969 -13.93 1 98.75 140 ARG B C 1
ATOM 5434 O O . ARG B 1 140 ? 10.773 18.766 -13.352 1 98.75 140 ARG B O 1
ATOM 5441 N N . CYS B 1 141 ? 11.57 16.641 -13.617 1 98.88 141 CYS B N 1
ATOM 5442 C CA . CYS B 1 141 ? 10.797 16.125 -12.492 1 98.88 141 CYS B CA 1
ATOM 5443 C C . CYS B 1 141 ? 11.211 16.812 -11.195 1 98.88 141 CYS B C 1
ATOM 5445 O O . CYS B 1 141 ? 10.367 17.156 -10.375 1 98.88 141 CYS B O 1
ATOM 5447 N N . PHE B 1 142 ? 12.5 17 -11.031 1 98.88 142 PHE B N 1
ATOM 5448 C CA . PHE B 1 142 ? 12.992 17.625 -9.812 1 98.88 142 PHE B CA 1
ATOM 5449 C C . PHE B 1 142 ? 12.633 19.109 -9.773 1 98.88 142 PHE B C 1
ATOM 5451 O O . PHE B 1 142 ? 12.18 19.625 -8.75 1 98.88 142 PHE B O 1
ATOM 5458 N N . ASP B 1 143 ? 12.789 19.844 -10.867 1 98.56 143 ASP B N 1
ATOM 5459 C CA . ASP B 1 143 ? 12.453 21.266 -10.922 1 98.56 143 ASP B CA 1
ATOM 5460 C C . ASP B 1 143 ? 10.961 21.484 -10.664 1 98.56 143 ASP B C 1
ATOM 5462 O O . ASP B 1 143 ? 10.578 22.375 -9.891 1 98.56 143 ASP B O 1
ATOM 5466 N N . ARG B 1 144 ? 10.141 20.656 -11.242 1 98.25 144 ARG B N 1
ATOM 5467 C CA . ARG B 1 144 ? 8.688 20.797 -11.141 1 98.25 144 ARG B CA 1
ATOM 5468 C C . ARG B 1 144 ? 8.195 20.453 -9.742 1 98.25 144 ARG B C 1
ATOM 5470 O O . ARG B 1 144 ? 7.227 21.031 -9.258 1 98.25 144 ARG B O 1
ATOM 5477 N N . ALA B 1 145 ? 8.844 19.5 -9.109 1 98.5 145 ALA B N 1
ATOM 5478 C CA . ALA B 1 145 ? 8.445 19.156 -7.75 1 98.5 145 ALA B CA 1
ATOM 5479 C C . ALA B 1 145 ? 8.523 20.375 -6.828 1 98.5 145 ALA B C 1
ATOM 5481 O O . ALA B 1 145 ? 7.629 20.609 -6.016 1 98.5 145 ALA B O 1
ATOM 5482 N N . LEU B 1 146 ? 9.555 21.188 -6.973 1 96.31 146 LEU B N 1
ATOM 5483 C CA . LEU B 1 146 ? 9.742 22.359 -6.133 1 96.31 146 LEU B CA 1
ATOM 5484 C C . LEU B 1 146 ? 8.875 23.516 -6.613 1 96.31 146 LEU B C 1
ATOM 5486 O O . LEU B 1 146 ? 8.281 24.234 -5.805 1 96.31 146 LEU B O 1
ATOM 5490 N N . THR B 1 147 ? 8.805 23.703 -7.941 1 94.38 147 THR B N 1
ATOM 5491 C CA . THR B 1 147 ? 8.078 24.844 -8.469 1 94.38 147 THR B CA 1
ATOM 5492 C C . THR B 1 147 ? 6.574 24.688 -8.266 1 94.38 147 THR B C 1
ATOM 5494 O O . THR B 1 147 ? 5.871 25.656 -7.984 1 94.38 147 THR B O 1
ATOM 5497 N N . ASP B 1 148 ? 6.113 23.422 -8.391 1 95.19 148 ASP B N 1
ATOM 5498 C CA . ASP B 1 148 ? 4.68 23.172 -8.266 1 95.19 148 ASP B CA 1
ATOM 5499 C C . ASP B 1 148 ? 4.324 22.703 -6.855 1 95.19 148 ASP B C 1
ATOM 5501 O O . ASP B 1 148 ? 3.145 22.547 -6.527 1 95.19 148 ASP B O 1
ATOM 5505 N N . LEU B 1 149 ? 5.316 22.594 -6.016 1 94.25 149 LEU B N 1
ATOM 5506 C CA . LEU B 1 149 ? 5.148 22.188 -4.621 1 94.25 149 LEU B CA 1
ATOM 5507 C C . LEU B 1 149 ? 4.289 20.938 -4.512 1 94.25 149 LEU B C 1
ATOM 5509 O O . LEU B 1 149 ? 3.217 20.969 -3.906 1 94.25 149 LEU B O 1
ATOM 5513 N N . GLY B 1 150 ? 4.73 19.844 -4.949 1 97.31 150 GLY B N 1
ATOM 5514 C CA . GLY B 1 150 ? 4.066 18.547 -4.918 1 97.31 150 GLY B CA 1
ATOM 5515 C C . GLY B 1 150 ? 4.883 17.438 -5.555 1 97.31 150 GLY B C 1
ATOM 5516 O O . GLY B 1 150 ? 5.961 17.688 -6.098 1 97.31 150 GLY B O 1
ATOM 5517 N N . PRO B 1 151 ? 4.402 16.25 -5.465 1 98.81 151 PRO B N 1
ATOM 5518 C CA . PRO B 1 151 ? 5.184 15.133 -5.996 1 98.81 151 PRO B CA 1
ATOM 5519 C C . PRO B 1 151 ? 5.164 15.078 -7.523 1 98.81 151 PRO B C 1
ATOM 5521 O O . PRO B 1 151 ? 4.195 15.516 -8.148 1 98.81 151 PRO B O 1
ATOM 5524 N N . THR B 1 152 ? 6.25 14.609 -8.086 1 98.94 152 THR B N 1
ATOM 5525 C CA . THR B 1 152 ? 6.367 14.281 -9.5 1 98.94 152 THR B CA 1
ATOM 5526 C C . THR B 1 152 ? 6.801 12.828 -9.688 1 98.94 152 THR B C 1
ATOM 5528 O O . THR B 1 152 ? 7.289 12.195 -8.742 1 98.94 152 THR B O 1
ATOM 5531 N N . GLN B 1 153 ? 6.48 12.273 -10.836 1 98.94 153 GLN B N 1
ATOM 5532 C CA . GLN B 1 153 ? 6.855 10.898 -11.164 1 98.94 153 GLN B CA 1
ATOM 5533 C C . GLN B 1 153 ? 7.844 10.867 -12.328 1 98.94 153 GLN B C 1
ATOM 5535 O O . GLN B 1 153 ? 7.578 11.43 -13.391 1 98.94 153 GLN B O 1
ATOM 5540 N N . LEU B 1 154 ? 8.992 10.297 -12.086 1 98.94 154 LEU B N 1
ATOM 5541 C CA . LEU B 1 154 ? 9.961 10 -13.141 1 98.94 154 LEU B CA 1
ATOM 5542 C C . LEU B 1 154 ? 9.898 8.531 -13.531 1 98.94 154 LEU B C 1
ATOM 5544 O O . LEU B 1 154 ? 10.414 7.672 -12.812 1 98.94 154 LEU B O 1
ATOM 5548 N N . ASN B 1 155 ? 9.258 8.258 -14.641 1 98.88 155 ASN B N 1
ATOM 5549 C CA . ASN B 1 155 ? 9.047 6.891 -15.117 1 98.88 155 ASN B CA 1
ATOM 5550 C C . ASN B 1 155 ? 10.086 6.496 -16.156 1 98.88 155 ASN B C 1
ATOM 5552 O O . ASN B 1 155 ? 10.227 7.168 -17.188 1 98.88 155 ASN B O 1
ATOM 5556 N N . ILE B 1 156 ? 10.844 5.395 -15.914 1 98.75 156 ILE B N 1
ATOM 5557 C CA . ILE B 1 156 ? 11.977 5.027 -16.766 1 98.75 156 ILE B CA 1
ATOM 5558 C C . ILE B 1 156 ? 11.875 3.551 -17.141 1 98.75 156 ILE B C 1
ATOM 5560 O O . ILE B 1 156 ? 12.039 2.674 -16.281 1 98.75 156 ILE B O 1
ATOM 5564 N N . PRO B 1 157 ? 11.672 3.221 -18.453 1 97.88 157 PRO B N 1
ATOM 5565 C CA . PRO B 1 157 ? 11.828 1.814 -18.828 1 97.88 157 PRO B CA 1
ATOM 5566 C C . PRO B 1 157 ? 13.195 1.25 -18.438 1 97.88 157 PRO B C 1
ATOM 5568 O O . PRO B 1 157 ? 14.219 1.901 -18.641 1 97.88 157 PRO B O 1
ATOM 5571 N N . ARG B 1 158 ? 13.188 0.078 -17.859 1 96.75 158 ARG B N 1
ATOM 5572 C CA . ARG B 1 158 ? 14.391 -0.454 -17.234 1 96.75 158 ARG B CA 1
ATOM 5573 C C . ARG B 1 158 ? 15.523 -0.591 -18.234 1 96.75 158 ARG B C 1
ATOM 5575 O O . ARG B 1 158 ? 16.703 -0.431 -17.891 1 96.75 158 ARG B O 1
ATOM 5582 N N . ASP B 1 159 ? 15.258 -0.885 -19.531 1 96.38 159 ASP B N 1
ATOM 5583 C CA . ASP B 1 159 ? 16.297 -1.06 -20.531 1 96.38 159 ASP B CA 1
ATOM 5584 C C . ASP B 1 159 ? 16.875 0.287 -20.969 1 96.38 159 ASP B C 1
ATOM 5586 O O . ASP B 1 159 ? 17.938 0.341 -21.594 1 96.38 159 ASP B O 1
ATOM 5590 N N . TYR B 1 160 ? 16.25 1.401 -20.531 1 97.69 160 TYR B N 1
ATOM 5591 C CA . TYR B 1 160 ? 16.719 2.725 -20.922 1 97.69 160 TYR B CA 1
ATOM 5592 C C . TYR B 1 160 ? 17.797 3.227 -19.969 1 97.69 160 TYR B C 1
ATOM 5594 O O . TYR B 1 160 ? 18.375 4.293 -20.172 1 97.69 160 TYR B O 1
ATOM 5602 N N . PHE B 1 161 ? 18.141 2.51 -18.922 1 98.06 161 PHE B N 1
ATOM 5603 C CA . PHE B 1 161 ? 19.266 2.844 -18.062 1 98.06 161 PHE B CA 1
ATOM 5604 C C . PHE B 1 161 ? 20.594 2.529 -18.75 1 98.06 161 PHE B C 1
ATOM 5606 O O . PHE B 1 161 ? 21.641 2.98 -18.297 1 98.06 161 PHE B O 1
ATOM 5613 N N . TYR B 1 162 ? 20.578 1.778 -19.812 1 96.81 162 TYR B N 1
ATOM 5614 C CA . TYR B 1 162 ? 21.781 1.325 -20.516 1 96.81 162 TYR B CA 1
ATOM 5615 C C . TYR B 1 162 ? 22 2.107 -21.797 1 96.81 162 TYR B C 1
ATOM 5617 O O . TYR B 1 162 ? 21.062 2.74 -22.312 1 96.81 162 TYR B O 1
ATOM 5625 N N . GLY B 1 163 ? 23.219 2.014 -22.234 1 95.88 163 GLY B N 1
ATOM 5626 C CA . GLY B 1 163 ? 23.578 2.693 -23.469 1 95.88 163 GLY B CA 1
ATOM 5627 C C . GLY B 1 163 ? 24.594 3.805 -23.266 1 95.88 163 GLY B C 1
ATOM 5628 O O . GLY B 1 163 ? 25.328 3.809 -22.281 1 95.88 163 GLY B O 1
ATOM 5629 N N . ASP B 1 164 ? 24.734 4.586 -24.25 1 95.88 164 ASP B N 1
ATOM 5630 C CA . ASP B 1 164 ? 25.641 5.73 -24.203 1 95.88 164 ASP B CA 1
ATOM 5631 C C . ASP B 1 164 ? 24.984 6.984 -24.766 1 95.88 164 ASP B C 1
ATOM 5633 O O . ASP B 1 164 ? 24.172 6.898 -25.688 1 95.88 164 ASP B O 1
ATOM 5637 N N . LEU B 1 165 ? 25.234 8.062 -24.094 1 96.88 165 LEU B N 1
ATOM 5638 C CA . LEU B 1 165 ? 24.688 9.344 -24.547 1 96.88 165 LEU B CA 1
ATOM 5639 C C . LEU B 1 165 ? 25.688 10.469 -24.297 1 96.88 165 LEU B C 1
ATOM 5641 O O . LEU B 1 165 ? 26.594 10.336 -23.469 1 96.88 165 LEU B O 1
ATOM 5645 N N . ASN B 1 166 ? 25.578 11.469 -25.156 1 96.06 166 ASN B N 1
ATOM 5646 C CA . ASN B 1 166 ? 26.281 12.734 -24.953 1 96.06 166 ASN B CA 1
ATOM 5647 C C . ASN B 1 166 ? 25.328 13.844 -24.516 1 96.06 166 ASN B C 1
ATOM 5649 O O . ASN B 1 166 ? 24.5 14.305 -25.312 1 96.06 166 ASN B O 1
ATOM 5653 N N . VAL B 1 167 ? 25.422 14.188 -23.219 1 96.81 167 VAL B N 1
ATOM 5654 C CA . VAL B 1 167 ? 24.484 15.172 -22.688 1 96.81 167 VAL B CA 1
ATOM 5655 C C . VAL B 1 167 ? 25.156 16.031 -21.625 1 96.81 167 VAL B C 1
ATOM 5657 O O . VAL B 1 167 ? 26.125 15.594 -21 1 96.81 167 VAL B O 1
ATOM 5660 N N . GLU B 1 168 ? 24.766 17.25 -21.547 1 96.69 168 GLU B N 1
ATOM 5661 C CA . GLU B 1 168 ? 25.125 18.109 -20.406 1 96.69 168 GLU B CA 1
ATOM 5662 C C . GLU B 1 168 ? 24.125 17.938 -19.266 1 96.69 168 GLU B C 1
ATOM 5664 O O . GLU B 1 168 ? 22.906 17.891 -19.484 1 96.69 168 GLU B O 1
ATOM 5669 N N . ILE B 1 169 ? 24.609 17.781 -18.062 1 98.31 169 ILE B N 1
ATOM 5670 C CA . ILE B 1 169 ? 23.734 17.703 -16.891 1 98.31 169 ILE B CA 1
ATOM 5671 C C . ILE B 1 169 ? 23.109 19.062 -16.609 1 98.31 169 ILE B C 1
ATOM 5673 O O . ILE B 1 169 ? 23.828 20.047 -16.359 1 98.31 169 ILE B O 1
ATOM 5677 N N . PRO B 1 170 ? 21.781 19.125 -16.656 1 98 170 PRO B N 1
ATOM 5678 C CA . PRO B 1 170 ? 21.141 20.422 -16.422 1 98 170 PRO B CA 1
ATOM 5679 C C . PRO B 1 170 ? 21.344 20.938 -15.008 1 98 170 PRO B C 1
ATOM 5681 O O . PRO B 1 170 ? 21.328 20.156 -14.055 1 98 170 PRO B O 1
ATOM 5684 N N . GLU B 1 171 ? 21.562 22.203 -14.93 1 97.31 171 GLU B N 1
ATOM 5685 C CA . GLU B 1 171 ? 21.562 22.859 -13.625 1 97.31 171 GLU B CA 1
ATOM 5686 C C . GLU B 1 171 ? 20.141 23.031 -13.094 1 97.31 171 GLU B C 1
ATOM 5688 O O . GLU B 1 171 ? 19.203 23.266 -13.867 1 97.31 171 GLU B O 1
ATOM 5693 N N . PRO B 1 172 ? 20 22.969 -11.797 1 97.75 172 PRO B N 1
ATOM 5694 C CA . PRO B 1 172 ? 18.688 23.188 -11.219 1 97.75 172 PRO B CA 1
ATOM 5695 C C . PRO B 1 172 ? 18.094 24.547 -11.594 1 97.75 172 PRO B C 1
ATOM 5697 O O . PRO B 1 172 ? 18.828 25.547 -11.633 1 97.75 172 PRO B O 1
ATOM 5700 N N . ILE B 1 173 ? 16.828 24.562 -11.875 1 96.44 173 ILE B N 1
ATOM 5701 C CA . ILE B 1 173 ? 16.109 25.797 -12.133 1 96.44 173 ILE B CA 1
ATOM 5702 C C . ILE B 1 173 ? 15.312 26.203 -10.891 1 96.44 173 ILE B C 1
ATOM 5704 O O . ILE B 1 173 ? 14.438 25.453 -10.438 1 96.44 173 ILE B O 1
ATOM 5708 N N . ARG B 1 174 ? 15.664 27.328 -10.328 1 94.31 174 ARG B N 1
ATOM 5709 C CA . ARG B 1 174 ? 14.945 27.891 -9.188 1 94.31 174 ARG B CA 1
ATOM 5710 C C . ARG B 1 174 ? 14.266 29.203 -9.562 1 94.31 174 ARG B C 1
ATOM 5712 O O . ARG B 1 174 ? 14.906 30.125 -10.062 1 94.31 174 ARG B O 1
ATOM 5719 N N . ILE B 1 175 ? 12.984 29.203 -9.328 1 93 175 ILE B N 1
ATOM 5720 C CA . ILE B 1 175 ? 12.195 30.359 -9.719 1 93 175 ILE B CA 1
ATOM 5721 C C . ILE B 1 175 ? 11.648 31.047 -8.469 1 93 175 ILE B C 1
ATOM 5723 O O . ILE B 1 175 ? 10.977 30.422 -7.652 1 93 175 ILE B O 1
ATOM 5727 N N . GLU B 1 176 ? 11.969 32.281 -8.32 1 93.5 176 GLU B N 1
ATOM 5728 C CA . GLU B 1 176 ? 11.422 33.094 -7.227 1 93.5 176 GLU B CA 1
ATOM 5729 C C . GLU B 1 176 ? 9.977 33.469 -7.496 1 93.5 176 GLU B C 1
ATOM 5731 O O . GLU B 1 176 ? 9.664 34.062 -8.547 1 93.5 176 GLU B O 1
ATOM 5736 N N . ARG B 1 177 ? 9.109 33.188 -6.539 1 94.12 177 ARG B N 1
ATOM 5737 C CA . ARG B 1 177 ? 7.707 33.562 -6.676 1 94.12 177 ARG B CA 1
ATOM 5738 C C . ARG B 1 177 ? 7.5 35.031 -6.262 1 94.12 177 ARG B C 1
ATOM 5740 O O . ARG B 1 177 ? 8.148 35.5 -5.336 1 94.12 177 ARG B O 1
ATOM 5747 N N . GLY B 1 178 ? 6.582 35.688 -6.941 1 96.12 178 GLY B N 1
ATOM 5748 C CA . GLY B 1 178 ? 6.289 37.062 -6.648 1 96.12 178 GLY B CA 1
ATOM 5749 C C . GLY B 1 178 ? 5.215 37.25 -5.594 1 96.12 178 GLY B C 1
ATOM 5750 O O . GLY B 1 178 ? 4.652 36.281 -5.105 1 96.12 178 GLY B O 1
ATOM 5751 N N . ALA B 1 179 ? 4.973 38.531 -5.266 1 98.12 179 ALA B N 1
ATOM 5752 C CA . ALA B 1 179 ? 4.055 38.875 -4.188 1 98.12 179 ALA B CA 1
ATOM 5753 C C . ALA B 1 179 ? 2.604 38.781 -4.645 1 98.12 179 ALA B C 1
ATOM 5755 O O . ALA B 1 179 ? 1.692 38.688 -3.818 1 98.12 179 ALA B O 1
ATOM 5756 N N . GLY B 1 180 ? 2.328 38.75 -5.898 1 97.94 180 GLY B N 1
ATOM 5757 C CA . GLY B 1 180 ? 0.993 38.844 -6.465 1 97.94 180 GLY B CA 1
ATOM 5758 C C . GLY B 1 180 ? 0.754 40.156 -7.191 1 97.94 180 GLY B C 1
ATOM 5759 O O . GLY B 1 180 ? 1.678 40.938 -7.359 1 97.94 180 GLY B O 1
ATOM 5760 N N . GLY B 1 181 ? -0.379 40.375 -7.773 1 97.88 181 GLY B N 1
ATOM 5761 C CA . GLY B 1 181 ? -0.701 41.531 -8.578 1 97.88 181 GLY B CA 1
ATOM 5762 C C . GLY B 1 181 ? -0.763 42.812 -7.766 1 97.88 181 GLY B C 1
ATOM 5763 O O . GLY B 1 181 ? -1.217 42.812 -6.617 1 97.88 181 GLY B O 1
ATOM 5764 N N . LYS B 1 182 ? -0.312 43.938 -8.406 1 98.19 182 LYS B N 1
ATOM 5765 C CA . LYS B 1 182 ? -0.251 45.25 -7.746 1 98.19 182 LYS B CA 1
ATOM 5766 C C . LYS B 1 182 ? -1.624 45.656 -7.227 1 98.19 182 LYS B C 1
ATOM 5768 O O . LYS B 1 182 ? -1.75 46.125 -6.086 1 98.19 182 LYS B O 1
ATOM 5773 N N . ASN B 1 183 ? -2.65 45.5 -8 1 98.56 183 ASN B N 1
ATOM 5774 C CA . ASN B 1 183 ? -3.99 45.938 -7.609 1 98.56 183 ASN B CA 1
ATOM 5775 C C . ASN B 1 183 ? -4.523 45.094 -6.441 1 98.56 183 ASN B C 1
ATOM 5777 O O . ASN B 1 183 ? -5.156 45.625 -5.535 1 98.56 183 ASN B O 1
ATOM 5781 N N . ALA B 1 184 ? -4.277 43.844 -6.5 1 98.69 184 ALA B N 1
ATOM 5782 C CA . ALA B 1 184 ? -4.715 42.969 -5.418 1 98.69 184 ALA B CA 1
ATOM 5783 C C . ALA B 1 184 ? -4.016 43.312 -4.109 1 98.69 184 ALA B C 1
ATOM 5785 O O . ALA B 1 184 ? -4.645 43.344 -3.047 1 98.69 184 ALA B O 1
ATOM 5786 N N . LEU B 1 185 ? -2.756 43.594 -4.234 1 98.81 185 LEU B N 1
ATOM 5787 C CA . LEU B 1 185 ? -1.981 43.969 -3.059 1 98.81 185 LEU B CA 1
ATOM 5788 C C . LEU B 1 185 ? -2.455 45.312 -2.508 1 98.81 185 LEU B C 1
ATOM 5790 O O . LEU B 1 185 ? -2.539 45.5 -1.292 1 98.81 185 LEU B O 1
ATOM 5794 N N . ASP B 1 186 ? -2.777 46.25 -3.406 1 98.75 186 ASP B N 1
ATOM 5795 C CA . ASP B 1 186 ? -3.303 47.562 -2.986 1 98.75 186 ASP B CA 1
ATOM 5796 C C . ASP B 1 186 ? -4.652 47.406 -2.287 1 98.75 186 ASP B C 1
ATOM 5798 O O . ASP B 1 186 ? -4.898 48.031 -1.259 1 98.75 186 ASP B O 1
ATOM 5802 N N . GLN B 1 187 ? -5.422 46.562 -2.816 1 98.81 187 GLN B N 1
ATOM 5803 C CA . GLN B 1 187 ? -6.738 46.344 -2.238 1 98.81 187 GLN B CA 1
ATOM 5804 C C . GLN B 1 187 ? -6.625 45.656 -0.878 1 98.81 187 GLN B C 1
ATOM 5806 O O . GLN B 1 187 ? -7.344 46 0.06 1 98.81 187 GLN B O 1
ATOM 5811 N N . ALA B 1 188 ? -5.754 44.688 -0.825 1 98.88 188 ALA B N 1
ATOM 5812 C CA . ALA B 1 188 ? -5.52 44.031 0.447 1 98.88 188 ALA B CA 1
ATOM 5813 C C . ALA B 1 188 ? -5.039 45 1.513 1 98.88 188 ALA B C 1
ATOM 5815 O O . ALA B 1 188 ? -5.535 45 2.643 1 98.88 188 ALA B O 1
ATOM 5816 N N . ALA B 1 189 ? -4.094 45.844 1.124 1 98.75 189 ALA B N 1
ATOM 5817 C CA . ALA B 1 189 ? -3.557 46.844 2.041 1 98.75 189 ALA B CA 1
ATOM 5818 C C . ALA B 1 189 ? -4.648 47.812 2.494 1 98.75 189 ALA B C 1
ATOM 5820 O O . ALA B 1 189 ? -4.711 48.188 3.67 1 98.75 189 ALA B O 1
ATOM 5821 N N . ALA B 1 190 ? -5.469 48.219 1.586 1 98.56 190 ALA B N 1
ATOM 5822 C CA . ALA B 1 190 ? -6.547 49.156 1.896 1 98.56 190 ALA B CA 1
ATOM 5823 C C . ALA B 1 190 ? -7.539 48.531 2.881 1 98.56 190 ALA B C 1
ATOM 5825 O O . ALA B 1 190 ? -8.016 49.219 3.797 1 98.56 190 ALA B O 1
ATOM 5826 N N . LEU B 1 191 ? -7.867 47.312 2.674 1 98.62 191 LEU B N 1
ATOM 5827 C CA . LEU B 1 191 ? -8.773 46.594 3.582 1 98.62 191 LEU B CA 1
ATOM 5828 C C . LEU B 1 191 ? -8.172 46.5 4.977 1 98.62 191 LEU B C 1
ATOM 5830 O O . LEU B 1 191 ? -8.859 46.75 5.973 1 98.62 191 LEU B O 1
ATOM 5834 N N . LEU B 1 192 ? -6.934 46.188 5.023 1 98.69 192 LEU B N 1
ATOM 5835 C CA . LEU B 1 192 ? -6.266 46.031 6.312 1 98.69 192 LEU B CA 1
ATOM 5836 C C . LEU B 1 192 ? -6.125 47.406 7.008 1 98.69 192 LEU B C 1
ATOM 5838 O O . LEU B 1 192 ? -6.191 47.469 8.234 1 98.69 192 LEU B O 1
ATOM 5842 N N . ALA B 1 193 ? -5.922 48.406 6.219 1 98.31 193 ALA B N 1
ATOM 5843 C CA . ALA B 1 193 ? -5.785 49.75 6.785 1 98.31 193 ALA B CA 1
ATOM 5844 C C . ALA B 1 193 ? -7.059 50.188 7.512 1 98.31 193 ALA B C 1
ATOM 5846 O O . ALA B 1 193 ? -7 50.906 8.508 1 98.31 193 ALA B O 1
ATOM 5847 N N . ARG B 1 194 ? -8.148 49.688 7.098 1 97.88 194 ARG B N 1
ATOM 5848 C CA . ARG B 1 194 ? -9.438 50.094 7.668 1 97.88 194 ARG B CA 1
ATOM 5849 C C . ARG B 1 194 ? -9.922 49.062 8.688 1 97.88 194 ARG B C 1
ATOM 5851 O O . ARG B 1 194 ? -10.938 49.281 9.352 1 97.88 194 ARG B O 1
ATOM 5858 N N . ALA B 1 195 ? -9.195 48.031 8.875 1 98.5 195 ALA B N 1
ATOM 5859 C CA . ALA B 1 195 ? -9.617 46.938 9.758 1 98.5 195 ALA B CA 1
ATOM 5860 C C . ALA B 1 195 ? -9.578 47.375 11.219 1 98.5 195 ALA B C 1
ATOM 5862 O O . ALA B 1 195 ? -8.609 48 11.664 1 98.5 195 ALA B O 1
ATOM 5863 N N . LYS B 1 196 ? -10.602 47.094 11.914 1 98.12 196 LYS B N 1
ATOM 5864 C CA . LYS B 1 196 ? -10.672 47.375 13.344 1 98.12 196 LYS B CA 1
ATOM 5865 C C . LYS B 1 196 ? -10.203 46.188 14.164 1 98.12 196 LYS B C 1
ATOM 5867 O O . LYS B 1 196 ? -9.609 46.375 15.234 1 98.12 196 LYS B O 1
ATOM 5872 N N . PHE B 1 197 ? -10.484 45 13.703 1 98.44 197 PHE B N 1
ATOM 5873 C CA . PHE B 1 197 ? -10.07 43.781 14.359 1 98.44 197 PHE B CA 1
ATOM 5874 C C . PHE B 1 197 ? -9.555 42.75 13.344 1 98.44 197 PHE B C 1
ATOM 5876 O O . PHE B 1 197 ? -10.164 41.719 13.141 1 98.44 197 PHE B O 1
ATOM 5883 N N . PRO B 1 198 ? -8.367 43.031 12.766 1 98.75 198 PRO B N 1
ATOM 5884 C CA . PRO B 1 198 ? -7.789 42.094 11.812 1 98.75 198 PRO B CA 1
ATOM 5885 C C . PRO B 1 198 ? -7.273 40.812 12.5 1 98.75 198 PRO B C 1
ATOM 5887 O O . PRO B 1 198 ? -6.762 40.875 13.617 1 98.75 198 PRO B O 1
ATOM 5890 N N . VAL B 1 199 ? -7.438 39.688 11.906 1 98.88 199 VAL B N 1
ATOM 5891 C CA . VAL B 1 199 ? -6.871 38.406 12.32 1 98.88 199 VAL B CA 1
ATOM 5892 C C . VAL B 1 199 ? -6.094 37.781 11.164 1 98.88 199 VAL B C 1
ATOM 5894 O O . VAL B 1 199 ? -6.527 37.844 10.016 1 98.88 199 VAL B O 1
ATOM 5897 N N . ILE B 1 200 ? -4.926 37.25 11.445 1 98.94 200 ILE B N 1
ATOM 5898 C CA . ILE B 1 200 ? -4.117 36.562 10.438 1 98.94 200 ILE B CA 1
ATOM 5899 C C . ILE B 1 200 ? -4.207 35.062 10.648 1 98.94 200 ILE B C 1
ATOM 5901 O O . ILE B 1 200 ? -4.031 34.562 11.766 1 98.94 200 ILE B O 1
ATOM 5905 N N . ILE B 1 201 ? -4.574 34.312 9.602 1 98.81 201 ILE B N 1
ATOM 5906 C CA . ILE B 1 201 ? -4.426 32.844 9.562 1 98.81 201 ILE B CA 1
ATOM 5907 C C . ILE B 1 201 ? -3.113 32.5 8.883 1 98.81 201 ILE B C 1
ATOM 5909 O O . ILE B 1 201 ? -2.945 32.719 7.68 1 98.81 201 ILE B O 1
ATOM 5913 N N . SER B 1 202 ? -2.234 31.953 9.664 1 98.81 202 SER B N 1
ATOM 5914 C CA . SER B 1 202 ? -0.941 31.516 9.148 1 98.81 202 SER B CA 1
ATOM 5915 C C . SER B 1 202 ? -0.992 30.062 8.695 1 98.81 202 SER B C 1
ATOM 5917 O O . SER B 1 202 ? -1.259 29.172 9.492 1 98.81 202 SER B O 1
ATOM 5919 N N . GLY B 1 203 ? -0.733 29.828 7.387 1 98.06 203 GLY B N 1
ATOM 5920 C CA . GLY B 1 203 ? -0.908 28.5 6.84 1 98.06 203 GLY B CA 1
ATOM 5921 C C . GLY B 1 203 ? 0.397 27.844 6.418 1 98.06 203 GLY B C 1
ATOM 5922 O O . GLY B 1 203 ? 1.477 28.328 6.773 1 98.06 203 GLY B O 1
ATOM 5923 N N . GLY B 1 204 ? 0.251 26.672 5.734 1 96.81 204 GLY B N 1
ATOM 5924 C CA . GLY B 1 204 ? 1.399 25.922 5.266 1 96.81 204 GLY B CA 1
ATOM 5925 C C . GLY B 1 204 ? 2.27 26.688 4.293 1 96.81 204 GLY B C 1
ATOM 5926 O O . GLY B 1 204 ? 3.48 26.484 4.227 1 96.81 204 GLY B O 1
ATOM 5927 N N . GLY B 1 205 ? 1.684 27.641 3.596 1 97.38 205 GLY B N 1
ATOM 5928 C CA . GLY B 1 205 ? 2.443 28.469 2.67 1 97.38 205 GLY B CA 1
ATOM 5929 C C . GLY B 1 205 ? 3.465 29.344 3.359 1 97.38 205 GLY B C 1
ATOM 5930 O O . GLY B 1 205 ? 4.484 29.703 2.766 1 97.38 205 GLY B O 1
ATOM 5931 N N . VAL B 1 206 ? 3.186 29.766 4.602 1 98.56 206 VAL B N 1
ATOM 5932 C CA . VAL B 1 206 ? 4.137 30.547 5.375 1 98.56 206 VAL B CA 1
ATOM 5933 C C . VAL B 1 206 ? 5.391 29.734 5.652 1 98.56 206 VAL B C 1
ATOM 5935 O O . VAL B 1 206 ? 6.508 30.25 5.582 1 98.56 206 VAL B O 1
ATOM 5938 N N . ILE B 1 207 ? 5.176 28.438 5.934 1 97.75 207 ILE B N 1
ATOM 5939 C CA . ILE B 1 207 ? 6.289 27.531 6.195 1 97.75 207 ILE B CA 1
ATOM 5940 C C . ILE B 1 207 ? 7.074 27.281 4.906 1 97.75 207 ILE B C 1
ATOM 5942 O O . ILE B 1 207 ? 8.297 27.469 4.875 1 97.75 207 ILE B O 1
ATOM 5946 N N . ASN B 1 208 ? 6.348 26.969 3.846 1 95.62 208 ASN B N 1
ATOM 5947 C CA . ASN B 1 208 ? 6.977 26.594 2.582 1 95.62 208 ASN B CA 1
ATOM 5948 C C . ASN B 1 208 ? 7.75 27.766 1.979 1 95.62 208 ASN B C 1
ATOM 5950 O O . ASN B 1 208 ? 8.766 27.562 1.308 1 95.62 208 ASN B O 1
ATOM 5954 N N . ALA B 1 209 ? 7.312 28.969 2.342 1 96.44 209 ALA B N 1
ATOM 5955 C CA . ALA B 1 209 ? 7.945 30.172 1.806 1 96.44 209 ALA B CA 1
ATOM 5956 C C . ALA B 1 209 ? 9.039 30.688 2.742 1 96.44 209 ALA B C 1
ATOM 5958 O O . ALA B 1 209 ? 9.648 31.734 2.486 1 96.44 209 ALA B O 1
ATOM 5959 N N . ASN B 1 210 ? 9.297 29.984 3.852 1 96.56 210 ASN B N 1
ATOM 5960 C CA . ASN B 1 210 ? 10.195 30.5 4.879 1 96.56 210 ASN B CA 1
ATOM 5961 C C . ASN B 1 210 ? 9.82 31.922 5.297 1 96.56 210 ASN B C 1
ATOM 5963 O O . ASN B 1 210 ? 10.688 32.812 5.355 1 96.56 210 ASN B O 1
ATOM 5967 N N . ALA B 1 211 ? 8.547 32.125 5.566 1 98.31 211 ALA B N 1
ATOM 5968 C CA . ALA B 1 211 ? 8.016 33.469 5.676 1 98.31 211 ALA B CA 1
ATOM 5969 C C . ALA B 1 211 ? 7.516 33.75 7.09 1 98.31 211 ALA B C 1
ATOM 5971 O O . ALA B 1 211 ? 6.637 34.594 7.289 1 98.31 211 ALA B O 1
ATOM 5972 N N . VAL B 1 212 ? 8.023 33.062 8.07 1 98.62 212 VAL B N 1
ATOM 5973 C CA . VAL B 1 212 ? 7.57 33.281 9.445 1 98.62 212 VAL B CA 1
ATOM 5974 C C . VAL B 1 212 ? 7.906 34.688 9.883 1 98.62 212 VAL B C 1
ATOM 5976 O O . VAL B 1 212 ? 7.086 35.375 10.516 1 98.62 212 VAL B O 1
ATOM 5979 N N . ALA B 1 213 ? 9.102 35.188 9.562 1 98.56 213 ALA B N 1
ATOM 5980 C CA . ALA B 1 213 ? 9.523 36.531 9.938 1 98.56 213 ALA B CA 1
ATOM 5981 C C . ALA B 1 213 ? 8.609 37.594 9.312 1 98.56 213 ALA B C 1
ATOM 5983 O O . ALA B 1 213 ? 8.234 38.562 9.961 1 98.56 213 ALA B O 1
ATOM 5984 N N . GLU B 1 214 ? 8.289 37.406 8.055 1 98.69 214 GLU B N 1
ATOM 5985 C CA . GLU B 1 214 ? 7.395 38.312 7.355 1 98.69 214 GLU B CA 1
ATOM 5986 C C . GLU B 1 214 ? 6 38.312 7.98 1 98.69 214 GLU B C 1
ATOM 5988 O O . GLU B 1 214 ? 5.371 39.375 8.125 1 98.69 214 GLU B O 1
ATOM 5993 N N . CYS B 1 215 ? 5.531 37.156 8.32 1 98.88 215 CYS B N 1
ATOM 5994 C CA . CYS B 1 215 ? 4.246 37.031 9 1 98.88 215 CYS B CA 1
ATOM 5995 C C . CYS B 1 215 ? 4.27 37.75 10.344 1 98.88 215 CYS B C 1
ATOM 5997 O O . CYS B 1 215 ? 3.32 38.438 10.695 1 98.88 215 CYS B O 1
ATOM 5999 N N . GLN B 1 216 ? 5.359 37.594 11.094 1 98.75 216 GLN B N 1
ATOM 6000 C CA . GLN B 1 216 ? 5.52 38.25 12.391 1 98.75 216 GLN B CA 1
ATOM 6001 C C . GLN B 1 216 ? 5.492 39.75 12.25 1 98.75 216 GLN B C 1
ATOM 6003 O O . GLN B 1 216 ? 4.793 40.438 13 1 98.75 216 GLN B O 1
ATOM 6008 N N . ALA B 1 217 ? 6.23 40.25 11.273 1 98.75 217 ALA B N 1
ATOM 6009 C CA . ALA B 1 217 ? 6.316 41.688 11.07 1 98.75 217 ALA B CA 1
ATOM 6010 C C . ALA B 1 217 ? 4.945 42.281 10.758 1 98.75 217 ALA B C 1
ATOM 6012 O O . ALA B 1 217 ? 4.586 43.344 11.281 1 98.75 217 ALA B O 1
ATOM 6013 N N . LEU B 1 218 ? 4.25 41.625 9.945 1 98.62 218 LEU B N 1
ATOM 6014 C CA . LEU B 1 218 ? 2.916 42.062 9.578 1 98.62 218 LEU B CA 1
ATOM 6015 C C . LEU B 1 218 ? 1.968 42.031 10.766 1 98.62 218 LEU B C 1
ATOM 6017 O O . LEU B 1 218 ? 1.2 42.969 11 1 98.62 218 LEU B O 1
ATOM 6021 N N . ALA B 1 219 ? 1.989 40.938 11.5 1 98.81 219 ALA B N 1
ATOM 6022 C CA . ALA B 1 219 ? 1.157 40.781 12.688 1 98.81 219 ALA B CA 1
ATOM 6023 C C . ALA B 1 219 ? 1.451 41.875 13.711 1 98.81 219 ALA B C 1
ATOM 6025 O O . ALA B 1 219 ? 0.531 42.438 14.305 1 98.81 219 ALA B O 1
ATOM 6026 N N . GLU B 1 220 ? 2.703 42.188 13.93 1 98.44 220 GLU B N 1
ATOM 6027 C CA . GLU B 1 220 ? 3.135 43.188 14.898 1 98.44 220 GLU B CA 1
ATOM 6028 C C . GLU B 1 220 ? 2.686 44.594 14.477 1 98.44 220 GLU B C 1
ATOM 6030 O O . GLU B 1 220 ? 2.236 45.375 15.312 1 98.44 220 GLU B O 1
ATOM 6035 N N . ARG B 1 221 ? 2.791 44.875 13.188 1 98.44 221 ARG B N 1
ATOM 6036 C CA . ARG B 1 221 ? 2.34 46.188 12.703 1 98.44 221 ARG B CA 1
ATOM 6037 C C . ARG B 1 221 ? 0.84 46.344 12.922 1 98.44 221 ARG B C 1
ATOM 6039 O O . ARG B 1 221 ? 0.384 47.438 13.289 1 98.44 221 ARG B O 1
ATOM 6046 N N . LEU B 1 222 ? 0.106 45.281 12.789 1 98.5 222 LEU B N 1
ATOM 6047 C CA . LEU B 1 222 ? -1.349 45.344 12.883 1 98.5 222 LEU B CA 1
ATOM 6048 C C . LEU B 1 222 ? -1.808 45.125 14.32 1 98.5 222 LEU B C 1
ATOM 6050 O O . LEU B 1 222 ? -2.951 45.438 14.664 1 98.5 222 LEU B O 1
ATOM 6054 N N . GLY B 1 223 ? -0.91 44.594 15.172 1 98.31 223 GLY B N 1
ATOM 6055 C CA . GLY B 1 223 ? -1.37 44.094 16.453 1 98.31 223 GLY B CA 1
ATOM 6056 C C . GLY B 1 223 ? -2.42 43 16.344 1 98.31 223 GLY B C 1
ATOM 6057 O O . GLY B 1 223 ? -3.33 42.906 17.156 1 98.31 223 GLY B O 1
ATOM 6058 N N . ALA B 1 224 ? -2.326 42.25 15.312 1 98.75 224 ALA B N 1
ATOM 6059 C CA . ALA B 1 224 ? -3.354 41.281 14.977 1 98.75 224 ALA B CA 1
ATOM 6060 C C . ALA B 1 224 ? -3.047 39.938 15.609 1 98.75 224 ALA B C 1
ATOM 6062 O O . ALA B 1 224 ? -1.904 39.469 15.578 1 98.75 224 ALA B O 1
ATOM 6063 N N . PRO B 1 225 ? -4.07 39.25 16.266 1 98.81 225 PRO B N 1
ATOM 6064 C CA . PRO B 1 225 ? -3.852 37.875 16.625 1 98.81 225 PRO B CA 1
ATOM 6065 C C . PRO B 1 225 ? -3.529 37 15.414 1 98.81 225 PRO B C 1
ATOM 6067 O O . PRO B 1 225 ? -4.086 37.188 14.336 1 98.81 225 PRO B O 1
ATOM 6070 N N . VAL B 1 226 ? -2.615 36.062 15.602 1 98.88 226 VAL B N 1
ATOM 6071 C CA . VAL B 1 226 ? -2.258 35.094 14.57 1 98.88 226 VAL B CA 1
ATOM 6072 C C . VAL B 1 226 ? -2.729 33.688 14.984 1 98.88 226 VAL B C 1
ATOM 6074 O O . VAL B 1 226 ? -2.357 33.188 16.062 1 98.88 226 VAL B O 1
ATOM 6077 N N . VAL B 1 227 ? -3.559 33.094 14.172 1 98.56 227 VAL B N 1
ATOM 6078 C CA . VAL B 1 227 ? -3.996 31.719 14.383 1 98.56 227 VAL B CA 1
ATOM 6079 C C . VAL B 1 227 ? -3.371 30.812 13.328 1 98.56 227 VAL B C 1
ATOM 6081 O O . VAL B 1 227 ? -3.131 31.25 12.195 1 98.56 227 VAL B O 1
ATOM 6084 N N . ASN B 1 228 ? -3.039 29.562 13.688 1 98.31 228 ASN B N 1
ATOM 6085 C CA . ASN B 1 228 ? -2.504 28.594 12.734 1 98.31 228 ASN B CA 1
ATOM 6086 C C . ASN B 1 228 ? -3.619 27.875 11.984 1 98.31 228 ASN B C 1
ATOM 6088 O O . ASN B 1 228 ? -4.645 27.516 12.57 1 98.31 228 ASN B O 1
ATOM 6092 N N . SER B 1 229 ? -3.404 27.734 10.68 1 97 229 SER B N 1
ATOM 6093 C CA . SER B 1 229 ? -4.332 26.859 9.969 1 97 229 SER B CA 1
ATOM 6094 C C . SER B 1 229 ? -4.266 25.422 10.508 1 97 229 SER B C 1
ATOM 6096 O O . SER B 1 229 ? -3.277 25.047 11.133 1 97 229 SER B O 1
ATOM 6098 N N . TYR B 1 230 ? -5.312 24.625 10.273 1 95.38 230 TYR B N 1
ATOM 6099 C CA . TYR B 1 230 ? -5.426 23.25 10.773 1 95.38 230 TYR B CA 1
ATOM 6100 C C . TYR B 1 230 ? -4.242 22.406 10.32 1 95.38 230 TYR B C 1
ATOM 6102 O O . TYR B 1 230 ? -3.932 22.359 9.125 1 95.38 230 TYR B O 1
ATOM 6110 N N . LEU B 1 231 ? -3.49 21.797 11.328 1 95.56 231 LEU B N 1
ATOM 6111 C CA . LEU B 1 231 ? -2.396 20.844 11.164 1 95.56 231 LEU B CA 1
ATOM 6112 C C . LEU B 1 231 ? -1.128 21.547 10.695 1 95.56 231 LEU B C 1
ATOM 6114 O O . LEU B 1 231 ? -0.235 20.922 10.125 1 95.56 231 LEU B O 1
ATOM 6118 N N . HIS B 1 232 ? -1.087 22.859 10.844 1 97.38 232 HIS B N 1
ATOM 6119 C CA . HIS B 1 232 ? 0.122 23.656 10.672 1 97.38 232 HIS B CA 1
ATOM 6120 C C . HIS B 1 232 ? 0.427 24.484 11.914 1 97.38 232 HIS B C 1
ATOM 6122 O O . HIS B 1 232 ? 0.68 25.688 11.828 1 97.38 232 HIS B O 1
ATOM 6128 N N . ASN B 1 233 ? 0.417 23.781 13.008 1 98 233 ASN B N 1
ATOM 6129 C CA . ASN B 1 233 ? 0.665 24.406 14.305 1 98 233 ASN B CA 1
ATOM 6130 C C . ASN B 1 233 ? 2.029 25.094 14.344 1 98 233 ASN B C 1
ATOM 6132 O O . ASN B 1 233 ? 2.287 25.922 15.219 1 98 233 ASN B O 1
ATOM 6136 N N . ASP B 1 234 ? 2.867 24.781 13.375 1 98.44 234 ASP B N 1
ATOM 6137 C CA . ASP B 1 234 ? 4.238 25.281 13.367 1 98.44 234 ASP B CA 1
ATOM 6138 C C . ASP B 1 234 ? 4.395 26.438 12.391 1 98.44 234 ASP B C 1
ATOM 6140 O O . ASP B 1 234 ? 5.516 26.844 12.07 1 98.44 234 ASP B O 1
ATOM 6144 N N . SER B 1 235 ? 3.309 27.047 11.969 1 98.5 235 SER B N 1
ATOM 6145 C CA . SER B 1 235 ? 3.363 28.094 10.953 1 98.5 235 SER B CA 1
ATOM 6146 C C . SER B 1 235 ? 3.619 29.453 11.586 1 98.5 235 SER B C 1
ATOM 6148 O O . SER B 1 235 ? 3.848 30.438 10.883 1 98.5 235 SER B O 1
ATOM 6150 N N . PHE B 1 236 ? 3.576 29.609 12.875 1 98.81 236 PHE B N 1
ATOM 6151 C CA . PHE B 1 236 ? 3.852 30.797 13.664 1 98.81 236 PHE B CA 1
ATOM 6152 C C . PHE B 1 236 ? 4.328 30.422 15.062 1 98.81 236 PHE B C 1
ATOM 6154 O O . PHE B 1 236 ? 3.803 29.5 15.672 1 98.81 236 PHE B O 1
ATOM 6161 N N . PRO B 1 237 ? 5.336 31.078 15.633 1 98.56 237 PRO B N 1
ATOM 6162 C CA . PRO B 1 237 ? 5.938 30.625 16.891 1 98.56 237 PRO B CA 1
ATOM 6163 C C . PRO B 1 237 ? 4.977 30.719 18.078 1 98.56 237 PRO B C 1
ATOM 6165 O O . PRO B 1 237 ? 4.43 31.797 18.344 1 98.56 237 PRO B O 1
ATOM 6168 N N . ALA B 1 238 ? 4.926 29.656 18.781 1 98 238 ALA B N 1
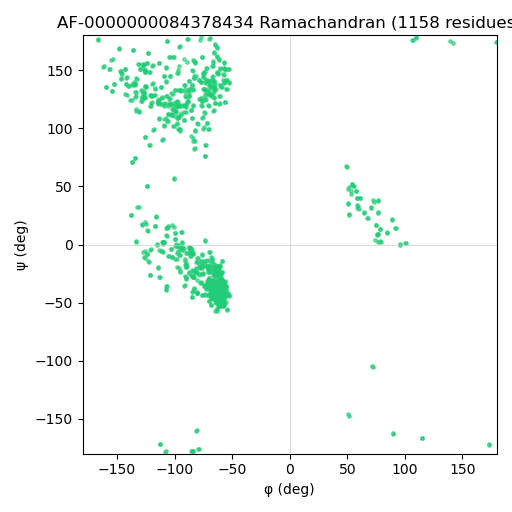ATOM 6169 C CA . ALA B 1 238 ? 3.945 29.531 19.859 1 98 238 ALA B CA 1
ATOM 6170 C C . ALA B 1 238 ? 4.305 30.438 21.031 1 98 238 ALA B C 1
ATOM 6172 O O . ALA B 1 238 ? 3.459 30.719 21.891 1 98 238 ALA B O 1
ATOM 6173 N N . ASP B 1 239 ? 5.504 30.906 21.156 1 97.06 239 ASP B N 1
ATOM 6174 C CA . ASP B 1 239 ? 5.906 31.75 22.266 1 97.06 239 ASP B CA 1
ATOM 6175 C C . ASP B 1 239 ? 5.738 33.219 21.938 1 97.06 239 ASP B C 1
ATOM 6177 O O . ASP B 1 239 ? 6.023 34.094 22.766 1 97.06 239 ASP B O 1
ATOM 6181 N N . HIS B 1 240 ? 5.328 33.594 20.719 1 98.31 240 HIS B N 1
ATOM 6182 C CA . HIS B 1 240 ? 5.039 34.969 20.359 1 98.31 240 HIS B CA 1
ATOM 6183 C C . HIS B 1 240 ? 3.773 35.469 21.047 1 98.31 240 HIS B C 1
ATOM 6185 O O . HIS B 1 240 ? 2.793 34.719 21.156 1 98.31 240 HIS B O 1
ATOM 6191 N N . PRO B 1 241 ? 3.729 36.656 21.5 1 98 241 PRO B N 1
ATOM 6192 C CA . PRO B 1 241 ? 2.572 37.156 22.234 1 98 241 PRO B CA 1
ATOM 6193 C C . PRO B 1 241 ? 1.299 37.188 21.391 1 98 241 PRO B C 1
ATOM 6195 O O . PRO B 1 241 ? 0.194 37.094 21.938 1 98 241 PRO B O 1
ATOM 6198 N N . LEU B 1 242 ? 1.427 37.25 20.094 1 98.69 242 LEU B N 1
ATOM 6199 C CA . LEU B 1 242 ? 0.264 37.344 19.219 1 98.69 242 LEU B CA 1
ATOM 6200 C C . LEU B 1 242 ? -0.212 35.969 18.75 1 98.69 242 LEU B C 1
ATOM 6202 O O . LEU B 1 242 ? -1.229 35.875 18.062 1 98.69 242 LEU B O 1
ATOM 6206 N N . TRP B 1 243 ? 0.531 34.906 19.109 1 98.69 243 TRP B N 1
ATOM 6207 C CA . TRP B 1 243 ? 0.124 33.562 18.766 1 98.69 243 TRP B CA 1
ATOM 6208 C C . TRP B 1 243 ? -1.117 33.156 19.562 1 98.69 243 TRP B C 1
ATOM 6210 O O . TRP B 1 243 ? -1.192 33.375 20.766 1 98.69 243 TRP B O 1
ATOM 6220 N N . CYS B 1 244 ? -2.08 32.469 18.828 1 98.75 244 CYS B N 1
ATOM 6221 C CA . CYS B 1 244 ? -3.324 32.188 19.531 1 98.75 244 CYS B CA 1
ATOM 6222 C C . CYS B 1 244 ? -3.646 30.688 19.422 1 98.75 244 CYS B C 1
ATOM 6224 O O . CYS B 1 244 ? -4.59 30.203 20.062 1 98.75 244 CYS B O 1
ATOM 6226 N N . GLY B 1 245 ? -2.893 29.875 18.641 1 98.12 245 GLY B N 1
ATOM 6227 C CA . GLY B 1 245 ? -3.117 28.438 18.547 1 98.12 245 GLY B CA 1
ATOM 6228 C C . GLY B 1 245 ? -3.74 28.031 17.219 1 98.12 245 GLY B C 1
ATOM 6229 O O . GLY B 1 245 ? -4.027 28.891 16.375 1 98.12 245 GLY B O 1
ATOM 6230 N N . PRO B 1 246 ? -3.904 26.781 17.016 1 97.81 246 PRO B N 1
ATOM 6231 C CA . PRO B 1 246 ? -4.395 26.25 15.734 1 97.81 246 PRO B CA 1
ATOM 6232 C C . PRO B 1 246 ? -5.918 26.266 15.641 1 97.81 246 PRO B C 1
ATOM 6234 O O . PRO B 1 246 ? -6.602 26.094 16.656 1 97.81 246 PRO B O 1
ATOM 6237 N N . LEU B 1 247 ? -6.395 26.438 14.406 1 96.69 247 LEU B N 1
ATOM 6238 C CA . LEU B 1 247 ? -7.801 26.219 14.078 1 96.69 247 LEU B CA 1
ATOM 6239 C C . LEU B 1 247 ? -8.078 24.75 13.781 1 96.69 247 LEU B C 1
ATOM 6241 O O . LEU B 1 247 ? -7.195 23.906 13.938 1 96.69 247 LEU B O 1
ATOM 6245 N N . GLY B 1 248 ? -9.328 24.453 13.414 1 92.56 248 GLY B N 1
ATOM 6246 C CA . GLY B 1 248 ? -9.727 23.156 12.922 1 92.56 248 GLY B CA 1
ATOM 6247 C C . GLY B 1 248 ? -10.164 22.203 14.023 1 92.56 248 GLY B C 1
ATOM 6248 O O . GLY B 1 248 ? -10.43 22.625 15.148 1 92.56 248 GLY B O 1
ATOM 6249 N N . TYR B 1 249 ? -10.172 20.891 13.656 1 91.5 249 TYR B N 1
ATOM 6250 C CA . TYR B 1 249 ? -10.656 19.859 14.562 1 91.5 249 TYR B CA 1
ATOM 6251 C C . TYR B 1 249 ? -9.82 19.812 15.836 1 91.5 249 TYR B C 1
ATOM 6253 O O . TYR B 1 249 ? -8.602 19.656 15.773 1 91.5 249 TYR B O 1
ATOM 6261 N N . GLN B 1 250 ? -10.5 20.016 16.969 1 93.25 250 GLN B N 1
ATOM 6262 C CA . GLN B 1 250 ? -9.867 20 18.281 1 93.25 250 GLN B CA 1
ATOM 6263 C C . GLN B 1 250 ? -8.781 21.062 18.375 1 93.25 250 GLN B C 1
ATOM 6265 O O . GLN B 1 250 ? -7.727 20.828 18.969 1 93.25 250 GLN B O 1
ATOM 6270 N N . GLY B 1 251 ? -8.984 22.203 17.688 1 95.44 251 GLY B N 1
ATOM 6271 C CA . GLY B 1 251 ? -8.047 23.312 17.75 1 95.44 251 GLY B CA 1
ATOM 6272 C C . GLY B 1 251 ? -8.234 24.172 18.984 1 95.44 251 GLY B C 1
ATOM 6273 O O . GLY B 1 251 ? -8.758 23.703 20 1 95.44 251 GLY B O 1
ATOM 6274 N N . SER B 1 252 ? -7.75 25.391 18.984 1 97.62 252 SER B N 1
ATOM 6275 C CA . SER B 1 252 ? -7.758 26.328 20.094 1 97.62 252 SER B CA 1
ATOM 6276 C C . SER B 1 252 ? -9.047 27.141 20.125 1 97.62 252 SER B C 1
ATOM 6278 O O . SER B 1 252 ? -9.414 27.781 19.141 1 97.62 252 SER B O 1
ATOM 6280 N N . LYS B 1 253 ? -9.703 27.156 21.281 1 97.75 253 LYS B N 1
ATOM 6281 C CA . LYS B 1 253 ? -10.875 28 21.438 1 97.75 253 LYS B CA 1
ATOM 6282 C C . LYS B 1 253 ? -10.484 29.484 21.422 1 97.75 253 LYS B C 1
ATOM 6284 O O . LYS B 1 253 ? -11.258 30.328 20.938 1 97.75 253 LYS B O 1
ATOM 6289 N N . ALA B 1 254 ? -9.266 29.766 21.891 1 98.56 254 ALA B N 1
ATOM 6290 C CA . ALA B 1 254 ? -8.781 31.141 21.797 1 98.56 254 ALA B CA 1
ATOM 6291 C C . ALA B 1 254 ? -8.758 31.609 20.344 1 98.56 254 ALA B C 1
ATOM 6293 O O . ALA B 1 254 ? -9.234 32.688 20.031 1 98.56 254 ALA B O 1
ATOM 6294 N N . SER B 1 255 ? -8.211 30.766 19.5 1 98.31 255 SER B N 1
ATOM 6295 C CA . SER B 1 255 ? -8.156 31.062 18.078 1 98.31 255 SER B CA 1
ATOM 6296 C C . SER B 1 255 ? -9.547 31.234 17.484 1 98.31 255 SER B C 1
ATOM 6298 O O . SER B 1 255 ? -9.797 32.188 16.734 1 98.31 255 SER B O 1
ATOM 6300 N N . MET B 1 256 ? -10.414 30.328 17.828 1 97.94 256 MET B N 1
ATOM 6301 C CA . MET B 1 256 ? -11.766 30.328 17.281 1 97.94 256 MET B CA 1
ATOM 6302 C C . MET B 1 256 ? -12.539 31.562 17.734 1 97.94 256 MET B C 1
ATOM 6304 O O . MET B 1 256 ? -13.211 32.219 16.938 1 97.94 256 MET B O 1
ATOM 6308 N N . ASN B 1 257 ? -12.43 31.922 18.984 1 98.06 257 ASN B N 1
ATOM 6309 C CA . ASN B 1 257 ? -13.109 33.094 19.531 1 98.06 257 ASN B CA 1
ATOM 6310 C C . ASN B 1 257 ? -12.602 34.375 18.891 1 98.06 257 ASN B C 1
ATOM 6312 O O . ASN B 1 257 ? -13.391 35.25 18.531 1 98.06 257 ASN B O 1
ATOM 6316 N N . LEU B 1 258 ? -11.336 34.469 18.766 1 98.5 258 LEU B N 1
ATOM 6317 C CA . LEU B 1 258 ? -10.742 35.688 18.203 1 98.5 258 LEU B CA 1
ATOM 6318 C C . LEU B 1 258 ? -11.062 35.812 16.719 1 98.5 258 LEU B C 1
ATOM 6320 O O . LEU B 1 258 ? -11.375 36.906 16.234 1 98.5 258 LEU B O 1
ATOM 6324 N N . LEU B 1 259 ? -10.984 34.719 16.016 1 98.5 259 LEU B N 1
ATOM 6325 C CA . LEU B 1 259 ? -11.305 34.719 14.594 1 98.5 259 LEU B CA 1
ATOM 6326 C C . LEU B 1 259 ? -12.758 35.156 14.367 1 98.5 259 LEU B C 1
ATOM 6328 O O . LEU B 1 259 ? -13.062 35.875 13.422 1 98.5 259 LEU B O 1
ATOM 6332 N N . SER B 1 260 ? -13.656 34.688 15.188 1 97.81 260 SER B N 1
ATOM 6333 C CA . SER B 1 260 ? -15.078 34.969 15.047 1 97.81 260 SER B CA 1
ATOM 6334 C C . SER B 1 260 ? -15.359 36.469 15.141 1 97.81 260 SER B C 1
ATOM 6336 O O . SER B 1 260 ? -16.391 36.938 14.664 1 97.81 260 SER B O 1
ATOM 6338 N N . ARG B 1 261 ? -14.445 37.25 15.68 1 97.19 261 ARG B N 1
ATOM 6339 C CA . ARG B 1 261 ? -14.633 38.688 15.906 1 97.19 261 ARG B CA 1
ATOM 6340 C C . ARG B 1 261 ? -14.016 39.5 14.781 1 97.19 261 ARG B C 1
ATOM 6342 O O . ARG B 1 261 ? -14.195 40.719 14.719 1 97.19 261 ARG B O 1
ATOM 6349 N N . ALA B 1 262 ? -13.359 38.875 13.914 1 98.5 262 ALA B N 1
ATOM 6350 C CA . ALA B 1 262 ? -12.594 39.562 12.883 1 98.5 262 ALA B CA 1
ATOM 6351 C C . ALA B 1 262 ? -13.516 40.312 11.938 1 98.5 262 ALA B C 1
ATOM 6353 O O . ALA B 1 262 ? -14.57 39.812 11.555 1 98.5 262 ALA B O 1
ATOM 6354 N N . ASP B 1 263 ? -13.164 41.531 11.609 1 98.56 263 ASP B N 1
ATOM 6355 C CA . ASP B 1 263 ? -13.82 42.25 10.516 1 98.56 263 ASP B CA 1
ATOM 6356 C C . ASP B 1 263 ? -13.031 42.094 9.219 1 98.56 263 ASP B C 1
ATOM 6358 O O . ASP B 1 263 ? -13.594 42.25 8.125 1 98.56 263 ASP B O 1
ATOM 6362 N N . VAL B 1 264 ? -11.727 41.812 9.273 1 98.81 264 VAL B N 1
ATOM 6363 C CA . VAL B 1 264 ? -10.883 41.469 8.141 1 98.81 264 VAL B CA 1
ATOM 6364 C C . VAL B 1 264 ? -10.016 40.25 8.508 1 98.81 264 VAL B C 1
ATOM 6366 O O . VAL B 1 264 ? -9.406 40.219 9.57 1 98.81 264 VAL B O 1
ATOM 6369 N N . VAL B 1 265 ? -10.039 39.219 7.703 1 98.81 265 VAL B N 1
ATOM 6370 C CA . VAL B 1 265 ? -9.188 38.031 7.852 1 98.81 265 VAL B CA 1
ATOM 6371 C C . VAL B 1 265 ? -8.125 38.031 6.754 1 98.81 265 VAL B C 1
ATOM 6373 O O . VAL B 1 265 ? -8.453 38.094 5.566 1 98.81 265 VAL B O 1
ATOM 6376 N N . LEU B 1 266 ? -6.891 38.031 7.109 1 98.94 266 LEU B N 1
ATOM 6377 C CA . LEU B 1 266 ? -5.809 37.75 6.172 1 98.94 266 LEU B CA 1
ATOM 6378 C C . LEU B 1 266 ? -5.398 36.281 6.234 1 98.94 266 LEU B C 1
ATOM 6380 O O . LEU B 1 266 ? -4.691 35.875 7.16 1 98.94 266 LEU B O 1
ATOM 6384 N N . ALA B 1 267 ? -5.879 35.5 5.312 1 98.81 267 ALA B N 1
ATOM 6385 C CA . ALA B 1 267 ? -5.449 34.094 5.16 1 98.81 267 ALA B CA 1
ATOM 6386 C C . ALA B 1 267 ? -4.148 34.031 4.371 1 98.81 267 ALA B C 1
ATOM 6388 O O . ALA B 1 267 ? -4.16 34 3.141 1 98.81 267 ALA B O 1
ATOM 6389 N N . LEU B 1 268 ? -3.047 33.906 5.121 1 98.88 268 LEU B N 1
ATOM 6390 C CA . LEU B 1 268 ? -1.714 33.969 4.535 1 98.88 268 LEU B CA 1
ATOM 6391 C C . LEU B 1 268 ? -1.15 32.594 4.293 1 98.88 268 LEU B C 1
ATOM 6393 O O . LEU B 1 268 ? -0.821 31.875 5.246 1 98.88 268 LEU B O 1
ATOM 6397 N N . GLY B 1 269 ? -1.046 32.188 3.039 1 98.12 269 GLY B N 1
ATOM 6398 C CA . GLY B 1 269 ? -0.458 30.906 2.695 1 98.12 269 GLY B CA 1
ATOM 6399 C C . GLY B 1 269 ? -1.344 29.734 3.057 1 98.12 269 GLY B C 1
ATOM 6400 O O . GLY B 1 269 ? -0.862 28.719 3.568 1 98.12 269 GLY B O 1
ATOM 6401 N N . THR B 1 270 ? -2.627 29.812 2.91 1 96.81 270 THR B N 1
ATOM 6402 C CA . THR B 1 270 ? -3.543 28.734 3.24 1 96.81 270 THR B CA 1
ATOM 6403 C C . THR B 1 270 ? -4.688 28.656 2.23 1 96.81 270 THR B C 1
ATOM 6405 O O . THR B 1 270 ? -5.18 29.703 1.773 1 96.81 270 THR B O 1
ATOM 6408 N N . ARG B 1 271 ? -5.102 27.438 1.94 1 93.75 271 ARG B N 1
ATOM 6409 C CA . ARG B 1 271 ? -6.207 27.203 1.017 1 93.75 271 ARG B CA 1
ATOM 6410 C C . ARG B 1 271 ? -7.551 27.266 1.741 1 93.75 271 ARG B C 1
ATOM 6412 O O . ARG B 1 271 ? -8.609 27.203 1.11 1 93.75 271 ARG B O 1
ATOM 6419 N N . LEU B 1 272 ? -7.555 27.438 3.016 1 94.31 272 LEU B N 1
ATOM 6420 C CA . LEU B 1 272 ? -8.773 27.484 3.82 1 94.31 272 LEU B CA 1
ATOM 6421 C C . LEU B 1 272 ? -9.625 26.234 3.588 1 94.31 272 LEU B C 1
ATOM 6423 O O . LEU B 1 272 ? -10.82 26.344 3.316 1 94.31 272 LEU B O 1
ATOM 6427 N N . GLY B 1 273 ? -8.961 25.047 3.734 1 88.44 273 GLY B N 1
ATOM 6428 C CA . GLY B 1 273 ? -9.641 23.781 3.477 1 88.44 273 GLY B CA 1
ATOM 6429 C C . GLY B 1 273 ? -10.883 23.594 4.316 1 88.44 273 GLY B C 1
ATOM 6430 O O . GLY B 1 273 ? -10.984 24.125 5.422 1 88.44 273 GLY B O 1
ATOM 6431 N N . PRO B 1 274 ? -11.82 22.844 3.789 1 86.5 274 PRO B N 1
ATOM 6432 C CA . PRO B 1 274 ? -13.109 22.672 4.461 1 86.5 274 PRO B CA 1
ATOM 6433 C C . PRO B 1 274 ? -12.969 22.141 5.887 1 86.5 274 PRO B C 1
ATOM 6435 O O . PRO B 1 274 ? -13.68 22.594 6.793 1 86.5 274 PRO B O 1
ATOM 6438 N N . PHE B 1 275 ? -12.102 21.344 6.07 1 82.56 275 PHE B N 1
ATOM 6439 C CA . PHE B 1 275 ? -11.969 20.672 7.359 1 82.56 275 PHE B CA 1
ATOM 6440 C C . PHE B 1 275 ? -11.367 21.609 8.398 1 82.56 275 PHE B C 1
ATOM 6442 O O . PHE B 1 275 ? -11.688 21.516 9.586 1 82.56 275 PHE B O 1
ATOM 6449 N N . GLY B 1 276 ? -10.625 22.594 7.969 1 85.81 276 GLY B N 1
ATOM 6450 C CA . GLY B 1 276 ? -9.945 23.5 8.875 1 85.81 276 GLY B CA 1
ATOM 6451 C C . GLY B 1 276 ? -10.836 24.641 9.352 1 85.81 276 GLY B C 1
ATOM 6452 O O . GLY B 1 276 ? -10.5 25.328 10.32 1 85.81 276 GLY B O 1
ATOM 6453 N N . THR B 1 277 ? -12.016 24.734 8.773 1 87.38 277 THR B N 1
ATOM 6454 C CA . THR B 1 277 ? -12.875 25.875 9.102 1 87.38 277 THR B CA 1
ATOM 6455 C C . THR B 1 277 ? -14.234 25.391 9.609 1 87.38 277 THR B C 1
ATOM 6457 O O . THR B 1 277 ? -15.156 26.188 9.781 1 87.38 277 THR B O 1
ATOM 6460 N N . LEU B 1 278 ? -14.297 24.125 9.891 1 86.88 278 LEU B N 1
ATOM 6461 C CA . LEU B 1 278 ? -15.547 23.562 10.391 1 86.88 278 LEU B CA 1
ATOM 6462 C C . LEU B 1 278 ? -15.781 23.953 11.844 1 86.88 278 LEU B C 1
ATOM 6464 O O . LEU B 1 278 ? -14.836 24.031 12.633 1 86.88 278 LEU B O 1
ATOM 6468 N N . PRO B 1 279 ? -17.109 24.188 12.172 1 89.75 279 PRO B N 1
ATOM 6469 C CA . PRO B 1 279 ? -17.422 24.469 13.578 1 89.75 279 PRO B CA 1
ATOM 6470 C C . PRO B 1 279 ? -16.875 23.406 14.523 1 89.75 279 PRO B C 1
ATOM 6472 O O . PRO B 1 279 ? -16.875 22.219 14.195 1 89.75 279 PRO B O 1
ATOM 6475 N N . GLN B 1 280 ? -16.391 23.844 15.57 1 91 280 GLN B N 1
ATOM 6476 C CA . GLN B 1 280 ? -15.867 22.969 16.609 1 91 280 GLN B CA 1
ATOM 6477 C C . GLN B 1 280 ? -16.406 23.375 17.984 1 91 280 GLN B C 1
ATOM 6479 O O . GLN B 1 280 ? -16.703 24.547 18.219 1 91 280 GLN B O 1
ATOM 6484 N N . TYR B 1 281 ? -16.453 22.453 18.938 1 90.75 281 TYR B N 1
ATOM 6485 C CA . TYR B 1 281 ? -16.891 22.719 20.312 1 90.75 281 TYR B CA 1
ATOM 6486 C C . TYR B 1 281 ? -18.234 23.422 20.328 1 90.75 281 TYR B C 1
ATOM 6488 O O . TYR B 1 281 ? -18.516 24.234 21.219 1 90.75 281 TYR B O 1
ATOM 6496 N N . GLY B 1 282 ? -19.016 23.219 19.25 1 88.44 282 GLY B N 1
ATOM 6497 C CA . GLY B 1 282 ? -20.281 23.906 19.125 1 88.44 282 GLY B CA 1
ATOM 6498 C C . GLY B 1 282 ? -20.141 25.359 18.734 1 88.44 282 GLY B C 1
ATOM 6499 O O . GLY B 1 282 ? -21.109 26.109 18.703 1 88.44 282 GLY B O 1
ATOM 6500 N N . LEU B 1 283 ? -18.938 25.766 18.391 1 91.5 283 LEU B N 1
ATOM 6501 C CA . LEU B 1 283 ? -18.656 27.141 18.016 1 91.5 283 LEU B CA 1
ATOM 6502 C C . LEU B 1 283 ? -18.656 27.297 16.5 1 91.5 283 LEU B C 1
ATOM 6504 O O . LEU B 1 283 ? -17.875 26.625 15.805 1 91.5 283 LEU B O 1
ATOM 6508 N N . GLU B 1 284 ? -19.5 28.094 15.992 1 93.12 284 GLU B N 1
ATOM 6509 C CA . GLU B 1 284 ? -19.391 28.594 14.625 1 93.12 284 GLU B CA 1
ATOM 6510 C C . GLU B 1 284 ? -18.438 29.781 14.531 1 93.12 284 GLU B C 1
ATOM 6512 O O . GLU B 1 284 ? -18.891 30.938 14.523 1 93.12 284 GLU B O 1
ATOM 6517 N N . TYR B 1 285 ? -17.25 29.5 14.32 1 95.12 285 TYR B N 1
ATOM 6518 C CA . TYR B 1 285 ? -16.25 30.531 14.602 1 95.12 285 TYR B CA 1
ATOM 6519 C C . TYR B 1 285 ? -15.82 31.25 13.328 1 95.12 285 TYR B C 1
ATOM 6521 O O . TYR B 1 285 ? -15.125 32.25 13.375 1 95.12 285 TYR B O 1
ATOM 6529 N N . TRP B 1 286 ? -16.156 30.75 12.125 1 95.81 286 TRP B N 1
ATOM 6530 C CA . TRP B 1 286 ? -15.836 31.5 10.914 1 95.81 286 TRP B CA 1
ATOM 6531 C C . TRP B 1 286 ? -16.625 32.812 10.852 1 95.81 286 TRP B C 1
ATOM 6533 O O . TRP B 1 286 ? -17.859 32.781 10.93 1 95.81 286 TRP B O 1
ATOM 6543 N N . PRO B 1 287 ? -15.969 33.875 10.695 1 96.12 287 PRO B N 1
ATOM 6544 C CA . PRO B 1 287 ? -16.703 35.156 10.727 1 96.12 287 PRO B CA 1
ATOM 6545 C C . PRO B 1 287 ? -17.562 35.375 9.484 1 96.12 287 PRO B C 1
ATOM 6547 O O . PRO B 1 287 ? -17.047 35.344 8.367 1 96.12 287 PRO B O 1
ATOM 6550 N N . LYS B 1 288 ? -18.734 35.688 9.633 1 91.62 288 LYS B N 1
ATOM 6551 C CA . LYS B 1 288 ? -19.719 35.75 8.555 1 91.62 288 LYS B CA 1
ATOM 6552 C C . LYS B 1 288 ? -19.578 37.062 7.785 1 91.62 288 LYS B C 1
ATOM 6554 O O . LYS B 1 288 ? -19.844 37.125 6.582 1 91.62 288 LYS B O 1
ATOM 6559 N N . ASP B 1 289 ? -19.172 38.094 8.422 1 94.75 289 ASP B N 1
ATOM 6560 C CA . ASP B 1 289 ? -19.219 39.406 7.797 1 94.75 289 ASP B CA 1
ATOM 6561 C C . ASP B 1 289 ? -17.812 39.938 7.496 1 94.75 289 ASP B C 1
ATOM 6563 O O . ASP B 1 289 ? -17.656 41.031 6.961 1 94.75 289 ASP B O 1
ATOM 6567 N N . ALA B 1 290 ? -16.844 39.125 7.809 1 98.06 290 ALA B N 1
ATOM 6568 C CA . ALA B 1 290 ? -15.461 39.594 7.633 1 98.06 290 ALA B CA 1
ATOM 6569 C C . ALA B 1 290 ? -15.086 39.625 6.156 1 98.06 290 ALA B C 1
ATOM 6571 O O . ALA B 1 290 ? -15.484 38.75 5.383 1 98.06 290 ALA B O 1
ATOM 6572 N N . SER B 1 291 ? -14.359 40.656 5.73 1 98.62 291 SER B N 1
ATOM 6573 C CA . SER B 1 291 ? -13.664 40.625 4.449 1 98.62 291 SER B CA 1
ATOM 6574 C C . SER B 1 291 ? -12.445 39.719 4.508 1 98.62 291 SER B C 1
ATOM 6576 O O . SER B 1 291 ? -11.562 39.906 5.352 1 98.62 291 SER B O 1
ATOM 6578 N N . VAL B 1 292 ? -12.398 38.75 3.604 1 98.69 292 VAL B N 1
ATOM 6579 C CA . VAL B 1 292 ? -11.32 37.781 3.625 1 98.69 292 VAL B CA 1
ATOM 6580 C C . VAL B 1 292 ? -10.32 38.094 2.506 1 98.69 292 VAL B C 1
ATOM 6582 O O . VAL B 1 292 ? -10.703 38.188 1.338 1 98.69 292 VAL B O 1
ATOM 6585 N N . ILE B 1 293 ? -9.102 38.312 2.867 1 98.88 293 ILE B N 1
ATOM 6586 C CA . ILE B 1 293 ? -7.961 38.344 1.955 1 98.88 293 ILE B CA 1
ATOM 6587 C C . ILE B 1 293 ? -7.262 37 1.938 1 98.88 293 ILE B C 1
ATOM 6589 O O . ILE B 1 293 ? -6.809 36.5 2.977 1 98.88 293 ILE B O 1
ATOM 6593 N N . GLN B 1 294 ? -7.199 36.375 0.836 1 98.81 294 GLN B N 1
ATOM 6594 C CA . GLN B 1 294 ? -6.527 35.094 0.745 1 98.81 294 GLN B CA 1
ATOM 6595 C C . GLN B 1 294 ? -5.277 35.188 -0.127 1 98.81 294 GLN B C 1
ATOM 6597 O O . GLN B 1 294 ? -5.336 35.656 -1.259 1 98.81 294 GLN B O 1
ATOM 6602 N N . VAL B 1 295 ? -4.164 34.781 0.43 1 98.88 295 VAL B N 1
ATOM 6603 C CA . VAL B 1 295 ? -2.893 34.719 -0.283 1 98.88 295 VAL B CA 1
ATOM 6604 C C . VAL B 1 295 ? -2.529 33.25 -0.52 1 98.88 295 VAL B C 1
ATOM 6606 O O . VAL B 1 295 ? -2.4 32.469 0.43 1 98.88 295 VAL B O 1
ATOM 6609 N N . ASP B 1 296 ? -2.402 32.844 -1.701 1 97.69 296 ASP B N 1
ATOM 6610 C CA . ASP B 1 296 ? -2.012 31.5 -2.094 1 97.69 296 ASP B CA 1
ATOM 6611 C C . ASP B 1 296 ? -1.189 31.516 -3.379 1 97.69 296 ASP B C 1
ATOM 6613 O O . ASP B 1 296 ? -1.429 32.344 -4.266 1 97.69 296 ASP B O 1
ATOM 6617 N N . ALA B 1 297 ? -0.229 30.641 -3.402 1 96.31 297 ALA B N 1
ATOM 6618 C CA . ALA B 1 297 ? 0.629 30.578 -4.582 1 96.31 297 ALA B CA 1
ATOM 6619 C C . ALA B 1 297 ? -0.081 29.875 -5.742 1 96.31 297 ALA B C 1
ATOM 6621 O O . ALA B 1 297 ? 0.348 29.984 -6.895 1 96.31 297 ALA B O 1
ATOM 6622 N N . ASP B 1 298 ? -1.084 29.141 -5.457 1 95.06 298 ASP B N 1
ATOM 6623 C CA . ASP B 1 298 ? -1.889 28.453 -6.465 1 95.06 298 ASP B CA 1
ATOM 6624 C C . ASP B 1 298 ? -3.205 29.188 -6.707 1 95.06 298 ASP B C 1
ATOM 6626 O O . ASP B 1 298 ? -4.094 29.188 -5.852 1 95.06 298 ASP B O 1
ATOM 6630 N N . HIS B 1 299 ? -3.381 29.781 -7.879 1 96 299 HIS B N 1
ATOM 6631 C CA . HIS B 1 299 ? -4.559 30.578 -8.211 1 96 299 HIS B CA 1
ATOM 6632 C C . HIS B 1 299 ? -5.828 29.734 -8.141 1 96 299 HIS B C 1
ATOM 6634 O O . HIS B 1 299 ? -6.922 30.266 -7.957 1 96 299 HIS B O 1
ATOM 6640 N N . LYS B 1 300 ? -5.734 28.391 -8.289 1 94.69 300 LYS B N 1
ATOM 6641 C CA . LYS B 1 300 ? -6.91 27.531 -8.305 1 94.69 300 LYS B CA 1
ATOM 6642 C C . LYS B 1 300 ? -7.539 27.422 -6.918 1 94.69 300 LYS B C 1
ATOM 6644 O O . LYS B 1 300 ? -8.695 27.016 -6.785 1 94.69 300 LYS B O 1
ATOM 6649 N N . MET B 1 301 ? -6.75 27.766 -5.871 1 95.5 301 MET B N 1
ATOM 6650 C CA . MET B 1 301 ? -7.223 27.609 -4.496 1 95.5 301 MET B CA 1
ATOM 6651 C C . MET B 1 301 ? -7.918 28.875 -4.02 1 95.5 301 MET B C 1
ATOM 6653 O O . MET B 1 301 ? -8.617 28.859 -3.002 1 95.5 301 MET B O 1
ATOM 6657 N N . LEU B 1 302 ? -7.656 30.016 -4.691 1 97.69 302 LEU B N 1
ATOM 6658 C CA . LEU B 1 302 ? -8.203 31.297 -4.254 1 97.69 302 LEU B CA 1
ATOM 6659 C C . LEU B 1 302 ? -9.719 31.312 -4.395 1 97.69 302 LEU B C 1
ATOM 6661 O O . LEU B 1 302 ? -10.242 31.188 -5.504 1 97.69 302 LEU B O 1
ATOM 6665 N N . GLY B 1 303 ? -10.359 31.406 -3.34 1 96.88 303 GLY B N 1
ATOM 6666 C CA . GLY B 1 303 ? -11.805 31.531 -3.334 1 96.88 303 GLY B CA 1
ATOM 6667 C C . GLY B 1 303 ? -12.516 30.203 -3.572 1 96.88 303 GLY B C 1
ATOM 6668 O O . GLY B 1 303 ? -13.734 30.188 -3.793 1 96.88 303 GLY B O 1
ATOM 6669 N N . LEU B 1 304 ? -11.828 29.109 -3.48 1 95.44 304 LEU B N 1
ATOM 6670 C CA . LEU B 1 304 ? -12.406 27.812 -3.795 1 95.44 304 LEU B CA 1
ATOM 6671 C C . LEU B 1 304 ? -13.367 27.375 -2.699 1 95.44 304 LEU B C 1
ATOM 6673 O O . LEU B 1 304 ? -14.461 26.875 -2.988 1 95.44 304 LEU B O 1
ATOM 6677 N N . VAL B 1 305 ? -12.984 27.547 -1.474 1 94.12 305 VAL B N 1
ATOM 6678 C CA . VAL B 1 305 ? -13.727 26.953 -0.366 1 94.12 305 VAL B CA 1
ATOM 6679 C C . VAL B 1 305 ? -14.508 28.047 0.373 1 94.12 305 VAL B C 1
ATOM 6681 O O . VAL B 1 305 ? -15.641 27.812 0.807 1 94.12 305 VAL B O 1
ATOM 6684 N N . LYS B 1 306 ? -13.898 29.25 0.459 1 95 306 LYS B N 1
ATOM 6685 C CA . LYS B 1 306 ? -14.516 30.391 1.141 1 95 306 LYS B CA 1
ATOM 6686 C C . LYS B 1 306 ? -14.672 31.578 0.199 1 95 306 LYS B C 1
ATOM 6688 O O . LYS B 1 306 ? -13.859 31.766 -0.707 1 95 306 LYS B O 1
ATOM 6693 N N . GLU B 1 307 ? -15.742 32.312 0.486 1 96.12 307 GLU B N 1
ATOM 6694 C CA . GLU B 1 307 ? -15.867 33.594 -0.211 1 96.12 307 GLU B CA 1
ATOM 6695 C C . GLU B 1 307 ? -14.766 34.531 0.207 1 96.12 307 GLU B C 1
ATOM 6697 O O . GLU B 1 307 ? -14.477 34.688 1.397 1 96.12 307 GLU B O 1
ATOM 6702 N N . ILE B 1 308 ? -14.117 35.219 -0.769 1 98 308 ILE B N 1
ATOM 6703 C CA . ILE B 1 308 ? -13.031 36.125 -0.446 1 98 308 ILE B CA 1
ATOM 6704 C C . ILE B 1 308 ? -13.32 37.5 -1.043 1 98 308 ILE B C 1
ATOM 6706 O O . ILE B 1 308 ? -13.992 37.625 -2.072 1 98 308 ILE B O 1
ATOM 6710 N N . ALA B 1 309 ? -12.836 38.469 -0.388 1 98.62 309 ALA B N 1
ATOM 6711 C CA . ALA B 1 309 ? -12.906 39.812 -0.893 1 98.62 309 ALA B CA 1
ATOM 6712 C C . ALA B 1 309 ? -11.758 40.125 -1.858 1 98.62 309 ALA B C 1
ATOM 6714 O O . ALA B 1 309 ? -11.945 40.812 -2.857 1 98.62 309 ALA B O 1
ATOM 6715 N N . VAL B 1 310 ? -10.57 39.656 -1.549 1 98.75 310 VAL B N 1
ATOM 6716 C CA . VAL B 1 310 ? -9.375 39.875 -2.365 1 98.75 310 VAL B CA 1
ATOM 6717 C C . VAL B 1 310 ? -8.562 38.562 -2.424 1 98.75 310 VAL B C 1
ATOM 6719 O O . VAL B 1 310 ? -8.281 37.969 -1.391 1 98.75 310 VAL B O 1
ATOM 6722 N N . GLY B 1 311 ? -8.297 38.094 -3.594 1 98.69 311 GLY B N 1
ATOM 6723 C CA . GLY B 1 311 ? -7.344 37.031 -3.814 1 98.69 311 GLY B CA 1
ATOM 6724 C C . GLY B 1 311 ? -5.988 37.5 -4.289 1 98.69 311 GLY B C 1
ATOM 6725 O O . GLY B 1 311 ? -5.898 38.25 -5.258 1 98.69 311 GLY B O 1
ATOM 6726 N N . VAL B 1 312 ? -4.973 37.188 -3.562 1 98.81 312 VAL B N 1
ATOM 6727 C CA . VAL B 1 312 ? -3.602 37.5 -3.943 1 98.81 312 VAL B CA 1
ATOM 6728 C C . VAL B 1 312 ? -2.871 36.219 -4.367 1 98.81 312 VAL B C 1
ATOM 6730 O O . VAL B 1 312 ? -2.59 35.375 -3.535 1 98.81 312 VAL B O 1
ATOM 6733 N N . CYS B 1 313 ? -2.613 36.094 -5.633 1 98.38 313 CYS B N 1
ATOM 6734 C CA . CYS B 1 313 ? -1.851 34.938 -6.133 1 98.38 313 CYS B CA 1
ATOM 6735 C C . CYS B 1 313 ? -0.352 35.219 -6.027 1 98.38 313 CYS B C 1
ATOM 6737 O O . CYS B 1 313 ? 0.255 35.75 -6.957 1 98.38 313 CYS B O 1
ATOM 6739 N N . GLY B 1 314 ? 0.274 34.812 -4.922 1 97.94 314 GLY B N 1
ATOM 6740 C CA . GLY B 1 314 ? 1.682 35.094 -4.695 1 97.94 314 GLY B CA 1
ATOM 6741 C C . GLY B 1 314 ? 2.277 34.281 -3.555 1 97.94 314 GLY B C 1
ATOM 6742 O O . GLY B 1 314 ? 1.581 33.5 -2.912 1 97.94 314 GLY B O 1
ATOM 6743 N N . ASP B 1 315 ? 3.527 34.5 -3.42 1 98 315 ASP B N 1
ATOM 6744 C CA . ASP B 1 315 ? 4.277 33.906 -2.311 1 98 315 ASP B CA 1
ATOM 6745 C C . ASP B 1 315 ? 3.879 34.562 -0.983 1 98 315 ASP B C 1
ATOM 6747 O O . ASP B 1 315 ? 3.74 35.781 -0.896 1 98 315 ASP B O 1
ATOM 6751 N N . ALA B 1 316 ? 3.701 33.719 0.011 1 98.56 316 ALA B N 1
ATOM 6752 C CA . ALA B 1 316 ? 3.217 34.219 1.295 1 98.56 316 ALA B CA 1
ATOM 6753 C C . ALA B 1 316 ? 4.148 35.281 1.854 1 98.56 316 ALA B C 1
ATOM 6755 O O . ALA B 1 316 ? 3.689 36.312 2.357 1 98.56 316 ALA B O 1
ATOM 6756 N N . GLY B 1 317 ? 5.484 35 1.819 1 98.56 317 GLY B N 1
ATOM 6757 C CA . GLY B 1 317 ? 6.449 35.969 2.336 1 98.56 317 GLY B CA 1
ATOM 6758 C C . GLY B 1 317 ? 6.5 37.25 1.533 1 98.56 317 GLY B C 1
ATOM 6759 O O . GLY B 1 317 ? 6.457 38.344 2.1 1 98.56 317 GLY B O 1
ATOM 6760 N N . ALA B 1 318 ? 6.535 37.125 0.242 1 98.62 318 ALA B N 1
ATOM 6761 C CA . ALA B 1 318 ? 6.582 38.281 -0.642 1 98.62 318 ALA B CA 1
ATOM 6762 C C . ALA B 1 318 ? 5.312 39.125 -0.518 1 98.62 318 ALA B C 1
ATOM 6764 O O . ALA B 1 318 ? 5.371 40.344 -0.509 1 98.62 318 ALA B O 1
ATOM 6765 N N . ALA B 1 319 ? 4.195 38.469 -0.451 1 98.88 319 ALA B N 1
ATOM 6766 C CA . ALA B 1 319 ? 2.924 39.188 -0.31 1 98.88 319 ALA B CA 1
ATOM 6767 C C . ALA B 1 319 ? 2.85 39.906 1.024 1 98.88 319 ALA B C 1
ATOM 6769 O O . ALA B 1 319 ? 2.406 41.062 1.08 1 98.88 319 ALA B O 1
ATOM 6770 N N . ALA B 1 320 ? 3.252 39.25 2.088 1 98.81 320 ALA B N 1
ATOM 6771 C CA . ALA B 1 320 ? 3.242 39.875 3.41 1 98.81 320 ALA B CA 1
ATOM 6772 C C . ALA B 1 320 ? 4.121 41.125 3.439 1 98.81 320 ALA B C 1
ATOM 6774 O O . ALA B 1 320 ? 3.721 42.156 3.979 1 98.81 320 ALA B O 1
ATOM 6775 N N . ASP B 1 321 ? 5.27 41 2.863 1 98.56 321 ASP B N 1
ATOM 6776 C CA . ASP B 1 321 ? 6.199 42.125 2.797 1 98.56 321 ASP B CA 1
ATOM 6777 C C . ASP B 1 321 ? 5.605 43.281 1.992 1 98.56 321 ASP B C 1
ATOM 6779 O O . ASP B 1 321 ? 5.727 44.438 2.383 1 98.56 321 ASP B O 1
ATOM 6783 N N . ALA B 1 322 ? 5.039 42.938 0.885 1 98.75 322 ALA B N 1
ATOM 6784 C CA . ALA B 1 322 ? 4.453 43.938 0.014 1 98.75 322 ALA B CA 1
ATOM 6785 C C . ALA B 1 322 ? 3.295 44.656 0.707 1 98.75 322 ALA B C 1
ATOM 6787 O O . ALA B 1 322 ? 3.148 45.875 0.586 1 98.75 322 ALA B O 1
ATOM 6788 N N . ILE B 1 323 ? 2.438 43.938 1.358 1 98.81 323 ILE B N 1
ATOM 6789 C CA . ILE B 1 323 ? 1.314 44.531 2.09 1 98.81 323 ILE B CA 1
ATOM 6790 C C . ILE B 1 323 ? 1.835 45.406 3.223 1 98.81 323 ILE B C 1
ATOM 6792 O O . ILE B 1 323 ? 1.36 46.531 3.414 1 98.81 323 ILE B O 1
ATOM 6796 N N . LEU B 1 324 ? 2.822 44.906 4.012 1 98.75 324 LEU B N 1
ATOM 6797 C CA . LEU B 1 324 ? 3.406 45.656 5.121 1 98.75 324 LEU B CA 1
ATOM 6798 C C . LEU B 1 324 ? 3.963 47 4.641 1 98.75 324 LEU B C 1
ATOM 6800 O O . LEU B 1 324 ? 3.762 48.031 5.289 1 98.75 324 LEU B O 1
ATOM 6804 N N . SER B 1 325 ? 4.656 46.938 3.553 1 98.38 325 SER B N 1
ATOM 6805 C CA . SER B 1 325 ? 5.254 48.156 3.002 1 98.38 325 SER B CA 1
ATOM 6806 C C . SER B 1 325 ? 4.191 49.188 2.695 1 98.38 325 SER B C 1
ATOM 6808 O O . SER B 1 325 ? 4.441 50.406 2.826 1 98.38 325 SER B O 1
ATOM 6810 N N . ARG B 1 326 ? 3.031 48.812 2.326 1 98.06 326 ARG B N 1
ATOM 6811 C CA . ARG B 1 326 ? 1.955 49.719 1.922 1 98.06 326 ARG B CA 1
ATOM 6812 C C . ARG B 1 326 ? 1.281 50.344 3.137 1 98.06 326 ARG B C 1
ATOM 6814 O O . ARG B 1 326 ? 0.744 51.438 3.051 1 98.06 326 ARG B O 1
ATOM 6821 N N . ILE B 1 327 ? 1.346 49.656 4.25 1 97.94 327 ILE B N 1
ATOM 6822 C CA . ILE B 1 327 ? 0.564 50.156 5.375 1 97.94 327 ILE B CA 1
ATOM 6823 C C . ILE B 1 327 ? 1.501 50.656 6.477 1 97.94 327 ILE B C 1
ATOM 6825 O O . ILE B 1 327 ? 1.049 51.188 7.492 1 97.94 327 ILE B O 1
ATOM 6829 N N . SER B 1 328 ? 2.775 50.469 6.309 1 95.94 328 SER B N 1
ATOM 6830 C CA . SER B 1 328 ? 3.752 50.75 7.363 1 95.94 328 SER B CA 1
ATOM 6831 C C . SER B 1 328 ? 3.68 52.188 7.84 1 95.94 328 SER B C 1
ATOM 6833 O O . SER B 1 328 ? 3.844 52.469 9.031 1 95.94 328 SER B O 1
ATOM 6835 N N . SER B 1 329 ? 3.381 53.094 7.016 1 93.62 329 SER B N 1
ATOM 6836 C CA . SER B 1 329 ? 3.43 54.531 7.379 1 93.62 329 SER B CA 1
ATOM 6837 C C . SER B 1 329 ? 2.029 55.094 7.543 1 93.62 329 SER B C 1
ATOM 6839 O O . SER B 1 329 ? 1.871 56.281 7.801 1 93.62 329 SER B O 1
ATOM 6841 N N . GLU B 1 330 ? 1.146 54.281 7.5 1 95 330 GLU B N 1
ATOM 6842 C CA . GLU B 1 330 ? -0.235 54.75 7.594 1 95 330 GLU B CA 1
ATOM 6843 C C . GLU B 1 330 ? -0.764 54.625 9.016 1 95 330 GLU B C 1
ATOM 6845 O O . GLU B 1 330 ? -0.258 53.812 9.805 1 95 330 GLU B O 1
ATOM 6850 N N . THR B 1 331 ? -1.628 55.594 9.297 1 97 331 THR B N 1
ATOM 6851 C CA . THR B 1 331 ? -2.422 55.375 10.5 1 97 331 THR B CA 1
ATOM 6852 C C . THR B 1 331 ? -3.531 54.375 10.227 1 97 331 THR B C 1
ATOM 6854 O O . THR B 1 331 ? -4.379 54.562 9.359 1 97 331 THR B O 1
ATOM 6857 N N . LEU B 1 332 ? -3.475 53.312 10.969 1 98.12 332 LEU B N 1
ATOM 6858 C CA . LEU B 1 332 ? -4.438 52.25 10.758 1 98.12 332 LEU B CA 1
ATOM 6859 C C . LEU B 1 332 ? -5.609 52.344 11.727 1 98.12 332 LEU B C 1
ATOM 6861 O O . LEU B 1 332 ? -5.445 52.844 12.844 1 98.12 332 LEU B O 1
ATOM 6865 N N . ALA B 1 333 ? -6.75 51.875 11.273 1 98.12 333 ALA B N 1
ATOM 6866 C CA . ALA B 1 333 ? -7.918 51.875 12.148 1 98.12 333 ALA B CA 1
ATOM 6867 C C . ALA B 1 333 ? -7.66 51.062 13.414 1 98.12 333 ALA B C 1
ATOM 6869 O O . ALA B 1 333 ? -8.102 51.406 14.5 1 98.12 333 ALA B O 1
ATOM 6870 N N . CYS B 1 334 ? -6.91 50.031 13.266 1 97.56 334 CYS B N 1
ATOM 6871 C CA . CYS B 1 334 ? -6.703 49.094 14.375 1 97.56 334 CYS B CA 1
ATOM 6872 C C . CYS B 1 334 ? -5.668 49.656 15.352 1 97.56 334 CYS B C 1
ATOM 6874 O O . CYS B 1 334 ? -5.539 49.156 16.469 1 97.56 334 CYS B O 1
ATOM 6876 N N . ASP B 1 335 ? -4.98 50.688 15 1 97.38 335 ASP B N 1
ATOM 6877 C CA . ASP B 1 335 ? -4.051 51.312 15.922 1 97.38 335 ASP B CA 1
ATOM 6878 C C . ASP B 1 335 ? -4.777 51.844 17.156 1 97.38 335 ASP B C 1
ATOM 6880 O O . ASP B 1 335 ? -4.219 51.875 18.25 1 97.38 335 ASP B O 1
ATOM 6884 N N . ALA B 1 336 ? -5.973 52.188 16.969 1 96.94 336 ALA B N 1
ATOM 6885 C CA . ALA B 1 336 ? -6.77 52.812 18 1 96.94 336 ALA B CA 1
ATOM 6886 C C . ALA B 1 336 ? -7.102 51.844 19.125 1 96.94 336 ALA B C 1
ATOM 6888 O O . ALA B 1 336 ? -7.359 52.281 20.266 1 96.94 336 ALA B O 1
ATOM 6889 N N . THR B 1 337 ? -7.055 50.625 18.859 1 96.31 337 THR B N 1
ATOM 6890 C CA . THR B 1 337 ? -7.512 49.656 19.859 1 96.31 337 THR B CA 1
ATOM 6891 C C . THR B 1 337 ? -6.422 48.625 20.141 1 96.31 337 THR B C 1
ATOM 6893 O O . THR B 1 337 ? -6.711 47.531 20.609 1 96.31 337 THR B O 1
ATOM 6896 N N . ARG B 1 338 ? -5.227 48.906 19.828 1 96.81 338 ARG B N 1
ATOM 6897 C CA . ARG B 1 338 ? -4.113 47.969 19.891 1 96.81 338 ARG B CA 1
ATOM 6898 C C . ARG B 1 338 ? -3.977 47.375 21.281 1 96.81 338 ARG B C 1
ATOM 6900 O O . ARG B 1 338 ? -3.891 46.156 21.422 1 96.81 338 ARG B O 1
ATOM 6907 N N . ASP B 1 339 ? -3.969 48.156 22.359 1 97.12 339 ASP B N 1
ATOM 6908 C CA . ASP B 1 339 ? -3.783 47.688 23.719 1 97.12 339 ASP B CA 1
ATOM 6909 C C . ASP B 1 339 ? -4.977 46.844 24.188 1 97.12 339 ASP B C 1
ATOM 6911 O O . ASP B 1 339 ? -4.805 45.844 24.859 1 97.12 339 ASP B O 1
ATOM 6915 N N . GLU B 1 340 ? -6.062 47.344 23.828 1 97.38 340 GLU B N 1
ATOM 6916 C CA . GLU B 1 340 ? -7.273 46.625 24.172 1 97.38 340 GLU B CA 1
ATOM 6917 C C . GLU B 1 340 ? -7.293 45.219 23.516 1 97.38 340 GLU B C 1
ATOM 6919 O O . GLU B 1 340 ? -7.629 44.25 24.156 1 97.38 340 GLU B O 1
ATOM 6924 N N . ARG B 1 341 ? -6.949 45.188 22.266 1 97.81 341 ARG B N 1
ATOM 6925 C CA . ARG B 1 341 ? -6.914 43.906 21.547 1 97.81 341 ARG B CA 1
ATOM 6926 C C . ARG B 1 341 ? -5.832 43 22.109 1 97.81 341 ARG B C 1
ATOM 6928 O O . ARG B 1 341 ? -6.023 41.781 22.203 1 97.81 341 ARG B O 1
ATOM 6935 N N . ALA B 1 342 ? -4.723 43.531 22.5 1 98.19 342 ALA B N 1
ATOM 6936 C CA . ALA B 1 342 ? -3.666 42.75 23.141 1 98.19 342 ALA B CA 1
ATOM 6937 C C . ALA B 1 342 ? -4.164 42.094 24.422 1 98.19 342 ALA B C 1
ATOM 6939 O O . ALA B 1 342 ? -3.83 40.938 24.703 1 98.19 342 ALA B O 1
ATOM 6940 N N . SER B 1 343 ? -4.898 42.875 25.141 1 98.12 343 SER B N 1
ATOM 6941 C CA . SER B 1 343 ? -5.48 42.344 26.375 1 98.12 343 SER B CA 1
ATOM 6942 C C . SER B 1 343 ? -6.492 41.219 26.078 1 98.12 343 SER B C 1
ATOM 6944 O O . SER B 1 343 ? -6.555 40.219 26.797 1 98.12 343 SER B O 1
ATOM 6946 N N . GLN B 1 344 ? -7.254 41.438 25.031 1 98 344 GLN B N 1
ATOM 6947 C CA . GLN B 1 344 ? -8.227 40.438 24.625 1 98 344 GLN B CA 1
ATOM 6948 C C . GLN B 1 344 ? -7.539 39.125 24.203 1 98 344 GLN B C 1
ATOM 6950 O O . GLN B 1 344 ? -7.984 38.031 24.562 1 98 344 GLN B O 1
ATOM 6955 N N . ILE B 1 345 ? -6.496 39.281 23.469 1 98.62 345 ILE B N 1
ATOM 6956 C CA . ILE B 1 345 ? -5.715 38.156 23.031 1 98.62 345 ILE B CA 1
ATOM 6957 C C . ILE B 1 345 ? -5.18 37.375 24.234 1 98.62 345 ILE B C 1
ATOM 6959 O O . ILE B 1 345 ? -5.332 36.156 24.328 1 98.62 345 ILE B O 1
ATOM 6963 N N . LYS B 1 346 ? -4.586 38.094 25.141 1 98.44 346 LYS B N 1
ATOM 6964 C CA . LYS B 1 346 ? -4.023 37.5 26.344 1 98.44 346 LYS B CA 1
ATOM 6965 C C . LYS B 1 346 ? -5.102 36.781 27.156 1 98.44 346 LYS B C 1
ATOM 6967 O O . LYS B 1 346 ? -4.879 35.656 27.656 1 98.44 346 LYS B O 1
ATOM 6972 N N . ASN B 1 347 ? -6.246 37.406 27.281 1 98.56 347 ASN B N 1
ATOM 6973 C CA . ASN B 1 347 ? -7.336 36.844 28.062 1 98.56 347 ASN B CA 1
ATOM 6974 C C . ASN B 1 347 ? -7.875 35.562 27.438 1 98.56 347 ASN B C 1
ATOM 6976 O O . ASN B 1 347 ? -8.125 34.594 28.141 1 98.56 347 ASN B O 1
ATOM 6980 N N . GLU B 1 348 ? -8.078 35.594 26.109 1 98.62 348 GLU B N 1
ATOM 6981 C CA . GLU B 1 348 ? -8.562 34.406 25.422 1 98.62 348 GLU B CA 1
ATOM 6982 C C . GLU B 1 348 ? -7.574 33.25 25.531 1 98.62 348 GLU B C 1
ATOM 6984 O O . GLU B 1 348 ? -7.973 32.125 25.734 1 98.62 348 GLU B O 1
ATOM 6989 N N . LYS B 1 349 ? -6.34 33.594 25.391 1 98.5 349 LYS B N 1
ATOM 6990 C CA . LYS B 1 349 ? -5.305 32.562 25.516 1 98.5 349 LYS B CA 1
ATOM 6991 C C . LYS B 1 349 ? -5.277 31.969 26.922 1 98.5 349 LYS B C 1
ATOM 6993 O O . LYS B 1 349 ? -5.191 30.75 27.094 1 98.5 349 LYS B O 1
ATOM 6998 N N . SER B 1 350 ? -5.289 32.844 27.906 1 98.38 350 SER B N 1
ATOM 6999 C CA . SER B 1 350 ? -5.254 32.406 29.297 1 98.38 350 SER B CA 1
ATOM 7000 C C . SER B 1 350 ? -6.465 31.531 29.641 1 98.38 350 SER B C 1
ATOM 7002 O O . SER B 1 350 ? -6.336 30.516 30.328 1 98.38 350 SER B O 1
ATOM 7004 N N . ALA B 1 351 ? -7.598 31.969 29.141 1 98.56 351 ALA B N 1
ATOM 7005 C CA . ALA B 1 351 ? -8.812 31.203 29.375 1 98.56 351 ALA B CA 1
ATOM 7006 C C . ALA B 1 351 ? -8.719 29.812 28.75 1 98.56 351 ALA B C 1
ATOM 7008 O O . ALA B 1 351 ? -9.148 28.828 29.344 1 98.56 351 ALA B O 1
ATOM 7009 N N . TRP B 1 352 ? -8.25 29.75 27.578 1 98.19 352 TRP B N 1
ATOM 7010 C CA . TRP B 1 352 ? -8.102 28.484 26.875 1 98.19 352 TRP B CA 1
ATOM 7011 C C . TRP B 1 352 ? -7.109 27.578 27.594 1 98.19 352 TRP B C 1
ATOM 7013 O O . TRP B 1 352 ? -7.352 26.375 27.734 1 98.19 352 TRP B O 1
ATOM 7023 N N . GLU B 1 353 ? -6.004 28.125 28.016 1 97.5 353 GLU B N 1
ATOM 7024 C CA . GLU B 1 353 ? -5.012 27.359 28.766 1 97.5 353 GLU B CA 1
ATOM 7025 C C . GLU B 1 353 ? -5.605 26.781 30.047 1 97.5 353 GLU B C 1
ATOM 7027 O O . GLU B 1 353 ? -5.312 25.656 30.422 1 97.5 353 GLU B O 1
ATOM 7032 N N . GLN B 1 354 ? -6.324 27.594 30.688 1 98.06 354 GLN B N 1
ATOM 7033 C CA . GLN B 1 354 ? -6.984 27.125 31.906 1 98.06 354 GLN B CA 1
ATOM 7034 C C . GLN B 1 354 ? -7.973 26 31.609 1 98.06 354 GLN B C 1
ATOM 7036 O O . GLN B 1 354 ? -8.062 25.031 32.344 1 98.06 354 GLN B O 1
ATOM 7041 N N . GLU B 1 355 ? -8.672 26.203 30.547 1 97.25 355 GLU B N 1
ATOM 7042 C CA . GLU B 1 355 ? -9.594 25.141 30.141 1 97.25 355 GLU B CA 1
ATOM 7043 C C . GLU B 1 355 ? -8.859 23.828 29.859 1 97.25 355 GLU B C 1
ATOM 7045 O O . GLU B 1 355 ? -9.32 22.766 30.25 1 97.25 355 GLU B O 1
ATOM 7050 N N . LEU B 1 356 ? -7.73 23.891 29.156 1 96.94 356 LEU B N 1
ATOM 7051 C CA . LEU B 1 356 ? -6.941 22.703 28.859 1 96.94 356 LEU B CA 1
ATOM 7052 C C . LEU B 1 356 ? -6.43 22.047 30.141 1 96.94 356 LEU B C 1
ATOM 7054 O O . LEU B 1 356 ? -6.344 20.812 30.219 1 96.94 356 LEU B O 1
ATOM 7058 N N . ASN B 1 357 ? -6.074 22.859 31.125 1 96.44 357 ASN B N 1
ATOM 7059 C CA . ASN B 1 357 ? -5.629 22.328 32.406 1 96.44 357 ASN B CA 1
ATOM 7060 C C . ASN B 1 357 ? -6.746 21.578 33.125 1 96.44 357 ASN B C 1
ATOM 7062 O O . ASN B 1 357 ? -6.504 20.547 33.75 1 96.44 357 ASN B O 1
ATOM 7066 N N . ASP B 1 358 ? -7.941 22.078 32.969 1 96.62 358 ASP B N 1
ATOM 7067 C CA . ASP B 1 358 ? -9.078 21.547 33.719 1 96.62 358 ASP B CA 1
ATOM 7068 C C . ASP B 1 358 ? -9.719 20.375 32.969 1 96.62 358 ASP B C 1
ATOM 7070 O O . ASP B 1 358 ? -10.438 19.562 33.562 1 96.62 358 ASP B O 1
ATOM 7074 N N . TRP B 1 359 ? -9.539 20.312 31.656 1 95.44 359 TRP B N 1
ATOM 7075 C CA . TRP B 1 359 ? -10.156 19.312 30.797 1 95.44 359 TRP B CA 1
ATOM 7076 C C . TRP B 1 359 ? -9.352 18.016 30.797 1 95.44 359 TRP B C 1
ATOM 7078 O O . TRP B 1 359 ? -8.625 17.719 29.844 1 95.44 359 TRP B O 1
ATOM 7088 N N . ILE B 1 360 ? -9.539 17.156 31.812 1 93.56 360 ILE B N 1
ATOM 7089 C CA . ILE B 1 360 ? -8.625 16.031 32 1 93.56 360 ILE B CA 1
ATOM 7090 C C . ILE B 1 360 ? -9.203 14.781 31.359 1 93.56 360 ILE B C 1
ATOM 7092 O O . ILE B 1 360 ? -8.484 13.805 31.141 1 93.56 360 ILE B O 1
ATOM 7096 N N . HIS B 1 361 ? -10.555 14.719 31.109 1 94.88 361 HIS B N 1
ATOM 7097 C CA . HIS B 1 361 ? -11.211 13.602 30.438 1 94.88 361 HIS B CA 1
ATOM 7098 C C . HIS B 1 361 ? -12.492 14.055 29.75 1 94.88 361 HIS B C 1
ATOM 7100 O O . HIS B 1 361 ? -12.969 15.172 29.984 1 94.88 361 HIS B O 1
ATOM 7106 N N . GLU B 1 362 ? -12.93 13.273 28.797 1 95.25 362 GLU B N 1
ATOM 7107 C CA . GLU B 1 362 ? -14.188 13.562 28.141 1 95.25 362 GLU B CA 1
ATOM 7108 C C . GLU B 1 362 ? -15.367 13.406 29.094 1 95.25 362 GLU B C 1
ATOM 7110 O O . GLU B 1 362 ? -15.289 12.656 30.062 1 95.25 362 GLU B O 1
ATOM 7115 N N . LYS B 1 363 ? -16.516 14.078 28.766 1 94.12 363 LYS B N 1
ATOM 7116 C CA . LYS B 1 363 ? -17.594 14.141 29.75 1 94.12 363 LYS B CA 1
ATOM 7117 C C . LYS B 1 363 ? -18.875 13.539 29.188 1 94.12 363 LYS B C 1
ATOM 7119 O O . LYS B 1 363 ? -19.891 13.453 29.891 1 94.12 363 LYS B O 1
ATOM 7124 N N . ASP B 1 364 ? -18.875 13.156 27.938 1 93.81 364 ASP B N 1
ATOM 7125 C CA . ASP B 1 364 ? -20.078 12.555 27.375 1 93.81 364 ASP B CA 1
ATOM 7126 C C . ASP B 1 364 ? -20.375 11.211 28.031 1 93.81 364 ASP B C 1
ATOM 7128 O O . ASP B 1 364 ? -19.5 10.617 28.672 1 93.81 364 ASP B O 1
ATOM 7132 N N . GLU B 1 365 ? -21.562 10.688 27.844 1 96.12 365 GLU B N 1
ATOM 7133 C CA . GLU B 1 365 ? -22.062 9.5 28.547 1 96.12 365 GLU B CA 1
ATOM 7134 C C . GLU B 1 365 ? -21.188 8.281 28.234 1 96.12 365 GLU B C 1
ATOM 7136 O O . GLU B 1 365 ? -20.797 7.551 29.141 1 96.12 365 GLU B O 1
ATOM 7141 N N . PHE B 1 366 ? -20.938 8.047 27 1 96.25 366 PHE B N 1
ATOM 7142 C CA . PHE B 1 366 ? -20.141 6.887 26.609 1 96.25 366 PHE B CA 1
ATOM 7143 C C . PHE B 1 366 ? -18.766 6.93 27.266 1 96.25 366 PHE B C 1
ATOM 7145 O O . PHE B 1 366 ? -18.297 5.914 27.781 1 96.25 366 PHE B O 1
ATOM 7152 N N . SER B 1 367 ? -18.156 8.055 27.25 1 97.06 367 SER B N 1
ATOM 7153 C CA . SER B 1 367 ? -16.812 8.211 27.797 1 97.06 367 SER B CA 1
ATOM 7154 C C . SER B 1 367 ? -16.812 7.965 29.312 1 97.06 367 SER B C 1
ATOM 7156 O O . SER B 1 367 ? -15.906 7.32 29.844 1 97.06 367 SER B O 1
ATOM 7158 N N . LEU B 1 368 ? -17.812 8.516 29.953 1 97.19 368 LEU B N 1
ATOM 7159 C CA . LEU B 1 368 ? -17.891 8.32 31.391 1 97.19 368 LEU B CA 1
ATOM 7160 C C . LEU B 1 368 ? -18.078 6.844 31.734 1 97.19 368 LEU B C 1
ATOM 7162 O O . LEU B 1 368 ? -17.516 6.348 32.719 1 97.19 368 LEU B O 1
ATOM 7166 N N . GLU B 1 369 ? -18.797 6.156 30.906 1 97.62 369 GLU B N 1
ATOM 7167 C CA . GLU B 1 369 ? -18.953 4.715 31.078 1 97.62 369 GLU B CA 1
ATOM 7168 C C . GLU B 1 369 ? -17.641 3.984 30.828 1 97.62 369 GLU B C 1
ATOM 7170 O O . GLU B 1 369 ? -17.297 3.057 31.547 1 97.62 369 GLU B O 1
ATOM 7175 N N . ALA B 1 370 ? -16.984 4.383 29.766 1 96.5 370 ALA B N 1
ATOM 7176 C CA . ALA B 1 370 ? -15.695 3.773 29.422 1 96.5 370 ALA B CA 1
ATOM 7177 C C . ALA B 1 370 ? -14.68 3.982 30.547 1 96.5 370 ALA B C 1
ATOM 7179 O O . ALA B 1 370 ? -13.883 3.088 30.844 1 96.5 370 ALA B O 1
ATOM 7180 N N . ILE B 1 371 ? -14.641 5.152 31.141 1 96.94 371 ILE B N 1
ATOM 7181 C CA . ILE B 1 371 ? -13.734 5.48 32.25 1 96.94 371 ILE B CA 1
ATOM 7182 C C . ILE B 1 371 ? -14.047 4.602 33.438 1 96.94 371 ILE B C 1
ATOM 7184 O O . ILE B 1 371 ? -13.133 4.055 34.062 1 96.94 371 ILE B O 1
ATOM 7188 N N . LYS B 1 372 ? -15.281 4.492 33.719 1 97 372 LYS B N 1
ATOM 7189 C CA . LYS B 1 372 ? -15.695 3.639 34.844 1 97 372 LYS B CA 1
ATOM 7190 C C . LYS B 1 372 ? -15.273 2.191 34.594 1 97 372 LYS B C 1
ATOM 7192 O O . LYS B 1 372 ? -14.789 1.52 35.531 1 97 372 LYS B O 1
ATOM 7197 N N . ALA B 1 373 ? -15.461 1.798 33.375 1 95.25 373 ALA B N 1
ATOM 7198 C CA . ALA B 1 373 ? -15.133 0.422 33.031 1 95.25 373 ALA B CA 1
ATOM 7199 C C . ALA B 1 373 ? -13.633 0.167 33.156 1 95.25 373 ALA B C 1
ATOM 7201 O O . ALA B 1 373 ? -13.211 -0.94 33.5 1 95.25 373 ALA B O 1
ATOM 7202 N N . ALA B 1 374 ? -12.867 1.156 32.875 1 94.56 374 ALA B N 1
ATOM 7203 C CA . ALA B 1 374 ? -11.414 1.026 32.938 1 94.56 374 ALA B CA 1
ATOM 7204 C C . ALA B 1 374 ? -10.953 0.895 34.406 1 94.56 374 ALA B C 1
ATOM 7206 O O . ALA B 1 374 ? -9.859 0.4 34.656 1 94.56 374 ALA B O 1
ATOM 7207 N N . ASP B 1 375 ? -11.711 1.316 35.344 1 94.12 375 ASP B N 1
ATOM 7208 C CA . ASP B 1 375 ? -11.516 1.133 36.781 1 94.12 375 ASP B CA 1
ATOM 7209 C C . ASP B 1 375 ? -10.125 1.599 37.188 1 94.12 375 ASP B C 1
ATOM 7211 O O . ASP B 1 375 ? -9.398 0.86 37.875 1 94.12 375 ASP B O 1
ATOM 7215 N N . GLY B 1 376 ? -9.703 2.725 36.75 1 90.31 376 GLY B N 1
ATOM 7216 C CA . GLY B 1 376 ? -8.461 3.357 37.156 1 90.31 376 GLY B CA 1
ATOM 7217 C C . GLY B 1 376 ? -7.23 2.701 36.562 1 90.31 376 GLY B C 1
ATOM 7218 O O . GLY B 1 376 ? -6.105 3.111 36.844 1 90.31 376 GLY B O 1
ATOM 7219 N N . ARG B 1 377 ? -7.309 1.765 35.75 1 91.69 377 ARG B N 1
ATOM 7220 C CA . ARG B 1 377 ? -6.203 0.981 35.219 1 91.69 377 ARG B CA 1
ATOM 7221 C C . ARG B 1 377 ? -5.508 1.729 34.062 1 91.69 377 ARG B C 1
ATOM 7223 O O . ARG B 1 377 ? -4.34 1.467 33.781 1 91.69 377 ARG B O 1
ATOM 7230 N N . TYR B 1 378 ? -6.141 2.713 33.281 1 95.5 378 TYR B N 1
ATOM 7231 C CA . TYR B 1 378 ? -5.645 3.412 32.094 1 95.5 378 TYR B CA 1
ATOM 7232 C C . TYR B 1 378 ? -5.723 4.922 32.281 1 95.5 378 TYR B C 1
ATOM 7234 O O . TYR B 1 378 ? -6.57 5.418 33.031 1 95.5 378 TYR B O 1
ATOM 7242 N N . MET B 1 379 ? -4.832 5.605 31.688 1 96.69 379 MET B N 1
ATOM 7243 C CA . MET B 1 379 ? -4.84 7.059 31.797 1 96.69 379 MET B CA 1
ATOM 7244 C C . MET B 1 379 ? -5.816 7.676 30.797 1 96.69 379 MET B C 1
ATOM 7246 O O . MET B 1 379 ? -6.172 7.051 29.797 1 96.69 379 MET B O 1
ATOM 7250 N N . HIS B 1 380 ? -6.262 8.891 31.156 1 97.06 380 HIS B N 1
ATOM 7251 C CA . HIS B 1 380 ? -7.082 9.656 30.219 1 97.06 380 HIS B CA 1
ATOM 7252 C C . HIS B 1 380 ? -6.242 10.227 29.094 1 97.06 380 HIS B C 1
ATOM 7254 O O . HIS B 1 380 ? -5.16 10.773 29.328 1 97.06 380 HIS B O 1
ATOM 7260 N N . PRO B 1 381 ? -6.738 10.078 27.859 1 96.88 381 PRO B N 1
ATOM 7261 C CA . PRO B 1 381 ? -5.965 10.555 26.703 1 96.88 381 PRO B CA 1
ATOM 7262 C C . PRO B 1 381 ? -5.551 12.016 26.844 1 96.88 381 PRO B C 1
ATOM 7264 O O . PRO B 1 381 ? -4.406 12.367 26.531 1 96.88 381 PRO B O 1
ATOM 7267 N N . ARG B 1 382 ? -6.422 12.93 27.312 1 97 382 ARG B N 1
ATOM 7268 C CA . ARG B 1 382 ? -6.109 14.352 27.422 1 97 382 ARG B CA 1
ATOM 7269 C C . ARG B 1 382 ? -5.004 14.602 28.438 1 97 382 ARG B C 1
ATOM 7271 O O . ARG B 1 382 ? -4.164 15.484 28.25 1 97 382 ARG B O 1
ATOM 7278 N N . GLN B 1 383 ? -5.004 13.789 29.484 1 96.12 383 GLN B N 1
ATOM 7279 C CA . GLN B 1 383 ? -3.938 13.906 30.484 1 96.12 383 GLN B CA 1
ATOM 7280 C C . GLN B 1 383 ? -2.594 13.484 29.891 1 96.12 383 GLN B C 1
ATOM 7282 O O . GLN B 1 383 ? -1.568 14.117 30.156 1 96.12 383 GLN B O 1
ATOM 7287 N N . ALA B 1 384 ? -2.66 12.383 29.188 1 97.5 384 ALA B N 1
ATOM 7288 C CA . ALA B 1 384 ? -1.442 11.914 28.531 1 97.5 384 ALA B CA 1
ATOM 7289 C C . ALA B 1 384 ? -0.906 12.969 27.562 1 97.5 384 ALA B C 1
ATOM 7291 O O . ALA B 1 384 ? 0.299 13.227 27.531 1 97.5 384 ALA B O 1
ATOM 7292 N N . LEU B 1 385 ? -1.771 13.578 26.766 1 98 385 LEU B N 1
ATOM 7293 C CA . LEU B 1 385 ? -1.385 14.578 25.781 1 98 385 LEU B CA 1
ATOM 7294 C C . LEU B 1 385 ? -0.804 15.812 26.453 1 98 385 LEU B C 1
ATOM 7296 O O . LEU B 1 385 ? 0.164 16.406 25.969 1 98 385 LEU B O 1
ATOM 7300 N N . ARG B 1 386 ? -1.398 16.266 27.562 1 97.5 386 ARG B N 1
ATOM 7301 C CA . ARG B 1 386 ? -0.898 17.422 28.297 1 97.5 386 ARG B CA 1
ATOM 7302 C C . ARG B 1 386 ? 0.487 17.141 28.875 1 97.5 386 ARG B C 1
ATOM 7304 O O . ARG B 1 386 ? 1.367 18.016 28.828 1 97.5 386 ARG B O 1
ATOM 7311 N N . ALA B 1 387 ? 0.66 15.914 29.406 1 97.81 387 ALA B N 1
ATOM 7312 C CA . ALA B 1 387 ? 1.959 15.508 29.953 1 97.81 387 ALA B CA 1
ATOM 7313 C C . ALA B 1 387 ? 3.018 15.477 28.844 1 97.81 387 ALA B C 1
ATOM 7315 O O . ALA B 1 387 ? 4.156 15.906 29.062 1 97.81 387 ALA B O 1
ATOM 7316 N N . LEU B 1 388 ? 2.68 14.984 27.719 1 98.56 388 LEU B N 1
ATOM 7317 C CA . LEU B 1 388 ? 3.594 14.938 26.578 1 98.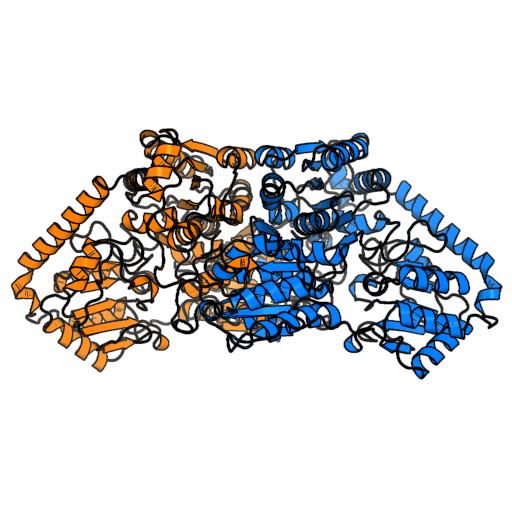56 388 LEU B CA 1
ATOM 7318 C C . LEU B 1 388 ? 3.988 16.344 26.141 1 98.56 388 LEU B C 1
ATOM 7320 O O . LEU B 1 388 ? 5.156 16.609 25.859 1 98.56 388 LEU B O 1
ATOM 7324 N N . GLU B 1 389 ? 2.979 17.234 26 1 97.62 389 GLU B N 1
ATOM 7325 C CA . GLU B 1 389 ? 3.242 18.625 25.609 1 97.62 389 GLU B CA 1
ATOM 7326 C C . GLU B 1 389 ? 4.285 19.266 26.516 1 97.62 389 GLU B C 1
ATOM 7328 O O . GLU B 1 389 ? 5.215 19.922 26.047 1 97.62 389 GLU B O 1
ATOM 7333 N N . LYS B 1 390 ? 4.164 19.062 27.797 1 96.38 390 LYS B N 1
ATOM 7334 C CA . LYS B 1 390 ? 5.055 19.672 28.781 1 96.38 390 LYS B CA 1
ATOM 7335 C C . LYS B 1 390 ? 6.453 19.078 28.703 1 96.38 390 LYS B C 1
ATOM 7337 O O . LYS B 1 390 ? 7.445 19.75 28.969 1 96.38 390 LYS B O 1
ATOM 7342 N N . ALA B 1 391 ? 6.512 17.844 28.281 1 97.69 391 ALA B N 1
ATOM 7343 C CA . ALA B 1 391 ? 7.781 17.125 28.281 1 97.69 391 ALA B CA 1
ATOM 7344 C C . ALA B 1 391 ? 8.523 17.312 26.953 1 97.69 391 ALA B C 1
ATOM 7346 O O . ALA B 1 391 ? 9.727 17.047 26.875 1 97.69 391 ALA B O 1
ATOM 7347 N N . LEU B 1 392 ? 7.867 17.703 25.922 1 97.75 392 LEU B N 1
ATOM 7348 C CA . LEU B 1 392 ? 8.461 17.812 24.594 1 97.75 392 LEU B CA 1
ATOM 7349 C C . LEU B 1 392 ? 9.492 18.938 24.547 1 97.75 392 LEU B C 1
ATOM 7351 O O . LEU B 1 392 ? 9.188 20.078 24.906 1 97.75 392 LEU B O 1
ATOM 7355 N N . PRO B 1 393 ? 10.719 18.656 24.078 1 97.19 393 PRO B N 1
ATOM 7356 C CA . PRO B 1 393 ? 11.695 19.734 23.906 1 97.19 393 PRO B CA 1
ATOM 7357 C C . PRO B 1 393 ? 11.258 20.781 22.875 1 97.19 393 PRO B C 1
ATOM 7359 O O . PRO B 1 393 ? 10.461 20.469 21.984 1 97.19 393 PRO B O 1
ATOM 7362 N N . THR B 1 394 ? 11.883 21.953 22.922 1 95.5 394 THR B N 1
ATOM 7363 C CA . THR B 1 394 ? 11.469 23.094 22.109 1 95.5 394 THR B CA 1
ATOM 7364 C C . THR B 1 394 ? 11.797 22.859 20.641 1 95.5 394 THR B C 1
ATOM 7366 O O . THR B 1 394 ? 11.148 23.422 19.75 1 95.5 394 THR B O 1
ATOM 7369 N N . ASP B 1 395 ? 12.75 22.016 20.344 1 96.81 395 ASP B N 1
ATOM 7370 C CA . ASP B 1 395 ? 13.172 21.812 18.969 1 96.81 395 ASP B CA 1
ATOM 7371 C C . ASP B 1 395 ? 12.688 20.469 18.422 1 96.81 395 ASP B C 1
ATOM 7373 O O . ASP B 1 395 ? 13.125 20.031 17.359 1 96.81 395 ASP B O 1
ATOM 7377 N N . ALA B 1 396 ? 11.758 19.828 19.109 1 98.19 396 ALA B N 1
ATOM 7378 C CA . ALA B 1 396 ? 11.258 18.516 18.703 1 98.19 396 ALA B CA 1
ATOM 7379 C C . ALA B 1 396 ? 10.469 18.609 17.406 1 98.19 396 ALA B C 1
ATOM 7381 O O . ALA B 1 396 ? 9.789 19.594 17.156 1 98.19 396 ALA B O 1
ATOM 7382 N N . MET B 1 397 ? 10.648 17.609 16.562 1 98.81 397 MET B N 1
ATOM 7383 C CA . MET B 1 397 ? 9.773 17.344 15.43 1 98.81 397 MET B CA 1
ATOM 7384 C C . MET B 1 397 ? 8.711 16.312 15.805 1 98.81 397 MET B C 1
ATOM 7386 O O . MET B 1 397 ? 9.016 15.297 16.422 1 98.81 397 MET B O 1
ATOM 7390 N N . VAL B 1 398 ? 7.453 16.594 15.469 1 98.88 398 VAL B N 1
ATOM 7391 C CA . VAL B 1 398 ? 6.363 15.695 15.836 1 98.88 398 VAL B CA 1
ATOM 7392 C C . VAL B 1 398 ? 5.531 15.359 14.602 1 98.88 398 VAL B C 1
ATOM 7394 O O . VAL B 1 398 ? 5.16 16.25 13.836 1 98.88 398 VAL B O 1
ATOM 7397 N N . SER B 1 399 ? 5.363 14.102 14.336 1 98.81 399 SER B N 1
ATOM 7398 C CA . SER B 1 399 ? 4.367 13.656 13.367 1 98.81 399 SER B CA 1
ATOM 7399 C C . SER B 1 399 ? 3.146 13.07 14.062 1 98.81 399 SER B C 1
ATOM 7401 O O . SER B 1 399 ? 3.262 12.484 15.141 1 98.81 399 SER B O 1
ATOM 7403 N N . THR B 1 400 ? 1.985 13.266 13.516 1 98.38 400 THR B N 1
ATOM 7404 C CA . THR B 1 400 ? 0.761 12.68 14.047 1 98.38 400 THR B CA 1
ATOM 7405 C C . THR B 1 400 ? 0.035 11.867 12.984 1 98.38 400 THR B C 1
ATOM 7407 O O . THR B 1 400 ? -0.026 12.273 11.82 1 98.38 400 THR B O 1
ATOM 7410 N N . ASP B 1 401 ? -0.42 10.695 13.383 1 97.5 401 ASP B N 1
ATOM 7411 C CA . ASP B 1 401 ? -1.354 9.938 12.555 1 97.5 401 ASP B CA 1
ATOM 7412 C C . ASP B 1 401 ? -2.77 10.5 12.672 1 97.5 401 ASP B C 1
ATOM 7414 O O . ASP B 1 401 ? -2.992 11.5 13.352 1 97.5 401 ASP B O 1
ATOM 7418 N N . ILE B 1 402 ? -3.686 9.953 11.914 1 94.06 402 ILE B N 1
ATOM 7419 C CA . ILE B 1 402 ? -5.086 10.305 12.102 1 94.06 402 ILE B CA 1
ATOM 7420 C C . ILE B 1 402 ? -5.723 9.367 13.125 1 94.06 402 ILE B C 1
ATOM 7422 O O . ILE B 1 402 ? -5.195 8.281 13.398 1 94.06 402 ILE B O 1
ATOM 7426 N N . GLY B 1 403 ? -6.758 9.766 13.742 1 93.38 403 GLY B N 1
ATOM 7427 C CA . GLY B 1 403 ? -7.441 9.031 14.797 1 93.38 403 GLY B CA 1
ATOM 7428 C C . GLY B 1 403 ? -7.961 9.922 15.906 1 93.38 403 GLY B C 1
ATOM 7429 O O . GLY B 1 403 ? -7.613 11.109 15.977 1 93.38 403 GLY B O 1
ATOM 7430 N N . ASN B 1 404 ? -8.672 9.32 16.766 1 95.12 404 ASN B N 1
ATOM 7431 C CA . ASN B 1 404 ? -9.352 10.102 17.797 1 95.12 404 ASN B CA 1
ATOM 7432 C C . ASN B 1 404 ? -8.359 10.828 18.703 1 95.12 404 ASN B C 1
ATOM 7434 O O . ASN B 1 404 ? -8.32 12.055 18.734 1 95.12 404 ASN B O 1
ATOM 7438 N N . ILE B 1 405 ? -7.43 10.109 19.359 1 94.94 405 ILE B N 1
ATOM 7439 C CA . ILE B 1 405 ? -6.488 10.719 20.297 1 94.94 405 ILE B CA 1
ATOM 7440 C C . ILE B 1 405 ? -5.504 11.602 19.531 1 94.94 405 ILE B C 1
ATOM 7442 O O . ILE B 1 405 ? -5.172 12.703 19.984 1 94.94 405 ILE B O 1
ATOM 7446 N N . ASN B 1 406 ? -5.094 11.156 18.375 1 95 406 ASN B N 1
ATOM 7447 C CA . ASN B 1 406 ? -4.137 11.922 17.578 1 95 406 ASN B CA 1
ATOM 7448 C C . ASN B 1 406 ? -4.742 13.234 17.094 1 95 406 ASN B C 1
ATOM 7450 O O . ASN B 1 406 ? -4.047 14.25 17 1 95 406 ASN B O 1
ATOM 7454 N N . SER B 1 407 ? -6 13.195 16.812 1 93.38 407 SER B N 1
ATOM 7455 C CA . SER B 1 407 ? -6.664 14.43 16.391 1 93.38 407 SER B CA 1
ATOM 7456 C C . SER B 1 407 ? -6.852 15.383 17.578 1 93.38 407 SER B C 1
ATOM 7458 O O . SER B 1 407 ? -6.75 16.594 17.422 1 93.38 407 SER B O 1
ATOM 7460 N N . VAL B 1 408 ? -7.09 14.836 18.719 1 95.81 408 VAL B N 1
ATOM 7461 C CA . VAL B 1 408 ? -7.23 15.625 19.938 1 95.81 408 VAL B CA 1
ATOM 7462 C C . VAL B 1 408 ? -5.906 16.312 20.266 1 95.81 408 VAL B C 1
ATOM 7464 O O . VAL B 1 408 ? -5.891 17.406 20.844 1 95.81 408 VAL B O 1
ATOM 7467 N N . ALA B 1 409 ? -4.824 15.75 19.812 1 97.19 409 ALA B N 1
ATOM 7468 C CA . ALA B 1 409 ? -3.496 16.297 20.078 1 97.19 409 ALA B CA 1
ATOM 7469 C C . ALA B 1 409 ? -3.344 17.688 19.484 1 97.19 409 ALA B C 1
ATOM 7471 O O . ALA B 1 409 ? -2.482 18.469 19.906 1 97.19 409 ALA B O 1
ATOM 7472 N N . ASN B 1 410 ? -4.188 18.078 18.531 1 96.38 410 ASN B N 1
ATOM 7473 C CA . ASN B 1 410 ? -4.137 19.391 17.891 1 96.38 410 ASN B CA 1
ATOM 7474 C C . ASN B 1 410 ? -4.219 20.516 18.906 1 96.38 410 ASN B C 1
ATOM 7476 O O . ASN B 1 410 ? -3.607 21.578 18.734 1 96.38 410 ASN B O 1
ATOM 7480 N N . SER B 1 411 ? -4.91 20.344 20.031 1 96.06 411 SER B N 1
ATOM 7481 C CA . SER B 1 411 ? -5.102 21.359 21.062 1 96.06 411 SER B CA 1
ATOM 7482 C C . SER B 1 411 ? -3.855 21.516 21.922 1 96.06 411 SER B C 1
ATOM 7484 O O . SER B 1 411 ? -3.705 22.531 22.625 1 96.06 411 SER B O 1
ATOM 7486 N N . TYR B 1 412 ? -2.961 20.562 21.812 1 97.25 412 TYR B N 1
ATOM 7487 C CA . TYR B 1 412 ? -1.872 20.531 22.781 1 97.25 412 TYR B CA 1
ATOM 7488 C C . TYR B 1 412 ? -0.532 20.797 22.109 1 97.25 412 TYR B C 1
ATOM 7490 O O . TYR B 1 412 ? 0.443 21.156 22.781 1 97.25 412 TYR B O 1
ATOM 7498 N N . LEU B 1 413 ? -0.445 20.609 20.812 1 97.88 413 LEU B N 1
ATOM 7499 C CA . LEU B 1 413 ? 0.827 20.719 20.109 1 97.88 413 LEU B CA 1
ATOM 7500 C C . LEU B 1 413 ? 1.208 22.172 19.891 1 97.88 413 LEU B C 1
ATOM 7502 O O . LEU B 1 413 ? 0.42 22.953 19.344 1 97.88 413 LEU B O 1
ATOM 7506 N N . ARG B 1 414 ? 2.338 22.594 20.297 1 96.44 414 ARG B N 1
ATOM 7507 C CA . ARG B 1 414 ? 2.902 23.938 20.156 1 96.44 414 ARG B CA 1
ATOM 7508 C C . ARG B 1 414 ? 4.352 23.875 19.688 1 96.44 414 ARG B C 1
ATOM 7510 O O . ARG B 1 414 ? 5.121 23.016 20.141 1 96.44 414 ARG B O 1
ATOM 7517 N N . PHE B 1 415 ? 4.691 24.719 18.781 1 98.25 415 PHE B N 1
ATOM 7518 C CA . PHE B 1 415 ? 6.035 24.703 18.219 1 98.25 415 PHE B CA 1
ATOM 7519 C C . PHE B 1 415 ? 6.621 26.109 18.172 1 98.25 415 PHE B C 1
ATOM 7521 O O . PHE B 1 415 ? 5.91 27.078 17.875 1 98.25 415 PHE B O 1
ATOM 7528 N N . LYS B 1 416 ? 7.883 26.25 18.422 1 96.62 416 LYS B N 1
ATOM 7529 C CA . LYS B 1 416 ? 8.578 27.531 18.391 1 96.62 416 LYS B CA 1
ATOM 7530 C C . LYS B 1 416 ? 9.141 27.812 17.016 1 96.62 416 LYS B C 1
ATOM 7532 O O . LYS B 1 416 ? 9.312 28.984 16.625 1 96.62 416 LYS B O 1
ATOM 7537 N N . GLN B 1 417 ? 9.461 26.797 16.312 1 96.31 417 GLN B N 1
ATOM 7538 C CA . GLN B 1 417 ? 10.062 26.984 14.992 1 96.31 417 GLN B CA 1
ATOM 7539 C C . GLN B 1 417 ? 9.289 26.219 13.922 1 96.31 417 GLN B C 1
ATOM 7541 O O . GLN B 1 417 ? 8.641 25.219 14.219 1 96.31 417 GLN B O 1
ATOM 7546 N N . PRO B 1 418 ? 9.289 26.734 12.664 1 97.81 418 PRO B N 1
ATOM 7547 C CA . PRO B 1 418 ? 8.633 26.047 11.547 1 97.81 418 PRO B CA 1
ATOM 7548 C C . PRO B 1 418 ? 9.266 24.688 11.242 1 97.81 418 PRO B C 1
ATOM 7550 O O . PRO B 1 418 ? 10.305 24.344 11.82 1 97.81 418 PRO B O 1
ATOM 7553 N N . ARG B 1 419 ? 8.609 23.891 10.391 1 98.25 419 ARG B N 1
ATOM 7554 C CA . ARG B 1 419 ? 9.086 22.578 9.969 1 98.25 419 ARG B CA 1
ATOM 7555 C C . ARG B 1 419 ? 9.305 21.656 11.164 1 98.25 419 ARG B C 1
ATOM 7557 O O . ARG B 1 419 ? 10.359 21.047 11.305 1 98.25 419 ARG B O 1
ATOM 7564 N N . SER B 1 420 ? 8.281 21.672 12.07 1 98.62 420 SER B N 1
ATOM 7565 C CA . SER B 1 420 ? 8.352 20.891 13.297 1 98.62 420 SER B CA 1
ATOM 7566 C C . SER B 1 420 ? 7.137 19.984 13.445 1 98.62 420 SER B C 1
ATOM 7568 O O . SER B 1 420 ? 7.113 19.094 14.305 1 98.62 420 SER B O 1
ATOM 7570 N N . PHE B 1 421 ? 6.113 20.156 12.641 1 98.5 421 PHE B N 1
ATOM 7571 C CA . PHE B 1 421 ? 4.891 19.375 12.75 1 98.5 421 PHE B CA 1
ATOM 7572 C C . PHE B 1 421 ? 4.559 18.703 11.414 1 98.5 421 PHE B C 1
ATOM 7574 O O . PHE B 1 421 ? 4.465 19.375 10.391 1 98.5 421 PHE B O 1
ATOM 7581 N N . PHE B 1 422 ? 4.359 17.391 11.43 1 98.31 422 PHE B N 1
ATOM 7582 C CA . PHE B 1 422 ? 4.102 16.578 10.242 1 98.31 422 PHE B CA 1
ATOM 7583 C C . PHE B 1 422 ? 2.824 15.766 10.406 1 98.31 422 PHE B C 1
ATOM 7585 O O . PHE B 1 422 ? 2.867 14.625 10.875 1 98.31 422 PHE B O 1
ATOM 7592 N N . ALA B 1 423 ? 1.751 16.312 9.969 1 96 423 ALA B N 1
ATOM 7593 C CA . ALA B 1 423 ? 0.461 15.633 10.031 1 96 423 ALA B CA 1
ATOM 7594 C C . ALA B 1 423 ? 0.093 15.039 8.672 1 96 423 ALA B C 1
ATOM 7596 O O . ALA B 1 423 ? 0.68 15.406 7.652 1 96 423 ALA B O 1
ATOM 7597 N N . ALA B 1 424 ? -0.873 14.047 8.617 1 91 424 ALA B N 1
ATOM 7598 C CA . ALA B 1 424 ? -1.322 13.375 7.402 1 91 424 ALA B CA 1
ATOM 7599 C C . ALA B 1 424 ? -2.207 14.289 6.562 1 91 424 ALA B C 1
ATOM 7601 O O . ALA B 1 424 ? -2.627 13.922 5.461 1 91 424 ALA B O 1
ATOM 7602 N N . MET B 1 425 ? -2.398 15.547 6.945 1 91.62 425 MET B N 1
ATOM 7603 C CA . MET B 1 425 ? -3.105 16.625 6.27 1 91.62 425 MET B CA 1
ATOM 7604 C C . MET B 1 425 ? -4.492 16.188 5.828 1 91.62 425 MET B C 1
ATOM 7606 O O . MET B 1 425 ? -5.16 15.422 6.535 1 91.62 425 MET B O 1
ATOM 7610 N N . SER B 1 426 ? -4.996 16.703 4.668 1 88.62 426 SER B N 1
ATOM 7611 C CA . SER B 1 426 ? -6.359 16.422 4.227 1 88.62 426 SER B CA 1
ATOM 7612 C C . SER B 1 426 ? -6.516 14.977 3.787 1 88.62 426 SER B C 1
ATOM 7614 O O . SER B 1 426 ? -7.613 14.422 3.84 1 88.62 426 SER B O 1
ATOM 7616 N N . PHE B 1 427 ? -5.43 14.359 3.404 1 94.44 427 PHE B N 1
ATOM 7617 C CA . PHE B 1 427 ? -5.547 12.977 2.973 1 94.44 427 PHE B CA 1
ATOM 7618 C C . PHE B 1 427 ? -5.832 12.062 4.156 1 94.44 427 PHE B C 1
ATOM 7620 O O . PHE B 1 427 ? -6.52 11.047 4.016 1 94.44 427 PHE B O 1
ATOM 7627 N N . GLY B 1 428 ? -5.273 12.398 5.348 1 94.88 428 GLY B N 1
ATOM 7628 C CA . GLY B 1 428 ? -5.656 11.781 6.609 1 94.88 428 GLY B CA 1
ATOM 7629 C C . GLY B 1 428 ? -5.469 10.281 6.625 1 94.88 428 GLY B C 1
ATOM 7630 O O . GLY B 1 428 ? -6.348 9.539 7.074 1 94.88 428 GLY B O 1
ATOM 7631 N N . ASN B 1 429 ? -4.387 9.758 6.055 1 96.19 429 ASN B N 1
ATOM 7632 C CA . ASN B 1 429 ? -4.223 8.312 6.043 1 96.19 429 ASN B CA 1
ATOM 7633 C C . ASN B 1 429 ? -3.615 7.805 7.348 1 96.19 429 ASN B C 1
ATOM 7635 O O . ASN B 1 429 ? -2.768 8.469 7.945 1 96.19 429 ASN B O 1
ATOM 7639 N N . CYS B 1 430 ? -4.051 6.656 7.805 1 97.25 430 CYS B N 1
ATOM 7640 C CA . CYS B 1 430 ? -3.41 5.91 8.883 1 97.25 430 CYS B CA 1
ATOM 7641 C C . CYS B 1 430 ? -2.1 5.289 8.414 1 97.25 430 CYS B C 1
ATOM 7643 O O . CYS B 1 430 ? -1.937 4.996 7.227 1 97.25 430 CYS B O 1
ATOM 7645 N N . GLY B 1 431 ? -1.186 5.105 9.375 1 97.88 431 GLY B N 1
ATOM 7646 C CA . GLY B 1 431 ? 0.11 4.547 9.031 1 97.88 431 GLY B CA 1
ATOM 7647 C C . GLY B 1 431 ? 1.098 5.582 8.531 1 97.88 431 GLY B C 1
ATOM 7648 O O . GLY B 1 431 ? 2.186 5.238 8.062 1 97.88 431 GLY B O 1
ATOM 7649 N N . TYR B 1 432 ? 0.787 6.816 8.641 1 98.56 432 TYR B N 1
ATOM 7650 C CA . TYR B 1 432 ? 1.534 7.941 8.094 1 98.56 432 TYR B CA 1
ATOM 7651 C C . TYR B 1 432 ? 2.648 8.375 9.039 1 98.56 432 TYR B C 1
ATOM 7653 O O . TYR B 1 432 ? 3.781 8.602 8.609 1 98.56 432 TYR B O 1
ATOM 7661 N N . ALA B 1 433 ? 2.43 8.5 10.32 1 98.81 433 ALA B N 1
ATOM 7662 C CA . ALA B 1 433 ? 3.23 9.273 11.266 1 98.81 433 ALA B CA 1
ATOM 7663 C C . ALA B 1 433 ? 4.613 8.664 11.445 1 98.81 433 ALA B C 1
ATOM 7665 O O . ALA B 1 433 ? 5.625 9.367 11.398 1 98.81 433 ALA B O 1
ATOM 7666 N N . PHE B 1 434 ? 4.672 7.344 11.625 1 98.88 434 PHE B N 1
ATOM 7667 C CA . PHE B 1 434 ? 5.926 6.699 12.008 1 98.88 434 PHE B CA 1
ATOM 7668 C C . PHE B 1 434 ? 6.938 6.766 10.867 1 98.88 434 PHE B C 1
ATOM 7670 O O . PHE B 1 434 ? 8.047 7.277 11.047 1 98.88 434 PHE B O 1
ATOM 7677 N N . PRO B 1 435 ? 6.582 6.328 9.617 1 98.94 435 PRO B N 1
ATOM 7678 C CA . PRO B 1 435 ? 7.578 6.438 8.547 1 98.94 435 PRO B CA 1
ATOM 7679 C C . PRO B 1 435 ? 7.945 7.883 8.227 1 98.94 435 PRO B C 1
ATOM 7681 O O . PRO B 1 435 ? 9.102 8.172 7.906 1 98.94 435 PRO B O 1
ATOM 7684 N N . THR B 1 436 ? 6.996 8.797 8.328 1 98.94 436 THR B N 1
ATOM 7685 C CA . THR B 1 436 ? 7.258 10.203 8.031 1 98.94 436 THR B CA 1
ATOM 7686 C C . THR B 1 436 ? 8.305 10.773 8.977 1 98.94 436 THR B C 1
ATOM 7688 O O . THR B 1 436 ? 9.219 11.477 8.547 1 98.94 436 THR B O 1
ATOM 7691 N N . ILE B 1 437 ? 8.203 10.438 10.266 1 98.94 437 ILE B N 1
ATOM 7692 C CA . ILE B 1 437 ? 9.141 10.984 11.242 1 98.94 437 ILE B CA 1
ATOM 7693 C C . ILE B 1 437 ? 10.523 10.367 11.039 1 98.94 437 ILE B C 1
ATOM 7695 O O . ILE B 1 437 ? 11.539 11.008 11.312 1 98.94 437 ILE B O 1
ATOM 7699 N N . ILE B 1 438 ? 10.594 9.102 10.555 1 98.94 438 ILE B N 1
ATOM 7700 C CA . ILE B 1 438 ? 11.859 8.469 10.211 1 98.94 438 ILE B CA 1
ATOM 7701 C C . ILE B 1 438 ? 12.57 9.281 9.125 1 98.94 438 ILE B C 1
ATOM 7703 O O . ILE B 1 438 ? 13.758 9.586 9.25 1 98.94 438 ILE B O 1
ATOM 7707 N N . GLY B 1 439 ? 11.82 9.648 8.047 1 98.94 439 GLY B N 1
ATOM 7708 C CA . GLY B 1 439 ? 12.383 10.492 7 1 98.94 439 GLY B CA 1
ATOM 7709 C C . GLY B 1 439 ? 12.836 11.844 7.5 1 98.94 439 GLY B C 1
ATOM 7710 O O . GLY B 1 439 ? 13.898 12.336 7.105 1 98.94 439 GLY B O 1
ATOM 7711 N N . ALA B 1 440 ? 12 12.445 8.383 1 98.94 440 ALA B N 1
ATOM 7712 C CA . ALA B 1 440 ? 12.352 13.734 8.969 1 98.94 440 ALA B CA 1
ATOM 7713 C C . ALA B 1 440 ? 13.656 13.633 9.758 1 98.94 440 ALA B C 1
ATOM 7715 O O . ALA B 1 440 ? 14.508 14.523 9.68 1 98.94 440 ALA B O 1
ATOM 7716 N N . LYS B 1 441 ? 13.844 12.555 10.547 1 98.94 441 LYS B N 1
ATOM 7717 C CA . LYS B 1 441 ? 15.047 12.336 11.352 1 98.94 441 LYS B CA 1
ATOM 7718 C C . LYS B 1 441 ? 16.281 12.211 10.469 1 98.94 441 LYS B C 1
ATOM 7720 O O . LYS B 1 441 ? 17.359 12.68 10.828 1 98.94 441 LYS B O 1
ATOM 7725 N N . VAL B 1 442 ? 16.156 11.57 9.32 1 98.88 442 VAL B N 1
ATOM 7726 C CA . VAL B 1 442 ? 17.266 11.453 8.383 1 98.88 442 VAL B CA 1
ATOM 7727 C C . VAL B 1 442 ? 17.703 12.836 7.918 1 98.88 442 VAL B C 1
ATOM 7729 O O . VAL B 1 442 ? 18.906 13.109 7.793 1 98.88 442 VAL B O 1
ATOM 7732 N N . ALA B 1 443 ? 16.75 13.781 7.699 1 98.69 443 ALA B N 1
ATOM 7733 C CA . ALA B 1 443 ? 17.031 15.125 7.203 1 98.69 443 ALA B CA 1
ATOM 7734 C C . ALA B 1 443 ? 17.594 16.016 8.312 1 98.69 443 ALA B C 1
ATOM 7736 O O . ALA B 1 443 ? 18.375 16.922 8.039 1 98.69 443 ALA B O 1
ATOM 7737 N N . ALA B 1 444 ? 17.156 15.773 9.562 1 98.62 444 ALA B N 1
ATOM 7738 C CA . ALA B 1 444 ? 17.578 16.562 10.711 1 98.62 444 ALA B CA 1
ATOM 7739 C C . ALA B 1 444 ? 17.938 15.664 11.891 1 98.62 444 ALA B C 1
ATOM 7741 O O . ALA B 1 444 ? 17.234 15.648 12.906 1 98.62 444 ALA B O 1
ATOM 7742 N N . PRO B 1 445 ? 19.109 14.992 11.812 1 98.31 445 PRO B N 1
ATOM 7743 C CA . PRO B 1 445 ? 19.484 13.992 12.828 1 98.31 445 PRO B CA 1
ATOM 7744 C C . PRO B 1 445 ? 19.688 14.609 14.211 1 98.31 445 PRO B C 1
ATOM 7746 O O . PRO B 1 445 ? 19.609 13.906 15.219 1 98.31 445 PRO B O 1
ATOM 7749 N N . GLU B 1 446 ? 19.938 15.93 14.258 1 97.88 446 GLU B N 1
ATOM 7750 C CA . GLU B 1 446 ? 20.234 16.594 15.523 1 97.88 446 GLU B CA 1
ATOM 7751 C C . GLU B 1 446 ? 18.953 16.906 16.297 1 97.88 446 GLU B C 1
ATOM 7753 O O . GLU B 1 446 ? 19 17.141 17.516 1 97.88 446 GLU B O 1
ATOM 7758 N N . ARG B 1 447 ? 17.766 16.953 15.633 1 98.5 447 ARG B N 1
ATOM 7759 C CA . ARG B 1 447 ? 16.516 17.312 16.281 1 98.5 447 ARG B CA 1
ATOM 7760 C C . ARG B 1 447 ? 15.797 16.062 16.797 1 98.5 447 ARG B C 1
ATOM 7762 O O . ARG B 1 447 ? 15.781 15.031 16.141 1 98.5 447 ARG B O 1
ATOM 7769 N N . PRO B 1 448 ? 15.227 16.125 18.047 1 98.75 448 PRO B N 1
ATOM 7770 C CA . PRO B 1 448 ? 14.391 15.008 18.5 1 98.75 448 PRO B CA 1
ATOM 7771 C C . PRO B 1 448 ? 13.195 14.758 17.594 1 98.75 448 PRO B C 1
ATOM 7773 O O . PRO B 1 448 ? 12.578 15.703 17.094 1 98.75 448 PRO B O 1
ATOM 7776 N N . ALA B 1 449 ? 12.945 13.516 17.281 1 98.88 449 ALA B N 1
ATOM 7777 C CA . ALA B 1 449 ? 11.883 13.094 16.375 1 98.88 449 ALA B CA 1
ATOM 7778 C C . ALA B 1 449 ? 10.891 12.18 17.078 1 98.88 449 ALA B C 1
ATOM 7780 O O . ALA B 1 449 ? 11.266 11.125 17.594 1 98.88 449 ALA B O 1
ATOM 7781 N N . VAL B 1 450 ? 9.57 12.547 17.109 1 98.94 450 VAL B N 1
ATOM 7782 C CA . VAL B 1 450 ? 8.555 11.812 17.859 1 98.94 450 VAL B CA 1
ATOM 7783 C C . VAL B 1 450 ? 7.312 11.617 17 1 98.94 450 VAL B C 1
ATOM 7785 O O . VAL B 1 450 ? 6.812 12.57 16.391 1 98.94 450 VAL B O 1
ATOM 7788 N N . ALA B 1 451 ? 6.809 10.406 16.938 1 98.88 451 ALA B N 1
ATOM 7789 C CA . ALA B 1 451 ? 5.555 10.109 16.25 1 98.88 451 ALA B CA 1
ATOM 7790 C C . ALA B 1 451 ? 4.434 9.82 17.234 1 98.88 451 ALA B C 1
ATOM 7792 O O . ALA B 1 451 ? 4.621 9.047 18.188 1 98.88 451 ALA B O 1
ATOM 7793 N N . TYR B 1 452 ? 3.283 10.508 17.109 1 98.81 452 TYR B N 1
ATOM 7794 C CA . TYR B 1 452 ? 2.053 10.164 17.812 1 98.81 452 TYR B CA 1
ATOM 7795 C C . TYR B 1 452 ? 1.165 9.266 16.953 1 98.81 452 TYR B C 1
ATOM 7797 O O . TYR B 1 452 ? 0.723 9.664 15.875 1 98.81 452 TYR B O 1
ATOM 7805 N N . VAL B 1 453 ? 0.899 8.07 17.484 1 98.5 453 VAL B N 1
ATOM 7806 C CA . VAL B 1 453 ? 0.182 7.094 16.656 1 98.5 453 VAL B CA 1
ATOM 7807 C C . VAL B 1 453 ? -0.833 6.344 17.516 1 98.5 453 VAL B C 1
ATOM 7809 O O . VAL B 1 453 ? -0.548 6 18.672 1 98.5 453 VAL B O 1
ATOM 7812 N N . GLY B 1 454 ? -2.068 6.156 16.969 1 97.88 454 GLY B N 1
ATOM 7813 C CA . GLY B 1 454 ? -3.02 5.266 17.609 1 97.88 454 GLY B CA 1
ATOM 7814 C C . GLY B 1 454 ? -2.707 3.797 17.391 1 97.88 454 GLY B C 1
ATOM 7815 O O . GLY B 1 454 ? -1.993 3.447 16.438 1 97.88 454 GLY B O 1
ATOM 7816 N N . ASP B 1 455 ? -3.281 2.934 18.234 1 97.81 455 ASP B N 1
ATOM 7817 C CA . ASP B 1 455 ? -2.957 1.511 18.188 1 97.81 455 ASP B CA 1
ATOM 7818 C C . ASP B 1 455 ? -3.352 0.903 16.844 1 97.81 455 ASP B C 1
ATOM 7820 O O . ASP B 1 455 ? -2.613 0.09 16.281 1 97.81 455 ASP B O 1
ATOM 7824 N N . GLY B 1 456 ? -4.531 1.274 16.266 1 97.5 456 GLY B N 1
ATOM 7825 C CA . GLY B 1 456 ? -4.91 0.778 14.945 1 97.5 456 GLY B CA 1
ATOM 7826 C C . GLY B 1 456 ? -3.941 1.188 13.852 1 97.5 456 GLY B C 1
ATOM 7827 O O . GLY B 1 456 ? -3.463 0.344 13.094 1 97.5 456 GLY B O 1
ATOM 7828 N N . ALA B 1 457 ? -3.635 2.5 13.766 1 97.88 457 ALA B N 1
ATOM 7829 C CA . ALA B 1 457 ? -2.715 3.031 12.766 1 97.88 457 ALA B CA 1
ATOM 7830 C C . ALA B 1 457 ? -1.315 2.449 12.945 1 97.88 457 ALA B C 1
ATOM 7832 O O . ALA B 1 457 ? -0.596 2.236 11.961 1 97.88 457 ALA B O 1
ATOM 7833 N N . TRP B 1 458 ? -0.933 2.164 14.203 1 98.44 458 TRP B N 1
ATOM 7834 C CA . TRP B 1 458 ? 0.382 1.609 14.5 1 98.44 458 TRP B CA 1
ATOM 7835 C C . TRP B 1 458 ? 0.583 0.27 13.805 1 98.44 458 TRP B C 1
ATOM 7837 O O . TRP B 1 458 ? 1.661 -0.002 13.266 1 98.44 458 TRP B O 1
ATOM 7847 N N . GLY B 1 459 ? -0.435 -0.533 13.781 1 97.62 459 GLY B N 1
ATOM 7848 C CA . GLY B 1 459 ? -0.341 -1.829 13.133 1 97.62 459 GLY B CA 1
ATOM 7849 C C . GLY B 1 459 ? 0.031 -1.733 11.664 1 97.62 459 GLY B C 1
ATOM 7850 O O . GLY B 1 459 ? 0.654 -2.645 11.117 1 97.62 459 GLY B O 1
ATOM 7851 N N . MET B 1 460 ? -0.233 -0.609 11.023 1 98.06 460 MET B N 1
ATOM 7852 C CA . MET B 1 460 ? -0.061 -0.451 9.586 1 98.06 460 MET B CA 1
ATOM 7853 C C . MET B 1 460 ? 1.393 -0.145 9.242 1 98.06 460 MET B C 1
ATOM 7855 O O . MET B 1 460 ? 1.837 -0.401 8.117 1 98.06 460 MET B O 1
ATOM 7859 N N . SER B 1 461 ? 2.158 0.424 10.234 1 98.06 461 SER B N 1
ATOM 7860 C CA . SER B 1 461 ? 3.48 0.905 9.844 1 98.06 461 SER B CA 1
ATOM 7861 C C . SER B 1 461 ? 4.543 0.457 10.836 1 98.06 461 SER B C 1
ATOM 7863 O O . SER B 1 461 ? 5.727 0.757 10.664 1 98.06 461 SER B O 1
ATOM 7865 N N . LEU B 1 462 ? 4.234 -0.341 11.906 1 98.5 462 LEU B N 1
ATOM 7866 C CA . LEU B 1 462 ? 5.164 -0.692 12.977 1 98.5 462 LEU B CA 1
ATOM 7867 C C . LEU B 1 462 ? 6.359 -1.461 12.43 1 98.5 462 LEU B C 1
ATOM 7869 O O . LEU B 1 462 ? 7.418 -1.506 13.062 1 98.5 462 LEU B O 1
ATOM 7873 N N . MET B 1 463 ? 6.23 -2.074 11.203 1 97.94 463 MET B N 1
ATOM 7874 C CA . MET B 1 463 ? 7.305 -2.902 10.656 1 97.94 463 MET B CA 1
ATOM 7875 C C . MET B 1 463 ? 8.539 -2.061 10.352 1 97.94 463 MET B C 1
ATOM 7877 O O . MET B 1 463 ? 9.656 -2.574 10.336 1 97.94 463 MET B O 1
ATOM 7881 N N . GLU B 1 464 ? 8.367 -0.736 10.141 1 98.69 464 GLU B N 1
ATOM 7882 C CA . GLU B 1 464 ? 9.492 0.137 9.836 1 98.69 464 GLU B CA 1
ATOM 7883 C C . GLU B 1 464 ? 10.398 0.32 11.047 1 98.69 464 GLU B C 1
ATOM 7885 O O . GLU B 1 464 ? 11.469 0.916 10.945 1 98.69 464 GLU B O 1
ATOM 7890 N N . THR B 1 465 ? 9.977 -0.231 12.258 1 98.81 465 THR B N 1
ATOM 7891 C CA . THR B 1 465 ? 10.898 -0.33 13.383 1 98.81 465 THR B CA 1
ATOM 7892 C C . THR B 1 465 ? 12.164 -1.086 12.977 1 98.81 465 THR B C 1
ATOM 7894 O O . THR B 1 465 ? 13.266 -0.734 13.406 1 98.81 465 THR B O 1
ATOM 7897 N N . MET B 1 466 ? 11.969 -2.066 12.125 1 98.12 466 MET B N 1
ATOM 7898 C CA . MET B 1 466 ? 13.109 -2.846 11.648 1 98.12 466 MET B CA 1
ATOM 7899 C C . MET B 1 466 ? 14.031 -1.99 10.789 1 98.12 466 MET B C 1
ATOM 7901 O O . MET B 1 466 ? 15.25 -2.168 10.805 1 98.12 466 MET B O 1
ATOM 7905 N N . THR B 1 467 ? 13.484 -1.052 9.961 1 98.31 467 THR B N 1
ATOM 7906 C CA . THR B 1 467 ? 14.289 -0.107 9.195 1 98.31 467 THR B CA 1
ATOM 7907 C C . THR B 1 467 ? 15.109 0.783 10.125 1 98.31 467 THR B C 1
ATOM 7909 O O . THR B 1 467 ? 16.312 0.992 9.906 1 98.31 467 THR B O 1
ATOM 7912 N N . CYS B 1 468 ? 14.445 1.296 11.203 1 98.75 468 CYS B N 1
ATOM 7913 C CA . CYS B 1 468 ? 15.133 2.162 12.156 1 98.75 468 CYS B CA 1
ATOM 7914 C C . CYS B 1 468 ? 16.344 1.46 12.758 1 98.75 468 CYS B C 1
ATOM 7916 O O . CYS B 1 468 ? 17.422 2.037 12.836 1 98.75 468 CYS B O 1
ATOM 7918 N N . VAL B 1 469 ? 16.109 0.243 13.188 1 98.25 469 VAL B N 1
ATOM 7919 C CA . VAL B 1 469 ? 17.141 -0.508 13.875 1 98.25 469 VAL B CA 1
ATOM 7920 C C . VAL B 1 469 ? 18.266 -0.849 12.898 1 98.25 469 VAL B C 1
ATOM 7922 O O . VAL B 1 469 ? 19.453 -0.635 13.203 1 98.25 469 VAL B O 1
ATOM 7925 N N . ARG B 1 470 ? 17.906 -1.319 11.719 1 97.12 470 ARG B N 1
ATOM 7926 C CA . ARG B 1 470 ? 18.891 -1.784 10.734 1 97.12 470 ARG B CA 1
ATOM 7927 C C . ARG B 1 470 ? 19.703 -0.623 10.188 1 97.12 470 ARG B C 1
ATOM 7929 O O . ARG B 1 470 ? 20.906 -0.764 9.938 1 97.12 470 ARG B O 1
ATOM 7936 N N . GLU B 1 471 ? 19.094 0.535 9.945 1 97.44 471 GLU B N 1
ATOM 7937 C CA . GLU B 1 471 ? 19.734 1.664 9.281 1 97.44 471 GLU B CA 1
ATOM 7938 C C . GLU B 1 471 ? 20.203 2.707 10.297 1 97.44 471 GLU B C 1
ATOM 7940 O O . GLU B 1 471 ? 20.656 3.787 9.922 1 97.44 471 GLU B O 1
ATOM 7945 N N . ASN B 1 472 ? 20.047 2.395 11.609 1 97.5 472 ASN B N 1
ATOM 7946 C CA . ASN B 1 472 ? 20.469 3.273 12.695 1 97.5 472 ASN B CA 1
ATOM 7947 C C . ASN B 1 472 ? 19.844 4.66 12.57 1 97.5 472 ASN B C 1
ATOM 7949 O O . ASN B 1 472 ? 20.562 5.668 12.547 1 97.5 472 ASN B O 1
ATOM 7953 N N . ILE B 1 473 ? 18.578 4.723 12.391 1 98.81 473 ILE B N 1
ATOM 7954 C CA . ILE B 1 473 ? 17.812 5.957 12.398 1 98.81 473 ILE B CA 1
ATOM 7955 C C . ILE B 1 473 ? 16.938 6.008 13.648 1 98.81 473 ILE B C 1
ATOM 7957 O O . ILE B 1 473 ? 15.789 5.543 13.633 1 98.81 473 ILE B O 1
ATOM 7961 N N . PRO B 1 474 ? 17.422 6.578 14.734 1 98.81 474 PRO B N 1
ATOM 7962 C CA . PRO B 1 474 ? 16.719 6.531 16.016 1 98.81 474 PRO B CA 1
ATOM 7963 C C . PRO B 1 474 ? 15.539 7.496 16.078 1 98.81 474 PRO B C 1
ATOM 7965 O O . PRO B 1 474 ? 15.703 8.703 15.844 1 98.81 474 PRO B O 1
ATOM 7968 N N . VAL B 1 475 ? 14.367 7.016 16.344 1 98.94 475 VAL B N 1
ATOM 7969 C CA . VAL B 1 475 ? 13.164 7.824 16.531 1 98.94 475 VAL B CA 1
ATOM 7970 C C . VAL B 1 475 ? 12.391 7.324 17.734 1 98.94 475 VAL B C 1
ATOM 7972 O O . VAL B 1 475 ? 12.742 6.305 18.344 1 98.94 475 VAL B O 1
ATOM 7975 N N . THR B 1 476 ? 11.43 8.086 18.203 1 98.94 476 THR B N 1
ATOM 7976 C CA . THR B 1 476 ? 10.516 7.711 19.266 1 98.94 476 THR B CA 1
ATOM 7977 C C . THR B 1 476 ? 9.078 7.664 18.766 1 98.94 476 THR B C 1
ATOM 7979 O O . THR B 1 476 ? 8.633 8.57 18.062 1 98.94 476 THR B O 1
ATOM 7982 N N . ALA B 1 477 ? 8.414 6.59 19.016 1 98.94 477 ALA B N 1
ATOM 7983 C CA . ALA B 1 477 ? 6.98 6.523 18.766 1 98.94 477 ALA B CA 1
ATOM 7984 C C . ALA B 1 477 ? 6.195 6.445 20.078 1 98.94 477 ALA B C 1
ATOM 7986 O O . ALA B 1 477 ? 6.516 5.637 20.953 1 98.94 477 ALA B O 1
ATOM 7987 N N . VAL B 1 478 ? 5.277 7.324 20.234 1 98.88 478 VAL B N 1
ATOM 7988 C CA . VAL B 1 478 ? 4.273 7.238 21.297 1 98.88 478 VAL B CA 1
ATOM 7989 C C . VAL B 1 478 ? 3 6.598 20.75 1 98.88 478 VAL B C 1
ATOM 7991 O O . VAL B 1 478 ? 2.273 7.211 19.969 1 98.88 478 VAL B O 1
ATOM 7994 N N . VAL B 1 479 ? 2.746 5.402 21.188 1 98.81 479 VAL B N 1
ATOM 7995 C CA . VAL B 1 479 ? 1.603 4.641 20.703 1 98.81 479 VAL B CA 1
ATOM 7996 C C . VAL B 1 479 ? 0.481 4.664 21.734 1 98.81 479 VAL B C 1
ATOM 7998 O O . VAL B 1 479 ? 0.605 4.066 22.812 1 98.81 479 VAL B O 1
ATOM 8001 N N . PHE B 1 480 ? -0.593 5.348 21.391 1 98.38 480 PHE B N 1
ATOM 8002 C CA . PHE B 1 480 ? -1.766 5.371 22.25 1 98.38 480 PHE B CA 1
ATOM 8003 C C . PHE B 1 480 ? -2.59 4.098 22.078 1 98.38 480 PHE B C 1
ATOM 8005 O O . PHE B 1 480 ? -3.307 3.947 21.094 1 98.38 480 PHE B O 1
ATOM 8012 N N . ASN B 1 481 ? -2.482 3.234 23.031 1 98 481 ASN B N 1
ATOM 8013 C CA . ASN B 1 481 ? -3.193 1.959 23.016 1 98 481 ASN B CA 1
ATOM 8014 C C . ASN B 1 481 ? -4.504 2.029 23.781 1 98 481 ASN B C 1
ATOM 8016 O O . ASN B 1 481 ? -4.508 1.906 25.016 1 98 481 ASN B O 1
ATOM 8020 N N . ASN B 1 482 ? -5.562 2.213 23.094 1 96.88 482 ASN B N 1
ATOM 8021 C CA . ASN B 1 482 ? -6.875 2.211 23.734 1 96.88 482 ASN B CA 1
ATOM 8022 C C . ASN B 1 482 ? -7.734 1.048 23.25 1 96.88 482 ASN B C 1
ATOM 8024 O O . ASN B 1 482 ? -8.922 0.975 23.547 1 96.88 482 ASN B O 1
ATOM 8028 N N . GLY B 1 483 ? -7.172 0.218 22.344 1 96.75 483 GLY B N 1
ATOM 8029 C CA . GLY B 1 483 ? -7.785 -1.044 21.953 1 96.75 483 GLY B CA 1
ATOM 8030 C C . GLY B 1 483 ? -8.961 -0.871 21 1 96.75 483 GLY B C 1
ATOM 8031 O O . GLY B 1 483 ? -9.875 -1.698 20.984 1 96.75 483 GLY B O 1
ATOM 8032 N N . GLN B 1 484 ? -8.961 0.212 20.234 1 97.19 484 GLN B N 1
ATOM 8033 C CA . GLN B 1 484 ? -10.109 0.44 19.375 1 97.19 484 GLN B CA 1
ATOM 8034 C C . GLN B 1 484 ? -9.773 1.427 18.25 1 97.19 484 GLN B C 1
ATOM 8036 O O . GLN B 1 484 ? -8.867 2.246 18.391 1 97.19 484 GLN B O 1
ATOM 8041 N N . TRP B 1 485 ? -10.492 1.315 17.125 1 97.06 485 TRP B N 1
ATOM 8042 C CA . TRP B 1 485 ? -10.562 2.414 16.172 1 97.06 485 TRP B CA 1
ATOM 8043 C C . TRP B 1 485 ? -11.453 3.539 16.703 1 97.06 485 TRP B C 1
ATOM 8045 O O . TRP B 1 485 ? -12.617 3.65 16.312 1 97.06 485 TRP B O 1
ATOM 8055 N N . GLY B 1 486 ? -10.844 4.395 17.484 1 96.06 486 GLY B N 1
ATOM 8056 C CA . GLY B 1 486 ? -11.609 5.336 18.281 1 96.06 486 GLY B CA 1
ATOM 8057 C C . GLY B 1 486 ? -12.406 6.324 17.453 1 96.06 486 GLY B C 1
ATOM 8058 O O . GLY B 1 486 ? -13.547 6.641 17.781 1 96.06 486 GLY B O 1
ATOM 8059 N N . ALA B 1 487 ? -11.859 6.84 16.391 1 94.25 487 ALA B N 1
ATOM 8060 C CA . ALA B 1 487 ? -12.547 7.824 15.562 1 94.25 487 ALA B CA 1
ATOM 8061 C C . ALA B 1 487 ? -13.812 7.234 14.953 1 94.25 487 ALA B C 1
ATOM 8063 O O . ALA B 1 487 ? -14.875 7.867 14.961 1 94.25 487 ALA B O 1
ATOM 8064 N N . GLU B 1 488 ? -13.719 6.035 14.422 1 94.56 488 GLU B N 1
ATOM 8065 C CA . GLU B 1 488 ? -14.859 5.391 13.781 1 94.56 488 GLU B CA 1
ATOM 8066 C C . GLU B 1 488 ? -15.867 4.898 14.82 1 94.56 488 GLU B C 1
ATOM 8068 O O . GLU B 1 488 ? -17.078 4.918 14.578 1 94.56 488 GLU B O 1
ATOM 8073 N N . LYS B 1 489 ? -15.344 4.445 15.93 1 95.62 489 LYS B N 1
ATOM 8074 C CA . LYS B 1 489 ? -16.234 3.984 16.984 1 95.62 489 LYS B CA 1
ATOM 8075 C C . LYS B 1 489 ? -17.125 5.121 17.5 1 95.62 489 LYS B C 1
ATOM 8077 O O . LYS B 1 489 ? -18.266 4.898 17.859 1 95.62 489 LYS B O 1
ATOM 8082 N N . LYS B 1 490 ? -16.578 6.32 17.578 1 95.56 490 LYS B N 1
ATOM 8083 C CA . LYS B 1 490 ? -17.375 7.477 17.969 1 95.56 490 LYS B CA 1
ATOM 8084 C C . LYS B 1 490 ? -18.594 7.645 17.062 1 95.56 490 LYS B C 1
ATOM 8086 O O . LYS B 1 490 ? -19.672 8.016 17.531 1 95.56 490 LYS B O 1
ATOM 8091 N N . ASN B 1 491 ? -18.422 7.375 15.781 1 95 491 ASN B N 1
ATOM 8092 C CA . ASN B 1 491 ? -19.547 7.43 14.859 1 95 491 ASN B CA 1
ATOM 8093 C C . ASN B 1 491 ? -20.578 6.344 15.164 1 95 491 ASN B C 1
ATOM 8095 O O . ASN B 1 491 ? -21.781 6.566 15.031 1 95 491 ASN B O 1
ATOM 8099 N N . GLN B 1 492 ? -20.125 5.168 15.57 1 95.81 492 GLN B N 1
ATOM 8100 C CA . GLN B 1 492 ? -21.047 4.094 15.93 1 95.81 492 GLN B CA 1
ATOM 8101 C C . GLN B 1 492 ? -21.812 4.426 17.203 1 95.81 492 GLN B C 1
ATOM 8103 O O . GLN B 1 492 ? -22.984 4.055 17.344 1 95.81 492 GLN B O 1
ATOM 8108 N N . VAL B 1 493 ? -21.188 5.133 18.109 1 95.44 493 VAL B N 1
ATOM 8109 C CA . VAL B 1 493 ? -21.828 5.586 19.328 1 95.44 493 VAL B CA 1
ATOM 8110 C C . VAL B 1 493 ? -22.922 6.598 18.984 1 95.44 493 VAL B C 1
ATOM 8112 O O . VAL B 1 493 ? -24.047 6.504 19.484 1 95.44 493 VAL B O 1
ATOM 8115 N N . ASP B 1 494 ? -22.609 7.496 18.094 1 94.5 494 ASP B N 1
ATOM 8116 C CA . ASP B 1 494 ? -23.469 8.648 17.859 1 94.5 494 ASP B CA 1
ATOM 8117 C C . ASP B 1 494 ? -24.594 8.305 16.891 1 94.5 494 ASP B C 1
ATOM 8119 O O . ASP B 1 494 ? -25.688 8.859 16.969 1 94.5 494 ASP B O 1
ATOM 8123 N N . PHE B 1 495 ? -24.312 7.281 15.969 1 94.88 495 PHE B N 1
ATOM 8124 C CA . PHE B 1 495 ? -25.266 7.156 14.867 1 94.88 495 PHE B CA 1
ATOM 8125 C C . PHE B 1 495 ? -25.859 5.754 14.828 1 94.88 495 PHE B C 1
ATOM 8127 O O . PHE B 1 495 ? -26.906 5.535 14.203 1 94.88 495 PHE B O 1
ATOM 8134 N N . TYR B 1 496 ? -25.312 4.777 15.516 1 96.12 496 TYR B N 1
ATOM 8135 C CA . TYR B 1 496 ? -25.75 3.402 15.305 1 96.12 496 TYR B CA 1
ATOM 8136 C C . TYR B 1 496 ? -26.016 2.703 16.641 1 96.12 496 TYR B C 1
ATOM 8138 O O . TYR B 1 496 ? -25.766 1.504 16.766 1 96.12 496 TYR B O 1
ATOM 8146 N N . ASN B 1 497 ? -26.453 3.43 17.625 1 96 497 ASN B N 1
ATOM 8147 C CA . ASN B 1 497 ? -26.922 2.924 18.922 1 96 497 ASN B CA 1
ATOM 8148 C C . ASN B 1 497 ? -25.906 1.96 19.547 1 96 497 ASN B C 1
ATOM 8150 O O . ASN B 1 497 ? -26.281 0.888 20.016 1 96 497 ASN B O 1
ATOM 8154 N N . ARG B 1 498 ? -24.609 2.25 19.328 1 95.62 498 ARG B N 1
ATOM 8155 C CA . ARG B 1 498 ? -23.484 1.535 19.953 1 95.62 498 ARG B CA 1
ATOM 8156 C C . ARG B 1 498 ? -23.406 0.103 19.422 1 95.62 498 ARG B C 1
ATOM 8158 O O . ARG B 1 498 ? -23.031 -0.809 20.172 1 95.62 498 ARG B O 1
ATOM 8165 N N . ARG B 1 499 ? -23.984 -0.179 18.203 1 96.5 499 ARG B N 1
ATOM 8166 C CA . ARG B 1 499 ? -23.672 -1.434 17.531 1 96.5 499 ARG B CA 1
ATOM 8167 C C . ARG B 1 499 ? -22.266 -1.399 16.922 1 96.5 499 ARG B C 1
ATOM 8169 O O . ARG B 1 499 ? -22.047 -0.754 15.898 1 96.5 499 ARG B O 1
ATOM 8176 N N . PHE B 1 500 ? -21.344 -2.031 17.625 1 95.31 500 PHE B N 1
ATOM 8177 C CA . PHE B 1 500 ? -19.938 -1.931 17.281 1 95.31 500 PHE B CA 1
ATOM 8178 C C . PHE B 1 500 ? -19.531 -3.049 16.328 1 95.31 500 PHE B C 1
ATOM 8180 O O . PHE B 1 500 ? -19.578 -4.227 16.688 1 95.31 500 PHE B O 1
ATOM 8187 N N . VAL B 1 501 ? -19.172 -2.666 15.109 1 94.94 501 VAL B N 1
ATOM 8188 C CA . VAL B 1 501 ? -18.703 -3.59 14.078 1 94.94 501 VAL B CA 1
ATOM 8189 C C . VAL B 1 501 ? -17.297 -3.217 13.641 1 94.94 501 VAL B C 1
ATOM 8191 O O . VAL B 1 501 ? -17.047 -2.098 13.18 1 94.94 501 VAL B O 1
ATOM 8194 N N . GLY B 1 502 ? -16.359 -4.09 13.812 1 94.06 502 GLY B N 1
ATOM 8195 C CA . GLY B 1 502 ? -15.039 -3.973 13.227 1 94.06 502 GLY B CA 1
ATOM 8196 C C . GLY B 1 502 ? -14.156 -2.971 13.945 1 94.06 502 GLY B C 1
ATOM 8197 O O . GLY B 1 502 ? -13.086 -2.613 13.445 1 94.06 502 GLY B O 1
ATOM 8198 N N . GLY B 1 503 ? -14.562 -2.445 15.109 1 93.38 503 GLY B N 1
ATOM 8199 C CA . GLY B 1 503 ? -13.836 -1.341 15.711 1 93.38 503 GLY B CA 1
ATOM 8200 C C . GLY B 1 503 ? -12.992 -1.764 16.906 1 93.38 503 GLY B C 1
ATOM 8201 O O . GLY B 1 503 ? -12.141 -1.003 17.359 1 93.38 503 GLY B O 1
ATOM 8202 N N . GLU B 1 504 ? -13.148 -2.953 17.359 1 93.81 504 GLU B N 1
ATOM 8203 C CA . GLU B 1 504 ? -12.422 -3.432 18.531 1 93.81 504 GLU B CA 1
ATOM 8204 C C . GLU B 1 504 ? -11.078 -4.047 18.141 1 93.81 504 GLU B C 1
ATOM 8206 O O . GLU B 1 504 ? -11.008 -4.844 17.219 1 93.81 504 GLU B O 1
ATOM 8211 N N . LEU B 1 505 ? -10.062 -3.607 18.875 1 94.88 505 LEU B N 1
ATOM 8212 C CA . LEU B 1 505 ? -8.719 -4.105 18.625 1 94.88 505 LEU B CA 1
ATOM 8213 C C . LEU B 1 505 ? -8.156 -4.812 19.844 1 94.88 505 LEU B C 1
ATOM 8215 O O . LEU B 1 505 ? -7.793 -4.16 20.828 1 94.88 505 LEU B O 1
ATOM 8219 N N . GLU B 1 506 ? -8.219 -6.086 19.891 1 91.62 506 GLU B N 1
ATOM 8220 C CA . GLU B 1 506 ? -7.449 -6.812 20.891 1 91.62 506 GLU B CA 1
ATOM 8221 C C . GLU B 1 506 ? -5.969 -6.859 20.531 1 91.62 506 GLU B C 1
ATOM 8223 O O . GLU B 1 506 ? -5.574 -7.547 19.578 1 91.62 506 GLU B O 1
ATOM 8228 N N . ASN B 1 507 ? -5.246 -6.145 21.281 1 88.5 507 ASN B N 1
ATOM 8229 C CA . ASN B 1 507 ? -3.838 -5.98 20.953 1 88.5 507 ASN B CA 1
ATOM 8230 C C . ASN B 1 507 ? -2.938 -6.746 21.906 1 88.5 507 ASN B C 1
ATOM 8232 O O . ASN B 1 507 ? -3.27 -6.898 23.094 1 88.5 507 ASN B O 1
ATOM 8236 N N . GLN B 1 508 ? -1.805 -7.102 21.375 1 91.94 508 GLN B N 1
ATOM 8237 C CA . GLN B 1 508 ? -0.677 -7.477 22.219 1 91.94 508 GLN B CA 1
ATOM 8238 C C . GLN B 1 508 ? 0.105 -6.246 22.672 1 91.94 508 GLN B C 1
ATOM 8240 O O . GLN B 1 508 ? -0.333 -5.113 22.469 1 91.94 508 GLN B O 1
ATOM 8245 N N . SER B 1 509 ? 1.167 -6.555 23.391 1 95.75 509 SER B N 1
ATOM 8246 C CA . SER B 1 509 ? 2.014 -5.457 23.859 1 95.75 509 SER B CA 1
AT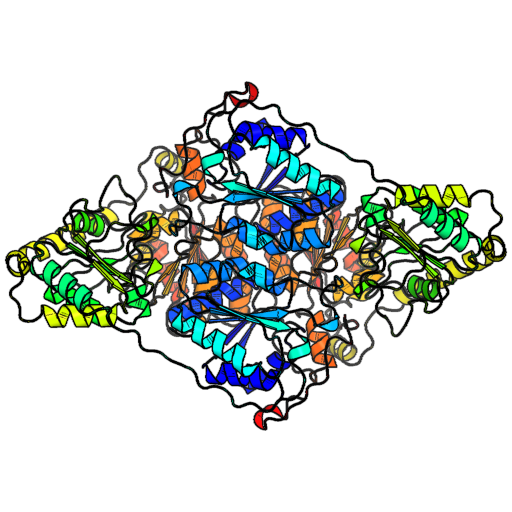OM 8247 C C . SER B 1 509 ? 2.854 -4.891 22.719 1 95.75 509 SER B C 1
ATOM 8249 O O . SER B 1 509 ? 3.758 -5.555 22.219 1 95.75 509 SER B O 1
ATOM 8251 N N . PHE B 1 510 ? 2.557 -3.676 22.391 1 98.19 510 PHE B N 1
ATOM 8252 C CA . PHE B 1 510 ? 3.348 -3.043 21.344 1 98.19 510 PHE B CA 1
ATOM 8253 C C . PHE B 1 510 ? 4.777 -2.805 21.812 1 98.19 510 PHE B C 1
ATOM 8255 O O . PHE B 1 510 ? 5.715 -2.834 21 1 98.19 510 PHE B O 1
ATOM 8262 N N . ALA B 1 511 ? 4.965 -2.533 23.141 1 98.44 511 ALA B N 1
ATOM 8263 C CA . ALA B 1 511 ? 6.309 -2.471 23.703 1 98.44 511 ALA B CA 1
ATOM 8264 C C . ALA B 1 511 ? 7.039 -3.801 23.531 1 98.44 511 ALA B C 1
ATOM 8266 O O . ALA B 1 511 ? 8.234 -3.828 23.234 1 98.44 511 ALA B O 1
ATOM 8267 N N . GLY B 1 512 ? 6.316 -4.887 23.812 1 98.31 512 GLY B N 1
ATOM 8268 C CA . GLY B 1 512 ? 6.895 -6.207 23.625 1 98.31 512 GLY B CA 1
ATOM 8269 C C . GLY B 1 512 ? 7.289 -6.48 22.188 1 98.31 512 GLY B C 1
ATOM 8270 O O . GLY B 1 512 ? 8.375 -7.012 21.922 1 98.31 512 GLY B O 1
ATOM 8271 N N . ILE B 1 513 ? 6.426 -6.16 21.266 1 98.5 513 ILE B N 1
ATOM 8272 C CA . ILE B 1 513 ? 6.707 -6.328 19.844 1 98.5 513 ILE B CA 1
ATOM 8273 C C . ILE B 1 513 ? 7.938 -5.508 19.469 1 98.5 513 ILE B C 1
ATOM 8275 O O . ILE B 1 513 ? 8.797 -5.977 18.719 1 98.5 513 ILE B O 1
ATOM 8279 N N . ALA B 1 514 ? 8.008 -4.25 19.984 1 98.56 514 ALA B N 1
ATOM 8280 C CA . ALA B 1 514 ? 9.148 -3.385 19.719 1 98.56 514 ALA B CA 1
ATOM 8281 C C . ALA B 1 514 ? 10.453 -4.043 20.172 1 98.56 514 ALA B C 1
ATOM 8283 O O . ALA B 1 514 ? 11.445 -4.043 19.422 1 98.56 514 ALA B O 1
ATOM 8284 N N . ARG B 1 515 ? 10.484 -4.609 21.344 1 98.56 515 ARG B N 1
ATOM 8285 C CA . ARG B 1 515 ? 11.672 -5.277 21.859 1 98.56 515 ARG B CA 1
ATOM 8286 C C . ARG B 1 515 ? 12.055 -6.469 20.969 1 98.56 515 ARG B C 1
ATOM 8288 O O . ARG B 1 515 ? 13.234 -6.691 20.703 1 98.56 515 ARG B O 1
ATOM 8295 N N . ALA B 1 516 ? 11.016 -7.184 20.547 1 98.12 516 ALA B N 1
ATOM 8296 C CA . ALA B 1 516 ? 11.266 -8.32 19.656 1 98.12 516 ALA B CA 1
ATOM 8297 C C . ALA B 1 516 ? 11.859 -7.867 18.328 1 98.12 516 ALA B C 1
ATOM 8299 O O . ALA B 1 516 ? 12.531 -8.648 17.641 1 98.12 516 ALA B O 1
ATOM 8300 N N . MET B 1 517 ? 11.695 -6.625 17.969 1 98.25 517 MET B N 1
ATOM 8301 C CA . MET B 1 517 ? 12.18 -6.098 16.703 1 98.25 517 MET B CA 1
ATOM 8302 C C . MET B 1 517 ? 13.516 -5.379 16.891 1 98.25 517 MET B C 1
ATOM 8304 O O . MET B 1 517 ? 14.062 -4.816 15.938 1 98.25 517 MET B O 1
ATOM 8308 N N . GLY B 1 518 ? 14.016 -5.309 18.094 1 98.06 518 GLY B N 1
ATOM 8309 C CA . GLY B 1 518 ? 15.344 -4.77 18.328 1 98.06 518 GLY B CA 1
ATOM 8310 C C . GLY B 1 518 ? 15.32 -3.338 18.828 1 98.06 518 GLY B C 1
ATOM 8311 O O . GLY B 1 518 ? 16.375 -2.74 19.062 1 98.06 518 GLY B O 1
ATOM 8312 N N . ALA B 1 519 ? 14.156 -2.748 19.016 1 98.75 519 ALA B N 1
ATOM 8313 C CA . ALA B 1 519 ? 14.016 -1.408 19.578 1 98.75 519 ALA B CA 1
ATOM 8314 C C . ALA B 1 519 ? 13.75 -1.473 21.078 1 98.75 519 ALA B C 1
ATOM 8316 O O . ALA B 1 519 ? 13.594 -2.559 21.641 1 98.75 519 ALA B O 1
ATOM 8317 N N . ASN B 1 520 ? 13.805 -0.313 21.734 1 98.81 520 ASN B N 1
ATOM 8318 C CA . ASN B 1 520 ? 13.32 -0.227 23.109 1 98.81 520 ASN B CA 1
ATOM 8319 C C . ASN B 1 520 ? 11.797 -0.186 23.172 1 98.81 520 ASN B C 1
ATOM 8321 O O . ASN B 1 520 ? 11.156 0.367 22.281 1 98.81 520 ASN B O 1
ATOM 8325 N N . GLY B 1 521 ? 11.242 -0.864 24.125 1 98.75 521 GLY B N 1
ATOM 8326 C CA . GLY B 1 521 ? 9.812 -0.84 24.375 1 98.75 521 GLY B CA 1
ATOM 8327 C C . GLY B 1 521 ? 9.469 -0.545 25.828 1 98.75 521 GLY B C 1
ATOM 8328 O O . GLY B 1 521 ? 9.922 -1.247 26.734 1 98.75 521 GLY B O 1
ATOM 8329 N N . ILE B 1 522 ? 8.656 0.516 26.047 1 98.25 522 ILE B N 1
ATOM 8330 C CA . ILE B 1 522 ? 8.242 0.93 27.375 1 98.25 522 ILE B CA 1
ATOM 8331 C C . ILE B 1 522 ? 6.719 1.019 27.438 1 98.25 522 ILE B C 1
ATOM 8333 O O . ILE B 1 522 ? 6.082 1.56 26.531 1 98.25 522 ILE B O 1
ATOM 8337 N N . THR B 1 523 ? 6.148 0.447 28.422 1 98.31 523 THR B N 1
ATOM 8338 C CA . THR B 1 523 ? 4.723 0.602 28.656 1 98.31 523 THR B CA 1
ATOM 8339 C C . THR B 1 523 ? 4.473 1.595 29.797 1 98.31 523 THR B C 1
ATOM 8341 O O . THR B 1 523 ? 5.105 1.515 30.844 1 98.31 523 THR B O 1
ATOM 8344 N N . VAL B 1 524 ? 3.621 2.547 29.578 1 98.25 524 VAL B N 1
ATOM 8345 C CA . VAL B 1 524 ? 3.275 3.568 30.562 1 98.25 524 VAL B CA 1
ATOM 8346 C C . VAL B 1 524 ? 1.778 3.51 30.859 1 98.25 524 VAL B C 1
ATOM 8348 O O . VAL B 1 524 ? 0.952 3.629 29.953 1 98.25 524 VAL B O 1
ATOM 8351 N N . SER B 1 525 ? 1.374 3.416 32.125 1 95.5 525 SER B N 1
ATOM 8352 C CA . SER B 1 525 ? -0.03 3.297 32.5 1 95.5 525 SER B CA 1
ATOM 8353 C C . SER B 1 525 ? -0.44 4.406 33.469 1 95.5 525 SER B C 1
ATOM 8355 O O . SER B 1 525 ? -1.619 4.543 33.812 1 95.5 525 SER B O 1
ATOM 8357 N N . ASP B 1 526 ? 0.518 5.16 33.938 1 96.12 526 ASP B N 1
ATOM 8358 C CA . ASP B 1 526 ? 0.259 6.273 34.844 1 96.12 526 ASP B CA 1
ATOM 8359 C C . ASP B 1 526 ? 0.717 7.598 34.25 1 96.12 526 ASP B C 1
ATOM 8361 O O . ASP B 1 526 ? 1.802 7.676 33.656 1 96.12 526 ASP B O 1
ATOM 8365 N N . VAL B 1 527 ? -0.1 8.586 34.438 1 96.44 527 VAL B N 1
ATOM 8366 C CA . VAL B 1 527 ? 0.149 9.891 33.844 1 96.44 527 VAL B CA 1
ATOM 8367 C C . VAL B 1 527 ? 1.479 10.445 34.344 1 96.44 527 VAL B C 1
ATOM 8369 O O . VAL B 1 527 ? 2.207 11.102 33.594 1 96.44 527 VAL B O 1
ATOM 8372 N N . ALA B 1 528 ? 1.812 10.203 35.562 1 96.94 528 ALA B N 1
ATOM 8373 C CA . ALA B 1 528 ? 3.035 10.727 36.156 1 96.94 528 ALA B CA 1
ATOM 8374 C C . ALA B 1 528 ? 4.273 10.188 35.469 1 96.94 528 ALA B C 1
ATOM 8376 O O . ALA B 1 528 ? 5.344 10.797 35.531 1 96.94 528 ALA B O 1
ATOM 8377 N N . ASP B 1 529 ? 4.121 9.07 34.75 1 98.06 529 ASP B N 1
ATOM 8378 C CA . ASP B 1 529 ? 5.258 8.406 34.125 1 98.06 529 ASP B CA 1
ATOM 8379 C C . ASP B 1 529 ? 5.395 8.836 32.656 1 98.06 529 ASP B C 1
ATOM 8381 O O . ASP B 1 529 ? 6.398 8.531 32 1 98.06 529 ASP B O 1
ATOM 8385 N N . VAL B 1 530 ? 4.418 9.555 32.125 1 98.44 530 VAL B N 1
ATOM 8386 C CA . VAL B 1 530 ? 4.418 9.906 30.719 1 98.44 530 VAL B CA 1
ATOM 8387 C C . VAL B 1 530 ? 5.617 10.789 30.406 1 98.44 530 VAL B C 1
ATOM 8389 O O . VAL B 1 530 ? 6.387 10.508 29.484 1 98.44 530 VAL B O 1
ATOM 8392 N N . GLY B 1 531 ? 5.785 11.906 31.109 1 98.25 531 GLY B N 1
ATOM 8393 C CA . GLY B 1 531 ? 6.902 12.812 30.906 1 98.25 531 GLY B CA 1
ATOM 8394 C C . GLY B 1 531 ? 8.25 12.133 31.016 1 98.25 531 GLY B C 1
ATOM 8395 O O . GLY B 1 531 ? 9.062 12.188 30.094 1 98.25 531 GLY B O 1
ATOM 8396 N N . PRO B 1 532 ? 8.531 11.453 32.125 1 98.38 532 PRO B N 1
ATOM 8397 C CA . PRO B 1 532 ? 9.797 10.75 32.312 1 98.38 532 PRO B CA 1
ATOM 8398 C C . PRO B 1 532 ? 10.062 9.711 31.219 1 98.38 532 PRO B C 1
ATOM 8400 O O . PRO B 1 532 ? 11.195 9.578 30.766 1 98.38 532 PRO B O 1
ATOM 8403 N N . ALA B 1 533 ? 9.023 8.992 30.828 1 98.62 533 ALA B N 1
ATOM 8404 C CA . ALA B 1 533 ? 9.188 7.996 29.781 1 98.62 533 ALA B CA 1
ATOM 8405 C C . ALA B 1 533 ? 9.617 8.656 28.469 1 98.62 533 ALA B C 1
ATOM 8407 O O . ALA B 1 533 ? 10.477 8.125 27.75 1 98.62 533 ALA B O 1
ATOM 8408 N N . LEU B 1 534 ? 8.977 9.75 28.125 1 98.75 534 LEU B N 1
ATOM 8409 C CA . LEU B 1 534 ? 9.352 10.469 26.922 1 98.75 534 LEU B CA 1
ATOM 8410 C C . LEU B 1 534 ? 10.781 10.984 27.016 1 98.75 534 LEU B C 1
ATOM 8412 O O . LEU B 1 534 ? 11.555 10.898 26.062 1 98.75 534 LEU B O 1
ATOM 8416 N N . ASP B 1 535 ? 11.141 11.562 28.188 1 98.38 535 ASP B N 1
ATOM 8417 C CA . ASP B 1 535 ? 12.5 12.055 28.391 1 98.38 535 ASP B CA 1
ATOM 8418 C C . ASP B 1 535 ? 13.531 10.945 28.203 1 98.38 535 ASP B C 1
ATOM 8420 O O . ASP B 1 535 ? 14.547 11.148 27.531 1 98.38 535 ASP B O 1
ATOM 8424 N N . ASP B 1 536 ? 13.234 9.836 28.797 1 98.56 536 ASP B N 1
ATOM 8425 C CA . ASP B 1 536 ? 14.125 8.688 28.656 1 98.56 536 ASP B CA 1
ATOM 8426 C C . ASP B 1 536 ? 14.25 8.266 27.188 1 98.56 536 ASP B C 1
ATOM 8428 O O . ASP B 1 536 ? 15.352 7.98 26.719 1 98.56 536 ASP B O 1
ATOM 8432 N N . ALA B 1 537 ? 13.117 8.203 26.5 1 98.88 537 ALA B N 1
ATOM 8433 C CA . ALA B 1 537 ? 13.109 7.805 25.094 1 98.88 537 ALA B CA 1
ATOM 8434 C C . ALA B 1 537 ? 13.922 8.781 24.25 1 98.88 537 ALA B C 1
ATOM 8436 O O . ALA B 1 537 ? 14.664 8.367 23.359 1 98.88 537 ALA B O 1
ATOM 8437 N N . LEU B 1 538 ? 13.812 10.039 24.516 1 98.75 538 LEU B N 1
ATOM 8438 C CA . LEU B 1 538 ? 14.508 11.062 23.734 1 98.75 538 LEU B CA 1
ATOM 8439 C C . LEU B 1 538 ? 16 11.047 24.047 1 98.75 538 LEU B C 1
ATOM 8441 O O . LEU B 1 538 ? 16.828 11.312 23.156 1 98.75 538 LEU B O 1
ATOM 8445 N N . GLN B 1 539 ? 16.344 10.789 25.281 1 98.31 539 GLN B N 1
ATOM 8446 C CA . GLN B 1 539 ? 17.766 10.641 25.625 1 98.31 539 GLN B CA 1
ATOM 8447 C C . GLN B 1 539 ? 18.375 9.445 24.891 1 98.31 539 GLN B C 1
ATOM 8449 O O . GLN B 1 539 ? 19.453 9.555 24.312 1 98.31 539 GLN B O 1
ATOM 8454 N N . ALA B 1 540 ? 17.641 8.375 24.922 1 98.62 540 ALA B N 1
ATOM 8455 C CA . ALA B 1 540 ? 18.094 7.191 24.188 1 98.62 540 ALA B CA 1
ATOM 8456 C C . ALA B 1 540 ? 18.234 7.492 22.688 1 98.62 540 ALA B C 1
ATOM 8458 O O . ALA B 1 540 ? 19.172 7.02 22.047 1 98.62 540 ALA B O 1
ATOM 8459 N N . GLN B 1 541 ? 17.328 8.258 22.125 1 98.75 541 GLN B N 1
ATOM 8460 C CA . GLN B 1 541 ? 17.328 8.641 20.719 1 98.75 541 GLN B CA 1
ATOM 8461 C C . GLN B 1 541 ? 18.562 9.477 20.375 1 98.75 541 GLN B C 1
ATOM 8463 O O . GLN B 1 541 ? 19.266 9.18 19.422 1 98.75 541 GLN B O 1
ATOM 8468 N N . GLN B 1 542 ? 18.828 10.516 21.172 1 98.12 542 GLN B N 1
ATOM 8469 C CA . GLN B 1 542 ? 19.812 11.539 20.844 1 98.12 542 GLN B CA 1
ATOM 8470 C C . GLN B 1 542 ? 21.219 11.102 21.25 1 98.12 542 GLN B C 1
ATOM 8472 O O . GLN B 1 542 ? 22.203 11.453 20.594 1 98.12 542 GLN B O 1
ATOM 8477 N N . LYS B 1 543 ? 21.297 10.25 22.281 1 97.81 543 LYS B N 1
ATOM 8478 C CA . LYS B 1 543 ? 22.625 9.93 22.828 1 97.81 543 LYS B CA 1
ATOM 8479 C C . LYS B 1 543 ? 23.031 8.508 22.453 1 97.81 543 LYS B C 1
ATOM 8481 O O . LYS B 1 543 ? 24.203 8.258 22.141 1 97.81 543 LYS B O 1
ATOM 8486 N N . ASP B 1 544 ? 22.094 7.613 22.469 1 97.56 544 ASP B N 1
ATOM 8487 C CA . ASP B 1 544 ? 22.438 6.207 22.281 1 97.56 544 ASP B CA 1
ATOM 8488 C C . ASP B 1 544 ? 22.109 5.742 20.859 1 97.56 544 ASP B C 1
ATOM 8490 O O . ASP B 1 544 ? 22.484 4.637 20.469 1 97.56 544 ASP B O 1
ATOM 8494 N N . GLY B 1 545 ? 21.391 6.551 20.109 1 97.88 545 GLY B N 1
ATOM 8495 C CA . GLY B 1 545 ? 21 6.164 18.75 1 97.88 545 GLY B CA 1
ATOM 8496 C C . GLY B 1 545 ? 19.969 5.055 18.719 1 97.88 545 GLY B C 1
ATOM 8497 O O . GLY B 1 545 ? 19.984 4.211 17.828 1 97.88 545 GLY B O 1
ATOM 8498 N N . ALA B 1 546 ? 19.078 5 19.734 1 98.56 546 ALA B N 1
ATOM 8499 C CA . ALA B 1 546 ? 18.109 3.916 19.844 1 98.56 546 ALA B CA 1
ATOM 8500 C C . ALA B 1 546 ? 16.703 4.398 19.516 1 98.56 546 ALA B C 1
ATOM 8502 O O . ALA B 1 546 ? 16.328 5.527 19.859 1 98.56 546 ALA B O 1
ATOM 8503 N N . THR B 1 547 ? 16 3.561 18.828 1 98.88 547 THR B N 1
ATOM 8504 C CA . THR B 1 547 ? 14.578 3.77 18.641 1 98.88 547 THR B CA 1
ATOM 8505 C C . THR B 1 547 ? 13.781 3.227 19.812 1 98.88 547 THR B C 1
ATOM 8507 O O . THR B 1 547 ? 14.07 2.143 20.328 1 98.88 547 THR B O 1
ATOM 8510 N N . THR B 1 548 ? 12.812 4.004 20.344 1 98.94 548 THR B N 1
ATOM 8511 C CA . THR B 1 548 ? 12 3.598 21.484 1 98.94 548 THR B CA 1
ATOM 8512 C C . THR B 1 548 ? 10.516 3.713 21.156 1 98.94 548 THR B C 1
ATOM 8514 O O . THR B 1 548 ? 10.07 4.734 20.641 1 98.94 548 THR B O 1
ATOM 8517 N N . ILE B 1 549 ? 9.789 2.65 21.422 1 98.94 549 ILE B N 1
ATOM 8518 C CA . ILE B 1 549 ? 8.336 2.666 21.359 1 98.94 549 ILE B CA 1
ATOM 8519 C C . ILE B 1 549 ? 7.762 2.803 22.766 1 98.94 549 ILE B C 1
ATOM 8521 O O . ILE B 1 549 ? 7.973 1.937 23.609 1 98.94 549 ILE B O 1
ATOM 8525 N N . VAL B 1 550 ? 7.105 3.932 22.969 1 98.88 550 VAL B N 1
ATOM 8526 C CA . VAL B 1 550 ? 6.426 4.188 24.234 1 98.88 550 VAL B CA 1
ATOM 8527 C C . VAL B 1 550 ? 4.941 3.854 24.109 1 98.88 550 VAL B C 1
ATOM 8529 O O . VAL B 1 550 ? 4.18 4.605 23.484 1 98.88 550 VAL B O 1
ATOM 8532 N N . GLU B 1 551 ? 4.57 2.752 24.656 1 98.62 551 GLU B N 1
ATOM 8533 C CA . GLU B 1 551 ? 3.176 2.316 24.656 1 98.62 551 GLU B CA 1
ATOM 8534 C C . GLU B 1 551 ? 2.4 2.938 25.812 1 98.62 551 GLU B C 1
ATOM 8536 O O . GLU B 1 551 ? 2.621 2.588 26.984 1 98.62 551 GLU B O 1
ATOM 8541 N N . VAL B 1 552 ? 1.527 3.857 25.469 1 98.56 552 VAL B N 1
ATOM 8542 C CA . VAL B 1 552 ? 0.728 4.566 26.469 1 98.56 552 VAL B CA 1
ATOM 8543 C C . VAL B 1 552 ? -0.658 3.93 26.562 1 98.56 552 VAL B C 1
ATOM 8545 O O . VAL B 1 552 ? -1.423 3.945 25.594 1 98.56 552 VAL B O 1
ATOM 8548 N N . MET B 1 553 ? -0.996 3.414 27.75 1 98 553 MET B N 1
ATOM 8549 C CA . MET B 1 553 ? -2.279 2.748 27.953 1 98 553 MET B CA 1
ATOM 8550 C C . MET B 1 553 ? -3.367 3.76 28.297 1 98 553 MET B C 1
ATOM 8552 O O . MET B 1 553 ? -3.297 4.426 29.328 1 98 553 MET B O 1
ATOM 8556 N N . CYS B 1 554 ? -4.363 3.879 27.406 1 97.44 554 CYS B N 1
ATOM 8557 C CA . CYS B 1 554 ? -5.391 4.902 27.547 1 97.44 554 CYS B CA 1
ATOM 8558 C C . CYS B 1 554 ? -6.773 4.27 27.672 1 97.44 554 CYS B C 1
ATOM 8560 O O . CYS B 1 554 ? -6.992 3.146 27.219 1 97.44 554 CYS B O 1
ATOM 8562 N N . THR B 1 555 ? -7.699 4.984 28.328 1 97.44 555 THR B N 1
ATOM 8563 C CA . THR B 1 555 ? -9.102 4.582 28.359 1 97.44 555 THR B CA 1
ATOM 8564 C C . THR B 1 555 ? -9.719 4.641 26.969 1 97.44 555 THR B C 1
ATOM 8566 O O . THR B 1 555 ? -9.109 5.168 26.047 1 97.44 555 THR B O 1
ATOM 8569 N N . GLN B 1 556 ? -10.922 4.16 26.859 1 96.94 556 GLN B N 1
ATOM 8570 C CA . GLN B 1 556 ? -11.625 4.137 25.578 1 96.94 556 GLN B CA 1
ATOM 8571 C C . GLN B 1 556 ? -12.508 5.371 25.422 1 96.94 556 GLN B C 1
ATOM 8573 O O . GLN B 1 556 ? -13.398 5.391 24.562 1 96.94 556 GLN B O 1
ATOM 8578 N N . GLU B 1 557 ? -12.305 6.348 26.359 1 97 557 GLU B N 1
ATOM 8579 C CA . GLU B 1 557 ? -13.086 7.57 26.172 1 97 557 GLU B CA 1
ATOM 8580 C C . GLU B 1 557 ? -12.828 8.188 24.797 1 97 557 GLU B C 1
ATOM 8582 O O . GLU B 1 557 ? -11.742 8.039 24.234 1 97 557 GLU B O 1
ATOM 8587 N N . LEU B 1 558 ? -13.82 8.797 24.203 1 94.56 558 LEU B N 1
ATOM 8588 C CA . LEU B 1 558 ? -13.781 9.297 22.828 1 94.56 558 LEU B CA 1
ATOM 8589 C C . LEU B 1 558 ? -14.031 10.805 22.797 1 94.56 558 LEU B C 1
ATOM 8591 O O . LEU B 1 558 ? -14.961 11.297 23.438 1 94.56 558 LEU B O 1
ATOM 8595 N N . GLY B 1 559 ? -13.086 11.461 22.094 1 90.06 559 GLY B N 1
ATOM 8596 C CA . GLY B 1 559 ? -13.359 12.867 21.812 1 90.06 559 GLY B CA 1
ATOM 8597 C C . GLY B 1 559 ? -14.484 13.07 20.828 1 90.06 559 GLY B C 1
ATOM 8598 O O . GLY B 1 559 ? -15.07 12.109 20.344 1 90.06 559 GLY B O 1
ATOM 8599 N N . ASP B 1 560 ? -14.82 14.32 20.562 1 84.56 560 ASP B N 1
ATOM 8600 C CA . ASP B 1 560 ? -15.883 14.688 19.625 1 84.56 560 ASP B CA 1
ATOM 8601 C C . ASP B 1 560 ? -15.633 14.086 18.25 1 84.56 560 ASP B C 1
ATOM 8603 O O . ASP B 1 560 ? -14.484 13.852 17.859 1 84.56 560 ASP B O 1
ATOM 8607 N N . PRO B 1 561 ? -16.703 13.828 17.562 1 79.06 561 PRO B N 1
ATOM 8608 C CA . PRO B 1 561 ? -16.5 13.289 16.203 1 79.06 561 PRO B CA 1
ATOM 8609 C C . PRO B 1 561 ? -15.859 14.297 15.258 1 79.06 561 PRO B C 1
ATOM 8611 O O . PRO B 1 561 ? -15.969 15.508 15.469 1 79.06 561 PRO B O 1
ATOM 8614 N N . PHE B 1 562 ? -15.164 13.789 14.242 1 71.06 562 PHE B N 1
ATOM 8615 C CA . PHE B 1 562 ? -14.539 14.633 13.234 1 71.06 562 PHE B CA 1
ATOM 8616 C C . PHE B 1 562 ? -15.57 15.523 12.547 1 71.06 562 PHE B C 1
ATOM 8618 O O . PHE B 1 562 ? -15.367 16.719 12.398 1 71.06 562 PHE B O 1
ATOM 8625 N N . ARG B 1 563 ? -16.578 14.773 12.078 1 70.31 563 ARG B N 1
ATOM 8626 C CA . ARG B 1 563 ? -17.625 15.453 11.312 1 70.31 563 ARG B CA 1
ATOM 8627 C C . ARG B 1 563 ? -19.016 15.008 11.773 1 70.31 563 ARG B C 1
ATOM 8629 O O . ARG B 1 563 ? -19.422 13.867 11.539 1 70.31 563 ARG B O 1
ATOM 8636 N N . ARG B 1 564 ? -19.703 15.93 12.273 1 67.81 564 ARG B N 1
ATOM 8637 C CA . ARG B 1 564 ? -21.062 15.609 12.688 1 67.81 564 ARG B CA 1
ATOM 8638 C C . ARG B 1 564 ? -21.984 15.516 11.484 1 67.81 564 ARG B C 1
ATOM 8640 O O . ARG B 1 564 ? -23.031 14.859 11.555 1 67.81 564 ARG B O 1
ATOM 8647 N N . ASP B 1 565 ? -21.516 16.078 10.414 1 70.75 565 ASP B N 1
ATOM 8648 C CA . ASP B 1 565 ? -22.391 16.141 9.242 1 70.75 565 ASP B CA 1
ATOM 8649 C C . ASP B 1 565 ? -22.047 15.031 8.25 1 70.75 565 ASP B C 1
ATOM 8651 O O . ASP B 1 565 ? -22.594 15 7.148 1 70.75 565 ASP B O 1
ATOM 8655 N N . ALA B 1 566 ? -21.203 14.148 8.719 1 76.12 566 ALA B N 1
ATOM 8656 C CA . ALA B 1 566 ? -20.719 13.148 7.77 1 76.12 566 ALA B CA 1
ATOM 8657 C C . ALA B 1 566 ? -21.703 11.984 7.652 1 76.12 566 ALA B C 1
ATOM 8659 O O . ALA B 1 566 ? -21.734 11.281 6.641 1 76.12 566 ALA B O 1
ATOM 8660 N N . LEU B 1 567 ? -22.5 11.766 8.609 1 89.31 567 LEU B N 1
ATOM 8661 C CA . LEU B 1 567 ? -23.422 10.641 8.633 1 89.31 567 LEU B CA 1
ATOM 8662 C C . LEU B 1 567 ? -24.844 11.109 8.898 1 89.31 567 LEU B C 1
ATOM 8664 O O . LEU B 1 567 ? -25.062 12.234 9.359 1 89.31 567 LEU B O 1
ATOM 8668 N N . SER B 1 568 ? -25.797 10.32 8.453 1 91.62 568 SER B N 1
ATOM 8669 C CA . SER B 1 568 ? -27.203 10.5 8.797 1 91.62 568 SER B CA 1
ATOM 8670 C C . SER B 1 568 ? -27.719 9.352 9.648 1 91.62 568 SER B C 1
ATOM 8672 O O . SER B 1 568 ? -27.141 8.258 9.633 1 91.62 568 SER B O 1
ATOM 8674 N N . LYS B 1 569 ? -28.75 9.648 10.375 1 93.38 569 LYS B N 1
ATOM 8675 C CA . LYS B 1 569 ? -29.375 8.586 11.156 1 93.38 569 LYS B CA 1
ATOM 8676 C C . LYS B 1 569 ? -29.891 7.469 10.258 1 93.38 569 LYS B C 1
ATOM 8678 O O . LYS B 1 569 ? -30.453 7.734 9.195 1 93.38 569 LYS B O 1
ATOM 8683 N N . PRO B 1 570 ? -29.672 6.219 10.672 1 95.56 570 PRO B N 1
ATOM 8684 C CA . PRO B 1 570 ? -30.078 5.098 9.82 1 95.56 570 PRO B CA 1
ATOM 8685 C C . PRO B 1 570 ? -31.594 5.012 9.633 1 95.56 570 PRO B C 1
ATOM 8687 O O . PRO B 1 570 ? -32.344 5.258 10.578 1 95.56 570 PRO B O 1
ATOM 8690 N N . VAL B 1 571 ? -32.031 4.738 8.461 1 97.31 571 VAL B N 1
ATOM 8691 C CA . VAL B 1 571 ? -33.375 4.387 8.086 1 97.31 571 VAL B CA 1
ATOM 8692 C C . VAL B 1 571 ? -33.438 2.975 7.512 1 97.31 571 VAL B C 1
ATOM 8694 O O . VAL B 1 571 ? -32.531 2.582 6.762 1 97.31 571 VAL B O 1
ATOM 8697 N N . ARG B 1 572 ? -34.469 2.17 7.992 1 98 572 ARG B N 1
ATOM 8698 C CA . ARG B 1 572 ? -34.625 0.799 7.516 1 98 572 ARG B CA 1
ATOM 8699 C C . ARG B 1 572 ? -36.031 0.533 7.047 1 98 572 ARG B C 1
ATOM 8701 O O . ARG B 1 572 ? -37 0.904 7.723 1 98 572 ARG B O 1
ATOM 8708 N N . TYR B 1 573 ? -36.125 -0.072 5.863 1 97.56 573 TYR B N 1
ATOM 8709 C CA . TYR B 1 573 ? -37.469 -0.366 5.316 1 97.56 573 TYR B CA 1
ATOM 8710 C C . TYR B 1 573 ? -37.688 -1.869 5.258 1 97.56 573 TYR B C 1
ATOM 8712 O O . TYR B 1 573 ? -38.844 -2.322 5.34 1 97.56 573 TYR B O 1
ATOM 8720 N N . LEU B 1 574 ? -36.594 -2.668 5.121 1 97.75 574 LEU B N 1
ATOM 8721 C CA . LEU B 1 574 ? -36.75 -4.117 5.094 1 97.75 574 LEU B CA 1
ATOM 8722 C C . LEU B 1 574 ? -36.938 -4.672 6.5 1 97.75 574 LEU B C 1
ATOM 8724 O O . LEU B 1 574 ? -36.281 -4.242 7.441 1 97.75 574 LEU B O 1
ATOM 8728 N N . GLU B 1 575 ? -37.781 -5.656 6.645 1 97.44 575 GLU B N 1
ATOM 8729 C CA . GLU B 1 575 ? -38.188 -6.184 7.941 1 97.44 575 GLU B CA 1
ATOM 8730 C C . GLU B 1 575 ? -37 -6.73 8.719 1 97.44 575 GLU B C 1
ATOM 8732 O O . GLU B 1 575 ? -36.875 -6.469 9.922 1 97.44 575 GLU B O 1
ATOM 8737 N N . LYS B 1 576 ? -36.125 -7.375 8.164 1 96.69 576 LYS B N 1
ATOM 8738 C CA . LYS B 1 576 ? -35.062 -8.055 8.859 1 96.69 576 LYS B CA 1
ATOM 8739 C C . LYS B 1 576 ? -34.062 -7.047 9.422 1 96.69 576 LYS B C 1
ATOM 8741 O O . LYS B 1 576 ? -33.25 -7.383 10.297 1 96.69 576 LYS B O 1
ATOM 8746 N N . TYR B 1 577 ? -34.156 -5.746 8.961 1 97.94 577 TYR B N 1
ATOM 8747 C CA . TYR B 1 577 ? -33.188 -4.746 9.43 1 97.94 577 TYR B CA 1
ATOM 8748 C C . TYR B 1 577 ? -33.875 -3.736 10.352 1 97.94 577 TYR B C 1
ATOM 8750 O O . TYR B 1 577 ? -33.219 -2.822 10.859 1 97.94 577 TYR B O 1
ATOM 8758 N N . GLN B 1 578 ? -35.094 -3.82 10.664 1 96.38 578 GLN B N 1
ATOM 8759 C CA . GLN B 1 578 ? -35.875 -2.818 11.352 1 96.38 578 GLN B CA 1
ATOM 8760 C C . GLN B 1 578 ? -35.344 -2.543 12.75 1 96.38 578 GLN B C 1
ATOM 8762 O O . GLN B 1 578 ? -35.5 -1.442 13.281 1 96.38 578 GLN B O 1
ATOM 8767 N N . GLN B 1 579 ? -34.625 -3.496 13.281 1 95.44 579 GLN B N 1
ATOM 8768 C CA . GLN B 1 579 ? -34.094 -3.312 14.617 1 95.44 579 GLN B CA 1
ATOM 8769 C C . GLN B 1 579 ? -32.75 -2.578 14.578 1 95.44 579 GLN B C 1
ATOM 8771 O O . GLN B 1 579 ? -32.219 -2.166 15.609 1 95.44 579 GLN B O 1
ATOM 8776 N N . TYR B 1 580 ? -32.219 -2.352 13.477 1 96.69 580 TYR B N 1
ATOM 8777 C CA . TYR B 1 580 ? -30.891 -1.747 13.32 1 96.69 580 TYR B CA 1
ATOM 8778 C C . TYR B 1 580 ? -31.016 -0.265 12.977 1 96.69 580 TYR B C 1
ATOM 8780 O O . TYR B 1 580 ? -30.562 0.173 11.922 1 96.69 580 TYR B O 1
ATOM 8788 N N . VAL B 1 581 ? -31.719 0.528 13.883 1 95.25 581 VAL B N 1
ATOM 8789 C CA . VAL B 1 581 ? -31.875 1.973 13.758 1 95.25 581 VAL B CA 1
ATOM 8790 C C . VAL B 1 581 ? -31.328 2.664 15 1 95.25 581 VAL B C 1
ATOM 8792 O O . VAL B 1 581 ? -31.25 2.064 16.078 1 95.25 581 VAL B O 1
#

Sequence (1162 aa):
MTPSEAFVETMVAQGVTDIFGIMGSAFMDAMDIFEPAGIRFIPVVHEQGAAHMADGFSRVSGRHGVCIGQNGPGITNCVTGIAAAYWAHSPVVIVTPETGTMGMGLGGFQEANQLPVFQEFTKYQGHVNNPNRMAEFTARCFDRALTDLGPTQLNIPRDYFYGDLNVEIPEPIRIERGAGGKNALDQAAALLARAKFPVIISGGGVINANAVAECQALAERLGAPVVNSYLHNDSFPADHPLWCGPLGYQGSKASMNLLSRADVVLALGTRLGPFGTLPQYGLEYWPKDASVIQVDADHKMLGLVKEIAVGVCGDAGAAADAILSRISSETLACDATRDERASQIKNEKSAWEQELNDWIHEKDEFSLEAIKAADGRYMHPRQALRALEKALPTDAMVSTDIGNINSVANSYLRFKQPRSFFAAMSFGNCGYAFPTIIGAKVAAPERPAVAYVGDGAWGMSLMETMTCVRENIPVTAVVFNNGQWGAEKKNQVDFYNRRFVGGELENQSFAGIARAMGANGITVSDVADVGPALDDALQAQQKDGATTIVEVMCTQELGDPFRRDALSKPVRYLEKYQQYVMTPSEAFVETMVAQGVTDIFGIMGSAFMDAMDIFEPAGIRFIPVVHEQGAAHMADGFSRVSGRHGVCIGQNGPGITNCVTGIAAAYWAHSPVVIVTPETGTMGMGLGGFQEANQLPVFQEFTKYQGHVNNPNRMAEFTARCFDRALTDLGPTQLNIPRDYFYGDLNVEIPEPIRIERGAGGKNALDQAAALLARAKFPVIISGGGVINANAVAECQALAERLGAPVVNSYLHNDSFPADHPLWCGPLGYQGSKASMNLLSRADVVLALGTRLGPFGTLPQYGLEYWPKDASVIQVDADHKMLGLVKEIAVGVCGDAGAAADAILSRISSETLACDATRDERASQIKNEKSAWEQELNDWIHEKDEFSLEAIKAADGRYMHPRQALRALEKALPTDAMVSTDIGNINSVANSYLRFKQPRSFFAAMSFGNCGYAFPTIIGAKVAAPERPAVAYVGDGAWGMSLMETMTCVRENIPVTAVVFNNGQWGAEKKNQVDFYNRRFVGGELENQSFAGIARAMGANGITVSDVADVGPALDDALQAQQKDGATTIVEVMCTQELGDPFRRDALSKPVRYLEKYQQYV

Secondary structure (DSSP, 8-state):
--HHHHHHHHHHHTT--EEEE---GGGHHHHTTTGGGTPEEEE-SSHHHHHHHHHHHHHHHSS-EEEE--TTHHHHTTHHHHHHHHHHT--EEEEEEE--TTTTTTT-TT----HHHHGGG-SEEEE-SSGGGHHHHHHHHHHHHHHTTS-EEEEEEGGGGSS----PPPPPP--------HHHHHHHHHHHHH-SSEEEEE-HHHHHTT-HHHHHHHHHHHT--EEEPTT-TTSS-TTSTTEEEE-STT--HHHHHHHHT-SEEEEES----GGGGS-BTTB--S-SS-EEEEEES-GGGTTSSS--SEEEES-HHHHHHHHHHHHTTSPPGGGGGHHHHHHHHHHHHHHHHHHHHH--S--SHHHHHHHHHHTTSSB-HHHHHHHHHHHS-TT-EEEE-SSHHHHHGGGT---SSSS-EEE-TTT--TT-HHHHHHHHHHH-TTS-EEEEEEHHHHHHHGGGHHHHHHHT---EEEEEE-SB-HHHHHHHHHHSTT---S-B-----HHHHHHHTTSEEEEE-SHHHHHHHHHHHHHIIIII---EEEEEEB-------S-TTS-------SGGGTT--/--HHHHHHHHHHHTT--EEEE---GGGHHHHTTTGGGTPEEEE-SSHHHHHHHHHHHHHHHSS-EEEE--TTHHHHTTHHHHHHHHHHT--EEEEEEE--TTTTTTT-TT----HHHHGGG-SEEEE-SSGGGHHHHHHHHHHHHHHTTS-EEEEEEGGGGSS----PPPPPP--------HHHHHHHHHHHHH-SSEEEEE-HHHHHTT-HHHHHHHHHHHT--EEEPTT-TTSS-TTSTTEEEE-STT--HHHHHHHHT-SEEEEES----GGGGS-BTTB--S-SS-EEEEEES-GGGTTSSS--SEEEES-HHHHHHHHHHHHTTSPPGGGGGHHHHHHHHHHHHHHHHHHHHH--S--SHHHHHHHHHHTTSSB-HHHHHHHHHHHS-TT-EEEE-SSHHHHHGGGT---SSSS-EEE-TTT--TT-HHHHHHHHHHH-TTS-EEEEEEHHHHHHHGGGHHHHHHHT---EEEEEE-SB-HHHHHHHHHHSTT---S-B-----HHHHHHHTTSEEEEE-SHHHHHHHHHHHHHIIIII---EEEEEEB-------S-TTS-------SGGGTT--